Protein AF-0000000081782201 (afdb_homodimer)

Secondary structure (DSSP, 8-state):
---GGGSHHHHHHHHHHHHHHHHHHTS---S--SEEEEEEETT--HHHHHHHHHHHHHHTTS-STT---GGGGSSEEEEEE---SSBSS--HHHHHHHHHHS----TT-BSB-TTSPTT-GGGTTT-B---HHHHHHHTT-EEEEEEEEETTSHHHHTTT--BS-TT-SS--TT-SSPPHHHHHHH-SS--SEEEEE-GGGTSBTT-EETTEE--BSS---HHHHHHHHHHTTS-EEEE-SHHHHHT--TTT-SEEEEE-SSSSPPPGGG--TTPPPHHHHHHHHHHHHTGGG--EEEEEEETHHHHHHHTT-HHHHHHHHHHHHHHHHHHHHHS-TTTEEEEEE-S-EE-EEEBS-PBTT--TTSEE----S-EESS---EESEEEEEETHHHHHHHHHHHHSS---GGGS-TTSTTPPPPEEEEEES--EE---EEEEEESTTGGGS-SEEETTHHHHHHHHHHT-GGGSTT--/--GGGGSHHHHHHHHHHHHHHHHHHTS---S--SEEEEEEETT--HHHHHHHHHHHHHHTTS-STT---GGGGSSEEEEEE---SSBSS--HHHHHHHHHHS----TT-BSB-TTSPTT-GGGTTT-B---HHHHHHHTT-EEEEEEEEETTSHHHHTTT--BS-TT-SS--TT-SSPPHHHHHHH-SS--SEEEEE-GGGTSBTT-EETTEE--BSS---HHHHHHHHHHTTS-EEEE-SHHHHHT--TTT-SEEEEE-SSSSPPPGGG--TTPPPHHHHHHHHHHHHTGGG--EEEEEEETHHHHHHHTT-HHHHHHHHHHHHHHHHHHHHHS-TTTEEEEEE-S-EE-EEEBS-PBTT--TTSEE----S-EESS---EESEEEEEETHHHHHHHHHHHHSS---GGGS-TTSTT----EEEEEES--EE---EEEEEESTTGGGS-SEEETTHHHHHHHHHHT-GGGSTT--

Solvent-accessible surface area (backbone atoms only — not comparable to full-atom values): 45075 Å² total; per-residue (Å²): 140,76,66,62,68,22,39,50,65,47,38,43,52,54,33,50,52,51,48,54,49,36,61,57,55,65,62,74,44,73,46,61,15,51,26,41,38,39,37,34,37,28,38,40,16,57,42,48,52,47,51,28,23,23,44,54,23,38,77,71,74,42,54,9,81,86,43,75,46,79,62,50,68,23,66,17,22,21,34,27,44,35,51,23,72,52,18,46,17,38,43,56,18,8,28,20,13,7,42,32,40,21,26,50,8,34,61,36,21,19,14,38,32,34,75,41,41,76,74,32,55,88,40,42,74,94,32,68,52,66,16,54,52,51,39,39,39,76,66,69,28,36,31,35,39,35,35,32,28,26,55,44,36,39,56,59,26,14,47,75,27,64,37,35,38,49,83,26,25,46,49,45,90,85,50,90,49,71,19,35,38,55,35,62,58,67,40,88,68,82,63,31,32,41,37,23,10,24,47,16,38,34,22,14,53,85,43,71,56,98,91,39,52,19,64,14,85,81,68,50,49,46,59,61,51,35,50,56,57,37,50,73,73,39,46,53,45,81,39,52,37,32,68,53,62,75,63,52,56,50,90,70,45,60,30,37,45,33,37,45,25,59,42,50,44,76,56,69,89,69,63,58,86,54,48,64,51,62,28,57,50,44,50,51,47,52,52,43,39,40,48,96,72,43,37,27,42,36,42,36,32,32,39,50,22,31,58,23,50,24,55,25,15,60,51,42,18,36,50,33,45,50,41,41,48,46,23,52,52,46,49,58,71,77,50,50,59,73,35,29,22,39,37,40,32,33,56,32,15,43,35,57,34,42,46,39,68,31,45,47,45,52,59,64,53,31,63,33,75,74,81,57,96,48,47,55,83,81,76,63,49,45,48,25,43,37,32,50,42,5,46,17,10,50,52,29,53,50,25,33,74,74,69,71,38,66,66,57,51,88,80,50,69,52,67,41,64,78,33,60,33,49,18,54,37,37,21,47,56,21,47,36,9,45,31,56,18,53,34,26,18,34,27,12,41,20,77,60,42,36,18,60,35,59,36,22,36,53,27,52,53,52,31,48,26,44,38,29,65,94,27,40,90,68,50,120,129,78,72,58,60,26,39,51,65,48,39,41,51,54,33,51,52,52,49,54,50,36,60,58,55,64,63,74,46,75,45,61,16,52,26,40,37,39,37,33,36,28,39,42,16,55,42,46,52,46,51,29,23,24,43,55,22,39,77,71,76,43,54,8,82,86,43,74,48,80,63,48,69,24,67,16,21,22,34,27,44,34,52,21,73,52,18,45,19,39,44,56,16,7,28,20,13,7,40,32,40,22,28,50,9,32,60,37,21,19,14,39,30,33,76,42,40,77,74,32,56,88,41,42,73,94,32,66,50,64,15,52,51,51,38,38,41,74,66,69,27,36,30,35,37,37,36,31,29,27,56,43,34,40,56,58,24,12,46,75,29,65,39,34,37,50,83,26,24,47,48,45,92,85,51,88,49,71,19,36,37,54,36,62,57,69,39,87,68,82,64,32,33,41,38,23,10,24,48,16,39,32,23,15,52,85,43,73,58,97,90,39,51,20,65,16,85,81,67,50,50,45,60,61,51,35,50,57,57,38,51,74,74,39,47,51,46,80,38,54,39,34,68,53,59,74,62,52,57,52,88,70,45,60,30,38,44,32,37,46,26,57,43,50,45,75,58,70,88,70,64,60,85,54,48,66,51,63,29,57,49,43,48,51,48,52,51,44,39,41,47,98,73,42,38,26,41,38,42,36,33,31,38,52,21,31,56,23,49,24,57,24,15,58,50,42,18,37,50,32,47,50,40,40,48,47,23,51,51,46,49,57,72,76,50,52,59,74,35,28,22,40,37,41,30,34,56,31,14,41,34,57,32,40,46,38,68,33,43,47,46,51,58,64,52,30,62,33,76,73,80,58,96,48,46,55,81,80,75,63,47,44,50,24,45,37,33,50,40,4,46,17,9,49,52,29,52,50,26,33,74,76,68,73,38,67,67,58,51,88,81,50,68,53,70,40,65,78,33,60,31,50,18,55,38,38,21,44,56,22,47,37,10,46,30,55,18,51,33,27,20,34,28,12,41,21,76,62,43,36,18,60,36,59,35,21,34,54,28,52,54,51,31,48,25,46,36,28,64,94,27,41,89,69,52,122

Sequence (952 aa):
MSLATDYPEHWRRQAYESLHKALDDAKQNKKIAHNVIMFLGDGMSISTVVSTRILKGQNAGNPGEETVLSYEAFPHIGLSKTYNTDHQVPDSAGTATAYLTGVKTKKGVIGLDGRALYRNCDTAAGREVSSILKVAKEAGMAVGFVTTTRITHASPAGLYAHVPYRHWEHDTDGTSCDDIAKQFVRSEMDIDVALGGGWREFRPTSYIEGGSSGKREDSLDLIQEWEARYKSKGNAKYITKLDELQNLDVQGTDYVLGLFNADHIDYEADNVAGQPTVAEMTEQAIRLLSRGGRRYFLFVEGGRIDHAHHVNVAHLALTESLGMEKAVEKSLELTKGTDTLTVVTSDHSHTLTITGYPVRGNPILGYNQQKSDIIFSDGLPYTTLNYGIGPGGFEVQKSFKENSHRPDPSKTDTQAPHYMQSALIAAVPGAHAGDDVAIFAHGPMSHLFHSVHEQNYIMHAMQYAACIGDFAPNCHMSLATDYPEHWRRQAYESLHKALDDAKQNKKIAHNVIMFLGDGMSISTVVSTRILKGQNAGNPGEETVLSYEAFPHIGLSKTYNTDHQVPDSAGTATAYLTGVKTKKGVIGLDGRALYRNCDTAAGREVSSILKVAKEAGMAVGFVTTTRITHASPAGLYAHVPYRHWEHDTDGTSCDDIAKQFVRSEMDIDVALGGGWREFRPTSYIEGGSSGKREDSLDLIQEWEARYKSKGNAKYITKLDELQNLDVQGTDYVLGLFNADHIDYEADNVAGQPTVAEMTEQAIRLLSRGGRRYFLFVEGGRIDHAHHVNVAHLALTESLGMEKAVEKSLELTKGTDTLTVVTSDHSHTLTITGYPVRGNPILGYNQQKSDIIFSDGLPYTTLNYGIGPGGFEVQKSFKENSHRPDPSKTDTQAPHYMQSALIAAVPGAHAGDDVAIFAHGPMSHLFHSVHEQNYIMHAMQYAACIGDFAPNCH

Structure (mmCIF, N/CA/C/O backbone):
data_AF-0000000081782201-model_v1
#
loop_
_entity.id
_entity.type
_entity.pdbx_description
1 polymer 'Alkaline phosphatase'
#
loop_
_atom_site.group_PDB
_atom_site.id
_atom_site.type_symbol
_atom_site.label_atom_id
_atom_site.label_alt_id
_atom_site.label_comp_id
_atom_site.label_asym_id
_atom_site.label_entity_id
_atom_site.label_seq_id
_atom_site.pdbx_PDB_ins_code
_atom_site.Cartn_x
_atom_site.Cartn_y
_atom_site.Cartn_z
_atom_site.occupancy
_atom_site.B_iso_or_equiv
_atom_site.auth_seq_id
_atom_site.auth_comp_id
_atom_site.auth_asym_id
_atom_site.auth_atom_id
_atom_site.pdbx_PDB_model_num
ATOM 1 N N . MET A 1 1 ? -5.172 22.578 -23.188 1 29.39 1 MET A N 1
ATOM 2 C CA . MET A 1 1 ? -5.996 21.391 -22.938 1 29.39 1 MET A CA 1
ATOM 3 C C . MET A 1 1 ? -6.406 21.312 -21.469 1 29.39 1 MET A C 1
ATOM 5 O O . MET A 1 1 ? -5.602 20.953 -20.609 1 29.39 1 MET A O 1
ATOM 9 N N . SER A 1 2 ? -6.859 22.125 -20.891 1 41.97 2 SER A N 1
ATOM 10 C CA . SER A 1 2 ? -7.238 22.719 -19.609 1 41.97 2 SER A CA 1
ATOM 11 C C . SER A 1 2 ? -7.633 21.641 -18.609 1 41.97 2 SER A C 1
ATOM 13 O O . SER A 1 2 ? -7.203 21.672 -17.453 1 41.97 2 SER A O 1
ATOM 15 N N . LEU A 1 3 ? -9.148 20.984 -18.891 1 66.12 3 LEU A N 1
ATOM 16 C CA . LEU A 1 3 ? -10.453 21.641 -18.891 1 66.12 3 LEU A CA 1
ATOM 17 C C . LEU A 1 3 ? -11.328 21.094 -17.766 1 66.12 3 LEU A C 1
ATOM 19 O O . LEU A 1 3 ? -11.898 21.859 -16.984 1 66.12 3 LEU A O 1
ATOM 23 N N . ALA A 1 4 ? -11.805 20.031 -17.844 1 81.62 4 ALA A N 1
ATOM 24 C CA . ALA A 1 4 ? -12.867 19.578 -16.953 1 81.62 4 ALA A CA 1
ATOM 25 C C . ALA A 1 4 ? -12.344 19.391 -15.531 1 81.62 4 ALA A C 1
ATOM 27 O O . ALA A 1 4 ? -13.039 19.719 -14.562 1 81.62 4 ALA A O 1
ATOM 28 N N . THR A 1 5 ? -11.039 19.141 -15.375 1 92.38 5 THR A N 1
ATOM 29 C CA . THR A 1 5 ? -10.477 18.812 -14.07 1 92.38 5 THR A CA 1
ATOM 30 C C . THR A 1 5 ? -10.109 20.078 -13.305 1 92.38 5 THR A C 1
ATOM 32 O O . THR A 1 5 ? -9.797 20.016 -12.109 1 92.38 5 THR A O 1
ATOM 35 N N . ASP A 1 6 ? -10.219 21.203 -13.953 1 94.44 6 ASP A N 1
ATOM 36 C CA . ASP A 1 6 ? -9.938 22.469 -13.266 1 94.44 6 ASP A CA 1
ATOM 37 C C . ASP A 1 6 ? -11.172 22.969 -12.523 1 94.44 6 ASP A C 1
ATOM 39 O O . ASP A 1 6 ? -11.062 23.828 -11.648 1 94.44 6 ASP A O 1
ATOM 43 N N . TYR A 1 7 ? -12.352 22.484 -12.945 1 95.69 7 TYR A N 1
ATOM 44 C CA . TYR A 1 7 ? -13.609 22.953 -12.367 1 95.69 7 TYR A CA 1
ATOM 45 C C . TYR A 1 7 ? -14.031 22.078 -11.195 1 95.69 7 TYR A C 1
ATOM 47 O O . TYR A 1 7 ? -13.969 20.859 -11.273 1 95.69 7 TYR A O 1
ATOM 55 N N . PRO A 1 8 ? -14.461 22.719 -10.148 1 97.12 8 PRO A N 1
ATOM 56 C CA . PRO A 1 8 ? -14.852 21.953 -8.969 1 97.12 8 PRO A CA 1
ATOM 57 C C . PRO A 1 8 ? -16.031 21.031 -9.227 1 97.12 8 PRO A C 1
ATOM 59 O O . PRO A 1 8 ? -16.156 19.984 -8.594 1 97.12 8 PRO A O 1
ATOM 62 N N . GLU A 1 9 ? -16.938 21.375 -10.219 1 96.69 9 GLU A N 1
ATOM 63 C CA . GLU A 1 9 ? -18.109 20.578 -10.539 1 96.69 9 GLU A CA 1
ATOM 64 C C . GLU A 1 9 ? -17.719 19.172 -11 1 96.69 9 GLU A C 1
ATOM 66 O O . GLU A 1 9 ? -18.422 18.203 -10.742 1 96.69 9 GLU A O 1
ATOM 71 N N . HIS A 1 10 ? -16.641 19.109 -11.719 1 97 10 HIS A N 1
ATOM 72 C CA . HIS A 1 10 ? -16.141 17.797 -12.164 1 97 10 HIS A CA 1
ATOM 73 C C . HIS A 1 10 ? -15.875 16.891 -10.969 1 97 10 HIS A C 1
ATOM 75 O O . HIS A 1 10 ? -16.328 15.742 -10.953 1 97 10 HIS A O 1
ATOM 81 N N . TRP A 1 11 ? -15.141 17.312 -10.039 1 97.62 11 TRP A N 1
ATOM 82 C CA . TRP A 1 11 ? -14.727 16.516 -8.898 1 97.62 11 TRP A CA 1
ATOM 83 C C . TRP A 1 11 ? -15.906 16.219 -7.97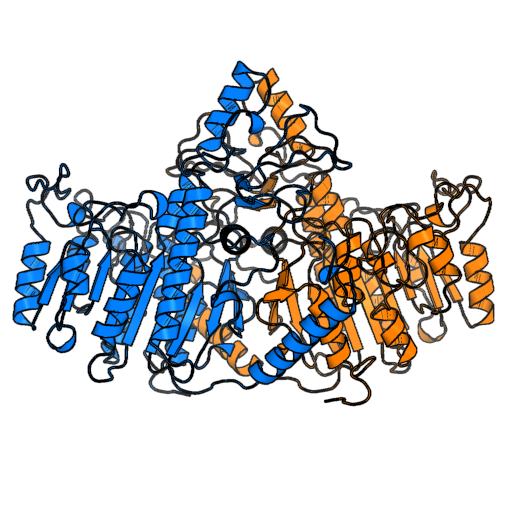7 1 97.62 11 TRP A C 1
ATOM 85 O O . TRP A 1 11 ? -15.992 15.133 -7.398 1 97.62 11 TRP A O 1
ATOM 95 N N . ARG A 1 12 ? -16.812 17.188 -7.812 1 96.81 12 ARG A N 1
ATOM 96 C CA . ARG A 1 12 ? -18.016 16.953 -7.023 1 96.81 12 ARG A CA 1
ATOM 97 C C . ARG A 1 12 ? -18.875 15.859 -7.645 1 96.81 12 ARG A C 1
ATOM 99 O O . ARG A 1 12 ? -19.359 14.969 -6.945 1 96.81 12 ARG A O 1
ATOM 106 N N . ARG A 1 13 ? -19.078 16.016 -8.953 1 97.19 13 ARG A N 1
ATOM 107 C CA . ARG A 1 13 ? -19.859 14.992 -9.648 1 97.19 13 ARG A CA 1
ATOM 108 C C . ARG A 1 13 ? -19.219 13.617 -9.516 1 97.19 13 ARG A C 1
ATOM 110 O O . ARG A 1 13 ? -19.891 12.633 -9.234 1 97.19 13 ARG A O 1
ATOM 117 N N . GLN A 1 14 ? -17.922 13.586 -9.758 1 96.88 14 GLN A N 1
ATOM 118 C CA . GLN A 1 14 ? -17.172 12.344 -9.633 1 96.88 14 GLN A CA 1
ATOM 119 C C . GLN A 1 14 ? -17.328 11.75 -8.234 1 96.88 14 GLN A C 1
ATOM 121 O O . GLN A 1 14 ? -17.531 10.547 -8.086 1 96.88 14 GLN A O 1
ATOM 126 N N . ALA A 1 15 ? -17.203 12.516 -7.184 1 97.44 15 ALA A N 1
ATOM 127 C CA . ALA A 1 15 ? -17.312 12.055 -5.805 1 97.44 15 ALA A CA 1
ATOM 128 C C . ALA A 1 15 ? -18.734 11.57 -5.504 1 97.44 15 ALA A C 1
ATOM 130 O O . ALA A 1 15 ? -18.922 10.586 -4.789 1 97.44 15 ALA A O 1
ATOM 131 N N . TYR A 1 16 ? -19.75 12.289 -6.012 1 96.69 16 TYR A N 1
ATOM 132 C CA . TYR A 1 16 ? -21.141 11.906 -5.793 1 96.69 16 TYR A CA 1
ATOM 133 C C . TYR A 1 16 ? -21.453 10.57 -6.453 1 96.69 16 TYR A C 1
ATOM 135 O O . TYR A 1 16 ? -22.141 9.727 -5.879 1 96.69 16 TYR A O 1
ATOM 143 N N . GLU A 1 17 ? -20.922 10.406 -7.637 1 97.25 17 GLU A N 1
ATOM 144 C CA . GLU A 1 17 ? -21.078 9.117 -8.305 1 97.25 17 GLU A CA 1
ATOM 145 C C . GLU A 1 17 ? -20.438 7.996 -7.496 1 97.25 17 GLU A C 1
ATOM 147 O O . GLU A 1 17 ? -21.016 6.922 -7.348 1 97.25 17 GLU A O 1
ATOM 152 N N . SER A 1 18 ? -19.25 8.234 -7 1 97 18 SER A N 1
ATOM 153 C CA . SER A 1 18 ? -18.547 7.258 -6.176 1 97 18 SER A CA 1
ATOM 154 C C . SER A 1 18 ? -19.312 6.957 -4.895 1 97 18 SER A C 1
ATOM 156 O O . SER A 1 18 ? -19.359 5.812 -4.441 1 97 18 SER A O 1
ATOM 158 N N . LEU A 1 19 ? -19.859 7.988 -4.297 1 97.19 19 LEU A N 1
ATOM 159 C CA . LEU A 1 19 ? -20.641 7.82 -3.072 1 97.19 19 LEU A CA 1
ATOM 160 C C . LEU A 1 19 ? -21.891 6.984 -3.334 1 97.19 19 LEU A C 1
ATOM 162 O O . LEU A 1 19 ? -22.234 6.109 -2.535 1 97.19 19 LEU A O 1
ATOM 166 N N . HIS A 1 20 ? -22.594 7.266 -4.43 1 96 20 HIS A N 1
ATOM 167 C CA . HIS A 1 20 ? -23.766 6.48 -4.785 1 96 20 HIS A CA 1
ATOM 168 C C . HIS A 1 20 ? -23.406 5.012 -4.988 1 96 20 HIS A C 1
ATOM 170 O O . HIS A 1 20 ? -24.156 4.125 -4.562 1 96 20 HIS A O 1
ATOM 176 N N . LYS A 1 21 ? -22.312 4.824 -5.66 1 96 21 LYS A N 1
ATOM 177 C CA . LYS A 1 21 ? -21.844 3.453 -5.836 1 96 21 LYS A CA 1
ATOM 178 C C . LYS A 1 21 ? -21.562 2.795 -4.488 1 96 21 LYS A C 1
ATOM 180 O O . LYS A 1 21 ? -21.891 1.623 -4.281 1 96 21 LYS A O 1
ATOM 185 N N . ALA A 1 22 ? -20.906 3.496 -3.615 1 95.81 22 ALA A N 1
ATOM 186 C CA . ALA A 1 22 ? -20.594 2.979 -2.285 1 95.81 22 ALA A CA 1
ATOM 187 C C . ALA A 1 22 ? -21.859 2.604 -1.533 1 95.81 22 ALA A C 1
ATOM 189 O O . ALA A 1 22 ? -21.906 1.601 -0.817 1 95.81 22 ALA A O 1
ATOM 190 N N . LEU A 1 23 ? -22.906 3.418 -1.623 1 95.06 23 LEU A N 1
ATOM 191 C CA . LEU A 1 23 ? -24.188 3.139 -0.979 1 95.06 23 LEU A CA 1
ATOM 192 C C . LEU A 1 23 ? -24.812 1.869 -1.546 1 95.06 23 LEU A C 1
ATOM 194 O O . LEU A 1 23 ? -25.375 1.067 -0.802 1 95.06 23 LEU A O 1
ATOM 198 N N . ASP A 1 24 ? -24.641 1.675 -2.783 1 93.06 24 ASP A N 1
ATOM 199 C CA . ASP A 1 24 ? -25.141 0.455 -3.414 1 93.06 24 ASP A CA 1
ATOM 200 C C . ASP A 1 24 ? -24.328 -0.761 -2.967 1 93.06 24 ASP A C 1
ATOM 202 O O . ASP A 1 24 ? -24.891 -1.828 -2.713 1 93.06 24 ASP A O 1
ATOM 206 N N . ASP A 1 25 ? -23.047 -0.597 -2.898 1 90.81 25 ASP A N 1
ATOM 207 C CA . ASP A 1 25 ? -22.141 -1.675 -2.52 1 90.81 25 ASP A CA 1
ATOM 208 C C . ASP A 1 25 ? -22.344 -2.084 -1.063 1 90.81 25 ASP A C 1
ATOM 210 O O . ASP A 1 25 ? -21.906 -3.158 -0.646 1 90.81 25 ASP A O 1
ATOM 214 N N . ALA A 1 26 ? -23 -1.239 -0.315 1 89.5 26 ALA A N 1
ATOM 215 C CA . ALA A 1 26 ? -23.25 -1.526 1.093 1 89.5 26 ALA A CA 1
ATOM 216 C C . ALA A 1 26 ? -24.234 -2.689 1.241 1 89.5 26 ALA A C 1
ATOM 218 O O . ALA A 1 26 ? -24.312 -3.311 2.303 1 89.5 26 ALA A O 1
ATOM 219 N N . LYS A 1 27 ? -24.938 -2.975 0.137 1 91 27 LYS A N 1
ATOM 220 C CA . LYS A 1 27 ? -25.766 -4.18 0.114 1 91 27 LYS A CA 1
ATOM 221 C C . LYS A 1 27 ? -24.906 -5.43 -0.054 1 91 27 LYS A C 1
ATOM 223 O O . LYS A 1 27 ? -24.406 -5.703 -1.148 1 91 27 LYS A O 1
ATOM 228 N N . GLN A 1 28 ? -24.688 -6.188 0.966 1 93.56 28 GLN A N 1
ATOM 229 C CA . GLN A 1 28 ? -23.766 -7.316 1.015 1 93.56 28 GLN A CA 1
ATOM 230 C C . GLN A 1 28 ? -24.359 -8.539 0.318 1 93.56 28 GLN A C 1
ATOM 232 O O . GLN A 1 28 ? -25.562 -8.812 0.439 1 93.56 28 GLN A O 1
ATOM 237 N N . ASN A 1 29 ? -23.609 -9.195 -0.517 1 96.44 29 ASN A N 1
ATOM 238 C CA . ASN A 1 29 ? -23.953 -10.492 -1.082 1 96.44 29 ASN A CA 1
ATOM 239 C C . ASN A 1 29 ? -23.609 -11.633 -0.12 1 96.44 29 ASN A C 1
ATOM 241 O O . ASN A 1 29 ? -22.453 -12.039 -0.017 1 96.44 29 ASN A O 1
ATOM 245 N N . LYS A 1 30 ? -24.625 -12.195 0.506 1 95.56 30 LYS A N 1
ATOM 246 C CA . LYS A 1 30 ? -24.406 -13.195 1.55 1 95.56 30 LYS A CA 1
ATOM 247 C C . LYS A 1 30 ? -24.672 -14.602 1.029 1 95.56 30 LYS A C 1
ATOM 249 O O . LYS A 1 30 ? -24.828 -15.539 1.814 1 95.56 30 LYS A O 1
ATOM 254 N N . LYS A 1 31 ? -24.75 -14.742 -0.289 1 97.06 31 LYS A N 1
ATOM 255 C CA . LYS A 1 31 ? -24.938 -16.062 -0.891 1 97.06 31 LYS A CA 1
ATOM 256 C C . LYS A 1 31 ? -23.688 -16.922 -0.767 1 97.06 31 LYS A C 1
ATOM 258 O O . LYS A 1 31 ? -22.609 -16.406 -0.412 1 97.06 31 LYS A O 1
ATOM 263 N N . ILE A 1 32 ? -23.891 -18.234 -0.984 1 97.5 32 ILE A N 1
ATOM 264 C CA . ILE A 1 32 ? -22.75 -19.156 -1.052 1 97.5 32 ILE A CA 1
ATOM 265 C C . ILE A 1 32 ? -22.016 -18.953 -2.367 1 97.5 32 ILE A C 1
ATOM 267 O O . ILE A 1 32 ? -22.625 -18.859 -3.43 1 97.5 32 ILE A O 1
ATOM 271 N N . ALA A 1 33 ? -20.703 -18.859 -2.283 1 98.44 33 ALA A N 1
ATOM 272 C CA . ALA A 1 33 ? -19.891 -18.797 -3.5 1 98.44 33 ALA A CA 1
ATOM 273 C C . ALA A 1 33 ? -19.891 -20.141 -4.215 1 98.44 33 ALA A C 1
ATOM 275 O O . ALA A 1 33 ? -19.219 -21.078 -3.787 1 98.44 33 ALA A O 1
ATOM 276 N N . HIS A 1 34 ? -20.625 -20.172 -5.297 1 98.12 34 HIS A N 1
ATOM 277 C CA . HIS A 1 34 ? -20.641 -21.375 -6.121 1 98.12 34 HIS A CA 1
ATOM 278 C C . HIS A 1 34 ? -19.266 -21.625 -6.754 1 98.12 34 HIS A C 1
ATOM 280 O O . HIS A 1 34 ? -18.828 -22.766 -6.844 1 98.12 34 HIS A O 1
ATOM 286 N N . ASN A 1 35 ? -18.641 -20.625 -7.25 1 98.81 35 ASN A N 1
ATOM 287 C CA . ASN A 1 35 ? -17.281 -20.656 -7.777 1 98.81 35 ASN A CA 1
ATOM 288 C C . ASN A 1 35 ? -16.375 -19.703 -7.008 1 98.81 35 ASN A C 1
ATOM 290 O O . ASN A 1 35 ? -16.828 -18.672 -6.496 1 98.81 35 ASN A O 1
ATOM 294 N N . VAL A 1 36 ? -15.141 -20.031 -6.887 1 98.94 36 VAL A N 1
ATOM 295 C CA . VAL A 1 36 ? -14.117 -19.172 -6.309 1 98.94 36 VAL A CA 1
ATOM 296 C C . VAL A 1 36 ? -12.93 -19.062 -7.262 1 98.94 36 VAL A C 1
ATOM 298 O O . VAL A 1 36 ? -12.367 -20.078 -7.684 1 98.94 36 VAL A O 1
ATOM 301 N N . ILE A 1 37 ? -12.594 -17.875 -7.66 1 98.94 37 ILE A N 1
ATOM 302 C CA . ILE A 1 37 ? -11.406 -17.625 -8.461 1 98.94 37 ILE A CA 1
ATOM 303 C C . ILE A 1 37 ? -10.469 -16.688 -7.707 1 98.94 37 ILE A C 1
ATOM 305 O O . ILE A 1 37 ? -10.859 -15.586 -7.305 1 98.94 37 ILE A O 1
ATOM 309 N N . MET A 1 38 ? -9.273 -17.109 -7.488 1 98.94 38 MET A N 1
ATOM 310 C CA . MET A 1 38 ? -8.234 -16.297 -6.852 1 98.94 38 MET A CA 1
ATOM 311 C C . MET A 1 38 ? -7.152 -15.914 -7.855 1 98.94 38 MET A C 1
ATOM 313 O O . MET A 1 38 ? -6.523 -16.797 -8.453 1 98.94 38 MET A O 1
ATOM 317 N N . PHE A 1 39 ? -7.008 -14.641 -8.039 1 98.94 39 PHE A N 1
ATOM 318 C CA . PHE A 1 39 ? -5.934 -14.094 -8.859 1 98.94 39 PHE A CA 1
ATOM 319 C C . PHE A 1 39 ? -4.762 -13.648 -7.996 1 98.94 39 PHE A C 1
ATOM 321 O O . PHE A 1 39 ? -4.953 -12.93 -7.012 1 98.94 39 PHE A O 1
ATOM 328 N N . LEU A 1 40 ? -3.572 -14.055 -8.352 1 98.94 40 LEU A N 1
ATOM 329 C CA . LEU A 1 40 ? -2.344 -13.68 -7.66 1 98.94 40 LEU A CA 1
ATOM 330 C C . LEU A 1 40 ? -1.386 -12.961 -8.602 1 98.94 40 LEU A C 1
ATOM 332 O O . LEU A 1 40 ? -0.745 -13.594 -9.445 1 98.94 40 LEU A O 1
ATOM 336 N N . GLY A 1 41 ? -1.358 -11.578 -8.484 1 98.88 41 GLY A N 1
ATOM 337 C CA . GLY A 1 41 ? -0.233 -10.883 -9.086 1 98.88 41 GLY A CA 1
ATOM 338 C C . GLY A 1 41 ? 1.039 -10.984 -8.266 1 98.88 41 GLY A C 1
ATOM 339 O O . GLY A 1 41 ? 1.245 -10.203 -7.332 1 98.88 41 GLY A O 1
ATOM 340 N N . ASP A 1 42 ? 1.885 -11.969 -8.641 1 98.75 42 ASP A N 1
ATOM 341 C CA . ASP A 1 42 ? 3.088 -12.219 -7.848 1 98.75 42 ASP A CA 1
ATOM 342 C C . ASP A 1 42 ? 3.979 -10.984 -7.793 1 98.75 42 ASP A C 1
ATOM 344 O O . ASP A 1 42 ? 4.41 -10.477 -8.828 1 98.75 42 ASP A O 1
ATOM 348 N N . GLY A 1 43 ? 4.266 -10.508 -6.559 1 98.56 43 GLY A N 1
ATOM 349 C CA . GLY A 1 43 ? 5.109 -9.336 -6.379 1 98.56 43 GLY A CA 1
ATOM 350 C C . GLY A 1 43 ? 4.414 -8.039 -6.734 1 98.56 43 GLY A C 1
ATOM 351 O O . GLY A 1 43 ? 5.07 -7.016 -6.965 1 98.56 43 GLY A O 1
ATOM 352 N N . MET A 1 44 ? 3.113 -8 -6.832 1 98.56 44 MET A N 1
ATOM 353 C CA . MET A 1 44 ? 2.318 -6.852 -7.246 1 98.56 44 MET A CA 1
ATOM 354 C C . MET A 1 44 ? 2.078 -5.906 -6.07 1 98.56 44 MET A C 1
ATOM 356 O O . MET A 1 44 ? 0.988 -5.895 -5.496 1 98.56 44 MET A O 1
ATOM 360 N N . SER A 1 45 ? 3.057 -5.051 -5.801 1 98 45 SER A N 1
ATOM 361 C CA . SER A 1 45 ? 2.982 -4.055 -4.738 1 98 45 SER A CA 1
ATOM 362 C C . SER A 1 45 ? 1.922 -3 -5.043 1 98 45 SER A C 1
ATOM 364 O O . SER A 1 45 ? 1.461 -2.885 -6.18 1 98 45 SER A O 1
ATOM 366 N N . ILE A 1 46 ? 1.543 -2.201 -4.016 1 98.44 46 ILE A N 1
ATOM 367 C CA . ILE A 1 46 ? 0.662 -1.063 -4.258 1 98.44 46 ILE A CA 1
ATOM 368 C C . ILE A 1 46 ? 1.291 -0.134 -5.293 1 98.44 46 ILE A C 1
ATOM 370 O O . ILE A 1 46 ? 0.597 0.389 -6.168 1 98.44 46 ILE A O 1
ATOM 374 N N . SER A 1 47 ? 2.621 0.06 -5.234 1 98.38 47 SER A N 1
ATOM 375 C CA . SER A 1 47 ? 3.305 0.865 -6.242 1 98.38 47 SER A CA 1
ATOM 376 C C . SER A 1 47 ? 3.15 0.26 -7.633 1 98.38 47 SER A C 1
ATOM 378 O O . SER A 1 47 ? 3.02 0.987 -8.617 1 98.38 47 SER A O 1
ATOM 380 N N . THR A 1 48 ? 3.201 -1.111 -7.703 1 98.81 48 THR A N 1
ATOM 381 C CA . THR A 1 48 ? 3.008 -1.788 -8.977 1 98.81 48 THR A CA 1
ATOM 382 C C . THR A 1 48 ? 1.592 -1.563 -9.5 1 98.81 48 THR A C 1
ATOM 384 O O . THR A 1 48 ? 1.398 -1.283 -10.688 1 98.81 48 THR A O 1
ATOM 387 N N . VAL A 1 49 ? 0.597 -1.664 -8.617 1 98.88 49 VAL A N 1
ATOM 388 C CA . VAL A 1 49 ? -0.797 -1.457 -9 1 98.88 49 VAL A CA 1
ATOM 389 C C . VAL A 1 49 ? -0.981 -0.043 -9.547 1 98.88 49 VAL A C 1
ATOM 391 O O . VAL A 1 49 ? -1.548 0.143 -10.625 1 98.88 49 VAL A O 1
ATOM 394 N N . VAL A 1 50 ? -0.423 0.951 -8.875 1 98.81 50 VAL A N 1
ATOM 395 C CA . VAL A 1 50 ? -0.57 2.352 -9.258 1 98.81 50 VAL A CA 1
ATOM 396 C C . VAL A 1 50 ? 0.15 2.605 -10.578 1 98.81 50 VAL A C 1
ATOM 398 O O . VAL A 1 50 ? -0.404 3.232 -11.484 1 98.81 50 VAL A O 1
ATOM 401 N N . SER A 1 51 ? 1.363 2.109 -10.703 1 98.88 51 SER A N 1
ATOM 402 C CA . SER A 1 51 ? 2.119 2.293 -11.938 1 98.88 51 SER A CA 1
ATOM 403 C C . SER A 1 51 ? 1.424 1.62 -13.117 1 98.88 51 SER A C 1
ATOM 405 O O . SER A 1 51 ? 1.452 2.135 -14.234 1 98.88 51 SER A O 1
ATOM 407 N N . THR A 1 52 ? 0.813 0.47 -12.828 1 98.94 52 THR A N 1
ATOM 408 C CA . THR A 1 52 ? 0.129 -0.285 -13.875 1 98.94 52 THR A CA 1
ATOM 409 C C . THR A 1 52 ? -1.093 0.477 -14.375 1 98.94 52 THR A C 1
ATOM 411 O O . THR A 1 52 ? -1.318 0.567 -15.586 1 98.94 52 THR A O 1
ATOM 414 N N . ARG A 1 53 ? -1.927 1.04 -13.469 1 98.81 53 ARG A N 1
ATOM 415 C CA . ARG A 1 53 ? -3.098 1.773 -13.938 1 98.81 53 ARG A CA 1
ATOM 416 C C . ARG A 1 53 ? -2.688 3.006 -14.742 1 98.81 53 ARG A C 1
ATOM 418 O O . ARG A 1 53 ? -3.365 3.387 -15.695 1 98.81 53 ARG A O 1
ATOM 425 N N . ILE A 1 54 ? -1.587 3.682 -14.289 1 98.81 54 ILE A N 1
ATOM 426 C CA . ILE A 1 54 ? -1.104 4.848 -15.023 1 98.81 54 ILE A CA 1
ATOM 427 C C . ILE A 1 54 ? -0.671 4.434 -16.422 1 98.81 54 ILE A C 1
ATOM 429 O O . ILE A 1 54 ? -1.037 5.082 -17.406 1 98.81 54 ILE A O 1
ATOM 433 N N . LEU A 1 55 ? 0.092 3.342 -16.5 1 98.88 55 LEU A N 1
ATOM 434 C CA . LEU A 1 55 ? 0.51 2.85 -17.812 1 98.88 55 LEU A CA 1
ATOM 435 C C . LEU A 1 55 ? -0.7 2.535 -18.688 1 98.88 55 LEU A C 1
ATOM 437 O O . LEU A 1 55 ? -0.718 2.869 -19.859 1 98.88 55 LEU A O 1
ATOM 441 N N . LYS A 1 56 ? -1.692 1.854 -18.125 1 98.88 56 LYS A N 1
ATOM 442 C CA . LYS A 1 56 ? -2.914 1.536 -18.859 1 98.88 56 LYS A CA 1
ATOM 443 C C . LYS A 1 56 ? -3.531 2.791 -19.469 1 98.88 56 LYS A C 1
ATOM 445 O O . LYS A 1 56 ? -3.879 2.809 -20.656 1 98.88 56 LYS A O 1
ATOM 450 N N . GLY A 1 57 ? -3.715 3.814 -18.609 1 98.75 57 GLY A N 1
ATOM 451 C CA . GLY A 1 57 ? -4.262 5.07 -19.094 1 98.75 57 GLY A CA 1
ATOM 452 C C . GLY A 1 57 ? -3.408 5.719 -20.172 1 98.75 57 GLY A C 1
ATOM 453 O O . GLY A 1 57 ? -3.932 6.227 -21.172 1 98.75 57 GLY A O 1
ATOM 454 N N . GLN A 1 58 ? -2.135 5.711 -20.016 1 98.62 58 GLN A N 1
ATOM 455 C CA . GLN A 1 58 ? -1.215 6.316 -20.969 1 98.62 58 GLN A CA 1
ATOM 456 C C . GLN A 1 58 ? -1.234 5.574 -22.312 1 98.62 58 GLN A C 1
ATOM 458 O O . GLN A 1 58 ? -1.184 6.195 -23.375 1 98.62 58 GLN A O 1
ATOM 463 N N . ASN A 1 59 ? -1.271 4.215 -22.234 1 98.44 59 ASN A N 1
ATOM 464 C CA . ASN A 1 59 ? -1.406 3.416 -23.438 1 98.44 59 ASN A CA 1
ATOM 465 C C . ASN A 1 59 ? -2.67 3.783 -24.219 1 98.44 59 ASN A C 1
ATOM 467 O O . ASN A 1 59 ? -2.73 3.6 -25.438 1 98.44 59 ASN A O 1
ATOM 471 N N . ALA A 1 60 ? -3.66 4.309 -23.578 1 98.25 60 ALA A N 1
ATOM 472 C CA . ALA A 1 60 ? -4.926 4.68 -24.203 1 98.25 60 ALA A CA 1
ATOM 473 C C . ALA A 1 60 ? -4.93 6.152 -24.594 1 98.25 60 ALA A C 1
ATOM 475 O O . ALA A 1 60 ? -5.957 6.691 -25.016 1 98.25 60 ALA A O 1
ATOM 476 N N . GLY A 1 61 ? -3.854 6.855 -24.391 1 97.69 61 GLY A N 1
ATOM 477 C CA . GLY A 1 61 ? -3.721 8.227 -24.844 1 97.69 61 GLY A CA 1
ATOM 478 C C . GLY A 1 61 ? -4.133 9.242 -23.797 1 97.69 61 GLY A C 1
ATOM 479 O O . GLY A 1 61 ? -4.32 10.422 -24.094 1 97.69 61 GLY A O 1
ATOM 480 N N . ASN A 1 62 ? -4.301 8.805 -22.547 1 97.5 62 ASN A N 1
ATOM 481 C CA . ASN A 1 62 ? -4.668 9.672 -21.438 1 97.5 62 ASN A CA 1
ATOM 482 C C . ASN A 1 62 ? -3.473 9.961 -20.531 1 97.5 62 ASN A C 1
ATOM 484 O O . ASN A 1 62 ? -2.42 9.336 -20.672 1 97.5 62 ASN A O 1
ATOM 488 N N . PRO A 1 63 ? -3.537 10.938 -19.578 1 96.5 63 PRO A N 1
ATOM 489 C CA . PRO A 1 63 ? -2.459 11.164 -18.625 1 96.5 63 PRO A CA 1
ATOM 490 C C . PRO A 1 63 ? -2.139 9.914 -17.797 1 96.5 63 PRO A C 1
ATOM 492 O O . PRO A 1 63 ? -0.973 9.664 -17.484 1 96.5 63 PRO A O 1
ATOM 495 N N . GLY A 1 64 ? -3.207 9.125 -17.359 1 98.19 64 GLY A N 1
ATOM 496 C CA . GLY A 1 64 ? -2.996 7.816 -16.766 1 98.19 64 GLY A CA 1
ATOM 497 C C . GLY A 1 64 ? -3.385 7.762 -15.297 1 98.19 64 GLY A C 1
ATOM 498 O O . GLY A 1 64 ? -3.951 6.77 -14.836 1 98.19 64 GLY A O 1
ATOM 499 N N . GLU A 1 65 ? -3.176 8.805 -14.5 1 97.75 65 GLU A N 1
ATOM 500 C CA . GLU A 1 65 ? -3.365 8.789 -13.055 1 97.75 65 GLU A CA 1
ATOM 501 C C . GLU A 1 65 ? -4.824 8.523 -12.688 1 97.75 65 GLU A C 1
ATOM 503 O O . GLU A 1 65 ? -5.109 7.906 -11.664 1 97.75 65 GLU A O 1
ATOM 508 N N . GLU A 1 66 ? -5.793 8.891 -13.531 1 96.94 66 GLU A N 1
ATOM 509 C CA . GLU A 1 66 ? -7.227 8.789 -13.266 1 96.94 66 GLU A CA 1
ATOM 510 C C . GLU A 1 66 ? -7.754 7.402 -13.625 1 96.94 66 GLU A C 1
ATOM 512 O O . GLU A 1 66 ? -8.906 7.074 -13.328 1 96.94 66 GLU A O 1
ATOM 517 N N . THR A 1 67 ? -6.906 6.609 -14.25 1 98.38 67 THR A N 1
ATOM 518 C CA . THR A 1 67 ? -7.344 5.309 -14.75 1 98.38 67 THR A CA 1
ATOM 519 C C . THR A 1 67 ? -7.676 4.371 -13.594 1 98.38 67 THR A C 1
ATOM 521 O O . THR A 1 67 ? -7.18 4.555 -12.477 1 98.38 67 THR A O 1
ATOM 524 N N . VAL A 1 68 ? -8.586 3.459 -13.805 1 98.31 68 VAL A N 1
ATOM 525 C CA . VAL A 1 68 ? -9.008 2.465 -12.82 1 98.31 68 VAL A CA 1
ATOM 526 C C . VAL A 1 68 ? -8.812 1.062 -13.391 1 98.31 68 VAL A C 1
ATOM 528 O O . VAL A 1 68 ? -9.305 0.749 -14.477 1 98.31 68 VAL A O 1
ATOM 531 N N . LEU A 1 69 ? -7.996 0.223 -12.742 1 98.81 69 LEU A N 1
ATOM 532 C CA . LEU A 1 69 ? -7.934 -1.187 -13.109 1 98.81 69 LEU A CA 1
ATOM 533 C C . LEU A 1 69 ? -9.234 -1.902 -12.758 1 98.81 69 LEU A C 1
ATOM 535 O O . LEU A 1 69 ? -9.938 -1.494 -11.828 1 98.81 69 LEU A O 1
ATOM 539 N N . SER A 1 70 ? -9.531 -2.992 -13.445 1 98.62 70 SER A N 1
ATOM 540 C CA . SER A 1 70 ? -10.805 -3.693 -13.281 1 98.62 70 SER A CA 1
ATOM 541 C C . SER A 1 70 ? -11.023 -4.102 -11.828 1 98.62 70 SER A C 1
ATOM 543 O O . SER A 1 70 ? -12.117 -3.922 -11.289 1 98.62 70 SER A O 1
ATOM 545 N N . TYR A 1 71 ? -9.953 -4.574 -11.18 1 98.62 71 TYR A N 1
ATOM 546 C CA . TYR A 1 71 ? -10.125 -5.086 -9.828 1 98.62 71 TYR A CA 1
ATOM 547 C C . TYR A 1 71 ? -10.078 -3.959 -8.805 1 98.62 71 TYR A C 1
ATOM 549 O O . TYR A 1 71 ? -10.461 -4.145 -7.648 1 98.62 71 TYR A O 1
ATOM 557 N N . GLU A 1 72 ? -9.609 -2.74 -9.18 1 98.38 72 GLU A N 1
ATOM 558 C CA . GLU A 1 72 ? -9.688 -1.588 -8.289 1 98.38 72 GLU A CA 1
ATOM 559 C C . GLU A 1 72 ? -11.133 -1.141 -8.094 1 98.38 72 GLU A C 1
ATOM 561 O O . GLU A 1 72 ? -11.445 -0.416 -7.145 1 98.38 72 GLU A O 1
ATOM 566 N N . ALA A 1 73 ? -12.023 -1.562 -9 1 97.31 73 ALA A N 1
ATOM 567 C CA . ALA A 1 73 ? -13.43 -1.192 -8.93 1 97.31 73 ALA A CA 1
ATOM 568 C C . ALA A 1 73 ? -14.203 -2.152 -8.031 1 97.31 73 ALA A C 1
ATOM 570 O O . ALA A 1 73 ? -15.391 -1.941 -7.758 1 97.31 73 ALA A O 1
ATOM 571 N N . PHE A 1 74 ? -13.555 -3.254 -7.566 1 98.31 74 PHE A N 1
ATOM 572 C CA . PHE A 1 74 ? -14.227 -4.184 -6.668 1 98.31 74 PHE A CA 1
ATOM 573 C C . PHE A 1 74 ? -14.711 -3.469 -5.41 1 98.31 74 PHE A C 1
ATOM 575 O O . PHE A 1 74 ? -14.062 -2.533 -4.934 1 98.31 74 PHE A O 1
ATOM 582 N N . PRO A 1 75 ? -15.844 -3.91 -4.82 1 97.31 75 PRO A N 1
ATOM 583 C CA . PRO A 1 75 ? -16.469 -3.18 -3.719 1 97.31 75 PRO A CA 1
ATOM 584 C C . PRO A 1 75 ? -15.711 -3.33 -2.402 1 97.31 75 PRO A C 1
ATOM 586 O O . PRO A 1 75 ? -15.914 -2.543 -1.475 1 97.31 75 PRO A O 1
ATOM 589 N N . HIS A 1 76 ? -14.883 -4.363 -2.287 1 97.62 76 HIS A N 1
ATOM 590 C CA . HIS A 1 76 ? -14.242 -4.609 -1.003 1 97.62 76 HIS A CA 1
ATOM 591 C C . HIS A 1 76 ? -12.727 -4.746 -1.161 1 97.62 76 HIS A C 1
ATOM 593 O O . HIS A 1 76 ? -12.25 -5.34 -2.131 1 97.62 76 HIS A O 1
ATOM 599 N N . ILE A 1 77 ? -12.055 -4.168 -0.224 1 98.31 77 ILE A N 1
ATOM 600 C CA . ILE A 1 77 ? -10.594 -4.211 -0.211 1 98.31 77 ILE A CA 1
ATOM 601 C C . ILE A 1 77 ? -10.094 -4.473 1.209 1 98.31 77 ILE A C 1
ATOM 603 O O . ILE A 1 77 ? -10.75 -4.09 2.182 1 98.31 77 ILE A O 1
ATOM 607 N N . GLY A 1 78 ? -9.039 -5.199 1.423 1 98.38 78 GLY A N 1
ATOM 608 C CA . GLY A 1 78 ? -8.25 -5.32 2.637 1 98.38 78 GLY A CA 1
ATOM 609 C C . GLY A 1 78 ? -6.754 -5.246 2.383 1 98.38 78 GLY A C 1
ATOM 610 O O . GLY A 1 78 ? -6.32 -5.047 1.247 1 98.38 78 GLY A O 1
ATOM 611 N N . LEU A 1 79 ? -5.965 -5.273 3.42 1 98.75 79 LEU A N 1
ATOM 612 C CA . LEU A 1 79 ? -4.516 -5.398 3.344 1 98.75 79 LEU A CA 1
ATOM 613 C C . LEU A 1 79 ? -4.047 -6.695 3.996 1 98.75 79 LEU A C 1
ATOM 615 O O . LEU A 1 79 ? -4.664 -7.172 4.953 1 98.75 79 LEU A O 1
ATOM 619 N N . SER A 1 80 ? -3.006 -7.215 3.451 1 98.69 80 SER A N 1
ATOM 620 C CA . SER A 1 80 ? -2.477 -8.492 3.906 1 98.69 80 SER A CA 1
ATOM 621 C C . SER A 1 80 ? -1.046 -8.352 4.414 1 98.69 80 SER A C 1
ATOM 623 O O . SER A 1 80 ? -0.184 -7.812 3.717 1 98.69 80 SER A O 1
ATOM 625 N N . LYS A 1 81 ? -0.803 -8.844 5.668 1 98.56 81 LYS A N 1
ATOM 626 C CA . LYS A 1 81 ? 0.552 -8.969 6.199 1 98.56 81 LYS A CA 1
ATOM 627 C C . LYS A 1 81 ? 1.27 -10.172 5.598 1 98.56 81 LYS A C 1
ATOM 629 O O . LYS A 1 81 ? 0.811 -11.305 5.734 1 98.56 81 LYS A O 1
ATOM 634 N N . THR A 1 82 ? 2.451 -9.953 5.047 1 98.06 82 THR A N 1
ATOM 635 C CA . THR A 1 82 ? 2.982 -10.977 4.148 1 98.06 82 THR A CA 1
ATOM 636 C C . THR A 1 82 ? 4.141 -11.719 4.801 1 98.06 82 THR A C 1
ATOM 638 O O . THR A 1 82 ? 4.586 -12.75 4.297 1 98.06 82 THR A O 1
ATOM 641 N N . TYR A 1 83 ? 4.707 -11.336 5.992 1 97.88 83 TYR A N 1
ATOM 642 C CA . TYR A 1 83 ? 5.938 -11.875 6.566 1 97.88 83 TYR A CA 1
ATOM 643 C C . TYR A 1 83 ? 5.816 -13.375 6.801 1 97.88 83 TYR A C 1
ATOM 645 O O . TYR A 1 83 ? 4.715 -13.898 6.977 1 97.88 83 TYR A O 1
ATOM 653 N N . ASN A 1 84 ? 6.945 -14.125 6.715 1 97.38 84 ASN A N 1
ATOM 654 C CA . ASN A 1 84 ? 7.039 -15.523 7.113 1 97.38 84 ASN A CA 1
ATOM 655 C C . ASN A 1 84 ? 7.336 -15.664 8.602 1 97.38 84 ASN A C 1
ATOM 657 O O . ASN A 1 84 ? 7.715 -14.695 9.258 1 97.38 84 ASN A O 1
ATOM 661 N N . THR A 1 85 ? 7.156 -16.875 9.117 1 97.12 85 THR A N 1
ATOM 662 C CA . THR A 1 85 ? 7.352 -17.062 10.547 1 97.12 85 THR A CA 1
ATOM 663 C C . THR A 1 85 ? 8.812 -16.844 10.93 1 97.12 85 THR A C 1
ATOM 665 O O . THR A 1 85 ? 9.125 -16.609 12.094 1 97.12 85 THR A O 1
ATOM 668 N N . ASP A 1 86 ? 9.719 -16.906 9.922 1 96 86 ASP A N 1
ATOM 669 C CA . ASP A 1 86 ? 11.133 -16.75 10.242 1 96 86 ASP A CA 1
ATOM 670 C C . ASP A 1 86 ? 11.727 -15.531 9.539 1 96 86 ASP A C 1
ATOM 672 O O . ASP A 1 86 ? 12.898 -15.203 9.75 1 96 86 ASP A O 1
ATOM 676 N N . HIS A 1 87 ? 10.977 -14.883 8.672 1 96.19 87 HIS A N 1
ATOM 677 C CA . HIS A 1 87 ? 11.547 -13.75 7.949 1 96.19 87 HIS A CA 1
ATOM 678 C C . HIS A 1 87 ? 10.602 -12.555 7.977 1 96.19 87 HIS A C 1
ATOM 680 O O . HIS A 1 87 ? 9.383 -12.711 7.859 1 96.19 87 HIS A O 1
ATOM 686 N N . GLN A 1 88 ? 11.156 -11.32 8.094 1 96.75 88 GLN A N 1
ATOM 687 C CA . GLN A 1 88 ? 10.453 -10.047 8.094 1 96.75 88 GLN A CA 1
ATOM 688 C C . GLN A 1 88 ? 9.945 -9.711 6.691 1 96.75 88 GLN A C 1
ATOM 690 O O . GLN A 1 88 ? 8.836 -9.18 6.539 1 96.75 88 GLN A O 1
ATOM 695 N N . VAL A 1 89 ? 10.742 -9.945 5.676 1 96.75 89 VAL A N 1
ATOM 696 C CA . VAL A 1 89 ? 10.375 -9.891 4.266 1 96.75 89 VAL A CA 1
ATOM 697 C C . VAL A 1 89 ? 10.258 -11.305 3.705 1 96.75 89 VAL A C 1
ATOM 699 O O . VAL A 1 89 ? 11.195 -12.102 3.807 1 96.75 89 VAL A O 1
ATOM 702 N N . PRO A 1 90 ? 9.125 -11.617 3.141 1 97 90 PRO A N 1
ATOM 703 C CA . PRO A 1 90 ? 8.828 -13.016 2.822 1 97 90 PRO A CA 1
ATOM 704 C C . PRO A 1 90 ? 9.383 -13.445 1.465 1 97 90 PRO A C 1
ATOM 706 O O . PRO A 1 90 ? 9.844 -12.602 0.689 1 97 90 PRO A O 1
ATOM 709 N N . ASP A 1 91 ? 9.391 -14.766 1.257 1 96.31 91 ASP A N 1
ATOM 710 C CA . ASP A 1 91 ? 9.539 -15.297 -0.092 1 96.31 91 ASP A CA 1
ATOM 711 C C . ASP A 1 91 ? 8.227 -15.891 -0.6 1 96.31 91 ASP A C 1
ATOM 713 O O . ASP A 1 91 ? 7.25 -15.969 0.144 1 96.31 91 ASP A O 1
ATOM 717 N N . SER A 1 92 ? 8.172 -16.297 -1.804 1 98.25 92 SER A N 1
ATOM 718 C CA . SER A 1 92 ? 6.934 -16.75 -2.439 1 98.25 92 SER A CA 1
ATOM 719 C C . SER A 1 92 ? 6.488 -18.094 -1.889 1 98.25 92 SER A C 1
ATOM 721 O O . SER A 1 92 ? 5.293 -18.391 -1.839 1 98.25 92 SER A O 1
ATOM 723 N N . ALA A 1 93 ? 7.453 -19 -1.526 1 98.44 93 ALA A N 1
ATOM 724 C CA . ALA A 1 93 ? 7.094 -20.328 -1.049 1 98.44 93 ALA A CA 1
ATOM 725 C C . ALA A 1 93 ? 6.324 -20.25 0.267 1 98.44 93 ALA A C 1
ATOM 727 O O . ALA A 1 93 ? 5.227 -20.797 0.385 1 98.44 93 ALA A O 1
ATOM 728 N N . GLY A 1 94 ? 6.922 -19.547 1.213 1 98.31 94 GLY A N 1
ATOM 729 C CA . GLY A 1 94 ? 6.246 -19.375 2.488 1 98.31 94 GLY A CA 1
ATOM 730 C C . GLY A 1 94 ? 4.902 -18.672 2.365 1 98.31 94 GLY A C 1
ATOM 731 O O . GLY A 1 94 ? 3.936 -19.062 3.021 1 98.31 94 GLY A O 1
ATOM 732 N N . THR A 1 95 ? 4.812 -17.656 1.535 1 98.75 95 THR A N 1
ATOM 733 C CA . THR A 1 95 ? 3.557 -16.938 1.369 1 98.75 95 THR A CA 1
ATOM 734 C C . THR A 1 95 ? 2.512 -17.812 0.683 1 98.75 95 THR A C 1
ATOM 736 O O . THR A 1 95 ? 1.323 -17.734 0.995 1 98.75 95 THR A O 1
ATOM 739 N N . ALA A 1 96 ? 2.936 -18.641 -0.292 1 98.94 96 ALA A N 1
ATOM 740 C CA . ALA A 1 96 ? 2.002 -19.547 -0.95 1 98.94 96 ALA A CA 1
ATOM 741 C C . ALA A 1 96 ? 1.342 -20.484 0.061 1 98.94 96 ALA A C 1
ATOM 743 O O . ALA A 1 96 ? 0.135 -20.734 -0.007 1 98.94 96 ALA A O 1
ATOM 744 N N . THR A 1 97 ? 2.139 -20.969 0.954 1 98.88 97 THR A N 1
ATOM 745 C CA . THR A 1 97 ? 1.588 -21.812 2.006 1 98.88 97 THR A CA 1
ATOM 746 C C . THR A 1 97 ? 0.579 -21.047 2.85 1 98.88 97 THR A C 1
ATOM 748 O O . THR A 1 97 ? -0.473 -21.578 3.211 1 98.88 97 THR A O 1
ATOM 751 N N . ALA A 1 98 ? 0.863 -19.797 3.107 1 98.81 98 ALA A N 1
ATOM 752 C CA . ALA A 1 98 ? -0.008 -19 3.959 1 98.81 98 ALA A CA 1
ATOM 753 C C . ALA A 1 98 ? -1.359 -18.75 3.293 1 98.81 98 ALA A C 1
ATOM 755 O O . ALA A 1 98 ? -2.4 -19.141 3.828 1 98.81 98 ALA A O 1
ATOM 756 N N . TYR A 1 99 ? -1.401 -18.203 2.084 1 98.88 99 TYR A N 1
ATOM 757 C CA . TYR A 1 99 ? -2.668 -17.766 1.507 1 98.88 99 TYR A CA 1
ATOM 758 C C . TYR A 1 99 ? -3.398 -18.922 0.854 1 98.88 99 TYR A C 1
ATOM 760 O O . TYR A 1 99 ? -4.594 -18.828 0.566 1 98.88 99 TYR A O 1
ATOM 768 N N . LEU A 1 100 ? -2.719 -20.078 0.647 1 98.88 100 LEU A N 1
ATOM 769 C CA . LEU A 1 100 ? -3.398 -21.188 -0.015 1 98.88 100 LEU A CA 1
ATOM 770 C C . LEU A 1 100 ? -3.791 -22.266 0.992 1 98.88 100 LEU A C 1
ATOM 772 O O . LEU A 1 100 ? -4.695 -23.062 0.732 1 98.88 100 LEU A O 1
ATOM 776 N N . THR A 1 101 ? -3.076 -22.422 2.15 1 98.62 101 THR A N 1
ATOM 777 C CA . THR A 1 101 ? -3.359 -23.516 3.078 1 98.62 101 THR A CA 1
ATOM 778 C C . THR A 1 101 ? -3.91 -22.969 4.395 1 98.62 101 THR A C 1
ATOM 780 O O . THR A 1 101 ? -4.402 -23.734 5.227 1 98.62 101 THR A O 1
ATOM 783 N N . GLY A 1 102 ? -3.762 -21.641 4.641 1 98.56 102 GLY A N 1
ATOM 784 C CA . GLY A 1 102 ? -4.297 -21.031 5.848 1 98.56 102 GLY A CA 1
ATOM 785 C C . GLY A 1 102 ? -3.357 -21.125 7.035 1 98.56 102 GLY A C 1
ATOM 786 O O . GLY A 1 102 ? -3.75 -20.844 8.172 1 98.56 102 GLY A O 1
ATOM 787 N N . VAL A 1 103 ? -2.086 -21.516 6.742 1 98.38 103 VAL A N 1
ATOM 788 C CA . VAL A 1 103 ? -1.069 -21.656 7.781 1 98.38 103 VAL A CA 1
ATOM 789 C C . VAL A 1 103 ? 0.214 -20.953 7.348 1 98.38 103 VAL A C 1
ATOM 791 O O . VAL A 1 103 ? 0.728 -21.188 6.254 1 98.38 103 VAL A O 1
ATOM 794 N N . LYS A 1 104 ? 0.72 -20.016 8.18 1 98.38 104 LYS A N 1
ATOM 795 C CA . LYS A 1 104 ? 2.004 -19.391 7.871 1 98.38 104 LYS A CA 1
ATOM 796 C C . LYS A 1 104 ? 3.16 -20.344 8.172 1 98.38 104 LYS A C 1
ATOM 798 O O . LYS A 1 104 ? 3.068 -21.172 9.078 1 98.38 104 LYS A O 1
ATOM 803 N N . THR A 1 105 ? 4.195 -20.219 7.465 1 98.25 105 THR A N 1
ATOM 804 C CA . THR A 1 105 ? 5.371 -21.062 7.625 1 98.25 105 THR A CA 1
ATOM 805 C C . THR A 1 105 ? 6.641 -20.297 7.246 1 98.25 105 THR A C 1
ATOM 807 O O . THR A 1 105 ? 6.656 -19.062 7.258 1 98.25 105 THR A O 1
ATOM 810 N N . LYS A 1 106 ? 7.727 -21.062 7.012 1 97.44 106 LYS A N 1
ATOM 811 C CA . LYS A 1 106 ? 9.062 -20.5 6.848 1 97.44 106 LYS A CA 1
ATOM 812 C C . LYS A 1 106 ? 9.359 -20.203 5.379 1 97.44 106 LYS A C 1
ATOM 814 O O . LYS A 1 106 ? 8.734 -20.781 4.488 1 97.44 106 LYS A O 1
ATOM 819 N N . LYS A 1 107 ? 10.312 -19.281 5.195 1 96.62 107 LYS A N 1
ATOM 820 C CA . LYS A 1 107 ? 10.859 -19.031 3.863 1 96.62 107 LYS A CA 1
ATOM 821 C C . LYS A 1 107 ? 11.367 -20.312 3.225 1 96.62 107 LYS A C 1
ATOM 823 O O . LYS A 1 107 ? 12.07 -21.094 3.869 1 96.62 107 LYS A O 1
ATOM 828 N N . GLY A 1 108 ? 10.977 -20.547 1.958 1 97.06 108 GLY A N 1
ATOM 829 C CA . GLY A 1 108 ? 11.461 -21.656 1.164 1 97.06 108 GLY A CA 1
ATOM 830 C C . GLY A 1 108 ? 10.664 -22.938 1.366 1 97.06 108 GLY A C 1
ATOM 831 O O . GLY A 1 108 ? 10.859 -23.922 0.647 1 97.06 108 GLY A O 1
ATOM 832 N N . VAL A 1 109 ? 9.727 -22.969 2.311 1 98.19 109 VAL A N 1
ATOM 833 C CA . VAL A 1 109 ? 8.961 -24.156 2.656 1 98.19 109 VAL A CA 1
ATOM 834 C C . VAL A 1 109 ? 7.582 -24.094 2.008 1 98.19 109 VAL A C 1
ATOM 836 O O . VAL A 1 109 ? 6.914 -23.062 2.057 1 98.19 109 VAL A O 1
ATOM 839 N N . ILE A 1 110 ? 7.141 -25.219 1.37 1 98.62 110 ILE A N 1
ATOM 840 C CA . ILE A 1 110 ? 5.867 -25.25 0.658 1 98.62 110 ILE A CA 1
ATOM 841 C C . ILE A 1 110 ? 4.961 -26.312 1.258 1 98.62 110 ILE A C 1
ATOM 843 O O . ILE A 1 110 ? 5.359 -27.484 1.378 1 98.62 110 ILE A O 1
ATOM 847 N N . GLY A 1 111 ? 3.762 -25.938 1.665 1 98.56 111 GLY A N 1
ATOM 848 C CA . GLY A 1 111 ? 2.721 -26.891 2.035 1 98.56 111 GLY A CA 1
ATOM 849 C C . GLY A 1 111 ? 3 -27.594 3.346 1 98.56 111 GLY A C 1
ATOM 850 O O . GLY A 1 111 ? 2.445 -28.672 3.607 1 98.56 111 GLY A O 1
ATOM 851 N N . LEU A 1 112 ? 3.943 -27.156 4.117 1 98.69 112 LEU A N 1
ATOM 852 C CA . LEU A 1 112 ? 4.277 -27.688 5.43 1 98.69 112 LEU A CA 1
ATOM 853 C C . LEU A 1 112 ? 4.164 -26.625 6.508 1 98.69 112 LEU A C 1
ATOM 855 O O . LEU A 1 112 ? 4.383 -25.438 6.234 1 98.69 112 LEU A O 1
ATOM 859 N N . ASP A 1 113 ? 3.781 -27.062 7.73 1 98 113 ASP A N 1
ATOM 860 C CA . ASP A 1 113 ? 3.688 -26.094 8.82 1 98 113 ASP A CA 1
ATOM 861 C C . ASP A 1 113 ? 5.074 -25.719 9.344 1 98 113 ASP A C 1
ATOM 863 O O . ASP A 1 113 ? 6.086 -26.203 8.828 1 98 113 ASP A O 1
ATOM 867 N N . GLY A 1 114 ? 5.145 -24.844 10.328 1 96.88 114 GLY A N 1
ATOM 868 C CA . GLY A 1 114 ? 6.367 -24.203 10.781 1 96.88 114 GLY A CA 1
ATOM 869 C C . GLY A 1 114 ? 7.316 -25.156 11.484 1 96.88 114 GLY A C 1
ATOM 870 O O . GLY A 1 114 ? 8.461 -24.797 11.773 1 96.88 114 GLY A O 1
ATOM 871 N N . ARG A 1 115 ? 6.879 -26.5 11.828 1 97.19 115 ARG A N 1
ATOM 872 C CA . ARG A 1 115 ? 7.715 -27.484 12.516 1 97.19 115 ARG A CA 1
ATOM 873 C C . ARG A 1 115 ? 8.703 -28.141 11.555 1 97.19 115 ARG A C 1
ATOM 875 O O . ARG A 1 115 ? 9.688 -28.734 11.977 1 97.19 115 ARG A O 1
ATOM 882 N N . ALA A 1 116 ? 8.445 -27.969 10.156 1 97.06 116 ALA A N 1
ATOM 883 C CA . ALA A 1 116 ? 9.375 -28.469 9.148 1 97.06 116 ALA A CA 1
ATOM 884 C C . ALA A 1 116 ? 10.641 -27.625 9.094 1 97.06 116 ALA A C 1
ATOM 886 O O . ALA A 1 116 ? 10.586 -26.406 9.188 1 97.06 116 ALA A O 1
ATOM 887 N N . LEU A 1 117 ? 11.766 -28.375 8.938 1 95.81 117 LEU A N 1
ATOM 888 C CA . LEU A 1 117 ? 13.047 -27.688 8.852 1 95.81 117 LEU A CA 1
ATOM 889 C C . LEU A 1 117 ? 13.484 -27.531 7.398 1 95.81 117 LEU A C 1
ATOM 891 O O . LEU A 1 117 ? 13.305 -28.438 6.594 1 95.81 117 LEU A O 1
ATOM 895 N N . TYR A 1 118 ? 14.023 -26.375 7.121 1 94.25 118 TYR A N 1
ATOM 896 C CA . TYR A 1 118 ? 14.477 -26.031 5.777 1 94.25 118 TYR A CA 1
ATOM 897 C C . TYR A 1 118 ? 15.43 -27.094 5.234 1 94.25 118 TYR A C 1
ATOM 899 O O . TYR A 1 118 ? 16.391 -27.469 5.906 1 94.25 118 TYR A O 1
ATOM 907 N N . ARG A 1 119 ? 15.164 -27.672 4.051 1 95.19 119 ARG A N 1
ATOM 908 C CA . ARG A 1 119 ? 15.961 -28.625 3.285 1 95.19 119 ARG A CA 1
ATOM 909 C C . ARG A 1 119 ? 16.125 -29.938 4.043 1 95.19 119 ARG A C 1
ATOM 911 O O . ARG A 1 119 ? 17.094 -30.656 3.83 1 95.19 119 ARG A O 1
ATOM 918 N N . ASN A 1 120 ? 15.18 -30.25 4.93 1 95.94 120 ASN A N 1
ATOM 919 C CA . ASN A 1 120 ? 15.242 -31.484 5.688 1 95.94 120 ASN A CA 1
ATOM 920 C C . ASN A 1 120 ? 13.992 -32.344 5.48 1 95.94 120 ASN A C 1
ATOM 922 O O . ASN A 1 120 ? 13.031 -32.219 6.246 1 95.94 120 ASN A O 1
ATOM 926 N N . CYS A 1 121 ? 14.047 -33.25 4.605 1 95 121 CYS A N 1
ATOM 927 C CA . CYS A 1 121 ? 12.922 -34.094 4.215 1 95 121 CYS A CA 1
ATOM 928 C C . CYS A 1 121 ? 12.414 -34.906 5.398 1 95 121 CYS A C 1
ATOM 930 O O . CYS A 1 121 ? 11.219 -35.188 5.492 1 95 121 CYS A O 1
ATOM 932 N N . ASP A 1 122 ? 13.273 -35.219 6.281 1 94.44 122 ASP A N 1
ATOM 933 C CA . ASP A 1 122 ? 12.914 -36.062 7.414 1 94.44 122 ASP A CA 1
ATOM 934 C C . ASP A 1 122 ? 11.922 -35.344 8.336 1 94.44 122 ASP A C 1
ATOM 936 O O . ASP A 1 122 ? 11.242 -36 9.141 1 94.44 122 ASP A O 1
ATOM 940 N N . THR A 1 123 ? 11.852 -34.094 8.148 1 95 123 THR A N 1
ATOM 941 C CA . THR A 1 123 ? 10.992 -33.312 9.039 1 95 123 THR A CA 1
ATOM 942 C C . THR A 1 123 ? 9.672 -32.969 8.352 1 95 123 THR A C 1
ATOM 944 O O . THR A 1 123 ? 8.828 -32.281 8.93 1 95 123 THR A O 1
ATOM 947 N N . ALA A 1 124 ? 9.438 -33.406 7.199 1 95.69 124 ALA A N 1
ATOM 948 C CA . ALA A 1 124 ? 8.25 -33.062 6.426 1 95.69 124 ALA A CA 1
ATOM 949 C C . ALA A 1 124 ? 7.059 -33.938 6.82 1 95.69 124 ALA A C 1
ATOM 951 O O . ALA A 1 124 ? 5.926 -33.438 6.891 1 95.69 124 ALA A O 1
ATOM 952 N N . ALA A 1 125 ? 7.309 -35.188 7.109 1 93.75 125 ALA A N 1
ATOM 953 C CA . ALA A 1 125 ? 6.238 -36.156 7.363 1 93.75 125 ALA A CA 1
ATOM 954 C C . ALA A 1 125 ? 5.395 -35.75 8.562 1 93.75 125 ALA A C 1
ATOM 956 O O . ALA A 1 125 ? 5.93 -35.406 9.617 1 93.75 125 ALA A O 1
ATOM 957 N N . GLY A 1 126 ? 4.133 -35.812 8.352 1 95.5 126 GLY A N 1
ATOM 958 C CA . GLY A 1 126 ? 3.203 -35.469 9.422 1 95.5 126 GLY A CA 1
ATOM 959 C C . GLY A 1 126 ? 2.992 -33.969 9.594 1 95.5 126 GLY A C 1
ATOM 960 O O . GLY A 1 126 ? 2.252 -33.562 10.484 1 95.5 126 GLY A O 1
ATOM 961 N N . ARG A 1 127 ? 3.596 -33.188 8.727 1 97.75 127 ARG A N 1
ATOM 962 C CA . ARG A 1 127 ? 3.504 -31.75 8.875 1 97.75 127 ARG A CA 1
ATOM 963 C C . ARG A 1 127 ? 2.861 -31.109 7.645 1 97.75 127 ARG A C 1
ATOM 965 O O . ARG A 1 127 ? 2.955 -29.891 7.445 1 97.75 127 ARG A O 1
ATOM 972 N N . GLU A 1 128 ? 2.279 -31.906 6.891 1 97.88 128 GLU A N 1
ATOM 973 C CA . GLU A 1 128 ? 1.595 -31.453 5.688 1 97.88 128 GLU A CA 1
ATOM 974 C C . GLU A 1 128 ? 0.33 -30.672 6.031 1 97.88 128 GLU A C 1
ATOM 976 O O . GLU A 1 128 ? -0.395 -31.031 6.961 1 97.88 128 GLU A O 1
ATOM 981 N N . VAL A 1 129 ? 0.11 -29.562 5.375 1 98.06 129 VAL A N 1
ATOM 982 C CA . VAL A 1 129 ? -1.114 -28.781 5.516 1 98.06 129 VAL A CA 1
ATOM 983 C C . VAL A 1 129 ? -1.885 -28.781 4.195 1 98.06 129 VAL A C 1
ATOM 985 O O . VAL A 1 129 ? -1.284 -28.766 3.119 1 98.06 129 VAL A O 1
ATOM 988 N N . SER A 1 130 ? -3.207 -28.812 4.246 1 97.06 130 SER A N 1
ATOM 989 C CA . SER A 1 130 ? -4.051 -28.984 3.066 1 97.06 130 SER A CA 1
ATOM 990 C C . SER A 1 130 ? -4.328 -27.641 2.395 1 97.06 130 SER A C 1
ATOM 992 O O . SER A 1 130 ? -4.672 -26.656 3.064 1 97.06 130 SER A O 1
ATOM 994 N N . SER A 1 131 ? -4.223 -27.594 1.104 1 98.19 131 SER A N 1
ATOM 995 C CA . SER A 1 131 ? -4.488 -26.375 0.336 1 98.19 131 SER A CA 1
ATOM 996 C C . SER A 1 131 ? -5.977 -26.219 0.041 1 98.19 131 SER A C 1
ATOM 998 O O . SER A 1 131 ? -6.742 -27.172 0.177 1 98.19 131 SER A O 1
ATOM 1000 N N . ILE A 1 132 ? -6.336 -25.062 -0.348 1 98.56 132 ILE A N 1
ATOM 1001 C CA . ILE A 1 132 ? -7.707 -24.781 -0.76 1 98.56 132 ILE A CA 1
ATOM 1002 C C . ILE A 1 132 ? -8.07 -25.641 -1.962 1 98.56 132 ILE A C 1
ATOM 1004 O O . ILE A 1 132 ? -9.227 -26.047 -2.119 1 98.56 132 ILE A O 1
ATOM 1008 N N . LEU A 1 133 ? -7.109 -25.938 -2.812 1 98.62 133 LEU A N 1
ATOM 1009 C CA . LEU A 1 133 ? -7.363 -26.797 -3.963 1 98.62 133 LEU A CA 1
ATOM 1010 C C . LEU A 1 133 ? -7.82 -28.188 -3.518 1 98.62 133 LEU A C 1
ATOM 1012 O O . LEU A 1 133 ? -8.797 -28.719 -4.051 1 98.62 133 LEU A O 1
ATOM 1016 N N . LYS A 1 134 ? -7.133 -28.734 -2.562 1 98.06 134 LYS A N 1
ATOM 1017 C CA . LYS A 1 134 ? -7.492 -30.047 -2.033 1 98.06 134 LYS A CA 1
ATOM 1018 C C . LYS A 1 134 ? -8.859 -30 -1.35 1 98.06 134 LYS A C 1
ATOM 1020 O O . LYS A 1 134 ? -9.695 -30.875 -1.578 1 98.06 134 LYS A O 1
ATOM 1025 N N . VAL A 1 135 ? -9.055 -28.984 -0.546 1 98.06 135 VAL A N 1
ATOM 1026 C CA . VAL A 1 135 ? -10.312 -28.844 0.185 1 98.06 135 VAL A CA 1
ATOM 1027 C C . VAL A 1 135 ? -11.477 -28.734 -0.799 1 98.06 135 VAL A C 1
ATOM 1029 O O . VAL A 1 135 ? -12.523 -29.344 -0.605 1 98.06 135 VAL A O 1
ATOM 1032 N N . ALA A 1 136 ? -11.289 -27.969 -1.845 1 98.62 136 ALA A N 1
ATOM 1033 C CA . ALA A 1 136 ? -12.32 -27.797 -2.865 1 98.62 136 ALA A CA 1
ATOM 1034 C C . ALA A 1 136 ? -12.602 -29.109 -3.59 1 98.62 136 ALA A C 1
ATOM 1036 O O . ALA A 1 136 ? -13.766 -29.469 -3.811 1 98.62 136 ALA A O 1
ATOM 1037 N N . LYS A 1 137 ? -11.555 -29.812 -3.936 1 98.19 137 LYS A N 1
ATOM 1038 C CA . LYS A 1 137 ? -11.727 -31.094 -4.613 1 98.19 137 LYS A CA 1
ATOM 1039 C C . LYS A 1 137 ? -12.492 -32.094 -3.74 1 98.19 137 LYS A C 1
ATOM 1041 O O . LYS A 1 137 ? -13.375 -32.781 -4.227 1 98.19 137 LYS A O 1
ATOM 1046 N N . GLU A 1 138 ? -12.164 -32.125 -2.49 1 97.38 138 GLU A N 1
ATOM 1047 C CA . GLU A 1 138 ? -12.828 -33.031 -1.543 1 97.38 138 GLU A CA 1
ATOM 1048 C C . GLU A 1 138 ? -14.305 -32.656 -1.381 1 97.38 138 GLU A C 1
ATOM 1050 O O . GLU A 1 138 ? -15.125 -33.5 -1.045 1 97.38 138 GLU A O 1
ATOM 1055 N N . ALA A 1 139 ? -14.57 -31.406 -1.653 1 97.31 139 ALA A N 1
ATOM 1056 C CA . ALA A 1 139 ? -15.953 -30.938 -1.558 1 97.31 139 ALA A CA 1
ATOM 1057 C C . ALA A 1 139 ? -16.703 -31.188 -2.861 1 97.31 139 ALA A C 1
ATOM 1059 O O . ALA A 1 139 ? -17.859 -30.781 -3.006 1 97.31 139 ALA A O 1
ATOM 1060 N N . GLY A 1 140 ? -16.047 -31.781 -3.846 1 96.94 140 GLY A N 1
ATOM 1061 C CA . GLY A 1 140 ? -16.703 -32.156 -5.086 1 96.94 140 GLY A CA 1
ATOM 1062 C C . GLY A 1 140 ? -16.594 -31.094 -6.168 1 96.94 140 GLY A C 1
ATOM 1063 O O . GLY A 1 140 ? -17.219 -31.203 -7.223 1 96.94 140 GLY A O 1
ATOM 1064 N N . MET A 1 141 ? -15.789 -30.094 -5.953 1 98.38 141 MET A N 1
ATOM 1065 C CA . MET A 1 141 ? -15.594 -29.031 -6.938 1 98.38 141 MET A CA 1
ATOM 1066 C C . MET A 1 141 ? -14.578 -29.453 -7.996 1 98.38 141 MET A C 1
ATOM 1068 O O . MET A 1 141 ? -13.688 -30.25 -7.723 1 98.38 141 MET A O 1
ATOM 1072 N N . ALA A 1 142 ? -14.789 -28.953 -9.234 1 98.62 142 ALA A N 1
ATOM 1073 C CA . ALA A 1 142 ? -13.672 -28.984 -10.18 1 98.62 142 ALA A CA 1
ATOM 1074 C C . ALA A 1 142 ? -12.562 -28.016 -9.75 1 98.62 142 ALA A C 1
ATOM 1076 O O . ALA A 1 142 ? -12.836 -27 -9.117 1 98.62 142 ALA A O 1
ATOM 1077 N N . VAL A 1 143 ? -11.352 -28.406 -10.008 1 98.81 143 VAL A N 1
ATOM 1078 C CA . VAL A 1 143 ? -10.258 -27.562 -9.523 1 98.81 143 VAL A CA 1
ATOM 1079 C C . VAL A 1 143 ? -9.203 -27.406 -10.617 1 98.81 143 VAL A C 1
ATOM 1081 O O . VAL A 1 143 ? -8.984 -28.312 -11.414 1 98.81 143 VAL A O 1
ATOM 1084 N N . GLY A 1 144 ? -8.57 -26.234 -10.68 1 98.81 144 GLY A N 1
ATOM 1085 C CA . GLY A 1 144 ? -7.504 -25.984 -11.641 1 98.81 144 GLY A CA 1
ATOM 1086 C C . GLY A 1 144 ? -6.672 -24.766 -11.289 1 98.81 144 GLY A C 1
ATOM 1087 O O . GLY A 1 144 ? -6.973 -24.047 -10.328 1 98.81 144 GLY A O 1
ATOM 1088 N N . PHE A 1 145 ? -5.57 -24.594 -12 1 98.88 145 PHE A N 1
ATOM 1089 C CA . PHE A 1 145 ? -4.762 -23.391 -11.836 1 98.88 145 PHE A CA 1
ATOM 1090 C C . PHE A 1 145 ? -4.059 -23.031 -13.133 1 98.88 145 PHE A C 1
ATOM 1092 O O . PHE A 1 145 ? -3.854 -23.891 -14 1 98.88 145 PHE A O 1
ATOM 1099 N N . VAL A 1 146 ? -3.865 -21.781 -13.258 1 98.94 146 VAL A N 1
ATOM 1100 C CA . VAL A 1 146 ? -3.164 -21.125 -14.367 1 98.94 146 VAL A CA 1
ATOM 1101 C C . VAL A 1 146 ? -1.981 -20.328 -13.828 1 98.94 146 VAL A C 1
ATOM 1103 O O . VAL A 1 146 ? -2.09 -19.656 -12.789 1 98.94 146 VAL A O 1
ATOM 1106 N N . THR A 1 147 ? -0.803 -20.453 -14.438 1 98.88 147 THR A N 1
ATOM 1107 C CA . THR A 1 147 ? 0.329 -19.609 -14.062 1 98.88 147 THR A CA 1
ATOM 1108 C C . THR A 1 147 ? 1.162 -19.234 -15.289 1 98.88 147 THR A C 1
ATOM 1110 O O . THR A 1 147 ? 1.104 -19.922 -16.312 1 98.88 147 THR A O 1
ATOM 1113 N N . THR A 1 148 ? 1.877 -18.141 -15.195 1 98.75 148 THR A N 1
ATOM 1114 C CA . THR A 1 148 ? 2.836 -17.797 -16.25 1 98.75 148 THR A CA 1
ATOM 1115 C C . THR A 1 148 ? 4.23 -18.312 -15.883 1 98.75 148 THR A C 1
ATOM 1117 O O . THR A 1 148 ? 5.188 -18.094 -16.625 1 98.75 148 THR A O 1
ATOM 1120 N N . THR A 1 149 ? 4.395 -18.969 -14.773 1 98.81 149 THR A N 1
ATOM 1121 C CA . THR A 1 149 ? 5.652 -19.594 -14.375 1 98.81 149 THR A CA 1
ATOM 1122 C C . THR A 1 149 ? 5.629 -21.094 -14.672 1 98.81 149 THR A C 1
ATOM 1124 O O . THR A 1 149 ? 4.707 -21.578 -15.328 1 98.81 149 THR A O 1
ATOM 1127 N N . ARG A 1 150 ? 6.73 -21.781 -14.289 1 98.88 150 ARG A N 1
ATOM 1128 C CA . ARG A 1 150 ? 6.645 -23.234 -14.211 1 98.88 150 ARG A CA 1
ATOM 1129 C C . ARG A 1 150 ? 5.551 -23.672 -13.234 1 98.88 150 ARG A C 1
ATOM 1131 O O . ARG A 1 150 ? 5.391 -23.078 -12.172 1 98.88 150 ARG A O 1
ATOM 1138 N N . ILE A 1 151 ? 4.824 -24.719 -13.586 1 98.88 151 ILE A N 1
ATOM 1139 C CA . ILE A 1 151 ? 3.748 -25.141 -12.703 1 98.88 151 ILE A CA 1
ATOM 1140 C C . ILE A 1 151 ? 4.336 -25.734 -11.422 1 98.88 151 ILE A C 1
ATOM 1142 O O . ILE A 1 151 ? 3.617 -25.969 -10.445 1 98.88 151 ILE A O 1
ATOM 1146 N N . THR A 1 152 ? 5.711 -25.922 -11.406 1 98.88 152 THR A N 1
ATOM 1147 C CA . THR A 1 152 ? 6.402 -26.469 -10.234 1 98.88 152 THR A CA 1
ATOM 1148 C C . THR A 1 152 ? 7.016 -25.344 -9.406 1 98.88 152 THR A C 1
ATOM 1150 O O . THR A 1 152 ? 7.645 -25.594 -8.375 1 98.88 152 THR A O 1
ATOM 1153 N N . HIS A 1 153 ? 6.852 -24.062 -9.828 1 98.81 153 HIS A N 1
ATOM 1154 C CA . HIS A 1 153 ? 7.383 -22.922 -9.102 1 98.81 153 HIS A CA 1
ATOM 1155 C C . HIS A 1 153 ? 6.629 -22.703 -7.793 1 98.81 153 HIS A C 1
ATOM 1157 O O . HIS A 1 153 ? 5.645 -23.406 -7.516 1 98.81 153 HIS A O 1
ATOM 1163 N N . ALA A 1 154 ? 7.055 -21.781 -6.996 1 98.56 154 ALA A N 1
ATOM 1164 C CA . ALA A 1 154 ? 6.684 -21.672 -5.586 1 98.56 154 ALA A CA 1
ATOM 1165 C C . ALA A 1 154 ? 5.176 -21.516 -5.43 1 98.56 154 ALA A C 1
ATOM 1167 O O . ALA A 1 154 ? 4.527 -22.297 -4.734 1 98.56 154 ALA A O 1
ATOM 1168 N N . SER A 1 155 ? 4.547 -20.516 -6.125 1 98.81 155 SER A N 1
ATOM 1169 C CA . SER A 1 155 ? 3.145 -20.188 -5.902 1 98.81 155 SER A CA 1
ATOM 1170 C C . SER A 1 155 ? 2.229 -21.328 -6.355 1 98.81 155 SER A C 1
ATOM 1172 O O . SER A 1 155 ? 1.406 -21.812 -5.578 1 98.81 155 SER A O 1
ATOM 1174 N N . PRO A 1 156 ? 2.369 -21.828 -7.586 1 98.75 156 PRO A N 1
ATOM 1175 C CA . PRO A 1 156 ? 1.49 -22.938 -7.957 1 98.75 156 PRO A CA 1
ATOM 1176 C C . PRO A 1 156 ? 1.771 -24.203 -7.148 1 98.75 156 PRO A C 1
ATOM 1178 O O . PRO A 1 156 ? 0.849 -24.984 -6.859 1 98.75 156 PRO A O 1
ATOM 1181 N N . ALA A 1 157 ? 3.018 -24.453 -6.766 1 98.81 157 ALA A N 1
ATOM 1182 C CA . ALA A 1 157 ? 3.352 -25.641 -5.984 1 98.81 157 ALA A CA 1
ATOM 1183 C C . ALA A 1 157 ? 2.611 -25.641 -4.648 1 98.81 157 ALA A C 1
ATOM 1185 O O . ALA A 1 157 ? 2.301 -26.703 -4.105 1 98.81 157 ALA A O 1
ATOM 1186 N N . GLY A 1 158 ? 2.33 -24.438 -4.148 1 98.69 158 GLY A N 1
ATOM 1187 C CA . GLY A 1 158 ? 1.608 -24.328 -2.893 1 98.69 158 GLY A CA 1
ATOM 1188 C C . GLY A 1 158 ? 0.229 -24.953 -2.939 1 98.69 158 GLY A C 1
ATOM 1189 O O . GLY A 1 158 ? -0.384 -25.203 -1.898 1 98.69 158 GLY A O 1
ATOM 1190 N N . LEU A 1 159 ? -0.253 -25.266 -4.094 1 98.69 159 LEU A N 1
ATOM 1191 C CA . LEU A 1 159 ? -1.59 -25.828 -4.285 1 98.69 159 LEU A CA 1
ATOM 1192 C C . LEU A 1 159 ? -1.592 -27.328 -4.055 1 98.69 159 LEU A C 1
ATOM 1194 O O . LEU A 1 159 ? -2.635 -27.922 -3.76 1 98.69 159 LEU A O 1
ATOM 1198 N N . TYR A 1 160 ? -0.381 -28.047 -4.223 1 98.38 160 TYR A N 1
ATOM 1199 C CA . TYR A 1 160 ? -0.476 -29.5 -4.25 1 98.38 160 TYR A CA 1
ATOM 1200 C C . TYR A 1 160 ? 0.749 -30.141 -3.607 1 98.38 160 TYR A C 1
ATOM 1202 O O . TYR A 1 160 ? 0.739 -31.328 -3.285 1 98.38 160 TYR A O 1
ATOM 1210 N N . ALA A 1 161 ? 1.797 -29.375 -3.418 1 98.38 161 ALA A N 1
ATOM 1211 C CA . ALA A 1 161 ? 3.059 -30 -3.029 1 98.38 161 ALA A CA 1
ATOM 1212 C C . ALA A 1 161 ? 3.352 -29.781 -1.55 1 98.38 161 ALA A C 1
ATOM 1214 O O . ALA A 1 161 ? 2.805 -28.859 -0.938 1 98.38 161 ALA A O 1
ATOM 1215 N N . HIS A 1 162 ? 4.129 -30.641 -0.968 1 98.12 162 HIS A N 1
ATOM 1216 C CA . HIS A 1 162 ? 4.668 -30.578 0.386 1 98.12 162 HIS A CA 1
ATOM 1217 C C . HIS A 1 162 ? 6.172 -30.828 0.392 1 98.12 162 HIS A C 1
ATOM 1219 O O . HIS A 1 162 ? 6.617 -31.984 0.361 1 98.12 162 HIS A O 1
ATOM 1225 N N . VAL A 1 163 ? 6.941 -29.766 0.457 1 98.12 163 VAL A N 1
ATOM 1226 C CA . VAL A 1 163 ? 8.391 -29.906 0.397 1 98.12 163 VAL A CA 1
ATOM 1227 C C . VAL A 1 163 ? 9.055 -28.875 1.298 1 98.12 163 VAL A C 1
ATOM 1229 O O . VAL A 1 163 ? 8.586 -27.734 1.387 1 98.12 163 VAL A O 1
ATOM 1232 N N . PRO A 1 164 ? 10.156 -29.188 1.999 1 97.62 164 PRO A N 1
ATOM 1233 C CA . PRO A 1 164 ? 10.844 -28.219 2.861 1 97.62 164 PRO A CA 1
ATOM 1234 C C . PRO A 1 164 ? 11.797 -27.312 2.09 1 97.62 164 PRO A C 1
ATOM 1236 O O . PRO A 1 164 ? 12.508 -26.5 2.689 1 97.62 164 PRO A O 1
ATOM 1239 N N . TYR A 1 165 ? 11.797 -27.516 0.746 1 97.62 165 TYR A N 1
ATOM 1240 C CA . TYR A 1 165 ? 12.68 -26.688 -0.077 1 97.62 165 TYR A CA 1
ATOM 1241 C C . TYR A 1 165 ? 12.07 -26.453 -1.454 1 97.62 165 TYR A C 1
ATOM 1243 O O . TYR A 1 165 ? 11.969 -27.375 -2.266 1 97.62 165 TYR A O 1
ATOM 1251 N N . ARG A 1 166 ? 11.836 -25.203 -1.767 1 97.56 166 ARG A N 1
ATOM 1252 C CA . ARG A 1 166 ? 11.047 -24.844 -2.939 1 97.56 166 ARG A CA 1
ATOM 1253 C C . ARG A 1 166 ? 11.789 -25.188 -4.227 1 97.56 166 ARG A C 1
ATOM 1255 O O . ARG A 1 166 ? 11.172 -25.328 -5.285 1 97.56 166 ARG A O 1
ATOM 1262 N N . HIS A 1 167 ? 13.109 -25.344 -4.223 1 96.94 167 HIS A N 1
ATOM 1263 C CA . HIS A 1 167 ? 13.867 -25.531 -5.453 1 96.94 167 HIS A CA 1
ATOM 1264 C C . HIS A 1 167 ? 13.961 -27.016 -5.828 1 96.94 167 HIS A C 1
ATOM 1266 O O . HIS A 1 167 ? 14.555 -27.359 -6.848 1 96.94 167 HIS A O 1
ATOM 1272 N N . TRP A 1 168 ? 13.336 -27.859 -5 1 97.81 168 TRP A N 1
ATOM 1273 C CA . TRP A 1 168 ? 13.227 -29.266 -5.367 1 97.81 168 TRP A CA 1
ATOM 1274 C C . TRP A 1 168 ? 12.078 -29.469 -6.355 1 97.81 168 TRP A C 1
ATOM 1276 O O . TRP A 1 168 ? 11.156 -30.25 -6.09 1 97.81 168 TRP A O 1
ATOM 1286 N N . GLU A 1 169 ? 12.203 -28.891 -7.535 1 98.38 169 GLU A N 1
ATOM 1287 C CA . GLU A 1 169 ? 11.172 -28.938 -8.57 1 98.38 169 GLU A CA 1
ATOM 1288 C C . GLU A 1 169 ? 11.242 -30.25 -9.352 1 98.38 169 GLU A C 1
ATOM 1290 O O . GLU A 1 169 ? 10.219 -30.734 -9.844 1 98.38 169 GLU A O 1
ATOM 1295 N N . HIS A 1 170 ? 12.469 -30.953 -9.578 1 97.12 170 HIS A N 1
ATOM 1296 C CA . HIS A 1 170 ? 12.625 -32.156 -10.367 1 97.12 170 HIS A CA 1
ATOM 1297 C C . HIS A 1 170 ? 13.547 -33.156 -9.672 1 97.12 170 HIS A C 1
ATOM 1299 O O . HIS A 1 170 ? 13.594 -34.344 -10.039 1 97.12 170 HIS A O 1
ATOM 1305 N N . ASP A 1 171 ? 14.266 -32.875 -8.789 1 92.75 171 ASP A N 1
ATOM 1306 C CA . ASP A 1 171 ? 15.18 -33.688 -7.98 1 92.75 171 ASP A CA 1
ATOM 1307 C C . ASP A 1 171 ? 15.312 -33.125 -6.566 1 92.75 171 ASP A C 1
ATOM 1309 O O . ASP A 1 171 ? 14.977 -31.953 -6.324 1 92.75 171 ASP A O 1
ATOM 1313 N N . THR A 1 172 ? 15.734 -34 -5.66 1 93.75 172 THR A N 1
ATOM 1314 C CA . THR A 1 172 ? 15.758 -33.594 -4.258 1 93.75 172 THR A CA 1
ATOM 1315 C C . THR A 1 172 ? 17.156 -33.812 -3.666 1 93.75 172 THR A C 1
ATOM 1317 O O . THR A 1 172 ? 17.281 -34.188 -2.496 1 93.75 172 THR A O 1
ATOM 1320 N N . ASP A 1 173 ? 18.156 -33.656 -4.469 1 89.38 173 ASP A N 1
ATOM 1321 C CA . ASP A 1 173 ? 19.547 -33.75 -4.027 1 89.38 173 ASP A CA 1
ATOM 1322 C C . ASP A 1 173 ? 19.812 -35.062 -3.312 1 89.38 173 ASP A C 1
ATOM 1324 O O . ASP A 1 173 ? 20.469 -35.094 -2.271 1 89.38 173 ASP A O 1
ATOM 1328 N N . GLY A 1 174 ? 19.125 -36.125 -3.668 1 88.19 174 GLY A N 1
ATOM 1329 C CA . GLY A 1 174 ? 19.359 -37.469 -3.121 1 88.19 174 GLY A CA 1
ATOM 1330 C C . GLY A 1 174 ? 18.594 -37.719 -1.842 1 88.19 174 GLY A C 1
ATOM 1331 O O . GLY A 1 174 ? 18.781 -38.75 -1.204 1 88.19 174 GLY A O 1
ATOM 1332 N N . THR A 1 175 ? 17.734 -36.781 -1.474 1 90.62 175 THR A N 1
ATOM 1333 C CA . THR A 1 175 ? 16.938 -36.969 -0.268 1 90.62 175 THR A CA 1
ATOM 1334 C C . THR A 1 175 ? 15.734 -37.844 -0.565 1 90.62 175 THR A C 1
ATOM 1336 O O . THR A 1 175 ? 15.492 -38.219 -1.719 1 90.62 175 THR A O 1
ATOM 1339 N N . SER A 1 176 ? 14.977 -38.25 0.475 1 87.69 176 SER A N 1
ATOM 1340 C CA . SER A 1 176 ? 13.906 -39.219 0.355 1 87.69 176 SER A CA 1
ATOM 1341 C C . SER A 1 176 ? 12.602 -38.562 -0.071 1 87.69 176 SER A C 1
ATOM 1343 O O . SER A 1 176 ? 11.656 -39.25 -0.479 1 87.69 176 SER A O 1
ATOM 1345 N N . CYS A 1 177 ? 12.5 -37.281 -0.06 1 91.88 177 CYS A N 1
ATOM 1346 C CA . CYS A 1 177 ? 11.273 -36.594 -0.442 1 91.88 177 CYS A CA 1
ATOM 1347 C C . CYS A 1 177 ? 11.039 -36.688 -1.945 1 91.88 177 CYS A C 1
ATOM 1349 O O . CYS A 1 177 ? 11.992 -36.719 -2.727 1 91.88 177 CYS A O 1
ATOM 1351 N N . ASP A 1 178 ? 9.766 -36.844 -2.314 1 95.5 178 ASP A N 1
ATOM 1352 C CA . ASP A 1 178 ? 9.445 -36.656 -3.727 1 95.5 178 ASP A CA 1
ATOM 1353 C C . ASP A 1 178 ? 9.562 -35.188 -4.121 1 95.5 178 ASP A C 1
ATOM 1355 O O . ASP A 1 178 ? 9.18 -34.281 -3.355 1 95.5 178 ASP A O 1
ATOM 1359 N N . ASP A 1 179 ? 10.156 -34.938 -5.316 1 97.88 179 ASP A N 1
ATOM 1360 C CA . ASP A 1 179 ? 10.203 -33.562 -5.828 1 97.88 179 ASP A CA 1
ATOM 1361 C C . ASP A 1 179 ? 8.82 -33.094 -6.238 1 97.88 179 ASP A C 1
ATOM 1363 O O . ASP A 1 179 ? 7.875 -33.875 -6.312 1 97.88 179 ASP A O 1
ATOM 1367 N N . ILE A 1 180 ? 8.688 -31.828 -6.504 1 98.69 180 ILE A N 1
ATOM 1368 C CA . ILE A 1 180 ? 7.41 -31.156 -6.73 1 98.69 180 ILE A CA 1
ATOM 1369 C C . ILE A 1 180 ? 6.754 -31.719 -7.992 1 98.69 180 ILE A C 1
ATOM 1371 O O . ILE A 1 180 ? 5.543 -31.953 -8.016 1 98.69 180 ILE A O 1
ATOM 1375 N N . ALA A 1 181 ? 7.52 -31.953 -9.07 1 98.81 181 ALA A N 1
ATOM 1376 C CA . ALA A 1 181 ? 6.961 -32.5 -10.305 1 98.81 181 ALA A CA 1
ATOM 1377 C C . ALA A 1 181 ? 6.379 -33.906 -10.07 1 98.81 181 ALA A C 1
ATOM 1379 O O . ALA A 1 181 ? 5.285 -34.219 -10.555 1 98.81 181 ALA A O 1
ATOM 1380 N N . LYS A 1 182 ? 7.086 -34.75 -9.344 1 98.12 182 LYS A N 1
ATOM 1381 C CA . LYS A 1 182 ? 6.586 -36.062 -9.008 1 98.12 182 LYS A CA 1
ATOM 1382 C C . LYS A 1 182 ? 5.293 -35.969 -8.203 1 98.12 182 LYS A C 1
ATOM 1384 O O . LYS A 1 182 ? 4.352 -36.75 -8.445 1 98.12 182 LYS A O 1
ATOM 1389 N N . GLN A 1 183 ? 5.324 -35.094 -7.273 1 98 183 GLN A N 1
ATOM 1390 C CA . GLN A 1 183 ? 4.133 -34.938 -6.449 1 98 183 GLN A CA 1
ATOM 1391 C C . GLN A 1 183 ? 2.934 -34.5 -7.289 1 98 183 GLN A C 1
ATOM 1393 O O . GLN A 1 183 ? 1.808 -34.938 -7.051 1 98 183 GLN A O 1
ATOM 1398 N N . PHE A 1 184 ? 3.133 -33.688 -8.242 1 98.44 184 PHE A N 1
ATOM 1399 C CA . PHE A 1 184 ? 2.055 -33.25 -9.125 1 98.44 184 PHE A CA 1
ATOM 1400 C C . PHE A 1 184 ? 1.43 -34.438 -9.844 1 98.44 184 PHE A C 1
ATOM 1402 O O . PHE A 1 184 ? 0.206 -34.594 -9.867 1 98.44 184 PHE A O 1
ATOM 1409 N N . VAL A 1 185 ? 2.266 -35.219 -10.367 1 98.12 185 VAL A N 1
ATOM 1410 C CA . VAL A 1 185 ? 1.816 -36.312 -11.227 1 98.12 185 VAL A CA 1
ATOM 1411 C C . VAL A 1 185 ? 1.237 -37.438 -10.375 1 98.12 185 VAL A C 1
ATOM 1413 O O . VAL A 1 185 ? 0.236 -38.062 -10.75 1 98.12 185 VAL A O 1
ATOM 1416 N N . ARG A 1 186 ? 1.795 -37.656 -9.242 1 96.06 186 ARG A N 1
ATOM 1417 C CA . ARG A 1 186 ? 1.469 -38.844 -8.469 1 96.06 186 ARG A CA 1
ATOM 1418 C C . ARG A 1 186 ? 0.529 -38.531 -7.316 1 96.06 186 ARG A C 1
ATOM 1420 O O . ARG A 1 186 ? 0.2 -39.406 -6.512 1 96.06 186 ARG A O 1
ATOM 1427 N N . SER A 1 187 ? 0.192 -37.25 -7.297 1 91.75 187 SER A N 1
ATOM 1428 C CA . SER A 1 187 ? -0.729 -36.844 -6.246 1 91.75 187 SER A CA 1
ATOM 1429 C C . SER A 1 187 ? -2.037 -37.625 -6.312 1 91.75 187 SER A C 1
ATOM 1431 O O . SER A 1 187 ? -2.504 -37.969 -7.398 1 91.75 187 SER A O 1
ATOM 1433 N N . GLU A 1 188 ? -2.641 -37.844 -5.137 1 86.69 188 GLU A N 1
ATOM 1434 C CA . GLU A 1 188 ? -3.963 -38.438 -5.086 1 86.69 188 GLU A CA 1
ATOM 1435 C C . GLU A 1 188 ? -5.047 -37.469 -5.504 1 86.69 188 GLU A C 1
ATOM 1437 O O . GLU A 1 188 ? -6.156 -37.844 -5.863 1 86.69 188 GLU A O 1
ATOM 1442 N N . MET A 1 189 ? -4.723 -36.25 -5.391 1 91.81 189 MET A N 1
ATOM 1443 C CA . MET A 1 189 ? -5.656 -35.188 -5.816 1 91.81 189 MET A CA 1
ATOM 1444 C C . MET A 1 189 ? -5.566 -34.969 -7.324 1 91.81 189 MET A C 1
ATOM 1446 O O . MET A 1 189 ? -4.539 -34.531 -7.828 1 91.81 189 MET A O 1
ATOM 1450 N N . ASP A 1 190 ? -6.68 -35.375 -7.996 1 94.44 190 ASP A N 1
ATOM 1451 C CA . ASP A 1 190 ? -6.707 -35.125 -9.43 1 94.44 190 ASP A CA 1
ATOM 1452 C C . ASP A 1 190 ? -6.988 -33.656 -9.734 1 94.44 190 ASP A C 1
ATOM 1454 O O . ASP A 1 190 ? -8.039 -33.125 -9.359 1 94.44 190 ASP A O 1
ATOM 1458 N N . ILE A 1 191 ? -6.098 -33 -10.359 1 98 191 ILE A N 1
ATOM 1459 C CA . ILE A 1 191 ? -6.285 -31.625 -10.812 1 98 191 ILE A CA 1
ATOM 1460 C C . ILE A 1 191 ? -6.867 -31.609 -12.219 1 98 191 ILE A C 1
ATOM 1462 O O . ILE A 1 191 ? -6.293 -32.219 -13.141 1 98 191 ILE A O 1
ATOM 1466 N N . ASP A 1 192 ? -8.008 -30.969 -12.414 1 98.38 192 ASP A N 1
ATOM 1467 C CA . ASP A 1 192 ? -8.719 -31.016 -13.68 1 98.38 192 ASP A CA 1
ATOM 1468 C C . ASP A 1 192 ? -7.973 -30.234 -14.758 1 98.38 192 ASP A C 1
ATOM 1470 O O . ASP A 1 192 ? -7.871 -30.688 -15.906 1 98.38 192 ASP A O 1
ATOM 1474 N N . VAL A 1 193 ? -7.52 -29.078 -14.383 1 98.81 193 VAL A N 1
ATOM 1475 C CA . VAL A 1 193 ? -6.84 -28.219 -15.344 1 98.81 193 VAL A CA 1
ATOM 1476 C C . VAL A 1 193 ? -5.586 -27.625 -14.711 1 98.81 193 VAL A C 1
ATOM 1478 O O . VAL A 1 193 ? -5.652 -27.016 -13.641 1 98.81 193 VAL A O 1
ATOM 1481 N N . ALA A 1 194 ? -4.441 -27.797 -15.289 1 98.88 194 ALA A N 1
ATOM 1482 C CA . ALA A 1 194 ? -3.184 -27.141 -14.922 1 98.88 194 ALA A CA 1
ATOM 1483 C C . ALA A 1 194 ? -2.486 -26.562 -16.156 1 98.88 194 ALA A C 1
ATOM 1485 O O . ALA A 1 194 ? -2.125 -27.297 -17.078 1 98.88 194 ALA A O 1
ATOM 1486 N N . LEU A 1 195 ? -2.367 -25.281 -16.203 1 98.94 195 LEU A N 1
ATOM 1487 C CA . LEU A 1 195 ? -1.777 -24.594 -17.359 1 98.94 195 LEU A CA 1
ATOM 1488 C C . LEU A 1 195 ? -0.62 -23.703 -16.938 1 98.94 195 LEU A C 1
ATOM 1490 O O . LEU A 1 195 ? -0.739 -22.953 -15.969 1 98.94 195 LEU A O 1
ATOM 1494 N N . GLY A 1 196 ? 0.535 -23.734 -17.562 1 98.75 196 GLY A N 1
ATOM 1495 C CA . GLY A 1 196 ? 1.713 -22.922 -17.297 1 98.75 196 GLY A CA 1
ATOM 1496 C C . GLY A 1 196 ? 2.918 -23.344 -18.125 1 98.75 196 GLY A C 1
ATOM 1497 O O . GLY A 1 196 ? 2.789 -23.656 -19.312 1 98.75 196 GLY A O 1
ATOM 1498 N N . GLY A 1 197 ? 4.094 -23.141 -17.578 1 98.69 197 GLY A N 1
ATOM 1499 C CA . GLY A 1 197 ? 5.332 -23.609 -18.172 1 98.69 197 GLY A CA 1
ATOM 1500 C C . GLY A 1 197 ? 6.02 -24.688 -17.359 1 98.69 197 GLY A C 1
ATOM 1501 O O . GLY A 1 197 ? 5.418 -25.25 -16.438 1 98.69 197 GLY A O 1
ATOM 1502 N N . GLY A 1 198 ? 7.23 -25.109 -17.828 1 98.69 198 GLY A N 1
ATOM 1503 C CA . GLY A 1 198 ? 8.125 -25.859 -16.969 1 98.69 198 GLY A CA 1
ATOM 1504 C C . GLY A 1 198 ? 8.211 -27.328 -17.328 1 98.69 198 GLY A C 1
ATOM 1505 O O . GLY A 1 198 ? 8.453 -28.172 -16.453 1 98.69 198 GLY A O 1
ATOM 1506 N N . TRP A 1 199 ? 7.957 -27.719 -18.641 1 98.62 199 TRP A N 1
ATOM 1507 C CA . TRP A 1 199 ? 7.996 -29.141 -19 1 98.62 199 TRP A CA 1
ATOM 1508 C C . TRP A 1 199 ? 9.367 -29.734 -18.703 1 98.62 199 TRP A C 1
ATOM 1510 O O . TRP A 1 199 ? 9.5 -30.938 -18.516 1 98.62 199 TRP A O 1
ATOM 1520 N N . ARG A 1 200 ? 10.445 -28.859 -18.578 1 98.69 200 ARG A N 1
ATOM 1521 C CA . ARG A 1 200 ? 11.805 -29.328 -18.344 1 98.69 200 ARG A CA 1
ATOM 1522 C C . ARG A 1 200 ? 11.906 -30.031 -16.984 1 98.69 200 ARG A C 1
ATOM 1524 O O . ARG A 1 200 ? 12.773 -30.891 -16.797 1 98.69 200 ARG A O 1
ATOM 1531 N N . GLU A 1 201 ? 11.062 -29.641 -16.062 1 98.75 201 GLU A N 1
ATOM 1532 C CA . GLU A 1 201 ? 11.086 -30.25 -14.727 1 98.75 201 GLU A CA 1
ATOM 1533 C C . GLU A 1 201 ? 10.508 -31.656 -14.75 1 98.75 201 GLU A C 1
ATOM 1535 O O . GLU A 1 201 ? 10.672 -32.438 -13.797 1 98.75 201 GLU A O 1
ATOM 1540 N N . PHE A 1 202 ? 9.828 -32.062 -15.789 1 98.81 202 PHE A N 1
ATOM 1541 C CA . PHE A 1 202 ? 9.086 -33.312 -15.891 1 98.81 202 PHE A CA 1
ATOM 1542 C C . PHE A 1 202 ? 9.805 -34.312 -16.797 1 98.81 202 PHE A C 1
ATOM 1544 O O . PHE A 1 202 ? 9.461 -35.5 -16.828 1 98.81 202 PHE A O 1
ATOM 1551 N N . ARG A 1 203 ? 10.781 -33.906 -17.531 1 98.62 203 ARG A N 1
ATOM 1552 C CA . ARG A 1 203 ? 11.438 -34.719 -18.547 1 98.62 203 ARG A CA 1
ATOM 1553 C C . ARG A 1 203 ? 12.891 -35 -18.172 1 98.62 203 ARG A C 1
ATOM 1555 O O . ARG A 1 203 ? 13.531 -34.156 -17.516 1 98.62 203 ARG A O 1
ATOM 1562 N N . PRO A 1 204 ? 13.414 -36.156 -18.609 1 98 204 PRO A N 1
ATOM 1563 C CA . PRO A 1 204 ? 14.812 -36.469 -18.328 1 98 204 PRO A CA 1
ATOM 1564 C C . PRO A 1 204 ? 15.781 -35.594 -19.141 1 98 204 PRO A C 1
ATOM 1566 O O . PRO A 1 204 ? 15.406 -35.031 -20.172 1 98 204 PRO A O 1
ATOM 1569 N N . THR A 1 205 ? 16.984 -35.5 -18.688 1 97.69 205 THR A N 1
ATOM 1570 C CA . THR A 1 205 ? 18.016 -34.688 -19.312 1 97.69 205 THR A CA 1
ATOM 1571 C C . THR A 1 205 ? 18.266 -35.125 -20.75 1 97.69 205 THR A C 1
ATOM 1573 O O . THR A 1 205 ? 18.734 -34.344 -21.578 1 97.69 205 THR A O 1
ATOM 1576 N N . SER A 1 206 ? 17.859 -36.375 -21.094 1 97.31 206 SER A N 1
ATOM 1577 C CA . SER A 1 206 ? 18.062 -36.906 -22.438 1 97.31 206 SER A CA 1
ATOM 1578 C C . SER A 1 206 ? 17 -36.375 -23.406 1 97.31 206 SER A C 1
ATOM 1580 O O . SER A 1 206 ? 17.172 -36.469 -24.625 1 97.31 206 SER A O 1
ATOM 1582 N N . TYR A 1 207 ? 15.914 -35.906 -22.844 1 97.31 207 TYR A N 1
ATOM 1583 C CA . TYR A 1 207 ? 14.875 -35.344 -23.703 1 97.31 207 TYR A CA 1
ATOM 1584 C C . TYR A 1 207 ? 15.234 -33.938 -24.141 1 97.31 207 TYR A C 1
ATOM 1586 O O . TYR A 1 207 ? 15.523 -33.062 -23.328 1 97.31 207 TYR A O 1
ATOM 1594 N N . ILE A 1 208 ? 15.227 -33.625 -25.484 1 97.06 208 ILE A N 1
ATOM 1595 C CA . ILE A 1 208 ? 15.547 -32.312 -26.047 1 97.06 208 ILE A CA 1
ATOM 1596 C C . ILE A 1 208 ? 14.398 -31.844 -26.953 1 97.06 208 ILE A C 1
ATOM 1598 O O . ILE A 1 208 ? 13.938 -32.594 -27.812 1 97.06 208 ILE A O 1
ATOM 1602 N N . GLU A 1 209 ? 13.977 -30.734 -26.719 1 94.25 209 GLU A N 1
ATOM 1603 C CA . GLU A 1 209 ? 12.945 -30.109 -27.531 1 94.25 209 GLU A CA 1
ATOM 1604 C C . GLU A 1 209 ? 13.172 -28.609 -27.641 1 94.25 209 GLU A C 1
ATOM 1606 O O . GLU A 1 209 ? 13.336 -27.922 -26.625 1 94.25 209 GLU A O 1
ATOM 1611 N N . GLY A 1 210 ? 13.086 -28.016 -28.891 1 91.31 210 GLY A N 1
ATOM 1612 C CA . GLY A 1 210 ? 13.219 -26.578 -29.109 1 91.31 210 GLY A CA 1
ATOM 1613 C C . GLY A 1 210 ? 14.492 -26 -28.516 1 91.31 210 GLY A C 1
ATOM 1614 O O . GLY A 1 210 ? 14.484 -24.906 -27.969 1 91.31 210 GLY A O 1
ATOM 1615 N N . GLY A 1 211 ? 15.5 -26.734 -28.438 1 93.81 211 GLY A N 1
ATOM 1616 C CA . GLY A 1 211 ? 16.781 -26.25 -27.953 1 93.81 211 GLY A CA 1
ATOM 1617 C C . GLY A 1 211 ? 16.922 -26.359 -26.438 1 93.81 211 GLY A C 1
ATOM 1618 O O . GLY A 1 211 ? 17.953 -25.953 -25.875 1 93.81 211 GLY A O 1
ATOM 1619 N N . SER A 1 212 ? 15.938 -26.844 -25.766 1 97.12 212 SER A N 1
ATOM 1620 C CA . SER A 1 212 ? 15.984 -27.047 -24.312 1 97.12 212 SER A CA 1
ATOM 1621 C C . SER A 1 212 ? 15.977 -28.531 -23.953 1 97.12 212 SER A C 1
ATOM 1623 O O . SER A 1 212 ? 15.445 -29.344 -24.719 1 97.12 212 SER A O 1
ATOM 1625 N N . SER A 1 213 ? 16.562 -28.797 -22.859 1 97.94 213 SER A N 1
ATOM 1626 C CA . SER A 1 213 ? 16.594 -30.172 -22.359 1 97.94 213 SER A CA 1
ATOM 1627 C C . SER A 1 213 ? 15.781 -30.312 -21.078 1 97.94 213 SER A C 1
ATOM 1629 O O . SER A 1 213 ? 15.539 -29.328 -20.375 1 97.94 213 SER A O 1
ATOM 1631 N N . GLY A 1 214 ? 15.32 -31.547 -20.875 1 98.25 214 GLY A N 1
ATOM 1632 C CA . GLY A 1 214 ? 14.797 -31.844 -19.547 1 98.25 214 GLY A CA 1
ATOM 1633 C C . GLY A 1 214 ? 15.836 -31.688 -18.453 1 98.25 214 GLY A C 1
ATOM 1634 O O . GLY A 1 214 ? 17.031 -31.578 -18.734 1 98.25 214 GLY A O 1
ATOM 1635 N N . LYS A 1 215 ? 15.328 -31.688 -17.188 1 98 215 LYS A N 1
ATOM 1636 C CA . LYS A 1 215 ? 16.25 -31.422 -16.094 1 98 215 LYS A CA 1
ATOM 1637 C C . LYS A 1 215 ? 16.328 -32.594 -15.141 1 98 215 LYS A C 1
ATOM 1639 O O . LYS A 1 215 ? 17.203 -32.688 -14.281 1 98 215 LYS A O 1
ATOM 1644 N N . ARG A 1 216 ? 15.469 -33.562 -15.359 1 97.38 216 ARG A N 1
ATOM 1645 C CA . ARG A 1 216 ? 15.445 -34.656 -14.414 1 97.38 216 ARG A CA 1
ATOM 1646 C C . ARG A 1 216 ? 16.625 -35.594 -14.633 1 97.38 216 ARG A C 1
ATOM 1648 O O . ARG A 1 216 ? 16.906 -36 -15.766 1 97.38 216 ARG A O 1
ATOM 1655 N N . GLU A 1 217 ? 17.25 -36.062 -13.539 1 95.75 217 GLU A N 1
ATOM 1656 C CA . GLU A 1 217 ? 18.422 -36.906 -13.609 1 95.75 217 GLU A CA 1
ATOM 1657 C C . GLU A 1 217 ? 18.031 -38.375 -13.391 1 95.75 217 GLU A C 1
ATOM 1659 O O . GLU A 1 217 ? 18.859 -39.281 -13.578 1 95.75 217 GLU A O 1
ATOM 1664 N N . ASP A 1 218 ? 16.828 -38.688 -13.031 1 95.44 218 ASP A N 1
ATOM 1665 C CA . ASP A 1 218 ? 16.438 -40.062 -12.68 1 95.44 218 ASP A CA 1
ATOM 1666 C C . ASP A 1 218 ? 15.867 -40.781 -13.891 1 95.44 218 ASP A C 1
ATOM 1668 O O . ASP A 1 218 ? 15.266 -41.875 -13.75 1 95.44 218 ASP A O 1
ATOM 1672 N N . SER A 1 219 ? 15.867 -40.25 -15.008 1 95.19 219 SER A N 1
ATOM 1673 C CA . SER A 1 219 ? 15.523 -40.844 -16.312 1 95.19 219 SER A CA 1
ATOM 1674 C C . SER A 1 219 ? 14.016 -41 -16.453 1 95.19 219 SER A C 1
ATOM 1676 O O . SER A 1 219 ? 13.539 -41.562 -17.438 1 95.19 219 SER A O 1
ATOM 1678 N N . LEU A 1 220 ? 13.203 -40.469 -15.5 1 96.81 220 LEU A N 1
ATOM 1679 C CA . LEU A 1 220 ? 11.75 -40.562 -15.578 1 96.81 220 LEU A CA 1
ATOM 1680 C C . LEU A 1 220 ? 11.188 -39.562 -16.562 1 96.81 220 LEU A C 1
ATOM 1682 O O . LEU A 1 220 ? 11.719 -38.469 -16.703 1 96.81 220 LEU A O 1
ATOM 1686 N N . ASP A 1 221 ? 10.172 -39.969 -17.25 1 98.25 221 ASP A N 1
ATOM 1687 C CA . ASP A 1 221 ? 9.312 -39.062 -18.031 1 98.25 221 ASP A CA 1
ATOM 1688 C C . ASP A 1 221 ? 7.945 -38.906 -17.375 1 98.25 221 ASP A C 1
ATOM 1690 O O . ASP A 1 221 ? 7.027 -39.688 -17.656 1 98.25 221 ASP A O 1
ATOM 1694 N N . LEU A 1 222 ? 7.828 -37.844 -16.641 1 98.62 222 LEU A N 1
ATOM 1695 C CA . LEU A 1 222 ? 6.641 -37.656 -15.812 1 98.62 222 LEU A CA 1
ATOM 1696 C C . LEU A 1 222 ? 5.457 -37.219 -16.656 1 98.62 222 LEU A C 1
ATOM 1698 O O . LEU A 1 222 ? 4.301 -37.344 -16.25 1 98.62 222 LEU A O 1
ATOM 1702 N N . ILE A 1 223 ? 5.695 -36.656 -17.875 1 98.44 223 ILE A N 1
ATOM 1703 C CA . ILE A 1 223 ? 4.594 -36.312 -18.766 1 98.44 223 ILE A CA 1
ATOM 1704 C C . ILE A 1 223 ? 3.922 -37.594 -19.266 1 98.44 223 ILE A C 1
ATOM 1706 O O . ILE A 1 223 ? 2.693 -37.688 -19.281 1 98.44 223 ILE A O 1
ATOM 1710 N N . GLN A 1 224 ? 4.715 -38.5 -19.656 1 97.69 224 GLN A N 1
ATOM 1711 C CA . GLN A 1 224 ? 4.18 -39.812 -20.078 1 97.69 224 GLN A CA 1
ATOM 1712 C C . GLN A 1 224 ? 3.426 -40.5 -18.953 1 97.69 224 GLN A C 1
ATOM 1714 O O . GLN A 1 224 ? 2.379 -41.094 -19.172 1 97.69 224 GLN A O 1
ATOM 1719 N N . GLU A 1 225 ? 4.031 -40.406 -17.781 1 98.06 225 GLU A N 1
ATOM 1720 C CA . GLU A 1 225 ? 3.365 -40.969 -16.625 1 98.06 225 GLU A CA 1
ATOM 1721 C C . GLU A 1 225 ? 2.016 -40.312 -16.375 1 98.06 225 GLU A C 1
ATOM 1723 O O . GLU A 1 225 ? 1.03 -41 -16.062 1 98.06 225 GLU A O 1
ATOM 1728 N N . TRP A 1 226 ? 1.936 -39 -16.453 1 98.31 226 TRP A N 1
ATOM 1729 C CA . TRP A 1 226 ? 0.692 -38.281 -16.25 1 98.31 226 TRP A CA 1
ATOM 1730 C C . TRP A 1 226 ? -0.361 -38.719 -17.266 1 98.31 226 TRP A C 1
ATOM 1732 O O . TRP A 1 226 ? -1.511 -38.969 -16.906 1 98.31 226 TRP A O 1
ATOM 1742 N N . GLU A 1 227 ? 0.068 -38.781 -18.547 1 97.62 227 GLU A N 1
ATOM 1743 C CA . GLU A 1 227 ? -0.859 -39.156 -19.594 1 97.62 227 GLU A CA 1
ATOM 1744 C C . GLU A 1 227 ? -1.432 -40.562 -19.344 1 97.62 227 GLU A C 1
ATOM 1746 O O . GLU A 1 227 ? -2.639 -40.781 -19.469 1 97.62 227 GLU A O 1
ATOM 1751 N N . ALA A 1 228 ? -0.607 -41.438 -19 1 97.06 228 ALA A N 1
ATOM 1752 C CA . ALA A 1 228 ? -1.048 -42.812 -18.734 1 97.06 228 ALA A CA 1
ATOM 1753 C C . ALA A 1 228 ? -2.037 -42.844 -17.578 1 97.06 228 ALA A C 1
ATOM 1755 O O . ALA A 1 228 ? -3.062 -43.531 -17.656 1 97.06 228 ALA A O 1
ATOM 1756 N N . ARG A 1 229 ? -1.691 -42.188 -16.578 1 96.5 229 ARG A N 1
ATOM 1757 C CA . ARG A 1 229 ? -2.52 -42.188 -15.383 1 96.5 229 ARG A CA 1
ATOM 1758 C C . ARG A 1 229 ? -3.885 -41.562 -15.656 1 96.5 229 ARG A C 1
ATOM 1760 O O . ARG A 1 229 ? -4.914 -42.125 -15.266 1 96.5 229 ARG A O 1
ATOM 1767 N N . TYR A 1 230 ? -3.93 -40.469 -16.328 1 96.12 230 TYR A N 1
ATOM 1768 C CA . TYR A 1 230 ? -5.164 -39.719 -16.484 1 96.12 230 TYR A CA 1
ATOM 1769 C C . TYR A 1 230 ? -6 -40.25 -17.641 1 96.12 230 TYR A C 1
ATOM 1771 O O . TYR A 1 230 ? -7.219 -40.094 -17.672 1 96.12 230 TYR A O 1
ATOM 1779 N N . LYS A 1 231 ? -5.336 -40.906 -18.578 1 93.12 231 LYS A N 1
ATOM 1780 C CA . LYS A 1 231 ? -6.09 -41.594 -19.625 1 93.12 231 LYS A CA 1
ATOM 1781 C C . LYS A 1 231 ? -6.953 -42.719 -19.047 1 93.12 231 LYS A C 1
ATOM 1783 O O . LYS A 1 231 ? -8.016 -43.031 -19.578 1 93.12 231 LYS A O 1
ATOM 1788 N N . SER A 1 232 ? -6.5 -43.219 -18.016 1 93.06 232 SER A N 1
ATOM 1789 C CA . SER A 1 232 ? -7.258 -44.281 -17.344 1 93.06 232 SER A CA 1
ATOM 1790 C C . SER A 1 232 ? -8.445 -43.719 -16.578 1 93.06 232 SER A C 1
ATOM 1792 O O . SER A 1 232 ? -9.391 -44.438 -16.25 1 93.06 232 SER A O 1
ATOM 1794 N N . LYS A 1 233 ? -8.406 -42.5 -16.328 1 93.94 233 LYS A N 1
ATOM 1795 C CA . LYS A 1 233 ? -9.438 -41.875 -15.508 1 93.94 233 LYS A CA 1
ATOM 1796 C C . LYS A 1 233 ? -10.477 -41.156 -16.375 1 93.94 233 LYS A C 1
ATOM 1798 O O . LYS A 1 233 ? -11.609 -40.969 -15.945 1 93.94 233 LYS A O 1
ATOM 1803 N N . GLY A 1 234 ? -10.094 -40.688 -17.5 1 95.19 234 GLY A N 1
ATOM 1804 C CA . GLY A 1 234 ? -10.961 -39.969 -18.422 1 95.19 234 GLY A CA 1
ATOM 1805 C C . GLY A 1 234 ? -10.227 -39.438 -19.625 1 95.19 234 GLY A C 1
ATOM 1806 O O . GLY A 1 234 ? -9.078 -39.812 -19.891 1 95.19 234 GLY A O 1
ATOM 1807 N N . ASN A 1 235 ? -10.945 -38.594 -20.359 1 97.19 235 ASN A N 1
ATOM 1808 C CA . ASN A 1 235 ? -10.32 -37.938 -21.516 1 97.19 235 ASN A CA 1
ATOM 1809 C C . ASN A 1 235 ? -9.328 -36.875 -21.078 1 97.19 235 ASN A C 1
ATOM 1811 O O . ASN A 1 235 ? -9.719 -35.75 -20.781 1 97.19 235 ASN A O 1
ATOM 1815 N N . ALA A 1 236 ? -8.078 -37.219 -21.141 1 97.81 236 ALA A N 1
ATOM 1816 C CA . ALA A 1 236 ? -6.992 -36.344 -20.703 1 97.81 236 ALA A CA 1
ATOM 1817 C C . ALA A 1 236 ? -6.188 -35.844 -21.906 1 97.81 236 ALA A C 1
ATOM 1819 O O . ALA A 1 236 ? -5.934 -36.594 -22.844 1 97.81 236 ALA A O 1
ATOM 1820 N N . LYS A 1 237 ? -5.852 -34.562 -21.875 1 98 237 LYS A N 1
ATOM 1821 C CA . LYS A 1 237 ? -5.07 -33.969 -22.953 1 98 237 LYS A CA 1
ATOM 1822 C C . LYS A 1 237 ? -3.83 -33.281 -22.406 1 98 237 LYS A C 1
ATOM 1824 O O . LYS A 1 237 ? -3.92 -32.469 -21.469 1 98 237 LYS A O 1
ATOM 1829 N N . TYR A 1 238 ? -2.672 -33.594 -22.922 1 98.25 238 TYR A N 1
ATOM 1830 C CA . TYR A 1 238 ? -1.453 -32.812 -22.75 1 98.25 238 TYR A CA 1
ATOM 1831 C C . TYR A 1 238 ? -1.229 -31.891 -23.938 1 98.25 238 TYR A C 1
ATOM 1833 O O . TYR A 1 238 ? -1.189 -32.344 -25.078 1 98.25 238 TYR A O 1
ATOM 1841 N N . ILE A 1 239 ? -1.151 -30.578 -23.703 1 98.44 239 ILE A N 1
ATOM 1842 C CA . ILE A 1 239 ? -1.021 -29.609 -24.797 1 98.44 239 ILE A CA 1
ATOM 1843 C C . ILE A 1 239 ? 0.201 -28.734 -24.562 1 98.44 239 ILE A C 1
ATOM 1845 O O . ILE A 1 239 ? 0.62 -28.531 -23.422 1 98.44 239 ILE A O 1
ATOM 1849 N N . THR A 1 240 ? 0.788 -28.156 -25.672 1 97.75 240 THR A N 1
ATOM 1850 C CA . THR A 1 240 ? 2.057 -27.438 -25.562 1 97.75 240 THR A CA 1
ATOM 1851 C C . THR A 1 240 ? 2.018 -26.141 -26.344 1 97.75 240 THR A C 1
ATOM 1853 O O . THR A 1 240 ? 2.986 -25.375 -26.344 1 97.75 240 THR A O 1
ATOM 1856 N N . LYS A 1 241 ? 0.869 -25.859 -27.031 1 97.38 241 LYS A N 1
ATOM 1857 C CA . LYS A 1 241 ? 0.787 -24.672 -27.875 1 97.38 241 LYS A CA 1
ATOM 1858 C C . LYS A 1 241 ? -0.57 -23.984 -27.734 1 97.38 241 LYS A C 1
ATOM 1860 O O . LYS A 1 241 ? -1.563 -24.625 -27.391 1 97.38 241 LYS A O 1
ATOM 1865 N N . LEU A 1 242 ? -0.539 -22.656 -28.047 1 97.44 242 LEU A N 1
ATOM 1866 C CA . LEU A 1 242 ? -1.742 -21.844 -27.969 1 97.44 242 LEU A CA 1
ATOM 1867 C C . LEU A 1 242 ? -2.846 -22.422 -28.859 1 97.44 242 LEU A C 1
ATOM 1869 O O . LEU A 1 242 ? -4.016 -22.438 -28.453 1 97.44 242 LEU A O 1
ATOM 1873 N N . ASP A 1 243 ? -2.529 -22.859 -30.031 1 97.62 243 ASP A N 1
ATOM 1874 C CA . ASP A 1 243 ? -3.531 -23.375 -30.953 1 97.62 243 ASP A CA 1
ATOM 1875 C C . ASP A 1 243 ? -4.227 -24.609 -30.375 1 97.62 243 ASP A C 1
ATOM 1877 O O . ASP A 1 243 ? -5.43 -24.797 -30.562 1 97.62 243 ASP A O 1
ATOM 1881 N N . GLU A 1 244 ? -3.463 -25.484 -29.75 1 98.25 244 GLU A N 1
ATOM 1882 C CA . GLU A 1 244 ? -4.047 -26.641 -29.094 1 98.25 244 GLU A CA 1
ATOM 1883 C C . GLU A 1 244 ? -5 -26.234 -27.969 1 98.25 244 GLU A C 1
ATOM 1885 O O . GLU A 1 244 ? -6.066 -26.812 -27.797 1 98.25 244 GLU A O 1
ATOM 1890 N N . LEU A 1 245 ? -4.598 -25.25 -27.203 1 98.25 245 LEU A N 1
ATOM 1891 C CA . LEU A 1 245 ? -5.441 -24.734 -26.125 1 98.25 245 LEU A CA 1
ATOM 1892 C C . LEU A 1 245 ? -6.758 -24.203 -26.688 1 98.25 245 LEU A C 1
ATOM 1894 O O . LEU A 1 245 ? -7.828 -24.484 -26.141 1 98.25 245 LEU A O 1
ATOM 1898 N N . GLN A 1 246 ? -6.684 -23.438 -27.734 1 96.94 246 GLN A N 1
ATOM 1899 C CA . GLN A 1 246 ? -7.848 -22.781 -28.328 1 96.94 246 GLN A CA 1
ATOM 1900 C C . GLN A 1 246 ? -8.789 -23.797 -28.969 1 96.94 246 GLN A C 1
ATOM 1902 O O . GLN A 1 246 ? -10 -23.562 -29.031 1 96.94 246 GLN A O 1
ATOM 1907 N N . ASN A 1 247 ? -8.25 -24.922 -29.344 1 97.19 247 ASN A N 1
ATOM 1908 C CA . ASN A 1 247 ? -9.047 -25.906 -30.094 1 97.19 247 ASN A CA 1
ATOM 1909 C C . ASN A 1 247 ? -9.461 -27.078 -29.203 1 97.19 247 ASN A C 1
ATOM 1911 O O . ASN A 1 247 ? -9.961 -28.078 -29.703 1 97.19 247 ASN A O 1
ATOM 1915 N N . LEU A 1 248 ? -9.219 -26.969 -27.953 1 96.62 248 LEU A N 1
ATOM 1916 C CA . LEU A 1 248 ? -9.633 -28.031 -27.031 1 96.62 248 LEU A CA 1
ATOM 1917 C C . LEU A 1 248 ? -11.141 -28.266 -27.125 1 96.62 248 LEU A C 1
ATOM 1919 O O . LEU A 1 248 ? -11.914 -27.312 -27.219 1 96.62 248 LEU A O 1
ATOM 1923 N N . ASP A 1 249 ? -11.531 -29.531 -27.156 1 96.88 249 ASP A N 1
ATOM 1924 C CA . ASP A 1 249 ? -12.938 -29.891 -26.984 1 96.88 249 ASP A CA 1
ATOM 1925 C C . ASP A 1 249 ? -13.367 -29.719 -25.516 1 96.88 249 ASP A C 1
ATOM 1927 O O . ASP A 1 249 ? -13.305 -30.672 -24.734 1 96.88 249 ASP A O 1
ATOM 1931 N N . VAL A 1 250 ? -13.883 -28.625 -25.141 1 95.56 250 VAL A N 1
ATOM 1932 C CA . VAL A 1 250 ? -14.172 -28.234 -23.766 1 95.56 250 VAL A CA 1
ATOM 1933 C C . VAL A 1 250 ? -15.172 -29.219 -23.156 1 95.56 250 VAL A C 1
ATOM 1935 O O . VAL A 1 250 ? -15.031 -29.609 -21.984 1 95.56 250 VAL A O 1
ATOM 1938 N N . GLN A 1 251 ? -16.109 -29.641 -23.906 1 95.25 251 GLN A N 1
ATOM 1939 C CA . GLN A 1 251 ? -17.172 -30.5 -23.375 1 95.25 251 GLN A CA 1
ATOM 1940 C C . GLN A 1 251 ? -16.672 -31.938 -23.219 1 95.25 251 GLN A C 1
ATOM 1942 O O . GLN A 1 251 ? -17.141 -32.688 -22.344 1 95.25 251 GLN A O 1
ATOM 1947 N N . GLY A 1 252 ? -15.734 -32.312 -24 1 95.5 252 GLY A N 1
ATOM 1948 C CA . GLY A 1 252 ? -15.32 -33.688 -24.031 1 95.5 252 GLY A CA 1
ATOM 1949 C C . GLY A 1 252 ? -14.008 -33.938 -23.312 1 95.5 252 GLY A C 1
ATOM 1950 O O . GLY A 1 252 ? -13.555 -35.094 -23.203 1 95.5 252 GLY A O 1
ATOM 1951 N N . THR A 1 253 ? -13.438 -32.938 -22.766 1 97.06 253 THR A N 1
ATOM 1952 C CA . THR A 1 253 ? -12.141 -33.062 -22.125 1 97.06 253 THR A CA 1
ATOM 1953 C C . THR A 1 253 ? -12.281 -33.031 -20.609 1 97.06 253 THR A C 1
ATOM 1955 O O . THR A 1 253 ? -12.836 -32.062 -20.062 1 97.06 253 THR A O 1
ATOM 1958 N N . ASP A 1 254 ? -11.766 -34.062 -19.891 1 96.81 254 ASP A N 1
ATOM 1959 C CA . ASP A 1 254 ? -11.914 -34.156 -18.438 1 96.81 254 ASP A CA 1
ATOM 1960 C C . ASP A 1 254 ? -10.719 -33.531 -17.719 1 96.81 254 ASP A C 1
ATOM 1962 O O . ASP A 1 254 ? -10.875 -32.875 -16.688 1 96.81 254 ASP A O 1
ATOM 1966 N N . TYR A 1 255 ? -9.516 -33.812 -18.219 1 97.94 255 TYR A N 1
ATOM 1967 C CA . TYR A 1 255 ? -8.273 -33.375 -17.609 1 97.94 255 TYR A CA 1
ATOM 1968 C C . TYR A 1 255 ? -7.352 -32.719 -18.641 1 97.94 255 TYR A C 1
ATOM 1970 O O . TYR A 1 255 ? -7.234 -33.219 -19.766 1 97.94 255 TYR A O 1
ATOM 1978 N N . VAL A 1 256 ? -6.758 -31.578 -18.297 1 98.69 256 VAL A N 1
ATOM 1979 C CA . VAL A 1 256 ? -5.828 -30.922 -19.203 1 98.69 256 VAL A CA 1
ATOM 1980 C C . VAL A 1 256 ? -4.555 -30.531 -18.453 1 98.69 256 VAL A C 1
ATOM 1982 O O . VAL A 1 256 ? -4.613 -29.938 -17.375 1 98.69 256 VAL A O 1
ATOM 1985 N N . LEU A 1 257 ? -3.422 -30.938 -18.938 1 98.75 257 LEU A N 1
ATOM 1986 C CA . LEU A 1 257 ? -2.107 -30.438 -18.562 1 98.75 257 LEU A CA 1
ATOM 1987 C C . LEU A 1 257 ? -1.479 -29.656 -19.719 1 98.75 257 LEU A C 1
ATOM 1989 O O . LEU A 1 257 ? -1.185 -30.219 -20.766 1 98.75 257 LEU A O 1
ATOM 1993 N N . GLY A 1 258 ? -1.373 -28.359 -19.562 1 98.81 258 GLY A N 1
ATOM 1994 C CA . GLY A 1 258 ? -0.722 -27.516 -20.562 1 98.81 258 GLY A CA 1
ATOM 1995 C C . GLY A 1 258 ? 0.615 -26.969 -20.109 1 98.81 258 GLY A C 1
ATOM 1996 O O . GLY A 1 258 ? 0.677 -26.188 -19.156 1 98.81 258 GLY A O 1
ATOM 1997 N N . LEU A 1 259 ? 1.726 -27.375 -20.703 1 98.75 259 LEU A N 1
ATOM 1998 C CA . LEU A 1 259 ? 3.062 -26.844 -20.484 1 98.75 259 LEU A CA 1
ATOM 1999 C C . LEU A 1 259 ? 3.615 -26.203 -21.75 1 98.75 259 LEU A C 1
ATOM 2001 O O . LEU A 1 259 ? 4.09 -26.906 -22.641 1 98.75 259 LEU A O 1
ATOM 2005 N N . PHE A 1 260 ? 3.723 -24.891 -21.781 1 98.31 260 PHE A N 1
ATOM 2006 C CA . PHE A 1 260 ? 3.844 -24.172 -23.031 1 98.31 260 PHE A CA 1
ATOM 2007 C C . PHE A 1 260 ? 5.266 -23.656 -23.234 1 98.31 260 PHE A C 1
ATOM 2009 O O . PHE A 1 260 ? 5.535 -22.891 -24.172 1 98.31 260 PHE A O 1
ATOM 2016 N N . ASN A 1 261 ? 6.164 -23.953 -22.344 1 98 261 ASN A N 1
ATOM 2017 C CA . ASN A 1 261 ? 7.586 -23.609 -22.391 1 98 261 ASN A CA 1
ATOM 2018 C C . ASN A 1 261 ? 8.422 -24.562 -21.531 1 98 261 ASN A C 1
ATOM 2020 O O . ASN A 1 261 ? 7.895 -25.219 -20.625 1 98 261 ASN A O 1
ATOM 2024 N N . ALA A 1 262 ? 9.727 -24.719 -21.938 1 98.06 262 ALA A N 1
ATOM 2025 C CA . ALA A 1 262 ? 10.617 -25.531 -21.109 1 98.06 262 ALA A CA 1
ATOM 2026 C C . ALA A 1 262 ? 10.734 -24.938 -19.703 1 98.06 262 ALA A C 1
ATOM 2028 O O . ALA A 1 262 ? 10.883 -25.672 -18.734 1 98.06 262 ALA A O 1
ATOM 2029 N N . ASP A 1 263 ? 10.742 -23.641 -19.672 1 98.25 263 ASP A N 1
ATOM 2030 C CA . ASP A 1 263 ? 10.836 -22.891 -18.422 1 98.25 263 ASP A CA 1
ATOM 2031 C C . ASP A 1 263 ? 9.578 -22.062 -18.188 1 98.25 263 ASP A C 1
ATOM 2033 O O . ASP A 1 263 ? 8.461 -22.547 -18.375 1 98.25 263 ASP A O 1
ATOM 2037 N N . HIS A 1 264 ? 9.719 -20.922 -17.656 1 98.5 264 HIS A N 1
ATOM 2038 C CA . HIS A 1 264 ? 8.57 -20.031 -17.516 1 98.5 264 HIS A CA 1
ATOM 2039 C C . HIS A 1 264 ? 8.047 -19.578 -18.875 1 98.5 264 HIS A C 1
ATOM 2041 O O . HIS A 1 264 ? 8.781 -19.594 -19.859 1 98.5 264 HIS A O 1
ATOM 2047 N N . ILE A 1 265 ? 6.754 -19.266 -18.922 1 98.19 265 ILE A N 1
ATOM 2048 C CA . ILE A 1 265 ? 6.215 -18.625 -20.109 1 98.19 265 ILE A CA 1
ATOM 2049 C C . ILE A 1 265 ? 6.934 -17.312 -20.359 1 98.19 265 ILE A C 1
ATOM 2051 O O . ILE A 1 265 ? 7.234 -16.562 -19.422 1 98.19 265 ILE A O 1
ATOM 2055 N N . ASP A 1 266 ? 7.215 -17.016 -21.641 1 98.06 266 ASP A N 1
ATOM 2056 C CA . ASP A 1 266 ? 7.949 -15.789 -21.969 1 98.06 266 ASP A CA 1
ATOM 2057 C C . ASP A 1 266 ? 7.133 -14.547 -21.625 1 98.06 266 ASP A C 1
ATOM 2059 O O . ASP A 1 266 ? 5.906 -14.609 -21.516 1 98.06 266 ASP A O 1
ATOM 2063 N N . TYR A 1 267 ? 7.852 -13.414 -21.375 1 98.19 267 TYR A N 1
ATOM 2064 C CA . TYR A 1 267 ? 7.184 -12.164 -21.047 1 98.19 267 TYR A CA 1
ATOM 2065 C C . TYR A 1 267 ? 6.215 -11.758 -22.156 1 98.19 267 TYR A C 1
ATOM 2067 O O . TYR A 1 267 ? 6.512 -11.93 -23.328 1 98.19 267 TYR A O 1
ATOM 2075 N N . GLU A 1 268 ? 5.129 -11.18 -21.75 1 95.62 268 GLU A N 1
ATOM 2076 C CA . GLU A 1 268 ? 4.137 -10.703 -22.719 1 95.62 268 GLU A CA 1
ATOM 2077 C C . GLU A 1 268 ? 4.754 -9.711 -23.703 1 95.62 268 GLU A C 1
ATOM 2079 O O . GLU A 1 268 ? 4.406 -9.703 -24.875 1 95.62 268 GLU A O 1
ATOM 2084 N N . ALA A 1 269 ? 5.645 -8.859 -23.234 1 94.75 269 ALA A N 1
ATOM 2085 C CA . ALA A 1 269 ? 6.277 -7.832 -24.062 1 94.75 269 ALA A CA 1
ATOM 2086 C C . ALA A 1 269 ? 7.145 -8.461 -25.156 1 94.75 269 ALA A C 1
ATOM 2088 O O . ALA A 1 269 ? 7.402 -7.84 -26.188 1 94.75 269 ALA A O 1
ATOM 2089 N N . ASP A 1 270 ? 7.629 -9.672 -24.953 1 93.19 270 ASP A N 1
ATOM 2090 C CA . ASP A 1 270 ? 8.5 -10.344 -25.906 1 93.19 270 ASP A CA 1
ATOM 2091 C C . ASP A 1 270 ? 7.676 -11.055 -26.984 1 93.19 270 ASP A C 1
ATOM 2093 O O . ASP A 1 270 ? 8.188 -11.344 -28.078 1 93.19 270 ASP A O 1
ATOM 2097 N N . ASN A 1 271 ? 6.406 -11.273 -26.875 1 80.44 271 ASN A N 1
ATOM 2098 C CA . ASN A 1 271 ? 5.434 -11.781 -27.844 1 80.44 271 ASN A CA 1
ATOM 2099 C C . ASN A 1 271 ? 5.941 -13.031 -28.547 1 80.44 271 ASN A C 1
ATOM 2101 O O . ASN A 1 271 ? 5.973 -13.086 -29.781 1 80.44 271 ASN A O 1
ATOM 2105 N N . VAL A 1 272 ? 6.184 -14.039 -27.766 1 84.31 272 VAL A N 1
ATOM 2106 C CA . VAL A 1 272 ? 6.699 -15.258 -28.391 1 84.31 272 VAL A CA 1
ATOM 2107 C C . VAL A 1 272 ? 5.551 -16.062 -29 1 84.31 272 VAL A C 1
ATOM 2109 O O . VAL A 1 272 ? 4.57 -16.359 -28.312 1 84.31 272 VAL A O 1
ATOM 2112 N N . ALA A 1 273 ? 5.715 -16.438 -30.234 1 87.38 273 ALA A N 1
ATOM 2113 C CA . ALA A 1 273 ? 4.672 -17.125 -30.969 1 87.38 273 ALA A CA 1
ATOM 2114 C C . ALA A 1 273 ? 4.379 -18.5 -30.359 1 87.38 273 ALA A C 1
ATOM 2116 O O . ALA A 1 273 ? 5.297 -19.219 -29.969 1 87.38 273 ALA A O 1
ATOM 2117 N N . GLY A 1 274 ? 3.061 -18.781 -30.25 1 93.19 274 GLY A N 1
ATOM 2118 C CA . GLY A 1 274 ? 2.633 -20.094 -29.828 1 93.19 274 GLY A CA 1
ATOM 2119 C C . GLY A 1 274 ? 2.4 -20.203 -28.328 1 93.19 274 GLY A C 1
ATOM 2120 O O . GLY A 1 274 ? 1.788 -21.156 -27.859 1 93.19 274 GLY A O 1
ATOM 2121 N N . GLN A 1 275 ? 2.834 -19.281 -27.578 1 97.12 275 GLN A N 1
ATOM 2122 C CA . GLN A 1 275 ? 2.594 -19.297 -26.141 1 97.12 275 GLN A CA 1
ATOM 2123 C C . GLN A 1 275 ? 1.33 -18.516 -25.781 1 97.12 275 GLN A C 1
ATOM 2125 O O . GLN A 1 275 ? 1.082 -17.453 -26.328 1 97.12 275 GLN A O 1
ATOM 2130 N N . PRO A 1 276 ? 0.504 -19.062 -24.984 1 98.06 276 PRO A N 1
ATOM 2131 C CA . PRO A 1 276 ? -0.709 -18.344 -24.594 1 98.06 276 PRO A CA 1
ATOM 2132 C C . PRO A 1 276 ? -0.438 -17.266 -23.547 1 98.06 276 PRO A C 1
ATOM 2134 O O . PRO A 1 276 ? 0.52 -17.375 -22.781 1 98.06 276 PRO A O 1
ATOM 2137 N N . THR A 1 277 ? -1.253 -16.188 -23.547 1 97.75 277 THR A N 1
ATOM 2138 C CA . THR A 1 277 ? -1.27 -15.203 -22.469 1 97.75 277 THR A CA 1
ATOM 2139 C C . THR A 1 277 ? -1.992 -15.75 -21.234 1 97.75 277 THR A C 1
ATOM 2141 O O . THR A 1 277 ? -2.689 -16.766 -21.328 1 97.75 277 THR A O 1
ATOM 2144 N N . VAL A 1 278 ? -1.748 -15.133 -20.125 1 98.56 278 VAL A N 1
ATOM 2145 C CA . VAL A 1 278 ? -2.443 -15.531 -18.906 1 98.56 278 VAL A CA 1
ATOM 2146 C C . VAL A 1 278 ? -3.951 -15.391 -19.094 1 98.56 278 VAL A C 1
ATOM 2148 O O . VAL A 1 278 ? -4.73 -16.188 -18.594 1 98.56 278 VAL A O 1
ATOM 2151 N N . ALA A 1 279 ? -4.441 -14.383 -19.859 1 98.56 279 ALA A N 1
ATOM 2152 C CA . ALA A 1 279 ? -5.859 -14.172 -20.141 1 98.56 279 ALA A CA 1
ATOM 2153 C C . ALA A 1 279 ? -6.438 -15.328 -20.953 1 98.56 279 ALA A C 1
ATOM 2155 O O . ALA A 1 279 ? -7.527 -15.828 -20.656 1 98.56 279 ALA A O 1
ATOM 2156 N N . GLU A 1 280 ? -5.699 -15.766 -21.969 1 98.31 280 GLU A N 1
ATOM 2157 C CA . GLU A 1 280 ? -6.148 -16.875 -22.797 1 98.31 280 GLU A CA 1
ATOM 2158 C C . GLU A 1 280 ? -6.227 -18.172 -22 1 98.31 280 GLU A C 1
ATOM 2160 O O . GLU A 1 280 ? -7.18 -18.938 -22.141 1 98.31 280 GLU A O 1
ATOM 2165 N N . MET A 1 281 ? -5.242 -18.422 -21.188 1 98.81 281 MET A N 1
ATOM 2166 C CA . MET A 1 281 ? -5.262 -19.609 -20.344 1 98.81 281 MET A CA 1
ATOM 2167 C C . MET A 1 281 ? -6.422 -19.547 -19.344 1 98.81 281 MET A C 1
ATOM 2169 O O . MET A 1 281 ? -7.105 -20.547 -19.125 1 98.81 281 MET A O 1
ATOM 2173 N N . THR A 1 282 ? -6.645 -18.359 -18.75 1 98.88 282 THR A N 1
ATOM 2174 C CA . THR A 1 282 ? -7.723 -18.172 -17.797 1 98.88 282 THR A CA 1
ATOM 2175 C C . THR A 1 282 ? -9.078 -18.453 -18.438 1 98.88 282 THR A C 1
ATOM 2177 O O . THR A 1 282 ? -9.914 -19.141 -17.859 1 98.88 282 THR A O 1
ATOM 2180 N N . GLU A 1 283 ? -9.266 -17.922 -19.609 1 98.69 283 GLU A N 1
ATOM 2181 C CA . GLU A 1 283 ? -10.523 -18.125 -20.328 1 98.69 283 GLU A CA 1
ATOM 2182 C C . GLU A 1 283 ? -10.812 -19.609 -20.531 1 98.69 283 GLU A C 1
ATOM 2184 O O . GLU A 1 283 ? -11.906 -20.078 -20.219 1 98.69 283 GLU A O 1
ATOM 2189 N N . GLN A 1 284 ? -9.859 -20.344 -21.047 1 98.62 284 GLN A N 1
ATOM 2190 C CA . GLN A 1 284 ? -10.07 -21.766 -21.344 1 98.62 284 GLN A CA 1
ATOM 2191 C C . GLN A 1 284 ? -10.234 -22.578 -20.062 1 98.62 284 GLN A C 1
ATOM 2193 O O . GLN A 1 284 ? -10.992 -23.547 -20.031 1 98.62 284 GLN A O 1
ATOM 2198 N N . ALA A 1 285 ? -9.453 -22.203 -19.016 1 98.88 285 ALA A N 1
ATOM 2199 C CA . ALA A 1 285 ? -9.586 -22.891 -17.734 1 98.88 285 ALA A CA 1
ATOM 2200 C C . ALA A 1 285 ? -11 -22.75 -17.188 1 98.88 285 ALA A C 1
ATOM 2202 O O . ALA A 1 285 ? -11.586 -23.734 -16.719 1 98.88 285 ALA A O 1
ATOM 2203 N N . ILE A 1 286 ? -11.539 -21.516 -17.203 1 98.81 286 ILE A N 1
ATOM 2204 C CA . ILE A 1 286 ? -12.891 -21.281 -16.688 1 98.81 286 ILE A CA 1
ATOM 2205 C C . ILE A 1 286 ? -13.898 -22.094 -17.5 1 98.81 286 ILE A C 1
ATOM 2207 O O . ILE A 1 286 ? -14.789 -22.719 -16.938 1 98.81 286 ILE A O 1
ATOM 2211 N N . ARG A 1 287 ? -13.734 -22.172 -18.828 1 98.38 287 ARG A N 1
ATOM 2212 C CA . ARG A 1 287 ? -14.648 -22.938 -19.688 1 98.38 287 ARG A CA 1
ATOM 2213 C C . ARG A 1 287 ? -14.594 -24.422 -19.359 1 98.38 287 ARG A C 1
ATOM 2215 O O . ARG A 1 287 ? -15.633 -25.094 -19.281 1 98.38 287 ARG A O 1
ATOM 2222 N N . LEU A 1 288 ? -13.453 -24.938 -19.172 1 98.31 288 LEU A N 1
ATOM 2223 C CA . LEU A 1 288 ? -13.266 -26.359 -18.859 1 98.31 288 LEU A CA 1
ATOM 2224 C C . LEU A 1 288 ? -13.836 -26.703 -17.5 1 98.31 288 LEU A C 1
ATOM 2226 O O . LEU A 1 288 ? -14.508 -27.719 -17.328 1 98.31 288 LEU A O 1
ATOM 2230 N N . LEU A 1 289 ? -13.586 -25.828 -16.5 1 98.62 289 LEU A N 1
ATOM 2231 C CA . LEU A 1 289 ? -13.953 -26.125 -15.125 1 98.62 289 LEU A CA 1
ATOM 2232 C C . LEU A 1 289 ? -15.453 -25.938 -14.906 1 98.62 289 LEU A C 1
ATOM 2234 O O . LEU A 1 289 ? -16.047 -26.578 -14.039 1 98.62 289 LEU A O 1
ATOM 2238 N N . SER A 1 290 ? -16.062 -25.047 -15.656 1 97.62 290 SER A N 1
ATOM 2239 C CA . SER A 1 290 ? -17.469 -24.719 -15.438 1 97.62 290 SER A CA 1
ATOM 2240 C C . SER A 1 290 ? -18.391 -25.609 -16.25 1 97.62 290 SER A C 1
ATOM 2242 O O . SER A 1 290 ? -19.609 -25.438 -16.234 1 97.62 290 SER A O 1
ATOM 2244 N N . ARG A 1 291 ? -17.859 -26.531 -17 1 95.38 291 ARG A N 1
ATOM 2245 C CA . ARG A 1 291 ? -18.672 -27.375 -17.875 1 95.38 291 ARG A CA 1
ATOM 2246 C C . ARG A 1 291 ? -19.734 -28.125 -17.062 1 95.38 291 ARG A C 1
ATOM 2248 O O . ARG A 1 291 ? -19.469 -28.578 -15.953 1 95.38 291 ARG A O 1
ATOM 2255 N N . GLY A 1 292 ? -20.922 -28.219 -17.594 1 93.44 292 GLY A N 1
ATOM 2256 C CA . GLY A 1 292 ? -22.031 -28.938 -16.969 1 93.44 292 GLY A CA 1
ATOM 2257 C C . GLY A 1 292 ? -22.578 -28.219 -15.75 1 93.44 292 GLY A C 1
ATOM 2258 O O . GLY A 1 292 ? -23.359 -28.797 -14.992 1 93.44 292 GLY A O 1
ATOM 2259 N N . GLY A 1 293 ? -22.078 -26.984 -15.445 1 93.62 293 GLY A N 1
ATOM 2260 C CA . GLY A 1 293 ? -22.562 -26.234 -14.305 1 93.62 293 GLY A CA 1
ATOM 2261 C C . GLY A 1 293 ? -21.875 -26.594 -13.008 1 93.62 293 GLY A C 1
ATOM 2262 O O . GLY A 1 293 ? -22.375 -26.281 -11.922 1 93.62 293 GLY A O 1
ATOM 2263 N N . ARG A 1 294 ? -20.75 -27.203 -13.078 1 95.31 294 ARG A N 1
ATOM 2264 C CA . ARG A 1 294 ? -19.969 -27.609 -11.906 1 95.31 294 ARG A CA 1
ATOM 2265 C C . ARG A 1 294 ? -19.484 -26.406 -11.117 1 95.31 294 ARG A C 1
ATOM 2267 O O . ARG A 1 294 ? -19.109 -25.391 -11.703 1 95.31 294 ARG A O 1
ATOM 2274 N N . ARG A 1 295 ? -19.484 -26.609 -9.82 1 97.81 295 ARG A N 1
ATOM 2275 C CA . ARG A 1 295 ? -18.75 -25.688 -8.961 1 97.81 295 ARG A CA 1
ATOM 2276 C C . ARG A 1 295 ? -17.25 -25.859 -9.133 1 97.81 295 ARG A C 1
ATOM 2278 O O . ARG A 1 295 ? -16.766 -26.953 -9.383 1 97.81 295 ARG A O 1
ATOM 2285 N N . TYR A 1 296 ? -16.547 -24.703 -9.031 1 98.81 296 TYR A N 1
ATOM 2286 C CA . TYR A 1 296 ? -15.117 -24.906 -9.234 1 98.81 296 TYR A CA 1
ATOM 2287 C C . TYR A 1 296 ? -14.312 -23.891 -8.438 1 98.81 296 TYR A C 1
ATOM 2289 O O . TYR A 1 296 ? -14.844 -22.844 -8.023 1 98.81 296 TYR A O 1
ATOM 2297 N N . PHE A 1 297 ? -13.078 -24.234 -8.141 1 98.88 297 PHE A N 1
ATOM 2298 C CA . PHE A 1 297 ? -12.023 -23.359 -7.652 1 98.88 297 PHE A CA 1
ATOM 2299 C C . PHE A 1 297 ? -10.93 -23.203 -8.695 1 98.88 297 PHE A C 1
ATOM 2301 O O . PHE A 1 297 ? -10.438 -24.188 -9.25 1 98.88 297 PHE A O 1
ATOM 2308 N N . LEU A 1 298 ? -10.531 -21.938 -9 1 98.94 298 LEU A N 1
ATOM 2309 C CA . LEU A 1 298 ? -9.477 -21.641 -9.953 1 98.94 298 LEU A CA 1
ATOM 2310 C C . LEU A 1 298 ? -8.469 -20.656 -9.367 1 98.94 298 LEU A C 1
ATOM 2312 O O . LEU A 1 298 ? -8.852 -19.609 -8.852 1 98.94 298 LEU A O 1
ATOM 2316 N N . PHE A 1 299 ? -7.227 -21.078 -9.32 1 98.94 299 PHE A N 1
ATOM 2317 C CA . PHE A 1 299 ? -6.121 -20.203 -8.977 1 98.94 299 PHE A CA 1
ATOM 2318 C C . PHE A 1 299 ? -5.43 -19.688 -10.234 1 98.94 299 PHE A C 1
ATOM 2320 O O . PHE A 1 299 ? -5.051 -20.469 -11.109 1 98.94 299 PHE A O 1
ATOM 2327 N N . VAL A 1 300 ? -5.277 -18.359 -10.414 1 99 300 VAL A N 1
ATOM 2328 C CA . VAL A 1 300 ? -4.625 -17.75 -11.57 1 99 300 VAL A CA 1
ATOM 2329 C C . VAL A 1 300 ? -3.461 -16.875 -11.102 1 99 300 VAL A C 1
ATOM 2331 O O . VAL A 1 300 ? -3.652 -15.938 -10.32 1 99 300 VAL A O 1
ATOM 2334 N N . GLU A 1 301 ? -2.248 -17.141 -11.633 1 98.94 301 GLU A N 1
ATOM 2335 C CA . GLU A 1 301 ? -1.065 -16.406 -11.219 1 98.94 301 GLU A CA 1
ATOM 2336 C C . GLU A 1 301 ? -0.425 -15.68 -12.398 1 98.94 301 GLU A C 1
ATOM 2338 O O . GLU A 1 301 ? -0.109 -16.297 -13.422 1 98.94 301 GLU A O 1
ATOM 2343 N N . GLY A 1 302 ? -0.328 -14.336 -12.258 1 98.81 302 GLY A N 1
ATOM 2344 C CA . GLY A 1 302 ? 0.666 -13.609 -13.031 1 98.81 302 GLY A CA 1
ATOM 2345 C C . GLY A 1 302 ? 2.041 -13.609 -12.391 1 98.81 302 GLY A C 1
ATOM 2346 O O . GLY A 1 302 ? 2.422 -12.648 -11.719 1 98.81 302 GLY A O 1
ATOM 2347 N N . GLY A 1 303 ? 2.764 -14.656 -12.609 1 98.75 303 GLY A N 1
ATOM 2348 C CA . GLY A 1 303 ? 3.994 -14.883 -11.867 1 98.75 303 GLY A CA 1
ATOM 2349 C C . GLY A 1 303 ? 5.18 -14.125 -12.422 1 98.75 303 GLY A C 1
ATOM 2350 O O . GLY A 1 303 ? 6.145 -13.852 -11.703 1 98.75 303 GLY A O 1
ATOM 2351 N N . ARG A 1 304 ? 5.168 -13.742 -13.688 1 98.75 304 ARG A N 1
ATOM 2352 C CA . ARG A 1 304 ? 6.309 -13.102 -14.32 1 98.75 304 ARG A CA 1
ATOM 2353 C C . ARG A 1 304 ? 6.434 -11.648 -13.883 1 98.75 304 ARG A C 1
ATOM 2355 O O . ARG A 1 304 ? 7.465 -11.008 -14.109 1 98.75 304 ARG A O 1
ATOM 2362 N N . ILE A 1 305 ? 5.395 -11.078 -13.219 1 98.88 305 ILE A N 1
ATOM 2363 C CA . ILE A 1 305 ? 5.492 -9.75 -12.625 1 98.88 305 ILE A CA 1
ATOM 2364 C C . ILE A 1 305 ? 6.668 -9.703 -11.648 1 98.88 305 ILE A C 1
ATOM 2366 O O . ILE A 1 305 ? 7.527 -8.828 -11.75 1 98.88 305 ILE A O 1
ATOM 2370 N N . ASP A 1 306 ? 6.703 -10.695 -10.82 1 98.75 306 ASP A N 1
ATOM 2371 C CA . ASP A 1 306 ? 7.746 -10.828 -9.812 1 98.75 306 ASP A CA 1
ATOM 2372 C C . ASP A 1 306 ? 9.125 -10.938 -10.453 1 98.75 306 ASP A C 1
ATOM 2374 O O . ASP A 1 306 ? 10.07 -10.266 -10.031 1 98.75 306 ASP A O 1
ATOM 2378 N N . HIS A 1 307 ? 9.234 -11.812 -11.469 1 98.75 307 HIS A N 1
ATOM 2379 C CA . HIS A 1 307 ? 10.516 -12.047 -12.125 1 98.75 307 HIS A CA 1
ATOM 2380 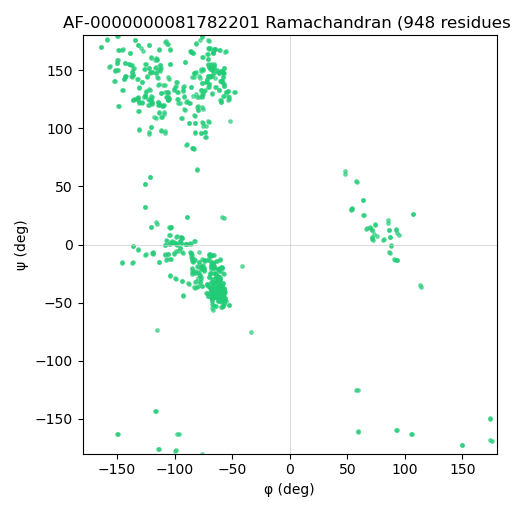C C . HIS A 1 307 ? 11.039 -10.766 -12.773 1 98.75 307 HIS A C 1
ATOM 2382 O O . HIS A 1 307 ? 12.25 -10.5 -12.734 1 98.75 307 HIS A O 1
ATOM 2388 N N . ALA A 1 308 ? 10.148 -10.039 -13.367 1 98.88 308 ALA A N 1
ATOM 2389 C CA . ALA A 1 308 ? 10.531 -8.758 -13.953 1 98.88 308 ALA A CA 1
ATOM 2390 C C . ALA A 1 308 ? 11.047 -7.801 -12.883 1 98.88 308 ALA A C 1
ATOM 2392 O O . ALA A 1 308 ? 12.031 -7.09 -13.102 1 98.88 308 ALA A O 1
ATOM 2393 N N . HIS A 1 309 ? 10.375 -7.727 -11.727 1 98.81 309 HIS A N 1
ATOM 2394 C CA . HIS A 1 309 ? 10.844 -6.883 -10.633 1 98.81 309 HIS A CA 1
ATOM 2395 C C . HIS A 1 309 ? 12.203 -7.34 -10.117 1 98.81 309 HIS A C 1
ATOM 2397 O O . HIS A 1 309 ? 13.047 -6.516 -9.766 1 98.81 309 HIS A O 1
ATOM 2403 N N . HIS A 1 310 ? 12.484 -8.641 -10.094 1 98.12 310 HIS A N 1
ATOM 2404 C CA . HIS A 1 310 ? 13.766 -9.172 -9.641 1 98.12 310 HIS A CA 1
ATOM 2405 C C . HIS A 1 310 ? 14.906 -8.695 -10.523 1 98.12 310 HIS A C 1
ATOM 2407 O O . HIS A 1 310 ? 16.047 -8.562 -10.062 1 98.12 310 HIS A O 1
ATOM 2413 N N . VAL A 1 311 ? 14.664 -8.477 -11.789 1 98.38 311 VAL A N 1
ATOM 2414 C CA . VAL A 1 311 ? 15.734 -8.055 -12.688 1 98.38 311 VAL A CA 1
ATOM 2415 C C . VAL A 1 311 ? 15.672 -6.543 -12.883 1 98.38 311 VAL A C 1
ATOM 2417 O O . VAL A 1 311 ? 16.375 -5.992 -13.727 1 98.38 311 VAL A O 1
ATOM 2420 N N . ASN A 1 312 ? 14.789 -5.801 -12.141 1 98.62 312 ASN A N 1
ATOM 2421 C CA . ASN A 1 312 ? 14.648 -4.348 -12.109 1 98.62 312 ASN A CA 1
ATOM 2422 C C . ASN A 1 312 ? 14.203 -3.807 -13.469 1 98.62 312 ASN A C 1
ATOM 2424 O O . ASN A 1 312 ? 14.719 -2.781 -13.93 1 98.62 312 ASN A O 1
ATOM 2428 N N . VAL A 1 313 ? 13.328 -4.508 -14.156 1 98.81 313 VAL A N 1
ATOM 2429 C CA . VAL A 1 313 ? 12.781 -4.031 -15.422 1 98.81 313 VAL A CA 1
ATOM 2430 C C . VAL A 1 313 ? 11.297 -3.713 -15.258 1 98.81 313 VAL A C 1
ATOM 2432 O O . VAL A 1 313 ? 10.445 -4.582 -15.438 1 98.81 313 VAL A O 1
ATOM 2435 N N . ALA A 1 314 ? 11.008 -2.443 -15.055 1 98.81 314 ALA A N 1
ATOM 2436 C CA . ALA A 1 314 ? 9.664 -1.984 -14.727 1 98.81 314 ALA A CA 1
ATOM 2437 C C . ALA A 1 314 ? 8.719 -2.174 -15.914 1 98.81 314 ALA A C 1
ATOM 2439 O O . ALA A 1 314 ? 7.551 -2.521 -15.734 1 98.81 314 ALA A O 1
ATOM 2440 N N . HIS A 1 315 ? 9.203 -1.953 -17.141 1 98.81 315 HIS A N 1
ATOM 2441 C CA . HIS A 1 315 ? 8.359 -2.117 -18.328 1 98.81 315 HIS A CA 1
ATOM 2442 C C . HIS A 1 315 ? 7.789 -3.529 -18.406 1 98.81 315 HIS A C 1
ATOM 2444 O O . HIS A 1 315 ? 6.594 -3.703 -18.656 1 98.81 315 HIS A O 1
ATOM 2450 N N . LEU A 1 316 ? 8.625 -4.531 -18.219 1 98.81 316 LEU A N 1
ATOM 2451 C CA . LEU A 1 316 ? 8.172 -5.914 -18.219 1 98.81 316 LEU A CA 1
ATOM 2452 C C . LEU A 1 316 ? 7.168 -6.16 -17.094 1 98.81 316 LEU A C 1
ATOM 2454 O O . LEU A 1 316 ? 6.121 -6.773 -17.312 1 98.81 316 LEU A O 1
ATOM 2458 N N . ALA A 1 317 ? 7.484 -5.684 -15.906 1 98.94 317 ALA A N 1
ATOM 2459 C CA . ALA A 1 317 ? 6.637 -5.918 -14.742 1 98.94 317 ALA A CA 1
ATOM 2460 C C . ALA A 1 317 ? 5.242 -5.332 -14.953 1 98.94 317 ALA A C 1
ATOM 2462 O O . ALA A 1 317 ? 4.234 -5.992 -14.68 1 98.94 317 ALA A O 1
ATOM 2463 N N . LEU A 1 318 ? 5.188 -4.098 -15.438 1 98.94 318 LEU A N 1
ATOM 2464 C CA . LEU A 1 318 ? 3.908 -3.422 -15.602 1 98.94 318 LEU A CA 1
ATOM 2465 C C . LEU A 1 318 ? 3.121 -4.031 -16.766 1 98.94 318 LEU A C 1
ATOM 2467 O O . LEU A 1 318 ? 1.895 -4.133 -16.703 1 98.94 318 LEU A O 1
ATOM 2471 N N . THR A 1 319 ? 3.797 -4.453 -17.797 1 98.75 319 THR A N 1
ATOM 2472 C CA . THR A 1 319 ? 3.129 -5.113 -18.906 1 98.75 319 THR A CA 1
ATOM 2473 C C . THR A 1 319 ? 2.537 -6.449 -18.469 1 98.75 319 THR A C 1
ATOM 2475 O O . THR A 1 319 ? 1.413 -6.793 -18.844 1 98.75 319 THR A O 1
ATOM 2478 N N . GLU A 1 320 ? 3.303 -7.215 -17.719 1 98.81 320 GLU A N 1
ATOM 2479 C CA . GLU A 1 320 ? 2.783 -8.461 -17.156 1 98.81 320 GLU A CA 1
ATOM 2480 C C . GLU A 1 320 ? 1.568 -8.203 -16.266 1 98.81 320 GLU A C 1
ATOM 2482 O O . GLU A 1 320 ? 0.622 -8.992 -16.266 1 98.81 320 GLU A O 1
ATOM 2487 N N . SER A 1 321 ? 1.617 -7.105 -15.516 1 98.88 321 SER A N 1
ATOM 2488 C CA . SER A 1 321 ? 0.499 -6.734 -14.648 1 98.88 321 SER A CA 1
ATOM 2489 C C . SER A 1 321 ? -0.749 -6.418 -15.469 1 98.88 321 SER A C 1
ATOM 2491 O O . SER A 1 321 ? -1.863 -6.754 -15.062 1 98.88 321 SER A O 1
ATOM 2493 N N . LEU A 1 322 ? -0.586 -5.73 -16.562 1 98.88 322 LEU A N 1
ATOM 2494 C CA . LEU A 1 322 ? -1.706 -5.477 -17.469 1 98.88 322 LEU A CA 1
ATOM 2495 C C . LEU A 1 322 ? -2.266 -6.785 -18.016 1 98.88 322 LEU A C 1
ATOM 2497 O O . LEU A 1 322 ? -3.479 -6.922 -18.188 1 98.88 322 LEU A O 1
ATOM 2501 N N . GLY A 1 323 ? -1.333 -7.734 -18.328 1 98.44 323 GLY A N 1
ATOM 2502 C CA . GLY A 1 323 ? -1.784 -9.055 -18.734 1 98.44 323 GLY A CA 1
ATOM 2503 C C . GLY A 1 323 ? -2.645 -9.734 -17.688 1 98.44 323 GLY A C 1
ATOM 2504 O O . GLY A 1 323 ? -3.684 -10.312 -18 1 98.44 323 GLY A O 1
ATOM 2505 N N . MET A 1 324 ? -2.225 -9.672 -16.453 1 98.31 324 MET A N 1
ATOM 2506 C CA . MET A 1 324 ? -2.992 -10.219 -15.336 1 98.31 324 MET A CA 1
ATOM 2507 C C . MET A 1 324 ? -4.355 -9.547 -15.227 1 98.31 324 MET A C 1
ATOM 2509 O O . MET A 1 324 ? -5.355 -10.203 -14.93 1 98.31 324 MET A O 1
ATOM 2513 N N . GLU A 1 325 ? -4.418 -8.219 -15.383 1 98.88 325 GLU A N 1
ATOM 2514 C CA . GLU A 1 325 ? -5.699 -7.52 -15.359 1 98.88 325 GLU A CA 1
ATOM 2515 C C . GLU A 1 325 ? -6.629 -8.039 -16.453 1 98.88 325 GLU A C 1
ATOM 2517 O O . GLU A 1 325 ? -7.832 -8.18 -16.234 1 98.88 325 GLU A O 1
ATOM 2522 N N . LYS A 1 326 ? -6.094 -8.266 -17.641 1 98.81 326 LYS A N 1
ATOM 2523 C CA . LYS A 1 326 ? -6.902 -8.812 -18.719 1 98.81 326 LYS A CA 1
ATOM 2524 C C . LYS A 1 326 ? -7.496 -10.164 -18.344 1 98.81 326 LYS A C 1
ATOM 2526 O O . LYS A 1 326 ? -8.609 -10.492 -18.75 1 98.81 326 LYS A O 1
ATOM 2531 N N . ALA A 1 327 ? -6.715 -10.953 -17.625 1 98.88 327 ALA A N 1
ATOM 2532 C CA . ALA A 1 327 ? -7.242 -12.227 -17.141 1 98.88 327 ALA A CA 1
ATOM 2533 C C . ALA A 1 327 ? -8.414 -12 -16.188 1 98.88 327 ALA A C 1
ATOM 2535 O O . ALA A 1 327 ? -9.414 -12.727 -16.234 1 98.88 327 ALA A O 1
ATOM 2536 N N . VAL A 1 328 ? -8.32 -11.008 -15.281 1 98.94 328 VAL A N 1
ATOM 2537 C CA . VAL A 1 328 ? -9.414 -10.664 -14.375 1 98.94 328 VAL A CA 1
ATOM 2538 C C . VAL A 1 328 ? -10.633 -10.242 -15.18 1 98.94 328 VAL A C 1
ATOM 2540 O O . VAL A 1 328 ? -11.75 -10.688 -14.906 1 98.94 328 VAL A O 1
ATOM 2543 N N . GLU A 1 329 ? -10.391 -9.391 -16.203 1 98.81 329 GLU A N 1
ATOM 2544 C CA . GLU A 1 329 ? -11.484 -8.922 -17.047 1 98.81 329 GLU A CA 1
ATOM 2545 C C . GLU A 1 329 ? -12.18 -10.094 -17.734 1 98.81 329 GLU A C 1
ATOM 2547 O O . GLU A 1 329 ? -13.414 -10.141 -17.797 1 98.81 329 GLU A O 1
ATOM 2552 N N . LYS A 1 330 ? -11.383 -11.016 -18.234 1 98.62 330 LYS A N 1
ATOM 2553 C CA . LYS A 1 330 ? -11.945 -12.188 -18.906 1 98.62 330 LYS A CA 1
ATOM 2554 C C . LYS A 1 330 ? -12.781 -13.016 -17.938 1 98.62 330 LYS A C 1
ATOM 2556 O O . LYS A 1 330 ? -13.852 -13.516 -18.312 1 98.62 330 LYS A O 1
ATOM 2561 N N . SER A 1 331 ? -12.297 -13.195 -16.766 1 98.81 331 SER A N 1
ATOM 2562 C CA . SER A 1 331 ? -13.039 -13.938 -15.758 1 98.81 331 SER A CA 1
ATOM 2563 C C . SER A 1 331 ? -14.375 -13.266 -15.445 1 98.81 331 SER A C 1
ATOM 2565 O O . SER A 1 331 ? -15.391 -13.945 -15.289 1 98.81 331 SER A O 1
ATOM 2567 N N . LEU A 1 332 ? -14.359 -11.945 -15.305 1 98.56 332 LEU A N 1
ATOM 2568 C CA . LEU A 1 332 ? -15.586 -11.203 -15 1 98.56 332 LEU A CA 1
ATOM 2569 C C . LEU A 1 332 ? -16.594 -11.336 -16.141 1 98.56 332 LEU A C 1
ATOM 2571 O O . LEU A 1 332 ? -17.797 -11.359 -15.906 1 98.56 332 LEU A O 1
ATOM 2575 N N . GLU A 1 333 ? -16.078 -11.453 -17.375 1 98.44 333 GLU A N 1
ATOM 2576 C CA . GLU A 1 333 ? -16.938 -11.648 -18.531 1 98.44 333 GLU A CA 1
ATOM 2577 C C . GLU A 1 333 ? -17.609 -13.016 -18.5 1 98.44 333 GLU A C 1
ATOM 2579 O O . GLU A 1 333 ? -18.734 -13.172 -18.969 1 98.44 333 GLU A O 1
ATOM 2584 N N . LEU A 1 334 ? -16.953 -13.977 -17.984 1 98.44 334 LEU A N 1
ATOM 2585 C CA . LEU A 1 334 ? -17.375 -15.359 -18.109 1 98.44 334 LEU A CA 1
ATOM 2586 C C . LEU A 1 334 ? -18.141 -15.82 -16.875 1 98.44 334 LEU A C 1
ATOM 2588 O O . LEU A 1 334 ? -18.672 -16.938 -16.844 1 98.44 334 LEU A O 1
ATOM 2592 N N . THR A 1 335 ? -18.219 -14.953 -15.828 1 98.31 335 THR A N 1
ATOM 2593 C CA . THR A 1 335 ? -18.844 -15.359 -14.57 1 98.31 335 THR A CA 1
ATOM 2594 C C . THR A 1 335 ? -19.891 -14.336 -14.133 1 98.31 335 THR A C 1
ATOM 2596 O O . THR A 1 335 ? -20 -13.258 -14.719 1 98.31 335 THR A O 1
ATOM 2599 N N . LYS A 1 336 ? -20.688 -14.703 -13.133 1 97.31 336 LYS A N 1
ATOM 2600 C CA . LYS A 1 336 ? -21.656 -13.797 -12.516 1 97.31 336 LYS A CA 1
ATOM 2601 C C . LYS A 1 336 ? -21.203 -13.383 -11.117 1 97.31 336 LYS A C 1
ATOM 2603 O O . LYS A 1 336 ? -20.844 -14.234 -10.305 1 97.31 336 LYS A O 1
ATOM 2608 N N . GLY A 1 337 ? -21.25 -12.141 -10.898 1 96.06 337 GLY A N 1
ATOM 2609 C CA . GLY A 1 337 ? -20.875 -11.625 -9.594 1 96.06 337 GLY A CA 1
ATOM 2610 C C . GLY A 1 337 ? -21.781 -12.094 -8.477 1 96.06 337 GLY A C 1
ATOM 2611 O O . GLY A 1 337 ? -21.422 -12.023 -7.297 1 96.06 337 GLY A O 1
ATOM 2612 N N . THR A 1 338 ? -22.922 -12.648 -8.789 1 97.25 338 THR A N 1
ATOM 2613 C CA . THR A 1 338 ? -23.891 -13.086 -7.801 1 97.25 338 THR A CA 1
ATOM 2614 C C . THR A 1 338 ? -23.5 -14.43 -7.203 1 97.25 338 THR A C 1
ATOM 2616 O O . THR A 1 338 ? -23.891 -14.758 -6.078 1 97.25 338 THR A O 1
ATOM 2619 N N . ASP A 1 339 ? -22.688 -15.211 -7.965 1 98.19 339 ASP A N 1
ATOM 2620 C CA . ASP A 1 339 ? -22.453 -16.562 -7.453 1 98.19 339 ASP A CA 1
ATOM 2621 C C . ASP A 1 339 ? -20.969 -16.906 -7.477 1 98.19 339 ASP A C 1
ATOM 2623 O O . ASP A 1 339 ? -20.578 -18 -7.066 1 98.19 339 ASP A O 1
ATOM 2627 N N . THR A 1 340 ? -20.094 -15.992 -8.031 1 98.88 340 THR A N 1
ATOM 2628 C CA . THR A 1 340 ? -18.672 -16.25 -8.102 1 98.88 340 THR A CA 1
ATOM 2629 C C . THR A 1 340 ? -17.906 -15.258 -7.223 1 98.88 340 THR A C 1
ATOM 2631 O O . THR A 1 340 ? -18.016 -14.047 -7.395 1 98.88 340 THR A O 1
ATOM 2634 N N . LEU A 1 341 ? -17.141 -15.734 -6.215 1 98.88 341 LEU A N 1
ATOM 2635 C CA . LEU A 1 341 ? -16.188 -14.914 -5.465 1 98.88 341 LEU A CA 1
ATOM 2636 C C . LEU A 1 341 ? -14.891 -14.742 -6.234 1 98.88 341 LEU A C 1
ATOM 2638 O O . LEU A 1 341 ? -14.258 -15.727 -6.625 1 98.88 341 LEU A O 1
ATOM 2642 N N . THR A 1 342 ? -14.539 -13.531 -6.559 1 98.94 342 THR A N 1
ATOM 2643 C CA . THR A 1 342 ? -13.258 -13.203 -7.176 1 98.94 342 THR A CA 1
ATOM 2644 C C . THR A 1 342 ? -12.367 -12.445 -6.195 1 98.94 342 THR A C 1
ATOM 2646 O O . THR A 1 342 ? -12.766 -11.414 -5.648 1 98.94 342 THR A O 1
ATOM 2649 N N . VAL A 1 343 ? -11.219 -12.984 -5.887 1 98.94 343 VAL A N 1
ATOM 2650 C CA . VAL A 1 343 ? -10.211 -12.367 -5.031 1 98.94 343 VAL A CA 1
ATOM 2651 C C . VAL A 1 343 ? -8.953 -12.062 -5.84 1 98.94 343 VAL A C 1
ATOM 2653 O O . VAL A 1 343 ? -8.438 -12.93 -6.543 1 98.94 343 VAL A O 1
ATOM 2656 N N . VAL A 1 344 ? -8.508 -10.828 -5.887 1 98.94 344 VAL A N 1
ATOM 2657 C CA . VAL A 1 344 ? -7.262 -10.406 -6.52 1 98.94 344 VAL A CA 1
ATOM 2658 C C . VAL A 1 344 ? -6.289 -9.906 -5.457 1 98.94 344 VAL A C 1
ATOM 2660 O O . VAL A 1 344 ? -6.605 -8.977 -4.707 1 98.94 344 VAL A O 1
ATOM 2663 N N . THR A 1 345 ? -5.121 -10.516 -5.336 1 98.88 345 THR A N 1
ATOM 2664 C CA . THR A 1 345 ? -4.16 -10.094 -4.324 1 98.88 345 THR A CA 1
ATOM 2665 C C . THR A 1 345 ? -2.73 -10.344 -4.801 1 98.88 345 THR A C 1
ATOM 2667 O O . THR A 1 345 ? -2.506 -10.617 -5.98 1 98.88 345 THR A O 1
ATOM 2670 N N . SER A 1 346 ? -1.747 -10.008 -3.998 1 98.88 346 SER A N 1
ATOM 2671 C CA . SER A 1 346 ? -0.325 -10.281 -4.176 1 98.88 346 SER A CA 1
ATOM 2672 C C . SER A 1 346 ? 0.228 -11.102 -3.014 1 98.88 346 SER A C 1
ATOM 2674 O O . SER A 1 346 ? -0.414 -11.219 -1.968 1 98.88 346 SER A O 1
ATOM 2676 N N . ASP A 1 347 ? 1.329 -11.719 -3.23 1 98.69 347 ASP A N 1
ATOM 2677 C CA . ASP A 1 347 ? 1.904 -12.531 -2.162 1 98.69 347 ASP A CA 1
ATOM 2678 C C . ASP A 1 347 ? 2.906 -11.727 -1.338 1 98.69 347 ASP A C 1
ATOM 2680 O O . ASP A 1 347 ? 3.135 -12.031 -0.164 1 98.69 347 ASP A O 1
ATOM 2684 N N . HIS A 1 348 ? 3.568 -10.82 -1.909 1 98.44 348 HIS A N 1
ATOM 2685 C CA . HIS A 1 348 ? 4.5 -9.875 -1.302 1 98.44 348 HIS A CA 1
ATOM 2686 C C . HIS A 1 348 ? 4.695 -8.648 -2.184 1 98.44 348 HIS A C 1
ATOM 2688 O O . HIS A 1 348 ? 4.078 -8.531 -3.246 1 98.44 348 HIS A O 1
ATOM 2694 N N . SER A 1 349 ? 5.477 -7.707 -1.642 1 98.25 349 SER A N 1
ATOM 2695 C CA . SER A 1 349 ? 5.793 -6.504 -2.404 1 98.25 349 SER A CA 1
ATOM 2696 C C . SER A 1 349 ? 7.23 -6.531 -2.914 1 98.25 349 SER A C 1
ATOM 2698 O O . SER A 1 349 ? 7.953 -7.504 -2.688 1 98.25 349 SER A O 1
ATOM 2700 N N . HIS A 1 350 ? 7.594 -5.562 -3.754 1 98.12 350 HIS A N 1
ATOM 2701 C CA . HIS A 1 350 ? 8.953 -5.262 -4.191 1 98.12 350 HIS A CA 1
ATOM 2702 C C . HIS A 1 350 ? 9.336 -3.822 -3.854 1 98.12 350 HIS A C 1
ATOM 2704 O O . HIS A 1 350 ? 8.484 -3.037 -3.422 1 98.12 350 HIS A O 1
ATOM 2710 N N . THR A 1 351 ? 10.594 -3.451 -4.043 1 97.56 351 THR A N 1
ATOM 2711 C CA . THR A 1 351 ? 11.125 -2.168 -3.598 1 97.56 351 THR A CA 1
ATOM 2712 C C . THR A 1 351 ? 10.945 -1.104 -4.676 1 97.56 351 THR A C 1
ATOM 2714 O O . THR A 1 351 ? 11.703 -0.132 -4.73 1 97.56 351 THR A O 1
ATOM 2717 N N . LEU A 1 352 ? 9.977 -1.285 -5.586 1 98.25 352 LEU A N 1
ATOM 2718 C CA . LEU A 1 352 ? 9.648 -0.309 -6.617 1 98.25 352 LEU A CA 1
ATOM 2719 C C . LEU A 1 352 ? 9.047 0.952 -6.008 1 98.25 352 LEU A C 1
ATOM 2721 O O . LEU A 1 352 ? 8.148 0.872 -5.172 1 98.25 352 LEU A O 1
ATOM 2725 N N . THR A 1 353 ? 9.547 2.123 -6.363 1 97.19 353 THR A N 1
ATOM 2726 C CA . THR A 1 353 ? 9.016 3.393 -5.879 1 97.19 353 THR A CA 1
ATOM 2727 C C . THR A 1 353 ? 8.633 4.297 -7.047 1 97.19 353 THR A C 1
ATOM 2729 O O . THR A 1 353 ? 9.219 4.211 -8.125 1 97.19 353 THR A O 1
ATOM 2732 N N . ILE A 1 354 ? 7.574 5.082 -6.922 1 97.44 354 ILE A N 1
ATOM 2733 C CA . ILE A 1 354 ? 7.211 6.188 -7.801 1 97.44 354 ILE A CA 1
ATOM 2734 C C . ILE A 1 354 ? 7.766 7.496 -7.242 1 97.44 354 ILE A C 1
ATOM 2736 O O . ILE A 1 354 ? 7.234 8.039 -6.27 1 97.44 354 ILE A O 1
ATOM 2740 N N . THR A 1 355 ? 8.742 8.031 -7.879 1 93.12 355 THR A N 1
ATOM 2741 C CA . THR A 1 355 ? 9.625 8.984 -7.219 1 93.12 355 THR A CA 1
ATOM 2742 C C . THR A 1 355 ? 9.477 10.375 -7.84 1 93.12 355 THR A C 1
ATOM 2744 O O . THR A 1 355 ? 9.414 10.508 -9.062 1 93.12 355 THR A O 1
ATOM 2747 N N . GLY A 1 356 ? 9.445 11.375 -6.934 1 88.88 356 GLY A N 1
ATOM 2748 C CA . GLY A 1 356 ? 9.617 12.75 -7.375 1 88.88 356 GLY A CA 1
ATOM 2749 C C . GLY A 1 356 ? 8.305 13.453 -7.656 1 88.88 356 GLY A C 1
ATOM 2750 O O . GLY A 1 356 ? 7.273 13.109 -7.074 1 88.88 356 GLY A O 1
ATOM 2751 N N . TYR A 1 357 ? 8.438 14.57 -8.477 1 91.31 357 TYR A N 1
ATOM 2752 C CA . TYR A 1 357 ? 7.27 15.383 -8.781 1 91.31 357 TYR A CA 1
ATOM 2753 C C . TYR A 1 357 ? 7.078 15.531 -10.289 1 91.31 357 TYR A C 1
ATOM 2755 O O . TYR A 1 357 ? 6.949 16.641 -10.797 1 91.31 357 TYR A O 1
ATOM 2763 N N . PRO A 1 358 ? 7.07 14.328 -10.93 1 93.88 358 PRO A N 1
ATOM 2764 C CA . PRO A 1 358 ? 6.738 14.461 -12.352 1 93.88 358 PRO A CA 1
ATOM 2765 C C . PRO A 1 358 ? 5.387 15.133 -12.578 1 93.88 358 PRO A C 1
ATOM 2767 O O . PRO A 1 358 ? 4.477 14.992 -11.758 1 93.88 358 PRO A O 1
ATOM 2770 N N . VAL A 1 359 ? 5.273 15.789 -13.719 1 94.5 359 VAL A N 1
ATOM 2771 C CA . VAL A 1 359 ? 4.008 16.422 -14.07 1 94.5 359 VAL A CA 1
ATOM 2772 C C . VAL A 1 359 ? 2.971 15.352 -14.406 1 94.5 359 VAL A C 1
ATOM 2774 O O . VAL A 1 359 ? 3.322 14.242 -14.805 1 94.5 359 VAL A O 1
ATOM 2777 N N . ARG A 1 360 ? 1.72 15.719 -14.227 1 95.19 360 ARG A N 1
ATOM 2778 C CA . ARG A 1 360 ? 0.647 14.812 -14.617 1 95.19 360 ARG A CA 1
ATOM 2779 C C . ARG A 1 360 ? 0.782 14.398 -16.078 1 95.19 360 ARG A C 1
ATOM 2781 O O . ARG A 1 360 ? 1.045 15.234 -16.938 1 95.19 360 ARG A O 1
ATOM 2788 N N . GLY A 1 361 ? 0.693 13.094 -16.328 1 95.75 361 GLY A N 1
ATOM 2789 C CA . GLY A 1 361 ? 0.811 12.594 -17.688 1 95.75 361 GLY A CA 1
ATOM 2790 C C . GLY A 1 361 ? 2.232 12.227 -18.078 1 95.75 361 GLY A C 1
ATOM 2791 O O . GLY A 1 361 ? 2.463 11.617 -19.125 1 95.75 361 GLY A O 1
ATOM 2792 N N . ASN A 1 362 ? 3.223 12.672 -17.219 1 96.44 362 ASN A N 1
ATOM 2793 C CA . ASN A 1 362 ? 4.57 12.18 -17.469 1 96.44 362 ASN A CA 1
ATOM 2794 C C . ASN A 1 362 ? 4.586 10.672 -17.672 1 96.44 362 ASN A C 1
ATOM 2796 O O . ASN A 1 362 ? 3.977 9.93 -16.906 1 96.44 362 ASN A O 1
ATOM 2800 N N . PRO A 1 363 ? 5.27 10.242 -18.75 1 97.62 363 PRO A N 1
ATOM 2801 C CA . PRO A 1 363 ? 5.305 8.789 -18.906 1 97.62 363 PRO A CA 1
ATOM 2802 C C . PRO A 1 363 ? 5.801 8.062 -17.656 1 97.62 363 PRO A C 1
ATOM 2804 O O . PRO A 1 363 ? 6.879 8.367 -17.156 1 97.62 363 PRO A O 1
ATOM 2807 N N . ILE A 1 364 ? 5.047 7.082 -17.172 1 98.56 364 ILE A N 1
ATOM 2808 C CA . ILE A 1 364 ? 5.363 6.383 -15.922 1 98.56 364 ILE A CA 1
ATOM 2809 C C . ILE A 1 364 ? 6.688 5.637 -16.078 1 98.56 364 ILE A C 1
ATOM 2811 O O . ILE A 1 364 ? 7.414 5.441 -15.102 1 98.56 364 ILE A O 1
ATOM 2815 N N . LEU A 1 365 ? 7.07 5.219 -17.312 1 98.56 365 LEU A N 1
ATOM 2816 C CA . LEU A 1 365 ? 8.32 4.523 -17.625 1 98.56 365 LEU A CA 1
ATOM 2817 C C . LEU A 1 365 ? 9.391 5.508 -18.078 1 98.56 365 LEU A C 1
ATOM 2819 O O . LEU A 1 365 ? 10.461 5.102 -18.531 1 98.56 365 LEU A O 1
ATOM 2823 N N . GLY A 1 366 ? 9.078 6.766 -17.984 1 97.69 366 GLY A N 1
ATOM 2824 C CA . GLY A 1 366 ? 10.008 7.797 -18.406 1 97.69 366 GLY A CA 1
ATOM 2825 C C . GLY A 1 366 ? 10.805 8.391 -17.25 1 97.69 366 GLY A C 1
ATOM 2826 O O . GLY A 1 366 ? 11.031 7.723 -16.234 1 97.69 366 GLY A O 1
ATOM 2827 N N . TYR A 1 367 ? 11.414 9.562 -17.469 1 94.94 367 TYR A N 1
ATOM 2828 C CA . TYR A 1 367 ? 12.18 10.273 -16.453 1 94.94 367 TYR A CA 1
ATOM 2829 C C . TYR A 1 367 ? 11.625 11.672 -16.234 1 94.94 367 TYR A C 1
ATOM 2831 O O . TYR A 1 367 ? 10.891 12.195 -17.078 1 94.94 367 TYR A O 1
ATOM 2839 N N . ASN A 1 368 ? 11.805 12.164 -15.055 1 88.62 368 ASN A N 1
ATOM 2840 C CA . ASN A 1 368 ? 11.406 13.516 -14.672 1 88.62 368 ASN A CA 1
ATOM 2841 C C . ASN A 1 368 ? 12.539 14.516 -14.883 1 88.62 368 ASN A C 1
ATOM 2843 O O . ASN A 1 368 ? 13.68 14.273 -14.484 1 88.62 368 ASN A O 1
ATOM 2847 N N . GLN A 1 369 ? 12.18 15.602 -15.625 1 75.5 369 GLN A N 1
ATOM 2848 C CA . GLN A 1 369 ? 13.188 16.609 -15.906 1 75.5 369 GLN A CA 1
ATOM 2849 C C . GLN A 1 369 ? 12.984 17.844 -15.031 1 75.5 369 GLN A C 1
ATOM 2851 O O . GLN A 1 369 ? 13.836 18.734 -15 1 75.5 369 GLN A O 1
ATOM 2856 N N . GLN A 1 370 ? 11.883 17.781 -14.484 1 64.5 370 GLN A N 1
ATOM 2857 C CA . GLN A 1 370 ? 11.453 19.047 -13.922 1 64.5 370 GLN A CA 1
ATOM 2858 C C . GLN A 1 370 ? 12.203 19.359 -12.625 1 64.5 370 GLN A C 1
ATOM 2860 O O . GLN A 1 370 ? 12.492 18.453 -11.836 1 64.5 370 GLN A O 1
ATOM 2865 N N . LYS A 1 371 ? 12.648 20.609 -12.789 1 61 371 LYS A N 1
ATOM 2866 C CA . LYS A 1 371 ? 13.305 21.172 -11.617 1 61 371 LYS A CA 1
ATOM 2867 C C . LYS A 1 371 ? 12.273 21.719 -10.625 1 61 371 LYS A C 1
ATOM 2869 O O . LYS A 1 371 ? 11.344 22.438 -11.008 1 61 371 LYS A O 1
ATOM 2874 N N . SER A 1 372 ? 11.883 21 -9.625 1 64.56 372 SER A N 1
ATOM 2875 C CA . SER A 1 372 ? 11.117 21.438 -8.469 1 64.56 372 SER A CA 1
ATOM 2876 C C . SER A 1 372 ? 12 22.172 -7.473 1 64.56 372 SER A C 1
ATOM 2878 O O . SER A 1 372 ? 13.141 22.531 -7.785 1 64.56 372 SER A O 1
ATOM 2880 N N . ASP A 1 373 ? 11.398 22.672 -6.441 1 67.38 373 ASP A N 1
ATOM 2881 C CA . ASP A 1 373 ? 12.102 23.281 -5.324 1 67.38 373 ASP A CA 1
ATOM 2882 C C . ASP A 1 373 ? 13.094 22.312 -4.688 1 67.38 373 ASP A C 1
ATOM 2884 O O . ASP A 1 373 ? 13.5 22.5 -3.541 1 67.38 373 ASP A O 1
ATOM 2888 N N . ILE A 1 374 ? 13.492 21.344 -5.492 1 79 374 ILE A N 1
ATOM 2889 C CA . ILE A 1 374 ? 14.414 20.312 -5.023 1 79 374 ILE A CA 1
ATOM 2890 C C . ILE A 1 374 ? 15.805 20.562 -5.594 1 79 374 ILE A C 1
ATOM 2892 O O . ILE A 1 374 ? 15.953 20.875 -6.781 1 79 374 ILE A O 1
ATOM 2896 N N . ILE A 1 375 ? 16.781 20.625 -4.703 1 78.31 375 ILE A N 1
ATOM 2897 C CA . ILE A 1 375 ? 18.172 20.781 -5.098 1 78.31 375 ILE A CA 1
ATOM 2898 C C . ILE A 1 375 ? 18.797 19.422 -5.359 1 78.31 375 ILE A C 1
ATOM 2900 O O . ILE A 1 375 ? 18.75 18.531 -4.5 1 78.31 375 ILE A O 1
ATOM 2904 N N . PHE A 1 376 ? 19.266 19.328 -6.578 1 80.38 376 PHE A N 1
ATOM 2905 C CA . PHE A 1 376 ? 19.984 18.109 -6.969 1 80.38 376 PHE A CA 1
ATOM 2906 C C . PHE A 1 376 ? 21.484 18.359 -7.043 1 80.38 376 PHE A C 1
ATOM 2908 O O . PHE A 1 376 ? 21.922 19.453 -7.41 1 80.38 376 PHE A O 1
ATOM 2915 N N . SER A 1 377 ? 22.266 17.438 -6.66 1 76.25 377 SER A N 1
ATOM 2916 C CA . SER A 1 377 ? 23.703 17.625 -6.629 1 76.25 377 SER A CA 1
ATOM 2917 C C . SER A 1 377 ? 24.312 17.469 -8.016 1 76.25 377 SER A C 1
ATOM 2919 O O . SER A 1 377 ? 25.312 18.094 -8.336 1 76.25 377 SER A O 1
ATOM 2921 N N . ASP A 1 378 ? 23.781 16.578 -8.797 1 83 378 ASP A N 1
ATOM 2922 C CA . ASP A 1 378 ? 24.438 16.234 -10.055 1 83 378 ASP A CA 1
ATOM 2923 C C . ASP A 1 378 ? 23.688 16.828 -11.242 1 83 378 ASP A C 1
ATOM 2925 O O . ASP A 1 378 ? 24.172 16.766 -12.375 1 83 378 ASP A O 1
ATOM 2929 N N . GLY A 1 379 ? 22.5 17.406 -11.031 1 84.75 379 GLY A N 1
ATOM 2930 C CA . GLY A 1 379 ? 21.734 18.062 -12.078 1 84.75 379 GLY A CA 1
ATOM 2931 C C . GLY A 1 379 ? 21.141 17.094 -13.078 1 84.75 379 GLY A C 1
ATOM 2932 O O . GLY A 1 379 ? 20.641 17.516 -14.125 1 84.75 379 GLY A O 1
ATOM 2933 N N . LEU A 1 380 ? 21.25 15.836 -12.859 1 90.56 380 LEU A N 1
ATOM 2934 C CA . LEU A 1 380 ? 20.75 14.82 -13.781 1 90.56 380 LEU A CA 1
ATOM 2935 C C . LEU A 1 380 ? 19.266 14.547 -13.539 1 90.56 380 LEU A C 1
ATOM 2937 O O . LEU A 1 380 ? 18.812 14.562 -12.398 1 90.56 380 LEU A O 1
ATOM 2941 N N . PRO A 1 381 ? 18.531 14.281 -14.625 1 92 381 PRO A N 1
ATOM 2942 C CA . PRO A 1 381 ? 17.172 13.766 -14.406 1 92 381 PRO A CA 1
ATOM 2943 C C . PRO A 1 381 ? 17.172 12.383 -13.75 1 92 381 PRO A C 1
ATOM 2945 O O . PRO A 1 381 ? 18.234 11.797 -13.539 1 92 381 PRO A O 1
ATOM 2948 N N . TYR A 1 382 ? 16.078 11.969 -13.328 1 91.75 382 TYR A N 1
ATOM 2949 C CA . TYR A 1 382 ? 15.914 10.633 -12.758 1 91.75 382 TYR A CA 1
ATOM 2950 C C . TYR A 1 382 ? 14.633 9.977 -13.266 1 91.75 382 TYR A C 1
ATOM 2952 O O . TYR A 1 382 ? 13.664 10.672 -13.594 1 91.75 382 TYR A O 1
ATOM 2960 N N . THR A 1 383 ? 14.672 8.648 -13.375 1 96.06 383 THR A N 1
ATOM 2961 C CA . THR A 1 383 ? 13.477 7.93 -13.789 1 96.06 383 THR A CA 1
ATOM 2962 C C . THR A 1 383 ? 12.383 8.047 -12.727 1 96.06 383 THR A C 1
ATOM 2964 O O . THR A 1 383 ? 12.672 8.117 -11.539 1 96.06 383 THR A O 1
ATOM 2967 N N . THR A 1 384 ? 11.102 8.062 -13.156 1 97.06 384 THR A N 1
ATOM 2968 C CA . THR A 1 384 ? 9.953 8.094 -12.266 1 97.06 384 THR A CA 1
ATOM 2969 C C . THR A 1 384 ? 9.914 6.84 -11.391 1 97.06 384 THR A C 1
ATOM 2971 O O . THR A 1 384 ? 9.562 6.914 -10.211 1 97.06 384 THR A O 1
ATOM 2974 N N . LEU A 1 385 ? 10.297 5.727 -12 1 98.38 385 LEU A N 1
ATOM 2975 C CA . LEU A 1 385 ? 10.32 4.465 -11.273 1 98.38 385 LEU A CA 1
ATOM 2976 C C . LEU A 1 385 ? 11.758 4.047 -10.961 1 98.38 385 LEU A C 1
ATOM 2978 O O . LEU A 1 385 ? 12.633 4.113 -11.828 1 98.38 385 LEU A O 1
ATOM 2982 N N . ASN A 1 386 ? 12.031 3.695 -9.758 1 97.69 386 ASN A N 1
ATOM 2983 C CA . ASN A 1 386 ? 13.32 3.186 -9.305 1 97.69 386 ASN A CA 1
ATOM 2984 C C . ASN A 1 386 ? 13.156 2.025 -8.328 1 97.69 386 ASN A C 1
ATOM 2986 O O . ASN A 1 386 ? 12.047 1.765 -7.852 1 97.69 386 ASN A O 1
ATOM 2990 N N . TYR A 1 387 ? 14.242 1.29 -8.102 1 98.19 387 TYR A N 1
ATOM 2991 C CA . TYR A 1 387 ? 14.234 0.176 -7.164 1 98.19 387 TYR A CA 1
ATOM 2992 C C . TYR A 1 387 ? 15.172 0.441 -5.996 1 98.19 387 TYR A C 1
ATOM 2994 O O . TYR A 1 387 ? 16.141 1.192 -6.129 1 98.19 387 TYR A O 1
ATOM 3002 N N . GLY A 1 388 ? 14.875 -0.167 -4.82 1 96.94 388 GLY A N 1
ATOM 3003 C CA . GLY A 1 388 ? 15.781 -0.117 -3.684 1 96.94 388 GLY A CA 1
ATOM 3004 C C . GLY A 1 388 ? 16.953 -1.08 -3.805 1 96.94 388 GLY A C 1
ATOM 3005 O O . GLY A 1 388 ? 18.047 -0.802 -3.312 1 96.94 388 GLY A O 1
ATOM 3006 N N . ILE A 1 389 ? 16.75 -2.201 -4.438 1 96 389 ILE A N 1
ATOM 3007 C CA . ILE A 1 389 ? 17.766 -3.248 -4.504 1 96 389 ILE A CA 1
ATOM 3008 C C . ILE A 1 389 ? 17.578 -4.062 -5.781 1 96 389 ILE A C 1
ATOM 3010 O O . ILE A 1 389 ? 16.453 -4.332 -6.199 1 96 389 ILE A O 1
ATOM 3014 N N . GLY A 1 390 ? 18.625 -4.449 -6.445 1 96.69 390 GLY A N 1
ATOM 3015 C CA . GLY A 1 390 ? 18.594 -5.305 -7.621 1 96.69 390 GLY A CA 1
ATOM 3016 C C . GLY A 1 390 ? 19.719 -5.027 -8.594 1 96.69 390 GLY A C 1
ATOM 3017 O O . GLY A 1 390 ? 20.625 -4.246 -8.289 1 96.69 390 GLY A O 1
ATOM 3018 N N . PRO A 1 391 ? 19.734 -5.629 -9.781 1 97.31 391 PRO A N 1
ATOM 3019 C CA . PRO A 1 391 ? 20.828 -5.527 -10.734 1 97.31 391 PRO A CA 1
ATOM 3020 C C . PRO A 1 391 ? 21.062 -4.102 -11.234 1 97.31 391 PRO A C 1
ATOM 3022 O O . PRO A 1 391 ? 22.156 -3.762 -11.672 1 97.31 391 PRO A O 1
ATOM 3025 N N . GLY A 1 392 ? 20.031 -3.27 -11.109 1 97.62 392 GLY A N 1
ATOM 3026 C CA . GLY A 1 392 ? 20.219 -1.873 -11.477 1 97.62 392 GLY A CA 1
ATOM 3027 C C . GLY A 1 392 ? 21.281 -1.181 -10.641 1 97.62 392 GLY A C 1
ATOM 3028 O O . GLY A 1 392 ? 21.812 -0.142 -11.039 1 97.62 392 GLY A O 1
ATOM 3029 N N . GLY A 1 393 ? 21.547 -1.695 -9.461 1 96.5 393 GLY A N 1
ATOM 3030 C CA . GLY A 1 393 ? 22.578 -1.141 -8.602 1 96.5 393 GLY A CA 1
ATOM 3031 C C . GLY A 1 393 ? 23.969 -1.303 -9.156 1 96.5 393 GLY A C 1
ATOM 3032 O O . GLY A 1 393 ? 24.859 -0.502 -8.867 1 96.5 393 GLY A O 1
ATOM 3033 N N . PHE A 1 394 ? 24.188 -2.375 -9.945 1 95.5 394 PHE A N 1
ATOM 3034 C CA . PHE A 1 394 ? 25.5 -2.58 -10.555 1 95.5 394 PHE A CA 1
ATOM 3035 C C . PHE A 1 394 ? 25.797 -1.491 -11.578 1 95.5 394 PHE A C 1
ATOM 3037 O O . PHE A 1 394 ? 26.938 -1.043 -11.703 1 95.5 394 PHE A O 1
ATOM 3044 N N . GLU A 1 395 ? 24.75 -1.09 -12.25 1 94.38 395 GLU A N 1
ATOM 3045 C CA . GLU A 1 395 ? 24.906 -0.005 -13.211 1 94.38 395 GLU A CA 1
ATOM 3046 C C . GLU A 1 395 ? 25.203 1.316 -12.508 1 94.38 395 GLU A C 1
ATOM 3048 O O . GLU A 1 395 ? 25.969 2.145 -13.016 1 94.38 395 GLU A O 1
ATOM 3053 N N . VAL A 1 396 ? 24.578 1.518 -11.398 1 95.31 396 VAL A N 1
ATOM 3054 C CA . VAL A 1 396 ? 24.812 2.721 -10.609 1 95.31 396 VAL A CA 1
ATOM 3055 C C . VAL A 1 396 ? 26.25 2.744 -10.102 1 95.31 396 VAL A C 1
ATOM 3057 O O . VAL A 1 396 ? 26.938 3.76 -10.219 1 95.31 396 VAL A O 1
ATOM 3060 N N . GLN A 1 397 ? 26.734 1.626 -9.594 1 93.69 397 GLN A N 1
ATOM 3061 C CA . GLN A 1 397 ? 28.109 1.522 -9.117 1 93.69 397 GLN A CA 1
ATOM 3062 C C . GLN A 1 397 ? 29.094 1.807 -10.242 1 93.69 397 GLN A C 1
ATOM 3064 O O . GLN A 1 397 ? 30.062 2.553 -10.047 1 93.69 397 GLN A O 1
ATOM 3069 N N . LYS A 1 398 ? 28.859 1.152 -11.344 1 94.5 398 LYS A N 1
ATOM 3070 C CA . LYS A 1 398 ? 29.734 1.343 -12.5 1 94.5 398 LYS A CA 1
ATOM 3071 C C . LYS A 1 398 ? 29.766 2.809 -12.93 1 94.5 398 LYS A C 1
ATOM 3073 O O . LYS A 1 398 ? 30.828 3.35 -13.211 1 94.5 398 LYS A O 1
ATOM 3078 N N . SER A 1 399 ? 28.625 3.412 -12.969 1 95.06 399 SER A N 1
ATOM 3079 C CA . SER A 1 399 ? 28.547 4.805 -13.398 1 95.06 399 SER A CA 1
ATOM 3080 C C . SER A 1 399 ? 29.281 5.723 -12.43 1 95.06 399 SER A C 1
ATOM 3082 O O . SER A 1 399 ? 29.953 6.668 -12.852 1 95.06 399 SER A O 1
ATOM 3084 N N . PHE A 1 400 ? 29.125 5.496 -11.133 1 93 400 PHE A N 1
ATOM 3085 C CA . PHE A 1 400 ? 29.844 6.312 -10.164 1 93 400 PHE A CA 1
ATOM 3086 C C . PHE A 1 400 ? 31.344 6.176 -10.352 1 93 400 PHE A C 1
ATOM 3088 O O . PHE A 1 400 ? 32.094 7.16 -10.266 1 93 400 PHE A O 1
ATOM 3095 N N . LYS A 1 401 ? 31.766 5 -10.586 1 90.25 401 LYS A N 1
ATOM 3096 C CA . LYS A 1 401 ? 33.188 4.746 -10.789 1 90.25 401 LYS A CA 1
ATOM 3097 C C . LYS A 1 401 ? 33.688 5.457 -12.039 1 90.25 401 LYS A C 1
ATOM 3099 O O . LYS A 1 401 ? 34.781 6.035 -12.031 1 90.25 401 LYS A O 1
ATOM 3104 N N . GLU A 1 402 ? 32.906 5.367 -13.023 1 93 402 GLU A N 1
ATOM 3105 C CA . GLU A 1 402 ? 33.344 5.844 -14.328 1 93 402 GLU A CA 1
ATOM 3106 C C . GLU A 1 402 ? 33.031 7.328 -14.508 1 93 402 GLU A C 1
ATOM 3108 O O . GLU A 1 402 ? 33.812 8.047 -15.156 1 93 402 GLU A O 1
ATOM 3113 N N . ASN A 1 403 ? 31.922 7.812 -13.922 1 91.38 403 ASN A N 1
ATOM 3114 C CA . ASN A 1 403 ? 31.438 9.141 -14.266 1 91.38 403 ASN A CA 1
ATOM 3115 C C . ASN A 1 403 ? 31.266 10.016 -13.023 1 91.38 403 ASN A C 1
ATOM 3117 O O . ASN A 1 403 ? 30.922 11.195 -13.133 1 91.38 403 ASN A O 1
ATOM 3121 N N . SER A 1 404 ? 31.391 9.445 -11.82 1 89.12 404 SER A N 1
ATOM 3122 C CA . SER A 1 404 ? 31.297 10.125 -10.531 1 89.12 404 SER A CA 1
ATOM 3123 C C . SER A 1 404 ? 29.875 10.578 -10.25 1 89.12 404 SER A C 1
ATOM 3125 O O . SER A 1 404 ? 29.656 11.492 -9.453 1 89.12 404 SER A O 1
ATOM 3127 N N . HIS A 1 405 ? 28.938 10.023 -11.023 1 90.38 405 HIS A N 1
ATOM 3128 C CA . HIS A 1 405 ? 27.516 10.242 -10.773 1 90.38 405 HIS A CA 1
ATOM 3129 C C . HIS A 1 405 ? 26.688 9.039 -11.203 1 90.38 405 HIS A C 1
ATOM 3131 O O . HIS A 1 405 ? 27.219 8.117 -11.836 1 90.38 405 HIS A O 1
ATOM 3137 N N . ARG A 1 406 ? 25.422 9.008 -10.789 1 92.44 406 ARG A N 1
ATOM 3138 C CA . ARG A 1 406 ? 24.531 7.934 -11.195 1 92.44 406 ARG A CA 1
ATOM 3139 C C . ARG A 1 406 ? 24.281 7.969 -12.703 1 92.44 406 ARG A C 1
ATOM 3141 O O . ARG A 1 406 ? 24.594 8.961 -13.367 1 92.44 406 ARG A O 1
ATOM 3148 N N . PRO A 1 407 ? 23.672 6.879 -13.266 1 94.88 407 PRO A N 1
ATOM 3149 C CA . PRO A 1 407 ? 23.375 6.891 -14.695 1 94.88 407 PRO A CA 1
ATOM 3150 C C . PRO A 1 407 ? 22.422 8.023 -15.094 1 94.88 407 PRO A C 1
ATOM 3152 O O . PRO A 1 407 ? 21.5 8.352 -14.352 1 94.88 407 PRO A O 1
ATOM 3155 N N . ASP A 1 408 ? 22.703 8.641 -16.281 1 94.94 408 ASP A N 1
ATOM 3156 C CA . ASP A 1 408 ? 21.859 9.68 -16.859 1 94.94 408 ASP A CA 1
ATOM 3157 C C . ASP A 1 408 ? 20.75 9.062 -17.719 1 94.94 408 ASP A C 1
ATOM 3159 O O . ASP A 1 408 ? 21.016 8.641 -18.844 1 94.94 408 ASP A O 1
ATOM 3163 N N . PRO A 1 409 ? 19.562 9.039 -17.219 1 95.38 409 PRO A N 1
ATOM 3164 C CA . PRO A 1 409 ? 18.5 8.375 -17.969 1 95.38 409 PRO A CA 1
ATOM 3165 C C . PRO A 1 409 ? 18.172 9.086 -19.281 1 95.38 409 PRO A C 1
ATOM 3167 O O . PRO A 1 409 ? 17.516 8.516 -20.156 1 95.38 409 PRO A O 1
ATOM 3170 N N . SER A 1 410 ? 18.531 10.352 -19.406 1 94.44 410 SER A N 1
ATOM 3171 C CA . SER A 1 410 ? 18.219 11.102 -20.625 1 94.44 410 SER A CA 1
ATOM 3172 C C . SER A 1 410 ? 19.016 10.602 -21.812 1 94.44 410 SER A C 1
ATOM 3174 O O . SER A 1 410 ? 18.719 10.938 -22.953 1 94.44 410 SER A O 1
ATOM 3176 N N . LYS A 1 411 ? 19.984 9.734 -21.609 1 95.25 411 LYS A N 1
ATOM 3177 C CA . LYS A 1 411 ? 20.859 9.25 -22.672 1 95.25 411 LYS A CA 1
ATOM 3178 C C . LYS A 1 411 ? 20.406 7.895 -23.188 1 95.25 411 LYS A C 1
ATOM 3180 O O . LYS A 1 411 ? 21.047 7.297 -24.047 1 95.25 411 LYS A O 1
ATOM 3185 N N . THR A 1 412 ? 19.344 7.387 -22.656 1 95.62 412 THR A N 1
ATOM 3186 C CA . THR A 1 412 ? 18.828 6.09 -23.062 1 95.62 412 THR A CA 1
ATOM 3187 C C . THR A 1 412 ? 17.312 6.137 -23.188 1 95.62 412 THR A C 1
ATOM 3189 O O . THR A 1 412 ? 16.656 7.012 -22.609 1 95.62 412 THR A O 1
ATOM 3192 N N . ASP A 1 413 ? 16.75 5.273 -24 1 97.88 413 ASP A N 1
ATOM 3193 C CA . ASP A 1 413 ? 15.297 5.125 -24.062 1 97.88 413 ASP A CA 1
ATOM 3194 C C . ASP A 1 413 ? 14.766 4.402 -22.828 1 97.88 413 ASP A C 1
ATOM 3196 O O . ASP A 1 413 ? 14.656 3.176 -22.812 1 97.88 413 ASP A O 1
ATOM 3200 N N . THR A 1 414 ? 14.328 5.164 -21.891 1 98 414 THR A N 1
ATOM 3201 C CA . THR A 1 414 ? 13.898 4.605 -20.609 1 98 414 THR A CA 1
ATOM 3202 C C . THR A 1 414 ? 12.586 3.844 -20.766 1 98 414 THR A C 1
ATOM 3204 O O . THR A 1 414 ? 12.172 3.121 -19.859 1 98 414 THR A O 1
ATOM 3207 N N . GLN A 1 415 ? 11.883 3.967 -21.875 1 97.94 415 GLN A N 1
ATOM 3208 C CA . GLN A 1 415 ? 10.594 3.312 -22.078 1 97.94 415 GLN A CA 1
ATOM 3209 C C . GLN A 1 415 ? 10.766 1.992 -22.828 1 97.94 415 GLN A C 1
ATOM 3211 O O . GLN A 1 415 ? 9.789 1.267 -23.047 1 97.94 415 GLN A O 1
ATOM 3216 N N . ALA A 1 416 ? 12.023 1.69 -23.219 1 97.94 416 ALA A N 1
ATOM 3217 C CA . ALA A 1 416 ? 12.289 0.426 -23.906 1 97.94 416 ALA A CA 1
ATOM 3218 C C . ALA A 1 416 ? 11.883 -0.761 -23.031 1 97.94 416 ALA A C 1
ATOM 3220 O O . ALA A 1 416 ? 12.008 -0.709 -21.812 1 97.94 416 ALA A O 1
ATOM 3221 N N . PRO A 1 417 ? 11.469 -1.848 -23.625 1 97.31 417 PRO A N 1
ATOM 3222 C CA . PRO A 1 417 ? 10.891 -2.979 -22.891 1 97.31 417 PRO A CA 1
ATOM 3223 C C . PRO A 1 417 ? 11.875 -3.594 -21.891 1 97.31 417 PRO A C 1
ATOM 3225 O O . PRO A 1 417 ? 11.453 -4.18 -20.891 1 97.31 417 PRO A O 1
ATOM 3228 N N . HIS A 1 418 ? 13.188 -3.48 -22.188 1 97.94 418 HIS A N 1
ATOM 3229 C CA . HIS A 1 418 ? 14.156 -4.141 -21.312 1 97.94 418 HIS A CA 1
ATOM 3230 C C . HIS A 1 418 ? 15.055 -3.125 -20.625 1 97.94 418 HIS A C 1
ATOM 3232 O O . HIS A 1 418 ? 16.188 -3.447 -20.25 1 97.94 418 HIS A O 1
ATOM 3238 N N . TYR A 1 419 ? 14.609 -1.887 -20.594 1 98.19 419 TYR A N 1
ATOM 3239 C CA . TYR A 1 419 ? 15.344 -0.897 -19.812 1 98.19 419 TYR A CA 1
ATOM 3240 C C . TYR A 1 419 ? 15.398 -1.295 -18.344 1 98.19 419 TYR A C 1
ATOM 3242 O O . TYR A 1 419 ? 14.367 -1.57 -17.734 1 98.19 419 TYR A O 1
ATOM 3250 N N . MET A 1 420 ? 16.609 -1.374 -17.812 1 98.31 420 MET A N 1
ATOM 3251 C CA . MET A 1 420 ? 16.797 -1.726 -16.422 1 98.31 420 MET A CA 1
ATOM 3252 C C . MET A 1 420 ? 16.844 -0.476 -15.539 1 98.31 420 MET A C 1
ATOM 3254 O O . MET A 1 420 ? 17.75 0.356 -15.688 1 98.31 420 MET A O 1
ATOM 3258 N N . GLN A 1 421 ? 15.93 -0.281 -14.641 1 98.31 421 GLN A N 1
ATOM 3259 C CA . GLN A 1 421 ? 15.898 0.853 -13.719 1 98.31 421 GLN A CA 1
ATOM 3260 C C . GLN A 1 421 ? 17.047 0.784 -12.719 1 98.31 421 GLN A C 1
ATOM 3262 O O . GLN A 1 421 ? 17.469 -0.305 -12.32 1 98.31 421 GLN A O 1
ATOM 3267 N N . SER A 1 422 ? 17.484 1.962 -12.273 1 97.44 422 SER A N 1
ATOM 3268 C CA . SER A 1 422 ? 18.531 2.055 -11.25 1 97.44 422 SER A CA 1
ATOM 3269 C C . SER A 1 422 ? 18.016 1.563 -9.898 1 97.44 422 SER A C 1
ATOM 3271 O O . SER A 1 422 ? 16.812 1.616 -9.625 1 97.44 422 SER A O 1
ATOM 3273 N N . ALA A 1 423 ? 18.953 1.053 -9.102 1 97.25 423 ALA A N 1
ATOM 3274 C CA . ALA A 1 423 ? 18.688 0.636 -7.73 1 97.25 423 ALA A CA 1
ATOM 3275 C C . ALA A 1 423 ? 19.797 1.105 -6.789 1 97.25 423 ALA A C 1
ATOM 3277 O O . ALA A 1 423 ? 20.922 1.324 -7.215 1 97.25 423 ALA A O 1
ATOM 3278 N N . LEU A 1 424 ? 19.406 1.326 -5.52 1 96 424 LEU A N 1
ATOM 3279 C CA . LEU A 1 424 ? 20.359 1.792 -4.508 1 96 424 LEU A CA 1
ATOM 3280 C C . LEU A 1 424 ? 21.391 0.718 -4.199 1 96 424 LEU A C 1
ATOM 3282 O O . LEU A 1 424 ? 22.594 1.009 -4.121 1 96 424 LEU A O 1
ATOM 3286 N N . ILE A 1 425 ? 20.953 -0.51 -3.969 1 95.06 425 ILE A N 1
ATOM 3287 C CA . ILE A 1 425 ? 21.812 -1.619 -3.562 1 95.06 425 ILE A CA 1
ATOM 3288 C C . ILE A 1 425 ? 21.984 -2.584 -4.73 1 95.06 425 ILE A C 1
ATOM 3290 O O . ILE A 1 425 ? 21.016 -3.066 -5.305 1 95.06 425 ILE A O 1
ATOM 3294 N N . ALA A 1 426 ? 23.234 -2.904 -5.082 1 95.12 426 ALA A N 1
ATOM 3295 C CA . ALA A 1 426 ? 23.547 -3.832 -6.168 1 95.12 426 ALA A CA 1
ATOM 3296 C C . ALA A 1 426 ? 23.406 -5.281 -5.707 1 95.12 426 ALA A C 1
ATOM 3298 O O . ALA A 1 426 ? 24.094 -5.719 -4.785 1 95.12 426 ALA A O 1
ATOM 3299 N N . ALA A 1 427 ? 22.469 -5.926 -6.324 1 93.44 427 ALA A N 1
ATOM 3300 C CA . ALA A 1 427 ? 22.219 -7.324 -5.977 1 93.44 427 ALA A CA 1
ATOM 3301 C C . ALA A 1 427 ? 21.641 -8.094 -7.16 1 93.44 427 ALA A C 1
ATOM 3303 O O . ALA A 1 427 ? 20.969 -7.512 -8.016 1 93.44 427 ALA A O 1
ATOM 3304 N N . VAL A 1 428 ? 21.938 -9.359 -7.234 1 93.56 428 VAL A N 1
ATOM 3305 C CA . VAL A 1 428 ? 21.312 -10.25 -8.211 1 93.56 428 VAL A CA 1
ATOM 3306 C C . VAL A 1 428 ? 20.875 -11.539 -7.531 1 93.56 428 VAL A C 1
ATOM 3308 O O . VAL A 1 428 ? 21.688 -12.25 -6.934 1 93.56 428 VAL A O 1
ATOM 3311 N N . PRO A 1 429 ? 19.641 -11.938 -7.629 1 94 429 PRO A N 1
ATOM 3312 C CA . PRO A 1 429 ? 18.516 -11.141 -8.148 1 94 429 PRO A CA 1
ATOM 3313 C C . PRO A 1 429 ? 18.125 -10.008 -7.203 1 94 429 PRO A C 1
ATOM 3315 O O . PRO A 1 429 ? 18.656 -9.898 -6.098 1 94 429 PRO A O 1
ATOM 3318 N N . GLY A 1 430 ? 17.266 -9.07 -7.691 1 94.38 430 GLY A N 1
ATOM 3319 C CA . GLY A 1 430 ? 16.609 -8.148 -6.77 1 94.38 430 GLY A CA 1
ATOM 3320 C C . GLY A 1 430 ? 15.844 -8.852 -5.668 1 94.38 430 GLY A C 1
ATOM 3321 O O . GLY A 1 430 ? 15.594 -10.055 -5.75 1 94.38 430 GLY A O 1
ATOM 3322 N N . ALA A 1 431 ? 15.453 -8.086 -4.625 1 94 431 ALA A N 1
ATOM 3323 C CA . ALA A 1 431 ? 14.812 -8.703 -3.471 1 94 431 ALA A CA 1
ATOM 3324 C C . ALA A 1 431 ? 13.391 -8.188 -3.293 1 94 431 ALA A C 1
ATOM 3326 O O . ALA A 1 431 ? 13.039 -7.125 -3.818 1 94 431 ALA A O 1
ATOM 3327 N N . HIS A 1 432 ? 12.594 -9.008 -2.562 1 96.94 432 HIS A N 1
ATOM 3328 C CA . HIS A 1 432 ? 11.242 -8.617 -2.17 1 96.94 432 HIS A CA 1
ATOM 3329 C C . HIS A 1 432 ? 11.273 -7.461 -1.18 1 96.94 432 HIS A C 1
ATOM 3331 O O . HIS A 1 432 ? 12.336 -7.09 -0.68 1 96.94 432 HIS A O 1
ATOM 3337 N N . ALA A 1 433 ? 10.148 -6.844 -1.018 1 97.56 433 ALA A N 1
ATOM 3338 C CA . ALA A 1 433 ? 9.938 -5.859 0.039 1 97.56 433 ALA A CA 1
ATOM 3339 C C . ALA A 1 433 ? 8.914 -6.355 1.059 1 97.56 433 ALA A C 1
ATOM 3341 O O . ALA A 1 433 ? 8.266 -7.379 0.845 1 97.56 433 ALA A O 1
ATOM 3342 N N . GLY A 1 434 ? 8.859 -5.605 2.205 1 97.5 434 GLY A N 1
ATOM 3343 C CA . GLY A 1 434 ? 8.086 -6.102 3.332 1 97.5 434 GLY A CA 1
ATOM 3344 C C . GLY A 1 434 ? 6.766 -5.379 3.508 1 97.5 434 GLY A C 1
ATOM 3345 O O . GLY A 1 434 ? 6.102 -5.531 4.535 1 97.5 434 GLY A O 1
ATOM 3346 N N . ASP A 1 435 ? 6.27 -4.613 2.535 1 97.69 435 ASP A N 1
ATOM 3347 C CA . ASP A 1 435 ? 5.02 -3.869 2.656 1 97.69 435 ASP A CA 1
ATOM 3348 C C . ASP A 1 435 ? 3.816 -4.809 2.664 1 97.69 435 ASP A C 1
ATOM 3350 O O . ASP A 1 435 ? 3.863 -5.891 2.072 1 97.69 435 ASP A O 1
ATOM 3354 N N . ASP A 1 436 ? 2.719 -4.344 3.326 1 98.62 436 ASP A N 1
ATOM 3355 C CA . ASP A 1 436 ? 1.442 -5.02 3.115 1 98.62 436 ASP A CA 1
ATOM 3356 C C . ASP A 1 436 ? 0.992 -4.898 1.66 1 98.62 436 ASP A C 1
ATOM 3358 O O . ASP A 1 436 ? 1.357 -3.945 0.969 1 98.62 436 ASP A O 1
ATOM 3362 N N . VAL A 1 437 ? 0.275 -5.902 1.218 1 98.81 437 VAL A N 1
ATOM 3363 C CA . VAL A 1 437 ? 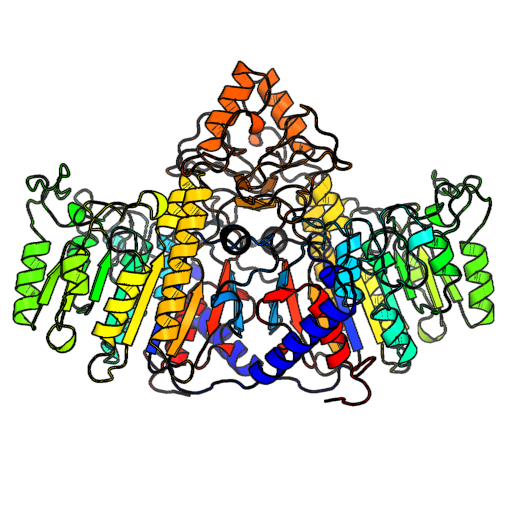-0.265 -5.887 -0.137 1 98.81 437 VAL A CA 1
ATOM 3364 C C . VAL A 1 437 ? -1.791 -5.867 -0.085 1 98.81 437 VAL A C 1
ATOM 3366 O O . VAL A 1 437 ? -2.389 -6.184 0.947 1 98.81 437 VAL A O 1
ATOM 3369 N N . ALA A 1 438 ? -2.424 -5.457 -1.152 1 98.81 438 ALA A N 1
ATOM 3370 C CA . ALA A 1 438 ? -3.875 -5.301 -1.182 1 98.81 438 ALA A CA 1
ATOM 3371 C C . ALA A 1 438 ? -4.566 -6.629 -1.473 1 98.81 438 ALA A C 1
ATOM 3373 O O . ALA A 1 438 ? -3.996 -7.496 -2.141 1 98.81 438 ALA A O 1
ATOM 3374 N N . ILE A 1 439 ? -5.738 -6.82 -0.929 1 98.88 439 ILE A N 1
ATOM 3375 C CA . ILE A 1 439 ? -6.719 -7.828 -1.314 1 98.88 439 ILE A CA 1
ATOM 3376 C C . ILE A 1 439 ? -7.957 -7.145 -1.894 1 98.88 439 ILE A C 1
ATOM 3378 O O . ILE A 1 439 ? -8.633 -6.379 -1.203 1 98.88 439 ILE A O 1
ATOM 3382 N N . PHE A 1 440 ? -8.219 -7.336 -3.158 1 98.88 440 PHE A N 1
ATOM 3383 C CA . PHE A 1 440 ? -9.453 -6.879 -3.789 1 98.88 440 PHE A CA 1
ATOM 3384 C C . PHE A 1 440 ? -10.445 -8.023 -3.92 1 98.88 440 PHE A C 1
ATOM 3386 O O . PHE A 1 440 ? -10.078 -9.141 -4.301 1 98.88 440 PHE A O 1
ATOM 3393 N N . ALA A 1 441 ? -11.703 -7.766 -3.594 1 98.81 441 ALA A N 1
ATOM 3394 C CA . ALA A 1 441 ? -12.656 -8.875 -3.635 1 98.81 441 ALA A CA 1
ATOM 3395 C C . ALA A 1 441 ? -14.016 -8.422 -4.152 1 98.81 441 ALA A C 1
ATOM 3397 O O . ALA A 1 441 ? -14.438 -7.289 -3.896 1 98.81 441 ALA A O 1
ATOM 3398 N N . HIS A 1 442 ? -14.633 -9.289 -4.867 1 98.06 442 HIS A N 1
ATOM 3399 C CA . HIS A 1 442 ? -15.953 -9.109 -5.465 1 98.06 442 HIS A CA 1
ATOM 3400 C C . HIS A 1 442 ? -16.75 -10.406 -5.445 1 98.06 442 HIS A C 1
ATOM 3402 O O . HIS A 1 442 ? -16.188 -11.492 -5.621 1 98.06 442 HIS A O 1
ATOM 3408 N N . GLY A 1 443 ? -18.094 -10.336 -5.242 1 98.5 443 GLY A N 1
ATOM 3409 C CA . GLY A 1 443 ? -18.953 -11.516 -5.266 1 98.5 443 GLY A CA 1
ATOM 3410 C C . GLY A 1 443 ? -19.422 -11.93 -3.885 1 98.5 443 GLY A C 1
ATOM 3411 O O . GLY A 1 443 ? -19.422 -11.125 -2.951 1 98.5 443 GLY A O 1
ATOM 3412 N N . PRO A 1 444 ? -19.922 -13.195 -3.711 1 98.31 444 PRO A N 1
ATOM 3413 C CA . PRO A 1 444 ? -20.469 -13.664 -2.432 1 98.31 444 PRO A CA 1
ATOM 3414 C C . PRO A 1 444 ? -19.453 -13.562 -1.295 1 98.31 444 PRO A C 1
ATOM 3416 O O . PRO A 1 444 ? -18.312 -14.016 -1.436 1 98.31 444 PRO A O 1
ATOM 3419 N N . MET A 1 445 ? -19.922 -12.914 -0.215 1 97.56 445 MET A N 1
ATOM 3420 C CA . MET A 1 445 ? -19.172 -12.828 1.041 1 97.56 445 MET A CA 1
ATOM 3421 C C . MET A 1 445 ? -17.906 -12 0.871 1 97.56 445 MET A C 1
ATOM 3423 O O . MET A 1 445 ? -17.031 -12.016 1.735 1 97.56 445 MET A O 1
ATOM 3427 N N . SER A 1 446 ? -17.797 -11.266 -0.237 1 98.25 446 SER A N 1
ATOM 3428 C CA . SER A 1 446 ? -16.594 -10.492 -0.498 1 98.25 446 SER A CA 1
ATOM 3429 C C . SER A 1 446 ? -16.359 -9.438 0.582 1 98.25 446 SER A C 1
ATOM 3431 O O . SER A 1 446 ? -15.242 -8.969 0.774 1 98.25 446 SER A O 1
ATOM 3433 N N . HIS A 1 447 ? -17.406 -9.023 1.37 1 97.31 447 HIS A N 1
ATOM 3434 C CA . HIS A 1 447 ? -17.297 -8.047 2.443 1 97.31 447 HIS A CA 1
ATOM 3435 C C . HIS A 1 447 ? -16.438 -8.578 3.588 1 97.31 447 HIS A C 1
ATOM 3437 O O . HIS A 1 447 ? -16.031 -7.82 4.473 1 97.31 447 HIS A O 1
ATOM 3443 N N . LEU A 1 448 ? -16.078 -9.898 3.533 1 97.56 448 LEU A N 1
ATOM 3444 C CA . LEU A 1 448 ? -15.203 -10.469 4.555 1 97.56 448 LEU A CA 1
ATOM 3445 C C . LEU A 1 448 ? -13.75 -10.07 4.316 1 97.56 448 LEU A C 1
ATOM 3447 O O . LEU A 1 448 ? -12.906 -10.227 5.203 1 97.56 448 LEU A O 1
ATOM 3451 N N . PHE A 1 449 ? -13.422 -9.641 3.115 1 98 449 PHE A N 1
ATOM 3452 C CA . PHE A 1 449 ? -12.094 -9.133 2.797 1 98 449 PHE A CA 1
ATOM 3453 C C . PHE A 1 449 ? -12.016 -7.629 3.035 1 98 449 PHE A C 1
ATOM 3455 O O . PHE A 1 449 ? -12.258 -6.836 2.121 1 98 449 PHE A O 1
ATOM 3462 N N . HIS A 1 450 ? -11.734 -7.293 4.223 1 95.44 450 HIS A N 1
ATOM 3463 C CA . HIS A 1 450 ? -11.688 -5.926 4.734 1 95.44 450 HIS A CA 1
ATOM 3464 C C . HIS A 1 450 ? -10.594 -5.762 5.777 1 95.44 450 HIS A C 1
ATOM 3466 O O . HIS A 1 450 ? -9.953 -6.738 6.168 1 95.44 450 HIS A O 1
ATOM 3472 N N . SER A 1 451 ? -10.25 -4.535 6.168 1 96.44 451 SER A N 1
ATOM 3473 C CA . SER A 1 451 ? -9.289 -4.254 7.23 1 96.44 451 SER A CA 1
ATOM 3474 C C . SER A 1 451 ? -7.922 -4.852 6.914 1 96.44 451 SER A C 1
ATOM 3476 O O . SER A 1 451 ? -7.547 -4.977 5.746 1 96.44 451 SER A O 1
ATOM 3478 N N . VAL A 1 452 ? -7.07 -5.031 7.949 1 98.38 452 VAL A N 1
ATOM 3479 C CA . VAL A 1 452 ? -5.738 -5.609 7.824 1 98.38 452 VAL A CA 1
ATOM 3480 C C . VAL A 1 452 ? -5.73 -7.027 8.398 1 98.38 452 VAL A C 1
ATOM 3482 O O . VAL A 1 452 ? -6.164 -7.246 9.531 1 98.38 452 VAL A O 1
ATOM 3485 N N . HIS A 1 453 ? -5.262 -7.98 7.578 1 98.56 453 HIS A N 1
ATOM 3486 C CA . HIS A 1 453 ? -5.277 -9.383 7.988 1 98.56 453 HIS A CA 1
ATOM 3487 C C . HIS A 1 453 ? -3.893 -10.008 7.855 1 98.56 453 HIS A C 1
ATOM 3489 O O . HIS A 1 453 ? -3.09 -9.578 7.02 1 98.56 453 HIS A O 1
ATOM 3495 N N . GLU A 1 454 ? -3.701 -11.023 8.773 1 98.62 454 GLU A N 1
ATOM 3496 C CA . GLU A 1 454 ? -2.631 -11.961 8.438 1 98.62 454 GLU A CA 1
ATOM 3497 C C . GLU A 1 454 ? -2.92 -12.68 7.117 1 98.62 454 GLU A C 1
ATOM 3499 O O . GLU A 1 454 ? -4.074 -12.977 6.809 1 98.62 454 GLU A O 1
ATOM 3504 N N . GLN A 1 455 ? -1.89 -12.984 6.414 1 98.75 455 GLN A N 1
ATOM 3505 C CA . GLN A 1 455 ? -2.016 -13.477 5.047 1 98.75 455 GLN A CA 1
ATOM 3506 C C . GLN A 1 455 ? -2.773 -14.797 5.004 1 98.75 455 GLN A C 1
ATOM 3508 O O . GLN A 1 455 ? -3.508 -15.07 4.051 1 98.75 455 GLN A O 1
ATOM 3513 N N . ASN A 1 456 ? -2.637 -15.617 6.055 1 98.69 456 ASN A N 1
ATOM 3514 C CA . ASN A 1 456 ? -3.301 -16.922 6.098 1 98.69 456 ASN A CA 1
ATOM 3515 C C . ASN A 1 456 ? -4.82 -16.766 6.145 1 98.69 456 ASN A C 1
ATOM 3517 O O . ASN A 1 456 ? -5.547 -17.719 5.832 1 98.69 456 ASN A O 1
ATOM 3521 N N . TYR A 1 457 ? -5.285 -15.625 6.512 1 98.75 457 TYR A N 1
ATOM 3522 C CA . TYR A 1 457 ? -6.711 -15.336 6.613 1 98.75 457 TYR A CA 1
ATOM 3523 C C . TYR A 1 457 ? -7.41 -15.57 5.277 1 98.75 457 TYR A C 1
ATOM 3525 O O . TYR A 1 457 ? -8.562 -16.016 5.242 1 98.75 457 TYR A O 1
ATOM 3533 N N . ILE A 1 458 ? -6.758 -15.336 4.211 1 98.88 458 ILE A N 1
ATOM 3534 C CA . ILE A 1 458 ? -7.324 -15.344 2.867 1 98.88 458 ILE A CA 1
ATOM 3535 C C . ILE A 1 458 ? -7.945 -16.703 2.578 1 98.88 458 ILE A C 1
ATOM 3537 O O . ILE A 1 458 ? -9.086 -16.797 2.115 1 98.88 458 ILE A O 1
ATOM 3541 N N . MET A 1 459 ? -7.234 -17.75 2.941 1 98.62 459 MET A N 1
ATOM 3542 C CA . MET A 1 459 ? -7.711 -19.109 2.701 1 98.62 459 MET A CA 1
ATOM 3543 C C . MET A 1 459 ? -9 -19.391 3.475 1 98.62 459 MET A C 1
ATOM 3545 O O . MET A 1 459 ? -9.953 -19.938 2.924 1 98.62 459 MET A O 1
ATOM 3549 N N . HIS A 1 460 ? -9.039 -18.984 4.699 1 98.25 460 HIS A N 1
ATOM 3550 C CA . HIS A 1 460 ? -10.18 -19.266 5.562 1 98.25 460 HIS A CA 1
ATOM 3551 C C . HIS A 1 460 ? -11.414 -18.5 5.113 1 98.25 460 HIS A C 1
ATOM 3553 O O . HIS A 1 460 ? -12.531 -19.016 5.164 1 98.25 460 HIS A O 1
ATOM 3559 N N . ALA A 1 461 ? -11.227 -17.281 4.699 1 98.38 461 ALA A N 1
ATOM 3560 C CA . ALA A 1 461 ? -12.344 -16.484 4.191 1 98.38 461 ALA A CA 1
ATOM 3561 C C . ALA A 1 461 ? -12.922 -17.094 2.92 1 98.38 461 ALA A C 1
ATOM 3563 O O . ALA A 1 461 ? -14.141 -17.125 2.74 1 98.38 461 ALA A O 1
ATOM 3564 N N . MET A 1 462 ? -12.055 -17.594 2.008 1 98.75 462 MET A N 1
ATOM 3565 C CA . MET A 1 462 ? -12.531 -18.25 0.793 1 98.75 462 MET A CA 1
ATOM 3566 C C . MET A 1 462 ? -13.297 -19.516 1.125 1 98.75 462 MET A C 1
ATOM 3568 O O . MET A 1 462 ? -14.352 -19.781 0.54 1 98.75 462 MET A O 1
ATOM 3572 N N . GLN A 1 463 ? -12.781 -20.312 2.082 1 98.19 463 GLN A N 1
ATOM 3573 C CA . GLN A 1 463 ? -13.469 -21.531 2.51 1 98.19 463 GLN A CA 1
ATOM 3574 C C . GLN A 1 463 ? -14.859 -21.219 3.059 1 98.19 463 GLN A C 1
ATOM 3576 O O . GLN A 1 463 ? -15.828 -21.906 2.736 1 98.19 463 GLN A O 1
ATOM 3581 N N . TYR A 1 464 ? -14.852 -20.219 3.898 1 98.25 464 TYR A N 1
ATOM 3582 C CA . TYR A 1 464 ? -16.125 -19.812 4.492 1 98.25 464 TYR A CA 1
ATOM 3583 C C . TYR A 1 464 ? -17.125 -19.391 3.414 1 98.25 464 TYR A C 1
ATOM 3585 O O . TYR A 1 464 ? -18.281 -19.812 3.434 1 98.25 464 TYR A O 1
ATOM 3593 N N . ALA A 1 465 ? -16.641 -18.594 2.498 1 98.31 465 ALA A N 1
ATOM 3594 C CA . ALA A 1 465 ? -17.516 -18.062 1.442 1 98.31 465 ALA A CA 1
ATOM 3595 C C . ALA A 1 465 ? -18.094 -19.203 0.609 1 98.31 465 ALA A C 1
ATOM 3597 O O . ALA A 1 465 ? -19.25 -19.141 0.182 1 98.31 465 ALA A O 1
ATOM 3598 N N . ALA A 1 466 ? -17.344 -20.281 0.381 1 98.38 466 ALA A N 1
ATOM 3599 C CA . ALA A 1 466 ? -17.75 -21.375 -0.494 1 98.38 466 ALA A CA 1
ATOM 3600 C C . ALA A 1 466 ? -18.438 -22.484 0.295 1 98.38 466 ALA A C 1
ATOM 3602 O O . ALA A 1 466 ? -18.953 -23.438 -0.287 1 98.38 466 ALA A O 1
ATOM 3603 N N . CYS A 1 467 ? -18.469 -22.406 1.601 1 97.62 467 CYS A N 1
ATOM 3604 C CA . CYS A 1 467 ? -19.062 -23.422 2.473 1 97.62 467 CYS A CA 1
ATOM 3605 C C . CYS A 1 467 ? -18.406 -24.781 2.248 1 97.62 467 CYS A C 1
ATOM 3607 O O . CYS A 1 467 ? -19.094 -25.781 2.012 1 97.62 467 CYS A O 1
ATOM 3609 N N . ILE A 1 468 ? -17.078 -24.766 2.373 1 97.94 468 ILE A N 1
ATOM 3610 C CA . ILE A 1 468 ? -16.328 -26.016 2.205 1 97.94 468 ILE A CA 1
ATOM 3611 C C . ILE A 1 468 ? -15.344 -26.188 3.354 1 97.94 468 ILE A C 1
ATOM 3613 O O . ILE A 1 468 ? -15.148 -25.281 4.156 1 97.94 468 ILE A O 1
ATOM 3617 N N . GLY A 1 469 ? -14.695 -27.391 3.434 1 96 469 GLY A N 1
ATOM 3618 C CA . GLY A 1 469 ? -13.727 -27.672 4.48 1 96 469 GLY A CA 1
ATOM 3619 C C . GLY A 1 469 ? -14.297 -27.531 5.879 1 96 469 GLY A C 1
ATOM 3620 O O . GLY A 1 469 ? -15.359 -28.078 6.176 1 96 469 GLY A O 1
ATOM 3621 N N . ASP A 1 470 ? -13.664 -26.719 6.715 1 92 470 ASP A N 1
ATOM 3622 C CA . ASP A 1 470 ? -14.023 -26.562 8.125 1 92 470 ASP A CA 1
ATOM 3623 C C . ASP A 1 470 ? -15.383 -25.891 8.281 1 92 470 ASP A C 1
ATOM 3625 O O . ASP A 1 470 ? -16 -25.969 9.336 1 92 470 ASP A O 1
ATOM 3629 N N . PHE A 1 471 ? -15.836 -25.297 7.199 1 93.56 471 PHE A N 1
ATOM 3630 C CA . PHE A 1 471 ? -17.031 -24.484 7.316 1 93.56 471 PHE A CA 1
ATOM 3631 C C . PHE A 1 471 ? -18.219 -25.156 6.648 1 93.56 471 PHE A C 1
ATOM 3633 O O . PHE A 1 471 ? -19.344 -24.641 6.68 1 93.56 471 PHE A O 1
ATOM 3640 N N . ALA A 1 472 ? -18.078 -26.312 6.07 1 89.56 472 ALA A N 1
ATOM 3641 C CA . ALA A 1 472 ? -19.156 -27.047 5.406 1 89.56 472 ALA A CA 1
ATOM 3642 C C . ALA A 1 472 ? -20.281 -27.391 6.387 1 89.56 472 ALA A C 1
ATOM 3644 O O . ALA A 1 472 ? -21.453 -27.172 6.09 1 89.56 472 ALA A O 1
ATOM 3645 N N . PRO A 1 473 ? -20.016 -27.812 7.617 1 86.5 473 PRO A N 1
ATOM 3646 C CA . PRO A 1 473 ? -21.094 -28.188 8.539 1 86.5 473 PRO A CA 1
ATOM 3647 C C . PRO A 1 473 ? -21.906 -26.969 9.016 1 86.5 473 PRO A C 1
ATOM 3649 O O . PRO A 1 473 ? -23.078 -27.109 9.375 1 86.5 473 PRO A O 1
ATOM 3652 N N . ASN A 1 474 ? -21.312 -25.75 9.078 1 81 474 ASN A N 1
ATOM 3653 C CA . ASN A 1 474 ? -21.953 -24.531 9.539 1 81 474 ASN A CA 1
ATOM 3654 C C . ASN A 1 474 ? -21.938 -23.453 8.461 1 81 474 ASN A C 1
ATOM 3656 O O . ASN A 1 474 ? -21.484 -22.328 8.703 1 81 474 ASN A O 1
ATOM 3660 N N . CYS A 1 475 ? -22.547 -23.922 7.406 1 84.38 475 CYS A N 1
ATOM 3661 C CA . CYS A 1 475 ? -22.594 -23.031 6.25 1 84.38 475 CYS A CA 1
ATOM 3662 C C . CYS A 1 475 ? -23.516 -21.844 6.512 1 84.38 475 CYS A C 1
ATOM 3664 O O . CYS A 1 475 ? -24.484 -21.969 7.262 1 84.38 475 CYS A O 1
ATOM 3666 N N . HIS A 1 476 ? -23.203 -20.703 6.016 1 84.56 476 HIS A N 1
ATOM 3667 C CA . HIS A 1 476 ? -23.969 -19.469 6.211 1 84.56 476 HIS A CA 1
ATOM 3668 C C . HIS A 1 476 ? -25.188 -19.438 5.305 1 84.56 476 HIS A C 1
ATOM 3670 O O . HIS A 1 476 ? -25.234 -20.109 4.277 1 84.56 476 HIS A O 1
ATOM 3676 N N . MET B 1 1 ? 12.469 -17.891 20.109 1 37.59 1 MET B N 1
ATOM 3677 C CA . MET B 1 1 ? 11.414 -17.422 19.219 1 37.59 1 MET B CA 1
ATOM 3678 C C . MET B 1 1 ? 10.133 -18.234 19.406 1 37.59 1 MET B C 1
ATOM 3680 O O . MET B 1 1 ? 10.18 -19.453 19.547 1 37.59 1 MET B O 1
ATOM 3684 N N . SER B 1 2 ? 9.148 -17.828 19.75 1 48.69 2 SER B N 1
ATOM 3685 C CA . SER B 1 2 ? 7.906 -18.375 20.281 1 48.69 2 SER B CA 1
ATOM 3686 C C . SER B 1 2 ? 7.363 -19.484 19.391 1 48.69 2 SER B C 1
ATOM 3688 O O . SER B 1 2 ? 7.121 -19.266 18.203 1 48.69 2 SER B O 1
ATOM 3690 N N . LEU B 1 3 ? 7.441 -20.797 19.766 1 69.31 3 LEU B N 1
ATOM 3691 C CA . LEU B 1 3 ? 7.094 -22.188 19.5 1 69.31 3 LEU B CA 1
ATOM 3692 C C . LEU B 1 3 ? 5.652 -22.297 19.031 1 69.31 3 LEU B C 1
ATOM 3694 O O . LEU B 1 3 ? 5.34 -23.156 18.188 1 69.31 3 LEU B O 1
ATOM 3698 N N . ALA B 1 4 ? 4.859 -21.234 19.297 1 82.5 4 ALA B N 1
ATOM 3699 C CA . ALA B 1 4 ? 3.449 -21.391 18.953 1 82.5 4 ALA B CA 1
ATOM 3700 C C . ALA B 1 4 ? 3.215 -21.172 17.469 1 82.5 4 ALA B C 1
ATOM 3702 O O . ALA B 1 4 ? 2.396 -21.844 16.844 1 82.5 4 ALA B O 1
ATOM 3703 N N . THR B 1 5 ? 4.09 -20.328 16.828 1 92 5 THR B N 1
ATOM 3704 C CA . THR B 1 5 ? 3.893 -19.938 15.438 1 92 5 THR B CA 1
ATOM 3705 C C . THR B 1 5 ? 4.34 -21.047 14.492 1 92 5 THR B C 1
ATOM 3707 O O . THR B 1 5 ? 4.098 -20.969 13.289 1 92 5 THR B O 1
ATOM 3710 N N . ASP B 1 6 ? 4.918 -22.047 15.055 1 94.19 6 ASP B N 1
ATOM 3711 C CA . ASP B 1 6 ? 5.324 -23.172 14.219 1 94.19 6 ASP B CA 1
ATOM 3712 C C . ASP B 1 6 ? 4.172 -24.156 14.016 1 94.19 6 ASP B C 1
ATOM 3714 O O . ASP B 1 6 ? 4.211 -25 13.109 1 94.19 6 ASP B O 1
ATOM 3718 N N . TYR B 1 7 ? 3.174 -24.094 14.922 1 95.62 7 TYR B N 1
ATOM 3719 C CA . TYR B 1 7 ? 2.062 -25.047 14.883 1 95.62 7 TYR B CA 1
ATOM 3720 C C . TYR B 1 7 ? 0.905 -24.484 14.062 1 95.62 7 TYR B C 1
ATOM 3722 O O . TYR B 1 7 ? 0.537 -23.312 14.203 1 95.62 7 TYR B O 1
ATOM 3730 N N . PRO B 1 8 ? 0.348 -25.312 13.219 1 97 8 PRO B N 1
ATOM 3731 C CA . PRO B 1 8 ? -0.751 -24.844 12.375 1 97 8 PRO B CA 1
ATOM 3732 C C . PRO B 1 8 ? -1.972 -24.406 13.18 1 97 8 PRO B C 1
ATOM 3734 O O . PRO B 1 8 ? -2.725 -23.531 12.734 1 97 8 PRO B O 1
ATOM 3737 N N . GLU B 1 9 ? -2.178 -24.969 14.406 1 96.62 9 GLU B N 1
ATOM 3738 C CA . GLU B 1 9 ? -3.32 -24.625 15.25 1 96.62 9 GLU B CA 1
ATOM 3739 C C . GLU B 1 9 ? -3.311 -23.156 15.625 1 96.62 9 GLU B C 1
ATOM 3741 O O . GLU B 1 9 ? -4.367 -22.531 15.766 1 96.62 9 GLU B O 1
ATOM 3746 N N . HIS B 1 10 ? -2.148 -22.625 15.844 1 96.94 10 HIS B N 1
ATOM 3747 C CA . HIS B 1 10 ? -2.033 -21.203 16.141 1 96.94 10 HIS B CA 1
ATOM 3748 C C . HIS B 1 10 ? -2.629 -20.359 15.031 1 96.94 10 HIS B C 1
ATOM 3750 O O . HIS B 1 10 ? -3.436 -19.469 15.289 1 96.94 10 HIS B O 1
ATOM 3756 N N . TRP B 1 11 ? -2.242 -20.562 13.852 1 97.62 11 TRP B N 1
ATOM 3757 C CA . TRP B 1 11 ? -2.654 -19.766 12.703 1 97.62 11 TRP B CA 1
ATOM 3758 C C . TRP B 1 11 ? -4.129 -19.984 12.383 1 97.62 11 TRP B C 1
ATOM 3760 O O . TRP B 1 11 ? -4.832 -19.062 11.977 1 97.62 11 TRP B O 1
ATOM 3770 N N . ARG B 1 12 ? -4.594 -21.219 12.523 1 96.81 12 ARG B N 1
ATOM 3771 C CA . ARG B 1 12 ? -6.012 -21.5 12.328 1 96.81 12 ARG B CA 1
ATOM 3772 C C . ARG B 1 12 ? -6.867 -20.75 13.336 1 96.81 12 ARG B C 1
ATOM 3774 O O . ARG B 1 12 ? -7.883 -20.156 12.977 1 96.81 12 ARG B O 1
ATOM 3781 N N . ARG B 1 13 ? -6.449 -20.875 14.602 1 97.19 13 ARG B N 1
ATOM 3782 C CA . ARG B 1 13 ? -7.18 -20.156 15.641 1 97.19 13 ARG B CA 1
ATOM 3783 C C . ARG B 1 13 ? -7.199 -18.656 15.359 1 97.19 13 ARG B C 1
ATOM 3785 O O . ARG B 1 13 ? -8.242 -18.016 15.469 1 97.19 13 ARG B O 1
ATOM 3792 N N . GLN B 1 14 ? -6.027 -18.141 15.055 1 97 14 GLN B N 1
ATOM 3793 C CA . GLN B 1 14 ? -5.902 -16.719 14.734 1 97 14 GLN B CA 1
ATOM 3794 C C . GLN B 1 14 ? -6.824 -16.328 13.578 1 97 14 GLN B C 1
ATOM 3796 O O . GLN B 1 14 ? -7.5 -15.305 13.641 1 97 14 GLN B O 1
ATOM 3801 N N . ALA B 1 15 ? -6.871 -17.078 12.516 1 97.5 15 ALA B N 1
ATOM 3802 C CA . ALA B 1 15 ? -7.703 -16.797 11.344 1 97.5 15 ALA B CA 1
ATOM 3803 C C . ALA B 1 15 ? -9.188 -16.891 11.695 1 97.5 15 ALA B C 1
ATOM 3805 O O . ALA B 1 15 ? -10 -16.109 11.203 1 97.5 15 ALA B O 1
ATOM 3806 N N . TYR B 1 16 ? -9.57 -17.891 12.508 1 96.81 16 TYR B N 1
ATOM 3807 C CA . TYR B 1 16 ? -10.961 -18.062 12.914 1 96.81 16 TYR B CA 1
ATOM 3808 C C . TYR B 1 16 ? -11.438 -16.875 13.75 1 96.81 16 TYR B C 1
ATOM 3810 O O . TYR B 1 16 ? -12.562 -16.406 13.586 1 96.81 16 TYR B O 1
ATOM 3818 N N . GLU B 1 17 ? -10.57 -16.438 14.625 1 97.31 17 GLU B N 1
ATOM 3819 C CA . GLU B 1 17 ? -10.898 -15.25 15.398 1 97.31 17 GLU B CA 1
ATOM 3820 C C . GLU B 1 17 ? -11.094 -14.039 14.492 1 97.31 17 GLU B C 1
ATOM 3822 O O . GLU B 1 17 ? -12.039 -13.266 14.688 1 97.31 17 GLU B O 1
ATOM 3827 N N . SER B 1 18 ? -10.227 -13.867 13.531 1 97.12 18 SER B N 1
ATOM 3828 C CA . SER B 1 18 ? -10.336 -12.773 12.57 1 97.12 18 SER B CA 1
ATOM 3829 C C . SER B 1 18 ? -11.617 -12.883 11.75 1 97.12 18 SER B C 1
ATOM 3831 O O . SER B 1 18 ? -12.258 -11.867 11.453 1 97.12 18 SER B O 1
ATOM 3833 N N . LEU B 1 19 ? -11.938 -14.078 11.344 1 97.25 19 LEU B N 1
ATOM 3834 C CA . LEU B 1 19 ? -13.156 -14.312 10.57 1 97.25 19 LEU B CA 1
ATOM 3835 C C . LEU B 1 19 ? -14.398 -13.969 11.391 1 97.25 19 LEU B C 1
ATOM 3837 O O . LEU B 1 19 ? -15.336 -13.352 10.883 1 97.25 19 LEU B O 1
ATOM 3841 N N . HIS B 1 20 ? -14.43 -14.398 12.648 1 96.12 20 HIS B N 1
ATOM 3842 C CA . HIS B 1 20 ? -15.555 -14.078 13.523 1 96.12 20 HIS B CA 1
ATOM 3843 C C . HIS B 1 20 ? -15.711 -12.562 13.68 1 96.12 20 HIS B C 1
ATOM 3845 O O . HIS B 1 20 ? -16.828 -12.047 13.672 1 96.12 20 HIS B O 1
ATOM 3851 N N . LYS B 1 21 ? -14.586 -11.93 13.859 1 96.06 21 LYS B N 1
ATOM 3852 C CA . LYS B 1 21 ? -14.625 -10.469 13.938 1 96.06 21 LYS B CA 1
ATOM 3853 C C . LYS B 1 21 ? -15.18 -9.867 12.648 1 96.06 21 LYS B C 1
ATOM 3855 O O . LYS B 1 21 ? -15.969 -8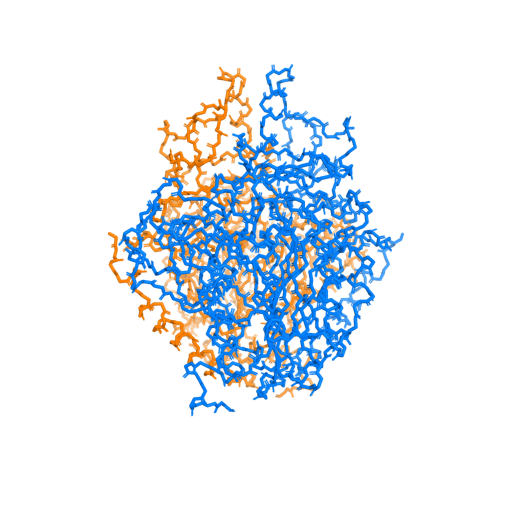.914 12.695 1 96.06 21 LYS B O 1
ATOM 3860 N N . ALA B 1 22 ? -14.734 -10.352 11.531 1 95.88 22 ALA B N 1
ATOM 3861 C CA . ALA B 1 22 ? -15.211 -9.867 10.242 1 95.88 22 ALA B CA 1
ATOM 3862 C C . ALA B 1 22 ? -16.719 -10.055 10.109 1 95.88 22 ALA B C 1
ATOM 3864 O O . ALA B 1 22 ? -17.406 -9.195 9.555 1 95.88 22 ALA B O 1
ATOM 3865 N N . LEU B 1 23 ? -17.25 -11.18 10.547 1 95.06 23 LEU B N 1
ATOM 3866 C CA . LEU B 1 23 ? -18.688 -11.438 10.516 1 95.06 23 LEU B CA 1
ATOM 3867 C C . LEU B 1 23 ? -19.438 -10.438 11.391 1 95.06 23 LEU B C 1
ATOM 3869 O O . LEU B 1 23 ? -20.516 -9.969 11.016 1 95.06 23 LEU B O 1
ATOM 3873 N N . ASP B 1 24 ? -18.875 -10.109 12.461 1 93.12 24 ASP B N 1
ATOM 3874 C CA . ASP B 1 24 ? -19.469 -9.102 13.344 1 93.12 24 ASP B CA 1
ATOM 3875 C C . ASP B 1 24 ? -19.422 -7.719 12.703 1 93.12 24 ASP B C 1
ATOM 3877 O O . ASP B 1 24 ? -20.391 -6.957 12.797 1 93.12 24 ASP B O 1
ATOM 3881 N N . ASP B 1 25 ? -18.312 -7.41 12.094 1 90.81 25 ASP B N 1
ATOM 3882 C CA . ASP B 1 25 ? -18.094 -6.109 11.461 1 90.81 25 ASP B CA 1
ATOM 3883 C C . ASP B 1 25 ? -19.031 -5.926 10.258 1 90.81 25 ASP B C 1
ATOM 3885 O O . ASP B 1 25 ? -19.219 -4.805 9.789 1 90.81 25 ASP B O 1
ATOM 3889 N N . ALA B 1 26 ? -19.562 -7.008 9.789 1 89.44 26 ALA B N 1
ATOM 3890 C CA . ALA B 1 26 ? -20.469 -6.957 8.648 1 89.44 26 ALA B CA 1
ATOM 3891 C C . ALA B 1 26 ? -21.766 -6.238 9.008 1 89.44 26 ALA B C 1
ATOM 3893 O O . ALA B 1 26 ? -22.5 -5.781 8.125 1 89.44 26 ALA B O 1
ATOM 3894 N N . LYS B 1 27 ? -22 -6.137 10.312 1 91 27 LYS B N 1
ATOM 3895 C CA . LYS B 1 27 ? -23.125 -5.32 10.766 1 91 27 LYS B CA 1
ATOM 3896 C C . LYS B 1 27 ? -22.797 -3.834 10.672 1 91 27 LYS B C 1
ATOM 3898 O O . LYS B 1 27 ? -22.047 -3.305 11.492 1 91 27 LYS B O 1
ATOM 3903 N N . GLN B 1 28 ? -23.328 -3.127 9.719 1 93.62 28 GLN B N 1
ATOM 3904 C CA . GLN B 1 28 ? -23 -1.747 9.391 1 93.62 28 GLN B CA 1
ATOM 3905 C C . GLN B 1 28 ? -23.641 -0.771 10.367 1 93.62 28 GLN B C 1
ATOM 3907 O O . GLN B 1 28 ? -24.797 -0.962 10.766 1 93.62 28 G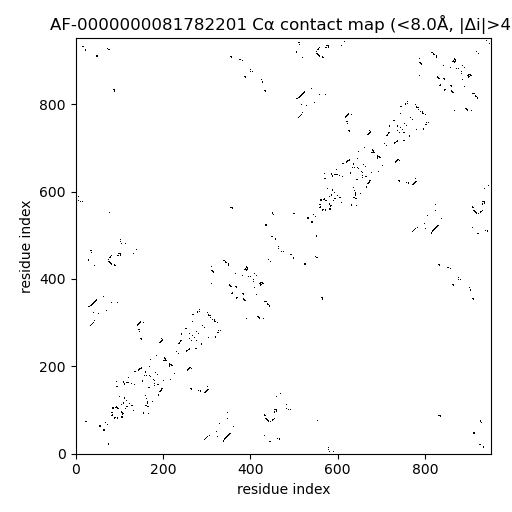LN B O 1
ATOM 3912 N N . ASN B 1 29 ? -22.906 0.178 10.867 1 96.5 29 ASN B N 1
ATOM 3913 C CA . ASN B 1 29 ? -23.438 1.306 11.633 1 96.5 29 ASN B CA 1
ATOM 3914 C C . ASN B 1 29 ? -23.969 2.4 10.711 1 96.5 29 ASN B C 1
ATOM 3916 O O . ASN B 1 29 ? -23.203 3.197 10.172 1 96.5 29 ASN B O 1
ATOM 3920 N N . LYS B 1 30 ? -25.266 2.5 10.594 1 95.62 30 LYS B N 1
ATOM 3921 C CA . LYS B 1 30 ? -25.875 3.418 9.633 1 95.62 30 LYS B CA 1
ATOM 3922 C C . LYS B 1 30 ? -26.406 4.672 10.336 1 95.62 30 LYS B C 1
ATOM 3924 O O . LYS B 1 30 ? -27.203 5.418 9.758 1 95.62 30 LYS B O 1
ATOM 3929 N N . LYS B 1 31 ? -25.984 4.895 11.562 1 97.12 31 LYS B N 1
ATOM 3930 C CA . LYS B 1 31 ? -26.375 6.09 12.305 1 97.12 31 LYS B CA 1
ATOM 3931 C C . LYS B 1 31 ? -25.688 7.332 11.742 1 97.12 31 LYS B C 1
ATOM 3933 O O . LYS B 1 31 ? -24.766 7.23 10.938 1 97.12 31 LYS B O 1
ATOM 3938 N N . ILE B 1 32 ? -26.25 8.5 12.141 1 97.56 32 ILE B N 1
ATOM 3939 C CA . ILE B 1 32 ? -25.625 9.773 11.812 1 97.56 32 ILE B CA 1
ATOM 3940 C C . ILE B 1 32 ? -24.391 9.977 12.688 1 97.56 32 ILE B C 1
ATOM 3942 O O . ILE B 1 32 ? -24.438 9.742 13.898 1 97.56 32 ILE B O 1
ATOM 3946 N N . ALA B 1 33 ? -23.297 10.359 12.062 1 98.5 33 ALA B N 1
ATOM 3947 C CA . ALA B 1 33 ? -22.109 10.695 12.836 1 98.5 33 ALA B CA 1
ATOM 3948 C C . ALA B 1 33 ? -22.297 12.008 13.594 1 98.5 33 ALA B C 1
ATOM 3950 O O . ALA B 1 33 ? -22.25 13.086 13.008 1 98.5 33 ALA B O 1
ATOM 3951 N N . HIS B 1 34 ? -22.469 11.844 14.891 1 98.12 34 HIS B N 1
ATOM 3952 C CA . HIS B 1 34 ? -22.578 13.023 15.742 1 98.12 34 HIS B CA 1
ATOM 3953 C C . HIS B 1 34 ? -21.266 13.805 15.773 1 98.12 34 HIS B C 1
ATOM 3955 O O . HIS B 1 34 ? -21.281 15.039 15.758 1 98.12 34 HIS B O 1
ATOM 3961 N N . ASN B 1 35 ? -20.172 13.156 15.875 1 98.81 35 ASN B N 1
ATOM 3962 C CA . ASN B 1 35 ? -18.828 13.719 15.789 1 98.81 35 ASN B CA 1
ATOM 3963 C C . ASN B 1 35 ? -18.031 13.102 14.641 1 98.81 35 ASN B C 1
ATOM 3965 O O . ASN B 1 35 ? -18.25 11.945 14.273 1 98.81 35 ASN B O 1
ATOM 3969 N N . VAL B 1 36 ? -17.172 13.836 14.055 1 98.94 36 VAL B N 1
ATOM 3970 C CA . VAL B 1 36 ? -16.234 13.367 13.031 1 98.94 36 VAL B CA 1
ATOM 3971 C C . VAL B 1 36 ? -14.82 13.773 13.406 1 98.94 36 VAL B C 1
ATOM 3973 O O . VAL B 1 36 ? -14.547 14.953 13.641 1 98.94 36 VAL B O 1
ATOM 3976 N N . ILE B 1 37 ? -13.945 12.844 13.523 1 98.94 37 ILE B N 1
ATOM 3977 C CA . ILE B 1 37 ? -12.531 13.094 13.75 1 98.94 37 ILE B CA 1
ATOM 3978 C C . ILE B 1 37 ? -11.711 12.516 12.594 1 98.94 37 ILE B C 1
ATOM 3980 O O . ILE B 1 37 ? -11.805 11.32 12.305 1 98.94 37 ILE B O 1
ATOM 3984 N N . MET B 1 38 ? -10.961 13.312 11.938 1 98.94 38 MET B N 1
ATOM 3985 C CA . MET B 1 38 ? -10.062 12.883 10.867 1 98.94 38 MET B CA 1
ATOM 3986 C C . MET B 1 38 ? -8.602 13.016 11.297 1 98.94 38 MET B C 1
ATOM 3988 O O . MET B 1 38 ? -8.148 14.102 11.648 1 98.94 38 MET B O 1
ATOM 3992 N N . PHE B 1 39 ? -7.941 11.898 11.305 1 98.94 39 PHE B N 1
ATOM 3993 C CA . PHE B 1 39 ? -6.508 11.859 11.562 1 98.94 39 PHE B CA 1
ATOM 3994 C C . PHE B 1 39 ? -5.723 11.797 10.258 1 98.94 39 PHE B C 1
ATOM 3996 O O . PHE B 1 39 ? -6.027 10.984 9.383 1 98.94 39 PHE B O 1
ATOM 4003 N N . LEU B 1 40 ? -4.734 12.641 10.117 1 98.94 40 LEU B N 1
ATOM 4004 C CA . LEU B 1 40 ? -3.857 12.68 8.953 1 98.94 40 LEU B CA 1
ATOM 4005 C C . LEU B 1 40 ? -2.406 12.438 9.352 1 98.94 40 LEU B C 1
ATOM 4007 O O . LEU B 1 40 ? -1.753 13.328 9.898 1 98.94 40 LEU B O 1
ATOM 4011 N N . GLY B 1 41 ? -1.933 11.172 9.125 1 98.88 41 GLY B N 1
ATOM 4012 C CA . GLY B 1 41 ? -0.492 10.977 9.148 1 98.88 41 GLY B CA 1
ATOM 4013 C C . GLY B 1 41 ? 0.193 11.469 7.883 1 98.88 41 GLY B C 1
ATOM 4014 O O . GLY B 1 41 ? 0.26 10.75 6.887 1 98.88 41 GLY B O 1
ATOM 4015 N N . ASP B 1 42 ? 0.699 12.711 7.949 1 98.75 42 ASP B N 1
ATOM 4016 C CA . ASP B 1 42 ? 1.282 13.32 6.762 1 98.75 42 ASP B CA 1
ATOM 4017 C C . ASP B 1 42 ? 2.455 12.492 6.238 1 98.75 42 ASP B C 1
ATOM 4019 O O . ASP B 1 42 ? 3.432 12.273 6.957 1 98.75 42 ASP B O 1
ATOM 4023 N N . GLY B 1 43 ? 2.355 12.062 4.961 1 98.56 43 GLY B N 1
ATOM 4024 C CA . GLY B 1 43 ? 3.412 11.273 4.352 1 98.56 43 GLY B CA 1
ATOM 4025 C C . GLY B 1 43 ? 3.455 9.844 4.859 1 98.56 43 GLY B C 1
ATOM 4026 O O . GLY B 1 43 ? 4.473 9.156 4.719 1 98.56 43 GLY B O 1
ATOM 4027 N N . MET B 1 44 ? 2.422 9.336 5.477 1 98.56 44 MET B N 1
ATOM 4028 C CA . MET B 1 44 ? 2.352 8.016 6.086 1 98.56 44 MET B CA 1
ATOM 4029 C C . MET B 1 44 ? 2.004 6.953 5.043 1 98.56 44 MET B C 1
ATOM 4031 O O . MET B 1 44 ? 0.86 6.5 4.973 1 98.56 44 MET B O 1
ATOM 4035 N N . SER B 1 45 ? 3.027 6.496 4.324 1 98 45 SER B N 1
ATOM 4036 C CA . SER B 1 45 ? 2.887 5.457 3.309 1 98 45 SER B CA 1
ATOM 4037 C C . SER B 1 45 ? 2.518 4.117 3.938 1 98 45 SER B C 1
ATOM 4039 O O . SER B 1 45 ? 2.648 3.938 5.148 1 98 45 SER B O 1
ATOM 4041 N N . ILE B 1 46 ? 2.066 3.156 3.1 1 98.44 46 ILE B N 1
ATOM 4042 C CA . ILE B 1 46 ? 1.849 1.799 3.586 1 98.44 46 ILE B CA 1
ATOM 4043 C C . ILE B 1 46 ? 3.141 1.252 4.188 1 98.44 46 ILE B C 1
ATOM 4045 O O . ILE B 1 46 ? 3.117 0.584 5.227 1 98.44 46 ILE B O 1
ATOM 4049 N N . SER B 1 47 ? 4.301 1.559 3.576 1 98.38 47 SER B N 1
ATOM 4050 C CA . SER B 1 47 ? 5.582 1.145 4.141 1 98.38 47 SER B CA 1
ATOM 4051 C C . SER B 1 47 ? 5.809 1.764 5.516 1 98.38 47 SER B C 1
ATOM 4053 O O . SER B 1 47 ? 6.371 1.123 6.406 1 98.38 47 SER B O 1
ATOM 4055 N N . THR B 1 48 ? 5.379 3.055 5.668 1 98.81 48 THR B N 1
ATOM 4056 C CA . THR B 1 48 ? 5.496 3.719 6.961 1 98.81 48 THR B CA 1
ATOM 4057 C C . THR B 1 48 ? 4.613 3.039 8 1 98.81 48 THR B C 1
ATOM 4059 O O . THR B 1 48 ? 5.043 2.807 9.133 1 98.81 48 THR B O 1
ATOM 4062 N N . VAL B 1 49 ? 3.385 2.697 7.617 1 98.88 49 VAL B N 1
ATOM 4063 C CA . VAL B 1 49 ? 2.453 2.025 8.516 1 98.88 49 VAL B CA 1
ATOM 4064 C C . VAL B 1 49 ? 3.043 0.692 8.977 1 98.88 49 VAL B C 1
ATOM 4066 O O . VAL B 1 49 ? 3.084 0.401 10.172 1 98.88 49 VAL B O 1
ATOM 4069 N N . VAL B 1 50 ? 3.592 -0.083 8.055 1 98.81 50 VAL B N 1
ATOM 4070 C CA . VAL B 1 50 ? 4.137 -1.404 8.344 1 98.81 50 VAL B CA 1
ATOM 4071 C C . VAL B 1 50 ? 5.379 -1.268 9.227 1 98.81 50 VAL B C 1
ATOM 4073 O O . VAL B 1 50 ? 5.52 -1.978 10.227 1 98.81 50 VAL B O 1
ATOM 4076 N N . SER B 1 51 ? 6.266 -0.355 8.875 1 98.88 51 SER B N 1
ATOM 4077 C CA . SER B 1 51 ? 7.473 -0.148 9.664 1 98.88 51 SER B CA 1
ATOM 4078 C C . SER B 1 51 ? 7.137 0.317 11.078 1 98.88 51 SER B C 1
ATOM 4080 O O . SER B 1 51 ? 7.809 -0.06 12.039 1 98.88 51 SER B O 1
ATOM 4082 N N . THR B 1 52 ? 6.086 1.134 11.172 1 98.94 52 THR B N 1
ATOM 4083 C CA . THR B 1 52 ? 5.672 1.669 12.461 1 98.94 52 THR B CA 1
ATOM 4084 C C . THR B 1 52 ? 5.141 0.557 13.359 1 98.94 52 THR B C 1
ATOM 4086 O O . THR B 1 52 ? 5.484 0.49 14.547 1 98.94 52 THR B O 1
ATOM 4089 N N . ARG B 1 53 ? 4.27 -0.342 12.836 1 98.81 53 ARG B N 1
ATOM 4090 C CA . ARG B 1 53 ? 3.754 -1.411 13.68 1 98.81 53 ARG B CA 1
ATOM 4091 C C . ARG B 1 53 ? 4.875 -2.34 14.133 1 98.81 53 ARG B C 1
ATOM 4093 O O . ARG B 1 53 ? 4.844 -2.861 15.25 1 98.81 53 ARG B O 1
ATOM 4100 N N . ILE B 1 54 ? 5.855 -2.598 13.227 1 98.81 54 ILE B N 1
ATOM 4101 C CA . ILE B 1 54 ? 6.988 -3.441 13.594 1 98.81 54 ILE B CA 1
ATOM 4102 C C . ILE B 1 54 ? 7.777 -2.785 14.727 1 98.81 54 ILE B C 1
ATOM 4104 O O . ILE B 1 54 ? 8.109 -3.438 15.719 1 98.81 54 ILE B O 1
ATOM 4108 N N . LEU B 1 55 ? 8.047 -1.493 14.562 1 98.88 55 LEU B N 1
ATOM 4109 C CA . LEU B 1 55 ? 8.75 -0.777 15.617 1 98.88 55 LEU B CA 1
ATOM 4110 C C . LEU B 1 55 ? 7.988 -0.854 16.938 1 98.88 55 LEU B C 1
ATOM 4112 O O . LEU B 1 55 ? 8.586 -1.073 17.984 1 98.88 55 LEU B O 1
ATOM 4116 N N . LYS B 1 56 ? 6.688 -0.63 16.906 1 98.88 56 LYS B N 1
ATOM 4117 C CA . LYS B 1 56 ? 5.855 -0.719 18.094 1 98.88 56 LYS B CA 1
ATOM 4118 C C . LYS B 1 56 ? 6.051 -2.059 18.797 1 98.88 56 LYS B C 1
ATOM 4120 O O . LYS B 1 56 ? 6.254 -2.104 20.016 1 98.88 56 LYS B O 1
ATOM 4125 N N . GLY B 1 57 ? 5.91 -3.141 18.016 1 98.75 57 GLY B N 1
ATOM 4126 C CA . GLY B 1 57 ? 6.113 -4.465 18.578 1 98.75 57 GLY B CA 1
ATOM 4127 C C . GLY B 1 57 ? 7.504 -4.668 19.156 1 98.75 57 GLY B C 1
ATOM 4128 O O . GLY B 1 57 ? 7.664 -5.25 20.234 1 98.75 57 GLY B O 1
ATOM 4129 N N . GLN B 1 58 ? 8.5 -4.207 18.484 1 98.62 58 GLN B N 1
ATOM 4130 C CA . GLN B 1 58 ? 9.883 -4.359 18.922 1 98.62 58 GLN B CA 1
ATOM 4131 C C . GLN B 1 58 ? 10.148 -3.564 20.203 1 98.62 58 GLN B C 1
ATOM 4133 O O . GLN B 1 58 ? 10.852 -4.031 21.094 1 98.62 58 GLN B O 1
ATOM 4138 N N . ASN B 1 59 ? 9.586 -2.32 20.25 1 98.44 59 ASN B N 1
ATOM 4139 C CA . ASN B 1 59 ? 9.688 -1.528 21.484 1 98.44 59 ASN B CA 1
ATOM 4140 C C . ASN B 1 59 ? 9.086 -2.266 22.672 1 98.44 59 ASN B C 1
ATOM 4142 O O . ASN B 1 59 ? 9.469 -2.016 23.812 1 98.44 59 ASN B O 1
ATOM 4146 N N . ALA B 1 60 ? 8.188 -3.174 22.453 1 98.25 60 ALA B N 1
ATOM 4147 C CA . ALA B 1 60 ? 7.527 -3.934 23.516 1 98.25 60 ALA B CA 1
ATOM 4148 C C . ALA B 1 60 ? 8.234 -5.266 23.75 1 98.25 60 ALA B C 1
ATOM 4150 O O . ALA B 1 60 ? 7.742 -6.105 24.516 1 98.25 60 ALA B O 1
ATOM 4151 N N . GLY B 1 61 ? 9.297 -5.535 23.078 1 97.69 61 GLY B N 1
ATOM 4152 C CA . GLY B 1 61 ? 10.102 -6.723 23.312 1 97.69 61 GLY B CA 1
ATOM 4153 C C . GLY B 1 61 ? 9.695 -7.898 22.438 1 97.69 61 GLY B C 1
ATOM 4154 O O . GLY B 1 61 ? 10.094 -9.039 22.703 1 97.69 61 GLY B O 1
ATOM 4155 N N . ASN B 1 62 ? 8.883 -7.66 21.422 1 97.44 62 ASN B N 1
ATOM 4156 C CA . ASN B 1 62 ? 8.43 -8.688 20.484 1 97.44 62 ASN B CA 1
ATOM 4157 C C . ASN B 1 62 ? 9.156 -8.594 19.141 1 97.44 62 ASN B C 1
ATOM 4159 O O . ASN B 1 62 ? 9.859 -7.621 18.891 1 97.44 62 ASN B O 1
ATOM 4163 N N . PRO B 1 63 ? 9.07 -9.602 18.234 1 96.44 63 PRO B N 1
ATOM 4164 C CA . PRO B 1 63 ? 9.648 -9.492 16.891 1 96.44 63 PRO B CA 1
ATOM 4165 C C . PRO B 1 63 ? 9.117 -8.289 16.109 1 96.44 63 PRO B C 1
ATOM 4167 O O . PRO B 1 63 ? 9.867 -7.645 15.375 1 96.44 63 PRO B O 1
ATOM 4170 N N . GLY B 1 64 ? 7.762 -7.988 16.219 1 98.19 64 GLY B N 1
ATOM 4171 C CA . GLY B 1 64 ? 7.207 -6.746 15.711 1 98.19 64 GLY B CA 1
ATOM 4172 C C . GLY B 1 64 ? 6.262 -6.949 14.547 1 98.19 64 GLY B C 1
ATOM 4173 O O . GLY B 1 64 ? 5.242 -6.266 14.438 1 98.19 64 GLY B O 1
ATOM 4174 N N . GLU B 1 65 ? 6.484 -7.91 13.656 1 97.81 65 GLU B N 1
ATOM 4175 C CA . GLU B 1 65 ? 5.727 -8.086 12.422 1 97.81 65 GLU B CA 1
ATOM 4176 C C . GLU B 1 65 ? 4.262 -8.398 12.719 1 97.81 65 GLU B C 1
ATOM 4178 O O . GLU B 1 65 ? 3.375 -8.016 11.953 1 97.81 65 GLU B O 1
ATOM 4183 N N . GLU B 1 66 ? 3.932 -9.023 13.844 1 96.94 66 GLU B N 1
ATOM 4184 C CA . GLU B 1 66 ? 2.586 -9.469 14.203 1 96.94 66 GLU B CA 1
ATOM 4185 C C . GLU B 1 66 ? 1.786 -8.344 14.852 1 96.94 66 GLU B C 1
ATOM 4187 O O . GLU B 1 66 ? 0.583 -8.484 15.078 1 96.94 66 GLU B O 1
ATOM 4192 N N . THR B 1 67 ? 2.465 -7.254 15.141 1 98.38 67 THR B N 1
ATOM 4193 C CA . THR B 1 67 ? 1.827 -6.168 15.883 1 98.38 67 THR B CA 1
ATOM 4194 C C . THR B 1 67 ? 0.731 -5.516 15.047 1 98.38 67 THR B C 1
ATOM 4196 O O . THR B 1 67 ? 0.758 -5.586 13.812 1 98.38 67 THR B O 1
ATOM 4199 N N . VAL B 1 68 ? -0.28 -4.988 15.688 1 98.38 68 VAL B N 1
ATOM 4200 C CA . VAL B 1 68 ? -1.403 -4.305 15.055 1 98.38 68 VAL B CA 1
ATOM 4201 C C . VAL B 1 68 ? -1.518 -2.883 15.602 1 98.38 68 VAL B C 1
ATOM 4203 O O . VAL B 1 68 ? -1.603 -2.686 16.812 1 98.38 68 VAL B O 1
ATOM 4206 N N . LEU B 1 69 ? -1.411 -1.865 14.75 1 98.81 69 LEU B N 1
ATOM 4207 C CA . LEU B 1 69 ? -1.718 -0.503 15.172 1 98.81 69 LEU B CA 1
ATOM 4208 C C . LEU B 1 69 ? -3.209 -0.341 15.445 1 98.81 69 LEU B C 1
ATOM 4210 O O . LEU B 1 69 ? -4.031 -1.047 14.859 1 98.81 69 LEU B O 1
ATOM 4214 N N . SER B 1 70 ? -3.57 0.618 16.297 1 98.62 70 SER B N 1
ATOM 4215 C CA . SER B 1 70 ? -4.953 0.792 16.719 1 98.62 70 SER B CA 1
ATOM 4216 C C . SER B 1 70 ? -5.887 0.977 15.531 1 98.62 70 SER B C 1
ATOM 4218 O O . SER B 1 70 ? -6.953 0.365 15.469 1 98.62 70 SER B O 1
ATOM 4220 N N . TYR B 1 71 ? -5.434 1.746 14.539 1 98.62 71 TYR B N 1
ATOM 4221 C CA . TYR B 1 71 ? -6.316 2.053 13.422 1 98.62 71 TYR B CA 1
ATOM 4222 C C . TYR B 1 71 ? -6.285 0.94 12.383 1 98.62 71 TYR B C 1
ATOM 4224 O O . TYR B 1 71 ? -7.152 0.875 11.508 1 98.62 71 TYR B O 1
ATOM 4232 N N . GLU B 1 72 ? -5.289 0.02 12.422 1 98.38 72 GLU B N 1
ATOM 4233 C CA . GLU B 1 72 ? -5.305 -1.15 11.555 1 98.38 72 GLU B CA 1
ATOM 4234 C C . GLU B 1 72 ? -6.43 -2.109 11.938 1 98.38 72 GLU B C 1
ATOM 4236 O O . GLU B 1 72 ? -6.816 -2.971 11.141 1 98.38 72 GLU B O 1
ATOM 4241 N N . ALA B 1 73 ? -6.945 -1.97 13.164 1 97.38 73 ALA B N 1
ATOM 4242 C CA . ALA B 1 73 ? -8.016 -2.834 13.648 1 97.38 73 ALA B CA 1
ATOM 4243 C C . ALA B 1 73 ? -9.383 -2.303 13.234 1 97.38 73 ALA B C 1
ATOM 4245 O O . ALA B 1 73 ? -10.406 -2.949 13.469 1 97.38 73 ALA B O 1
ATOM 4246 N N . PHE B 1 74 ? -9.438 -1.082 12.633 1 98.31 74 PHE B N 1
ATOM 4247 C CA . PHE B 1 74 ? -10.711 -0.541 12.172 1 98.31 74 PHE B CA 1
ATOM 4248 C C . PHE B 1 74 ? -11.375 -1.484 11.18 1 98.31 74 PHE B C 1
ATOM 4250 O O . PHE B 1 74 ? -10.688 -2.156 10.398 1 98.31 74 PHE B O 1
ATOM 4257 N N . PRO B 1 75 ? -12.719 -1.533 11.156 1 97.31 75 PRO B N 1
ATOM 4258 C CA . PRO B 1 75 ? -13.438 -2.531 10.359 1 97.31 75 PRO B CA 1
ATOM 4259 C C . PRO B 1 75 ? -13.406 -2.225 8.859 1 97.31 75 PRO B C 1
ATOM 4261 O O . PRO B 1 75 ? -13.68 -3.105 8.039 1 97.31 75 PRO B O 1
ATOM 4264 N N . HIS B 1 76 ? -13.141 -0.98 8.492 1 97.69 76 HIS B N 1
ATOM 4265 C CA . HIS B 1 76 ? -13.227 -0.622 7.082 1 97.69 76 HIS B CA 1
ATOM 4266 C C . HIS B 1 76 ? -11.945 0.068 6.613 1 97.69 76 HIS B C 1
ATOM 4268 O O . HIS B 1 76 ? -11.359 0.864 7.352 1 97.69 76 HIS B O 1
ATOM 4274 N N . ILE B 1 77 ? -11.555 -0.297 5.438 1 98.31 77 ILE B N 1
ATOM 4275 C CA . ILE B 1 77 ? -10.359 0.276 4.828 1 98.31 77 ILE B CA 1
ATOM 4276 C C . ILE B 1 77 ? -10.633 0.578 3.354 1 98.31 77 ILE B C 1
ATOM 4278 O O . ILE B 1 77 ? -11.43 -0.103 2.709 1 98.31 77 ILE B O 1
ATOM 4282 N N . GLY B 1 78 ? -10.102 1.62 2.781 1 98.38 78 GLY B N 1
ATOM 4283 C CA . GLY B 1 78 ? -9.984 1.921 1.363 1 98.38 78 GLY B CA 1
ATOM 4284 C C . GLY B 1 78 ? -8.609 2.42 0.972 1 98.38 78 GLY B C 1
ATOM 4285 O O . GLY B 1 78 ? -7.707 2.494 1.81 1 98.38 78 GLY B O 1
ATOM 4286 N N . LEU B 1 79 ? -8.375 2.648 -0.296 1 98.75 79 LEU B N 1
ATOM 4287 C CA . LEU B 1 79 ? -7.184 3.303 -0.813 1 98.75 79 LEU B CA 1
ATOM 4288 C C . LEU B 1 79 ? -7.535 4.621 -1.494 1 98.75 79 LEU B C 1
ATOM 4290 O O . LEU B 1 79 ? -8.625 4.762 -2.059 1 98.75 79 LEU B O 1
ATOM 4294 N N . SER B 1 80 ? -6.629 5.531 -1.392 1 98.69 80 SER B N 1
ATOM 4295 C CA . SER B 1 80 ? -6.848 6.871 -1.923 1 98.69 80 SER B CA 1
ATOM 4296 C C . SER B 1 80 ? -5.809 7.223 -2.982 1 98.69 80 SER B C 1
ATOM 4298 O O . SER B 1 80 ? -4.605 7.098 -2.744 1 98.69 80 SER B O 1
ATOM 4300 N N . LYS B 1 81 ? -6.297 7.66 -4.172 1 98.56 81 LYS B N 1
ATOM 4301 C CA . LYS B 1 81 ? -5.426 8.227 -5.199 1 98.56 81 LYS B CA 1
ATOM 4302 C C . LYS B 1 81 ? -5.02 9.656 -4.848 1 98.56 81 LYS B C 1
ATOM 4304 O O . LYS B 1 81 ? -5.871 10.531 -4.68 1 98.56 81 LYS B O 1
ATOM 4309 N N . THR B 1 82 ? -3.725 9.938 -4.863 1 98.12 82 THR B N 1
ATOM 4310 C CA . THR B 1 82 ? -3.279 11.148 -4.184 1 98.12 82 THR B CA 1
ATOM 4311 C C . THR B 1 82 ? -2.863 12.211 -5.195 1 98.12 82 THR B C 1
ATOM 4313 O O . THR B 1 82 ? -2.668 13.375 -4.836 1 98.12 82 THR B O 1
ATOM 4316 N N . TYR B 1 83 ? -2.744 11.961 -6.543 1 97.94 83 TYR B N 1
ATOM 4317 C CA . TYR B 1 83 ? -2.15 12.859 -7.527 1 97.94 83 TYR B CA 1
ATOM 4318 C C . TYR B 1 83 ? -2.895 14.195 -7.57 1 97.94 83 TYR B C 1
ATOM 4320 O O . TYR B 1 83 ? -4.078 14.258 -7.23 1 97.94 83 TYR B O 1
ATOM 4328 N N . ASN B 1 84 ? -2.188 15.305 -7.895 1 97.44 84 ASN B N 1
ATOM 4329 C CA . ASN B 1 84 ? -2.779 16.609 -8.18 1 97.44 84 ASN B CA 1
ATOM 4330 C C . ASN B 1 84 ? -3.197 16.719 -9.641 1 97.44 84 ASN B C 1
ATOM 4332 O O . ASN B 1 84 ? -2.787 15.914 -10.477 1 97.44 84 ASN B O 1
ATOM 4336 N N . THR B 1 85 ? -4.004 17.734 -9.938 1 97.25 85 THR B N 1
ATOM 4337 C CA . THR B 1 85 ? -4.504 17.859 -11.297 1 97.25 85 THR B CA 1
ATOM 4338 C C . THR B 1 85 ? -3.361 18.172 -12.266 1 97.25 85 THR B C 1
ATOM 4340 O O . THR B 1 85 ? -3.492 17.969 -13.477 1 97.25 85 THR B O 1
ATOM 4343 N N . ASP B 1 86 ? -2.217 18.625 -11.719 1 96.12 86 ASP B N 1
ATOM 4344 C CA . ASP B 1 86 ? -1.11 18.984 -12.602 1 96.12 86 ASP B CA 1
ATOM 4345 C C . ASP B 1 86 ? 0.118 18.109 -12.32 1 96.12 86 ASP B C 1
ATOM 4347 O O . ASP B 1 86 ? 1.128 18.219 -13.023 1 96.12 86 ASP B O 1
ATOM 4351 N N . HIS B 1 87 ? 0.092 17.312 -11.273 1 96.25 87 HIS B N 1
ATOM 4352 C CA . HIS B 1 87 ? 1.275 16.516 -10.953 1 96.25 87 HIS B CA 1
ATOM 4353 C C . HIS B 1 87 ? 0.912 15.062 -10.688 1 96.25 87 HIS B C 1
ATOM 4355 O O . HIS B 1 87 ? -0.114 14.781 -10.062 1 96.25 87 HIS B O 1
ATOM 4361 N N . GLN B 1 88 ? 1.774 14.125 -11.125 1 96.81 88 GLN B N 1
ATOM 4362 C CA . GLN B 1 88 ? 1.652 12.688 -10.93 1 96.81 88 GLN B CA 1
ATOM 4363 C C . GLN B 1 88 ? 1.929 12.297 -9.484 1 96.81 88 GLN B C 1
ATOM 4365 O O . GLN B 1 88 ? 1.259 11.422 -8.93 1 96.81 88 GLN B O 1
ATOM 4370 N N . VAL B 1 89 ? 2.926 12.891 -8.867 1 96.75 89 VAL B N 1
ATOM 4371 C CA . VAL B 1 89 ? 3.221 12.82 -7.441 1 96.75 89 VAL B CA 1
ATOM 4372 C C . VAL B 1 89 ? 2.838 14.141 -6.773 1 96.75 89 VAL B C 1
ATOM 4374 O O . VAL B 1 89 ? 3.293 15.211 -7.184 1 96.75 89 VAL B O 1
ATOM 4377 N N . PRO B 1 90 ? 2.012 14.07 -5.762 1 97.06 90 PRO B N 1
ATOM 4378 C CA . PRO B 1 90 ? 1.393 15.289 -5.242 1 97.06 90 PRO B CA 1
ATOM 4379 C C . PRO B 1 90 ? 2.262 15.992 -4.199 1 97.06 90 PRO B C 1
ATOM 4381 O O . PRO B 1 90 ? 3.266 15.438 -3.75 1 97.06 90 PRO B O 1
ATOM 4384 N N . ASP B 1 91 ? 1.881 17.234 -3.904 1 96.38 91 ASP B N 1
ATOM 4385 C CA . ASP B 1 91 ? 2.365 17.891 -2.693 1 96.38 91 ASP B CA 1
ATOM 4386 C C . ASP B 1 91 ? 1.259 18 -1.646 1 96.38 91 ASP B C 1
ATOM 4388 O O . ASP B 1 91 ? 0.107 17.656 -1.916 1 96.38 91 ASP B O 1
ATOM 4392 N N . SER B 1 92 ? 1.55 18.469 -0.488 1 98.25 92 SER B N 1
ATOM 4393 C CA . SER B 1 92 ? 0.615 18.484 0.632 1 98.25 92 SER B CA 1
ATOM 4394 C C . SER B 1 92 ? -0.48 19.516 0.424 1 98.25 92 SER B C 1
ATOM 4396 O O . SER B 1 92 ? -1.606 19.344 0.895 1 98.25 92 SER B O 1
ATOM 4398 N N . ALA B 1 93 ? -0.153 20.672 -0.232 1 98.44 93 ALA B N 1
ATOM 4399 C CA . ALA B 1 93 ? -1.139 21.734 -0.408 1 98.44 93 ALA B CA 1
ATOM 4400 C C . ALA B 1 93 ? -2.295 21.281 -1.289 1 98.44 93 ALA B C 1
ATOM 4402 O O . ALA B 1 93 ? -3.459 21.375 -0.898 1 98.44 93 ALA B O 1
ATOM 4403 N N . GLY B 1 94 ? -1.926 20.766 -2.453 1 98.31 94 GLY B N 1
ATOM 4404 C CA . GLY B 1 94 ? -2.953 20.25 -3.346 1 98.31 94 GLY B CA 1
ATOM 4405 C C . GLY B 1 94 ? -3.766 19.125 -2.736 1 98.31 94 GLY B C 1
ATOM 4406 O O . GLY B 1 94 ? -4.988 19.078 -2.902 1 98.31 94 GLY B O 1
ATOM 4407 N N . THR B 1 95 ? -3.129 18.219 -2.025 1 98.75 95 THR B N 1
ATOM 4408 C CA . THR B 1 95 ? -3.842 17.109 -1.412 1 98.75 95 THR B CA 1
ATOM 4409 C C . THR B 1 95 ? -4.75 17.594 -0.289 1 98.75 95 THR B C 1
ATOM 4411 O O . THR B 1 95 ? -5.84 17.062 -0.087 1 98.75 95 THR B O 1
ATOM 4414 N N . ALA B 1 96 ? -4.301 18.609 0.494 1 98.94 96 ALA B N 1
ATOM 4415 C CA . ALA B 1 96 ? -5.141 19.156 1.549 1 98.94 96 ALA B CA 1
ATOM 4416 C C . ALA B 1 96 ? -6.453 19.703 0.98 1 98.94 96 ALA B C 1
ATOM 4418 O O . ALA B 1 96 ? -7.52 19.5 1.562 1 98.94 96 ALA B O 1
ATOM 4419 N N . THR B 1 97 ? -6.332 20.359 -0.124 1 98.88 97 THR B N 1
ATOM 4420 C CA . THR B 1 97 ? -7.535 20.859 -0.781 1 98.88 97 THR B CA 1
ATOM 4421 C C . THR B 1 97 ? -8.445 19.703 -1.19 1 98.88 97 THR B C 1
ATOM 4423 O O . THR B 1 97 ? -9.664 19.781 -1.042 1 98.88 97 THR B O 1
ATOM 4426 N N . ALA B 1 98 ? -7.863 18.641 -1.637 1 98.81 98 ALA B N 1
ATOM 4427 C CA . ALA B 1 98 ? -8.648 17.5 -2.113 1 98.81 98 ALA B CA 1
ATOM 4428 C C . ALA B 1 98 ? -9.414 16.844 -0.967 1 98.81 98 ALA B C 1
ATOM 4430 O O . ALA B 1 98 ? -10.648 16.781 -0.988 1 98.81 98 ALA B O 1
ATOM 4431 N N . TYR B 1 99 ? -8.742 16.406 0.097 1 98.88 99 TYR B N 1
ATOM 4432 C CA . TYR B 1 99 ? -9.398 15.586 1.11 1 98.88 99 TYR B CA 1
ATOM 4433 C C . TYR B 1 99 ? -10.172 16.453 2.096 1 98.88 99 TYR B C 1
ATOM 4435 O O . TYR B 1 99 ? -11.016 15.961 2.844 1 98.88 99 TYR B O 1
ATOM 4443 N N . LEU B 1 100 ? -9.938 17.797 2.102 1 98.88 100 LEU B N 1
ATOM 4444 C CA . LEU B 1 100 ? -10.641 18.641 3.072 1 98.88 100 LEU B CA 1
ATOM 4445 C C . LEU B 1 100 ? -11.773 19.406 2.406 1 98.88 100 LEU B C 1
ATOM 4447 O O . LEU B 1 100 ? -12.719 19.844 3.078 1 98.88 100 LEU B O 1
ATOM 4451 N N . THR B 1 101 ? -11.711 19.703 1.069 1 98.56 101 THR B N 1
ATOM 4452 C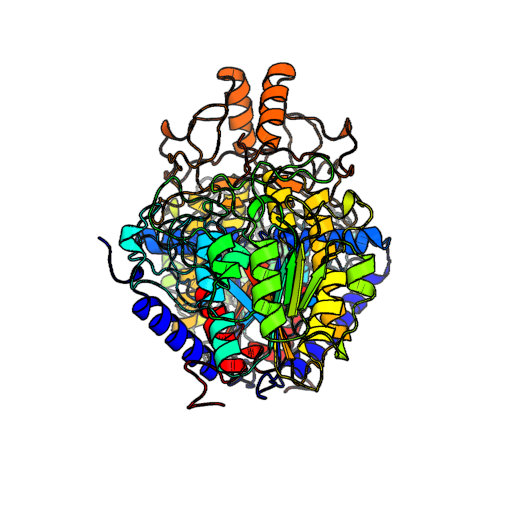 CA . THR B 1 101 ? -12.727 20.531 0.435 1 98.56 101 THR B CA 1
ATOM 4453 C C . THR B 1 101 ? -13.539 19.719 -0.577 1 98.56 101 THR B C 1
ATOM 4455 O O . THR B 1 101 ? -14.57 20.188 -1.068 1 98.56 101 THR B O 1
ATOM 4458 N N . GLY B 1 102 ? -13.031 18.516 -0.975 1 98.56 102 GLY B N 1
ATOM 4459 C CA . GLY B 1 102 ? -13.758 17.656 -1.896 1 98.56 102 GLY B CA 1
ATOM 4460 C C . GLY B 1 102 ? -13.492 18 -3.354 1 98.56 102 GLY B C 1
ATOM 4461 O O . GLY B 1 102 ? -14.188 17.5 -4.242 1 98.56 102 GLY B O 1
ATOM 4462 N N . VAL B 1 103 ? -12.438 18.844 -3.574 1 98.38 103 VAL B N 1
ATOM 4463 C CA . VAL B 1 103 ? -12.07 19.266 -4.922 1 98.38 103 VAL B CA 1
ATOM 4464 C C . VAL B 1 103 ? -10.562 19.109 -5.117 1 98.38 103 VAL B C 1
ATOM 4466 O O . VAL B 1 103 ? -9.773 19.609 -4.312 1 98.38 103 VAL B O 1
ATOM 4469 N N . LYS B 1 104 ? -10.141 18.375 -6.176 1 98.38 104 LYS B N 1
ATOM 4470 C CA . LYS B 1 104 ? -8.719 18.281 -6.469 1 98.38 104 LYS B CA 1
ATOM 4471 C C . LYS B 1 104 ? -8.219 19.562 -7.145 1 98.38 104 LYS B C 1
ATOM 4473 O O . LYS B 1 104 ? -8.977 20.219 -7.859 1 98.38 104 LYS B O 1
ATOM 4478 N N . THR B 1 105 ? -7.016 19.891 -6.93 1 98.31 105 THR B N 1
ATOM 4479 C CA . THR B 1 105 ? -6.406 21.078 -7.492 1 98.31 105 THR B CA 1
ATOM 4480 C C . THR B 1 105 ? -4.914 20.875 -7.734 1 98.31 105 THR B C 1
ATOM 4482 O O . THR B 1 105 ? -4.453 19.734 -7.844 1 98.31 105 THR B O 1
ATOM 4485 N N . LYS B 1 106 ? -4.195 22 -7.914 1 97.56 106 LYS B N 1
ATOM 4486 C CA . LYS B 1 106 ? -2.809 21.984 -8.359 1 97.56 106 LYS B CA 1
ATOM 4487 C C . LYS B 1 106 ? -1.849 21.938 -7.176 1 97.56 106 LYS B C 1
ATOM 4489 O O . LYS B 1 106 ? -2.213 22.312 -6.059 1 97.56 106 LYS B O 1
ATOM 4494 N N . LYS B 1 107 ? -0.633 21.438 -7.48 1 96.69 107 LYS B N 1
ATOM 4495 C CA . LYS B 1 107 ? 0.463 21.516 -6.516 1 96.69 107 LYS B CA 1
ATOM 4496 C C . LYS B 1 107 ? 0.677 22.953 -6.039 1 96.69 107 LYS B C 1
ATOM 4498 O O . LYS B 1 107 ? 0.702 23.875 -6.844 1 96.69 107 LYS B O 1
ATOM 4503 N N . GLY B 1 108 ? 0.784 23.125 -4.703 1 97.12 108 GLY B N 1
ATOM 4504 C CA . GLY B 1 108 ? 1.112 24.391 -4.094 1 97.12 108 GLY B CA 1
ATOM 4505 C C . GLY B 1 108 ? -0.104 25.266 -3.842 1 97.12 108 GLY B C 1
ATOM 4506 O O . GLY B 1 108 ? -0.006 26.312 -3.184 1 97.12 108 GLY B O 1
ATOM 4507 N N . VAL B 1 109 ? -1.295 24.875 -4.316 1 98.25 109 VAL B N 1
ATOM 4508 C CA . VAL B 1 109 ? -2.51 25.672 -4.215 1 98.25 109 VAL B CA 1
ATOM 4509 C C . VAL B 1 109 ? -3.371 25.172 -3.062 1 98.25 109 VAL B C 1
ATOM 4511 O O . VAL B 1 109 ? -3.574 23.953 -2.92 1 98.25 109 VAL B O 1
ATOM 4514 N N . ILE B 1 110 ? -3.879 26.094 -2.209 1 98.62 110 ILE B N 1
ATOM 4515 C CA . ILE B 1 110 ? -4.656 25.719 -1.034 1 98.62 110 ILE B CA 1
ATOM 4516 C C . ILE B 1 110 ? -6.051 26.328 -1.114 1 98.62 110 ILE B C 1
ATOM 4518 O O . ILE B 1 110 ? -6.191 27.547 -1.291 1 98.62 110 ILE B O 1
ATOM 4522 N N . GLY B 1 111 ? -7.082 25.5 -1.021 1 98.56 111 GLY B N 1
ATOM 4523 C CA . GLY B 1 111 ? -8.445 25.969 -0.849 1 98.56 111 GLY B CA 1
ATOM 4524 C C . GLY B 1 111 ? -9.016 26.625 -2.094 1 98.56 111 GLY B C 1
ATOM 4525 O O . GLY B 1 111 ? -9.977 27.406 -2.014 1 98.56 111 GLY B O 1
ATOM 4526 N N . LEU B 1 112 ? -8.383 26.5 -3.223 1 98.69 112 LEU B N 1
ATOM 4527 C CA . LEU B 1 112 ? -8.852 27.016 -4.508 1 98.69 112 LEU B CA 1
ATOM 4528 C C . LEU B 1 112 ? -8.992 25.891 -5.527 1 98.69 112 LEU B C 1
ATOM 4530 O O . LEU B 1 112 ? -8.266 24.891 -5.465 1 98.69 112 LEU B O 1
ATOM 4534 N N . ASP B 1 113 ? -9.977 26.062 -6.438 1 98.12 113 ASP B N 1
ATOM 4535 C CA . ASP B 1 113 ? -10.141 25.031 -7.465 1 98.12 113 ASP B CA 1
ATOM 4536 C C . ASP B 1 113 ? -9.062 25.156 -8.539 1 98.12 113 ASP B C 1
ATOM 4538 O O . ASP B 1 113 ? -8.18 26.016 -8.453 1 98.12 113 ASP B O 1
ATOM 4542 N N . GLY B 1 114 ? -9.094 24.281 -9.539 1 97.06 114 GLY B N 1
ATOM 4543 C CA . GLY B 1 114 ? -8.023 24.094 -10.508 1 97.06 114 GLY B CA 1
ATOM 4544 C C . GLY B 1 114 ? -7.875 25.266 -11.461 1 97.06 114 GLY B C 1
ATOM 4545 O O . GLY B 1 114 ? -6.906 25.344 -12.219 1 97.06 114 GLY B O 1
ATOM 4546 N N . ARG B 1 115 ? -8.875 26.328 -11.477 1 97.19 115 ARG B N 1
ATOM 4547 C CA . ARG B 1 115 ? -8.82 27.484 -12.367 1 97.19 115 ARG B CA 1
ATOM 4548 C C . ARG B 1 115 ? -7.84 28.516 -11.844 1 97.19 115 ARG B C 1
ATOM 4550 O O . ARG B 1 115 ? -7.414 29.406 -12.594 1 97.19 115 ARG B O 1
ATOM 4557 N N . ALA B 1 116 ? -7.41 28.391 -10.484 1 97.25 116 ALA B N 1
ATOM 4558 C CA . ALA B 1 116 ? -6.41 29.297 -9.914 1 97.25 116 ALA B CA 1
ATOM 4559 C C . ALA B 1 116 ? -5.02 28.984 -10.461 1 97.25 116 ALA B C 1
ATOM 4561 O O . ALA B 1 116 ? -4.652 27.812 -10.625 1 97.25 116 ALA B O 1
ATOM 4562 N N . LEU B 1 117 ? -4.301 30.094 -10.727 1 95.75 117 LEU B N 1
ATOM 4563 C CA . LEU B 1 117 ? -2.945 29.938 -11.234 1 95.75 117 LEU B CA 1
ATOM 4564 C C . LEU B 1 117 ? -1.922 30.078 -10.117 1 95.75 117 LEU B C 1
ATOM 4566 O O . LEU B 1 117 ? -2.076 30.922 -9.227 1 95.75 117 LEU B O 1
ATOM 4570 N N . TYR B 1 118 ? -0.936 29.234 -10.188 1 94.25 118 TYR B N 1
ATOM 4571 C CA . TYR B 1 118 ? 0.124 29.188 -9.188 1 94.25 118 TYR B CA 1
ATOM 4572 C C . TYR B 1 118 ? 0.759 30.547 -8.992 1 94.25 118 TYR B C 1
ATOM 4574 O O . TYR B 1 118 ? 1.142 31.203 -9.961 1 94.25 118 TYR B O 1
ATOM 4582 N N . ARG B 1 119 ? 0.809 31.094 -7.758 1 95.19 119 ARG B N 1
ATOM 4583 C CA . ARG B 1 119 ? 1.446 32.344 -7.309 1 95.19 119 ARG B CA 1
ATOM 4584 C C . ARG B 1 119 ? 0.793 33.562 -7.953 1 95.19 119 ARG B C 1
ATOM 4586 O O . ARG B 1 119 ? 1.425 34.594 -8.086 1 95.19 119 ARG B O 1
ATOM 4593 N N . ASN B 1 120 ? -0.479 33.406 -8.352 1 96 120 ASN B N 1
ATOM 4594 C CA . ASN B 1 120 ? -1.196 34.531 -8.953 1 96 120 ASN B CA 1
ATOM 4595 C C . ASN B 1 120 ? -2.465 34.875 -8.18 1 96 120 ASN B C 1
ATOM 4597 O O . ASN B 1 120 ? -3.543 34.375 -8.484 1 96 120 ASN B O 1
ATOM 4601 N N . CYS B 1 121 ? -2.389 35.812 -7.328 1 94.94 121 CYS B N 1
ATOM 4602 C CA . CYS B 1 121 ? -3.473 36.219 -6.438 1 94.94 121 CYS B CA 1
ATOM 4603 C C . CYS B 1 121 ? -4.684 36.688 -7.23 1 94.94 121 CYS B C 1
ATOM 4605 O O . CYS B 1 121 ? -5.824 36.5 -6.793 1 94.94 121 CYS B O 1
ATOM 4607 N N . ASP B 1 122 ? -4.449 37.219 -8.359 1 94.44 122 ASP B N 1
ATOM 4608 C CA . ASP B 1 122 ? -5.527 37.781 -9.164 1 94.44 122 ASP B CA 1
ATOM 4609 C C . ASP B 1 122 ? -6.477 36.688 -9.656 1 94.44 122 ASP B C 1
ATOM 4611 O O . ASP B 1 122 ? -7.605 36.969 -10.055 1 94.44 122 ASP B O 1
ATOM 4615 N N . THR B 1 123 ? -5.984 35.5 -9.562 1 95.12 123 THR B N 1
ATOM 4616 C CA . THR B 1 123 ? -6.785 34.375 -10.078 1 95.12 123 THR B CA 1
ATOM 4617 C C . THR B 1 123 ? -7.484 33.656 -8.938 1 95.12 123 THR B C 1
ATOM 4619 O O . THR B 1 123 ? -8.172 32.656 -9.172 1 95.12 123 THR B O 1
ATOM 4622 N N . ALA B 1 124 ? -7.371 34.062 -7.758 1 95.75 124 ALA B N 1
ATOM 4623 C CA . ALA B 1 124 ? -7.914 33.375 -6.594 1 95.75 124 ALA B CA 1
ATOM 4624 C C . ALA B 1 124 ? -9.391 33.688 -6.391 1 95.75 124 ALA B C 1
ATOM 4626 O O . ALA B 1 124 ? -10.188 32.844 -6.027 1 95.75 124 ALA B O 1
ATOM 4627 N N . ALA B 1 125 ? -9.758 34.938 -6.656 1 93.81 125 ALA B N 1
ATOM 4628 C CA . ALA B 1 125 ? -11.109 35.406 -6.367 1 93.81 125 ALA B CA 1
ATOM 4629 C C . ALA B 1 125 ? -12.148 34.625 -7.145 1 93.81 125 ALA B C 1
ATOM 4631 O O . ALA B 1 125 ? -12.008 34.406 -8.352 1 93.81 125 ALA B O 1
ATOM 4632 N N . GLY B 1 126 ? -13.148 34.219 -6.434 1 95.5 126 GLY B N 1
ATOM 4633 C CA . GLY B 1 126 ? -14.242 33.5 -7.051 1 95.5 126 GLY B CA 1
ATOM 4634 C C . GLY B 1 126 ? -13.938 32.031 -7.242 1 95.5 126 GLY B C 1
ATOM 4635 O O . GLY B 1 126 ? -14.758 31.281 -7.781 1 95.5 126 GLY B O 1
ATOM 4636 N N . ARG B 1 127 ? -12.789 31.578 -6.758 1 97.81 127 ARG B N 1
ATOM 4637 C CA . ARG B 1 127 ? -12.391 30.188 -6.973 1 97.81 127 ARG B CA 1
ATOM 4638 C C . ARG B 1 127 ? -12.188 29.469 -5.641 1 97.81 127 ARG B C 1
ATOM 4640 O O . ARG B 1 127 ? -11.586 28.391 -5.598 1 97.81 127 ARG B O 1
ATOM 4647 N N . GLU B 1 128 ? -12.656 30.047 -4.656 1 97.88 128 GLU B N 1
ATOM 4648 C CA . GLU B 1 128 ? -12.562 29.484 -3.316 1 97.88 128 GLU B CA 1
ATOM 4649 C C . GLU B 1 128 ? -13.477 28.266 -3.172 1 97.88 128 GLU B C 1
ATOM 4651 O O . GLU B 1 128 ? -14.594 28.25 -3.688 1 97.88 128 GLU B O 1
ATOM 4656 N N . VAL B 1 129 ? -12.977 27.219 -2.582 1 98.06 129 VAL B N 1
ATOM 4657 C CA . VAL B 1 129 ? -13.773 26.031 -2.27 1 98.06 129 VAL B CA 1
ATOM 4658 C C . VAL B 1 129 ? -13.875 25.875 -0.754 1 98.06 129 VAL B C 1
ATOM 4660 O O . VAL B 1 129 ? -12.922 26.156 -0.026 1 98.06 129 VAL B O 1
ATOM 4663 N N . SER B 1 130 ? -15.008 25.422 -0.253 1 97.06 130 SER B N 1
ATOM 4664 C CA . SER B 1 130 ? -15.289 25.359 1.178 1 97.06 130 SER B CA 1
ATOM 4665 C C . SER B 1 130 ? -14.758 24.078 1.795 1 97.06 130 SER B C 1
ATOM 4667 O O . SER B 1 130 ? -14.961 22.984 1.25 1 97.06 130 SER B O 1
ATOM 4669 N N . SER B 1 131 ? -14.125 24.172 2.92 1 98.19 131 SER B N 1
ATOM 4670 C CA . SER B 1 131 ? -13.586 23.016 3.625 1 98.19 131 SER B CA 1
ATOM 4671 C C . SER B 1 131 ? -14.648 22.344 4.496 1 98.19 131 SER B C 1
ATOM 4673 O O . SER B 1 131 ? -15.695 22.938 4.766 1 98.19 131 SER B O 1
ATOM 4675 N N . ILE B 1 132 ? -14.359 21.172 4.898 1 98.56 132 ILE B N 1
ATOM 4676 C CA . ILE B 1 132 ? -15.227 20.438 5.816 1 98.56 132 ILE B CA 1
ATOM 4677 C C . ILE B 1 132 ? -15.359 21.203 7.129 1 98.56 132 ILE B C 1
ATOM 4679 O O . ILE B 1 132 ? -16.406 21.172 7.781 1 98.56 132 ILE B O 1
ATOM 4683 N N . LEU B 1 133 ? -14.312 21.906 7.527 1 98.56 133 LEU B N 1
ATOM 4684 C CA . LEU B 1 133 ? -14.367 22.703 8.75 1 98.56 133 LEU B CA 1
ATOM 4685 C C . LEU B 1 133 ? -15.438 23.781 8.641 1 98.56 133 LEU B C 1
ATOM 4687 O O . LEU B 1 133 ? -16.219 23.969 9.57 1 98.56 133 LEU B O 1
ATOM 4691 N N . LYS B 1 134 ? -15.453 24.469 7.539 1 98.06 134 LYS B N 1
ATOM 4692 C CA . LYS B 1 134 ? -16.453 25.5 7.316 1 98.06 134 LYS B CA 1
ATOM 4693 C C . LYS B 1 134 ? -17.859 24.922 7.254 1 98.06 134 LYS B C 1
ATOM 4695 O O . LYS B 1 134 ? -18.781 25.438 7.879 1 98.06 134 LYS B O 1
ATOM 4700 N N . VAL B 1 135 ? -17.984 23.844 6.527 1 98.06 135 VAL B N 1
ATOM 4701 C CA . VAL B 1 135 ? -19.281 23.188 6.367 1 98.06 135 VAL B CA 1
ATOM 4702 C C . VAL B 1 135 ? -19.797 22.734 7.73 1 98.06 135 VAL B C 1
ATOM 4704 O O . VAL B 1 135 ? -20.984 22.906 8.039 1 98.06 135 VAL B O 1
ATOM 4707 N N . ALA B 1 136 ? -18.938 22.188 8.539 1 98.62 136 ALA B N 1
ATOM 4708 C CA . ALA B 1 136 ? -19.312 21.734 9.875 1 98.62 136 ALA B CA 1
ATOM 4709 C C . ALA B 1 136 ? -19.734 22.906 10.758 1 98.62 136 ALA B C 1
ATOM 4711 O O . ALA B 1 136 ? -20.734 22.828 11.469 1 98.62 136 ALA B O 1
ATOM 4712 N N . LYS B 1 137 ? -18.969 23.969 10.703 1 98.12 137 LYS B N 1
ATOM 4713 C CA . LYS B 1 137 ? -19.297 25.141 11.492 1 98.12 137 LYS B CA 1
ATOM 4714 C C . LYS B 1 137 ? -20.656 25.719 11.102 1 98.12 137 LYS B C 1
ATOM 4716 O O . LYS B 1 137 ? -21.453 26.094 11.961 1 98.12 137 LYS B O 1
ATOM 4721 N N . GLU B 1 138 ? -20.922 25.781 9.836 1 97.38 138 GLU B N 1
ATOM 4722 C CA . GLU B 1 138 ? -22.188 26.281 9.328 1 97.38 138 GLU B CA 1
ATOM 4723 C C . GLU B 1 138 ? -23.344 25.391 9.75 1 97.38 138 GLU B C 1
ATOM 4725 O O . GLU B 1 138 ? -24.484 25.859 9.852 1 97.38 138 GLU B O 1
ATOM 4730 N N . ALA B 1 139 ? -23.016 24.156 10 1 97.31 139 ALA B N 1
ATOM 4731 C CA . ALA B 1 139 ? -24.031 23.219 10.445 1 97.31 139 ALA B CA 1
ATOM 4732 C C . ALA B 1 139 ? -24.219 23.281 11.961 1 97.31 139 ALA B C 1
ATOM 4734 O O . ALA B 1 139 ? -24.969 22.484 12.531 1 97.31 139 ALA B O 1
ATOM 4735 N N . GLY B 1 140 ? -23.469 24.156 12.633 1 96.94 140 GLY B N 1
ATOM 4736 C CA . GLY B 1 140 ? -23.656 24.359 14.062 1 96.94 140 GLY B CA 1
ATOM 4737 C C . GLY B 1 140 ? -22.719 23.516 14.906 1 96.94 140 GLY B C 1
ATOM 4738 O O . GLY B 1 140 ? -22.859 23.484 16.141 1 96.94 140 GLY B O 1
ATOM 4739 N N . MET B 1 141 ? -21.766 22.844 14.297 1 98.38 141 MET B N 1
ATOM 4740 C CA . MET B 1 141 ? -20.812 22.016 15.023 1 98.38 141 MET B CA 1
ATOM 4741 C C . MET B 1 141 ? -19.688 22.875 15.609 1 98.38 141 MET B C 1
ATOM 4743 O O . MET B 1 141 ? -19.359 23.922 15.055 1 98.38 141 MET B O 1
ATOM 4747 N N . ALA B 1 142 ? -19.172 22.422 16.766 1 98.62 142 ALA B N 1
ATOM 4748 C CA . ALA B 1 142 ? -17.859 22.938 17.172 1 98.62 142 ALA B CA 1
ATOM 4749 C C . ALA B 1 142 ? -16.766 22.406 16.25 1 98.62 142 ALA B C 1
ATOM 4751 O O . ALA B 1 142 ? -16.875 21.312 15.703 1 98.62 142 ALA B O 1
ATOM 4752 N N . VAL B 1 143 ? -15.789 23.234 16.016 1 98.81 143 VAL B N 1
ATOM 4753 C CA . VAL B 1 143 ? -14.773 22.812 15.062 1 98.81 143 VAL B CA 1
ATOM 4754 C C . VAL B 1 143 ? -13.383 23.141 15.602 1 98.81 143 VAL B C 1
ATOM 4756 O O . VAL B 1 143 ? -13.203 24.141 16.312 1 98.81 143 VAL B O 1
ATOM 4759 N N . GLY B 1 144 ? -12.406 22.297 15.305 1 98.81 144 GLY B N 1
ATOM 4760 C CA . GLY B 1 144 ? -11.023 22.531 15.711 1 98.81 144 GLY B CA 1
ATOM 4761 C C . GLY B 1 144 ? -10.031 21.672 14.953 1 98.81 144 GLY B C 1
ATOM 4762 O O . GLY B 1 144 ? -10.414 20.828 14.141 1 98.81 144 GLY B O 1
ATOM 4763 N N . PHE B 1 145 ? -8.75 21.984 15.117 1 98.88 145 PHE B N 1
ATOM 4764 C CA . PHE B 1 145 ? -7.703 21.141 14.531 1 98.88 145 PHE B CA 1
ATOM 4765 C C . PHE B 1 145 ? -6.445 21.172 15.391 1 98.88 145 PHE B C 1
ATOM 4767 O O . PHE B 1 145 ? -6.23 22.125 16.156 1 98.88 145 PHE B O 1
ATOM 4774 N N . VAL B 1 146 ? -5.773 20.094 15.32 1 98.88 146 VAL B N 1
ATOM 4775 C CA . VAL B 1 146 ? -4.496 19.844 15.977 1 98.88 146 VAL B CA 1
ATOM 4776 C C . VAL B 1 146 ? -3.438 19.484 14.938 1 98.88 146 VAL B C 1
ATOM 4778 O O . VAL B 1 146 ? -3.713 18.734 14 1 98.88 146 VAL B O 1
ATOM 4781 N N . THR B 1 147 ? -2.244 20.078 15.016 1 98.88 147 THR B N 1
ATOM 4782 C CA . THR B 1 147 ? -1.148 19.672 14.141 1 98.88 147 THR B CA 1
ATOM 4783 C C . THR B 1 147 ? 0.186 19.734 14.883 1 98.88 147 THR B C 1
ATOM 4785 O O . THR B 1 147 ? 0.312 20.453 15.883 1 98.88 147 THR B O 1
ATOM 4788 N N . THR B 1 148 ? 1.144 18.969 14.406 1 98.75 148 THR B N 1
ATOM 4789 C CA . THR B 1 148 ? 2.498 19.094 14.93 1 98.75 148 THR B CA 1
ATOM 4790 C C . THR B 1 148 ? 3.324 20.047 14.07 1 98.75 148 THR B C 1
ATOM 4792 O O . THR B 1 148 ? 4.508 20.266 14.336 1 98.75 148 THR B O 1
ATOM 4795 N N . THR B 1 149 ? 2.768 20.625 13.047 1 98.81 149 THR B N 1
ATOM 4796 C CA . THR B 1 149 ? 3.422 21.641 12.219 1 98.81 149 THR B CA 1
ATOM 4797 C C . THR B 1 149 ? 2.98 23.031 12.625 1 98.81 149 THR B C 1
ATOM 4799 O O . THR B 1 149 ? 2.303 23.219 13.641 1 98.81 149 THR B O 1
ATOM 4802 N N . ARG B 1 150 ? 3.48 24.047 11.883 1 98.88 150 ARG B N 1
ATOM 4803 C CA . ARG B 1 150 ? 2.846 25.359 11.961 1 98.88 150 ARG B CA 1
ATOM 4804 C C . ARG B 1 150 ? 1.375 25.281 11.562 1 98.88 150 ARG B C 1
ATOM 4806 O O . ARG B 1 150 ? 1.02 24.578 10.617 1 98.88 150 ARG B O 1
ATOM 4813 N N . ILE B 1 151 ? 0.53 26.016 12.266 1 98.88 151 ILE B N 1
ATOM 4814 C CA . ILE B 1 151 ? -0.889 25.953 11.938 1 98.88 151 ILE B CA 1
ATOM 4815 C C . ILE B 1 151 ? -1.139 26.609 10.586 1 98.88 151 ILE B C 1
ATOM 4817 O O . ILE B 1 151 ? -2.227 26.484 10.016 1 98.88 151 ILE B O 1
ATOM 4821 N N . THR B 1 152 ? -0.061 27.281 10.016 1 98.88 152 THR B N 1
ATOM 4822 C CA . THR B 1 152 ? -0.163 27.938 8.719 1 98.88 152 THR B CA 1
ATOM 4823 C C . THR B 1 152 ? 0.419 27.062 7.621 1 98.88 152 THR B C 1
ATOM 4825 O O . THR B 1 152 ? 0.422 27.438 6.445 1 98.88 152 THR B O 1
ATOM 4828 N N . HIS B 1 153 ? 0.912 25.859 7.961 1 98.81 153 HIS B N 1
ATOM 4829 C CA . HIS B 1 153 ? 1.475 24.938 6.98 1 98.81 153 HIS B CA 1
ATOM 4830 C C . HIS B 1 153 ? 0.387 24.344 6.09 1 98.81 153 HIS B C 1
ATOM 4832 O O . HIS B 1 153 ? -0.8 24.594 6.297 1 98.81 153 HIS B O 1
ATOM 4838 N N . ALA B 1 154 ? 0.756 23.578 5.121 1 98.56 154 ALA B N 1
ATOM 4839 C CA . ALA B 1 154 ? -0.091 23.203 3.986 1 98.56 154 ALA B CA 1
ATOM 4840 C C . ALA B 1 154 ? -1.356 22.5 4.453 1 98.56 154 ALA B C 1
ATOM 4842 O O . ALA B 1 154 ? -2.471 22.938 4.152 1 98.56 154 ALA B O 1
ATOM 4843 N N . SER B 1 155 ? -1.237 21.406 5.266 1 98.81 155 SER B N 1
ATOM 4844 C CA . SER B 1 155 ? -2.379 20.578 5.613 1 98.81 155 SER B CA 1
ATOM 4845 C C . SER B 1 155 ? -3.369 21.328 6.496 1 98.81 155 SER B C 1
ATOM 4847 O O . SER B 1 155 ? -4.555 21.422 6.172 1 98.81 155 SER B O 1
ATOM 4849 N N . PRO B 1 156 ? -2.932 21.953 7.602 1 98.75 156 PRO B N 1
ATOM 4850 C CA . PRO B 1 156 ? -3.92 22.688 8.391 1 98.75 156 PRO B CA 1
ATOM 4851 C C . PRO B 1 156 ? -4.48 23.906 7.652 1 98.75 156 PRO B C 1
ATOM 4853 O O . PRO B 1 156 ? -5.648 24.25 7.832 1 98.75 156 PRO B O 1
ATOM 4856 N N . ALA B 1 157 ? -3.686 24.547 6.809 1 98.81 157 ALA B N 1
ATOM 4857 C CA . ALA B 1 157 ? -4.164 25.703 6.059 1 98.81 157 ALA B CA 1
ATOM 4858 C C . ALA B 1 157 ? -5.332 25.328 5.152 1 98.81 157 ALA B C 1
ATOM 4860 O O . ALA B 1 157 ? -6.203 26.172 4.879 1 98.81 157 ALA B O 1
ATOM 4861 N N . GLY B 1 158 ? -5.332 24.078 4.711 1 98.69 158 GLY B N 1
ATOM 4862 C CA . GLY B 1 158 ? -6.414 23.609 3.859 1 98.69 158 GLY B CA 1
ATOM 4863 C C . GLY B 1 158 ? -7.777 23.688 4.523 1 98.69 158 GLY B C 1
ATOM 4864 O O . GLY B 1 158 ? -8.805 23.609 3.854 1 98.69 158 GLY B O 1
ATOM 4865 N N . LEU B 1 159 ? -7.82 23.906 5.801 1 98.69 159 LEU B N 1
ATOM 4866 C CA . LEU B 1 159 ? -9.062 23.938 6.57 1 98.69 159 LEU B CA 1
ATOM 4867 C C . LEU B 1 159 ? -9.703 25.312 6.488 1 98.69 159 LEU B C 1
ATOM 4869 O O . LEU B 1 159 ? -10.914 25.453 6.695 1 98.69 159 LEU B O 1
ATOM 4873 N N . TYR B 1 160 ? -8.883 26.438 6.195 1 98.31 160 TYR B N 1
ATOM 4874 C CA . TYR B 1 160 ? -9.477 27.75 6.379 1 98.31 160 TYR B CA 1
ATOM 4875 C C . TYR B 1 160 ? -8.953 28.734 5.34 1 98.31 160 TYR B C 1
ATOM 4877 O O . TYR B 1 160 ? -9.531 29.812 5.148 1 98.31 160 TYR B O 1
ATOM 4885 N N . ALA B 1 161 ? -7.883 28.406 4.68 1 98.38 161 ALA B N 1
ATOM 4886 C CA . ALA B 1 161 ? -7.219 29.406 3.855 1 98.38 161 ALA B CA 1
ATOM 4887 C C . ALA B 1 161 ? -7.5 29.188 2.373 1 98.38 161 ALA B C 1
ATOM 4889 O O . ALA B 1 161 ? -7.879 28.078 1.971 1 98.38 161 ALA B O 1
ATOM 4890 N N . HIS B 1 162 ? -7.402 30.219 1.592 1 98.12 162 HIS B N 1
ATOM 4891 C CA . HIS B 1 162 ? -7.496 30.25 0.137 1 98.12 162 HIS B CA 1
ATOM 4892 C C . HIS B 1 162 ? -6.332 31.031 -0.473 1 98.12 162 HIS B C 1
ATOM 4894 O O . HIS B 1 162 ? -6.371 32.25 -0.539 1 98.12 162 HIS B O 1
ATOM 4900 N N . VAL B 1 163 ? -5.328 30.328 -0.934 1 98.12 163 VAL B N 1
ATOM 4901 C CA . VAL B 1 163 ? -4.141 30.984 -1.469 1 98.12 163 VAL B CA 1
ATOM 4902 C C . VAL B 1 163 ? -3.588 30.188 -2.645 1 98.12 163 VAL B C 1
ATOM 4904 O O . VAL B 1 163 ? -3.602 28.953 -2.625 1 98.12 163 VAL B O 1
ATOM 4907 N N . PRO B 1 164 ? -3.068 30.812 -3.705 1 97.69 164 PRO B N 1
ATOM 4908 C CA . PRO B 1 164 ? -2.498 30.109 -4.848 1 97.69 164 PRO B CA 1
ATOM 4909 C C . PRO B 1 164 ? -1.05 29.688 -4.617 1 97.69 164 PRO B C 1
ATOM 4911 O O . PRO B 1 164 ? -0.402 29.156 -5.531 1 97.69 164 PRO B O 1
ATOM 4914 N N . TYR B 1 165 ? -0.574 29.969 -3.383 1 97.62 165 TYR B N 1
ATOM 4915 C CA . TYR B 1 165 ? 0.802 29.594 -3.068 1 97.62 165 TYR B CA 1
ATOM 4916 C C . TYR B 1 165 ? 0.953 29.266 -1.59 1 97.62 165 TYR B C 1
ATOM 4918 O O . TYR B 1 165 ? 0.861 30.156 -0.735 1 97.62 165 TYR B O 1
ATOM 4926 N N . ARG B 1 166 ? 1.339 28.047 -1.312 1 97.56 166 ARG B N 1
ATOM 4927 C CA . ARG B 1 166 ? 1.301 27.516 0.047 1 97.56 166 ARG B CA 1
ATOM 4928 C C . ARG B 1 166 ? 2.324 28.203 0.937 1 97.56 166 ARG B C 1
ATOM 4930 O O . ARG B 1 166 ? 2.193 28.203 2.162 1 97.56 166 ARG B O 1
ATOM 4937 N N . HIS B 1 167 ? 3.361 28.859 0.408 1 96.94 167 HIS B N 1
ATOM 4938 C CA . HIS B 1 167 ? 4.434 29.406 1.226 1 96.94 167 HIS B CA 1
ATOM 4939 C C . HIS B 1 167 ? 4.121 30.844 1.65 1 96.94 167 HIS B C 1
ATOM 4941 O O . HIS B 1 167 ? 4.914 31.469 2.352 1 96.94 167 HIS B O 1
ATOM 4947 N N . TRP B 1 168 ? 2.949 31.328 1.227 1 97.81 168 TRP B N 1
ATOM 4948 C CA . TRP B 1 168 ? 2.49 32.625 1.725 1 97.81 168 TRP B CA 1
ATOM 4949 C C . TRP B 1 168 ? 1.866 32.469 3.109 1 97.81 168 TRP B C 1
ATOM 4951 O O . TRP B 1 168 ? 0.709 32.844 3.314 1 97.81 168 TRP B O 1
ATOM 4961 N N . GLU B 1 169 ? 2.67 32.094 4.074 1 98.38 169 GLU B N 1
ATOM 4962 C CA . GLU B 1 169 ? 2.225 31.844 5.445 1 98.38 169 GLU B CA 1
ATOM 4963 C C . GLU B 1 169 ? 2.131 33.156 6.234 1 98.38 169 GLU B C 1
ATOM 4965 O O . GLU B 1 169 ? 1.304 33.281 7.141 1 98.38 169 GLU B O 1
ATOM 4970 N N . HIS B 1 170 ? 2.996 34.281 6.008 1 97.12 170 HIS B N 1
ATOM 4971 C CA . HIS B 1 170 ? 3.002 35.531 6.75 1 97.12 170 HIS B CA 1
ATOM 4972 C C . HIS B 1 170 ? 3.117 36.719 5.809 1 97.12 170 HIS B C 1
ATOM 4974 O O . HIS B 1 170 ? 2.883 37.875 6.215 1 97.12 170 HIS B O 1
ATOM 4980 N N . ASP B 1 171 ? 3.445 36.625 4.664 1 92.69 171 ASP B N 1
ATOM 4981 C CA . ASP B 1 171 ? 3.582 37.625 3.615 1 92.69 171 ASP B CA 1
ATOM 4982 C C . ASP B 1 171 ? 3.309 37.031 2.238 1 92.69 171 ASP B C 1
ATOM 4984 O O . ASP B 1 171 ? 3.334 35.812 2.072 1 92.69 171 ASP B O 1
ATOM 4988 N N . THR B 1 172 ? 2.977 37.938 1.316 1 93.75 172 THR B N 1
ATOM 4989 C CA . THR B 1 172 ? 2.568 37.469 -0.002 1 93.75 172 THR B CA 1
ATOM 4990 C C . THR B 1 172 ? 3.41 38.125 -1.096 1 93.75 172 THR B C 1
ATOM 4992 O O . THR B 1 172 ? 2.906 38.406 -2.18 1 93.75 172 THR B O 1
ATOM 4995 N N . ASP B 1 173 ? 4.641 38.406 -0.785 1 89.38 173 ASP B N 1
ATOM 4996 C CA . ASP B 1 173 ? 5.586 38.969 -1.749 1 89.38 173 ASP B CA 1
ATOM 4997 C C . ASP B 1 173 ? 5.031 40.219 -2.396 1 89.38 173 ASP B C 1
ATOM 4999 O O . ASP B 1 173 ? 5.145 40.406 -3.609 1 89.38 173 ASP B O 1
ATOM 5003 N N . GLY B 1 174 ? 4.211 41 -1.701 1 88.06 174 GLY B N 1
ATOM 5004 C CA . GLY B 1 174 ? 3.707 42.281 -2.182 1 88.06 174 GLY B CA 1
ATOM 5005 C C . GLY B 1 174 ? 2.436 42.125 -3 1 88.06 174 GLY B C 1
ATOM 5006 O O . GLY B 1 174 ? 1.959 43.125 -3.578 1 88.06 174 GLY B O 1
ATOM 5007 N N . THR B 1 175 ? 1.909 40.906 -3.053 1 90.5 175 THR B N 1
ATOM 5008 C CA . THR B 1 175 ? 0.67 40.719 -3.799 1 90.5 175 THR B CA 1
ATOM 5009 C C . THR B 1 175 ? -0.537 41.125 -2.955 1 90.5 175 THR B C 1
ATOM 5011 O O . THR B 1 175 ? -0.393 41.469 -1.78 1 90.5 175 THR B O 1
ATOM 5014 N N . SER B 1 176 ? -1.731 41.125 -3.559 1 87.56 176 SER B N 1
ATOM 5015 C CA . SER B 1 176 ? -2.936 41.656 -2.928 1 87.56 176 SER B CA 1
ATOM 5016 C C . SER B 1 176 ? -3.613 40.594 -2.055 1 87.56 176 SER B C 1
ATOM 5018 O O . SER B 1 176 ? -4.48 40.938 -1.241 1 87.56 176 SER B O 1
ATOM 5020 N N . CYS B 1 177 ? -3.232 39.375 -2.127 1 91.81 177 CYS B N 1
ATOM 5021 C CA . CYS B 1 177 ? -3.85 38.312 -1.33 1 91.81 177 CYS B CA 1
ATOM 5022 C C . CYS B 1 177 ? -3.453 38.438 0.137 1 91.81 177 CYS B C 1
ATOM 5024 O O . CYS B 1 177 ? -2.344 38.875 0.451 1 91.81 177 CYS B O 1
ATOM 5026 N N . ASP B 1 178 ? -4.418 38.156 1.013 1 95.5 178 ASP B N 1
ATOM 5027 C CA . ASP B 1 178 ? -4.031 37.969 2.408 1 95.5 178 ASP B CA 1
ATOM 5028 C C . ASP B 1 178 ? -3.23 36.656 2.592 1 95.5 178 ASP B C 1
ATOM 5030 O O . ASP B 1 178 ? -3.541 35.656 1.974 1 95.5 178 ASP B O 1
ATOM 5034 N N . ASP B 1 179 ? -2.158 36.75 3.406 1 97.88 179 ASP B N 1
ATOM 5035 C CA . ASP B 1 179 ? -1.406 35.562 3.732 1 97.88 179 ASP B CA 1
ATOM 5036 C C . ASP B 1 179 ? -2.217 34.625 4.641 1 97.88 179 ASP B C 1
ATOM 5038 O O . ASP B 1 179 ? -3.264 35.031 5.156 1 97.88 179 ASP B O 1
ATOM 5042 N N . ILE B 1 180 ? -1.757 33.438 4.828 1 98.69 180 ILE B N 1
ATOM 5043 C CA . ILE B 1 180 ? -2.484 32.375 5.508 1 98.69 180 ILE B CA 1
ATOM 5044 C C . ILE B 1 180 ? -2.717 32.75 6.969 1 98.69 180 ILE B C 1
ATOM 5046 O O . ILE B 1 180 ? -3.803 32.531 7.508 1 98.69 180 ILE B O 1
ATOM 5050 N N . ALA B 1 181 ? -1.717 33.344 7.652 1 98.81 181 ALA B N 1
ATOM 5051 C CA . ALA B 1 181 ? -1.877 33.75 9.047 1 98.81 181 ALA B CA 1
ATOM 5052 C C . ALA B 1 181 ? -2.967 34.812 9.195 1 98.81 181 ALA B C 1
ATOM 5054 O O . ALA B 1 181 ? -3.793 34.719 10.102 1 98.81 181 ALA B O 1
ATOM 5055 N N . LYS B 1 182 ? -2.98 35.781 8.312 1 98.12 182 LYS B N 1
ATOM 5056 C CA . LYS B 1 182 ? -4.023 36.812 8.32 1 98.12 182 LYS B CA 1
ATOM 5057 C C . LYS B 1 182 ? -5.402 36.188 8.117 1 98.12 182 LYS B C 1
ATOM 5059 O O . LYS B 1 182 ? -6.363 36.562 8.789 1 98.12 182 LYS B O 1
ATOM 5064 N N . GLN B 1 183 ? -5.438 35.312 7.188 1 98 183 GLN B N 1
ATOM 5065 C CA . GLN B 1 183 ? -6.719 34.656 6.918 1 98 183 GLN B CA 1
ATOM 5066 C C . GLN B 1 183 ? -7.215 33.875 8.141 1 98 183 GLN B C 1
ATOM 5068 O O . GLN B 1 183 ? -8.414 33.875 8.422 1 98 183 GLN B O 1
ATOM 5073 N N . PHE B 1 184 ? -6.344 33.25 8.852 1 98.44 184 PHE B N 1
ATOM 5074 C CA . PHE B 1 184 ? -6.727 32.531 10.055 1 98.44 184 PHE B CA 1
ATOM 5075 C C . PHE B 1 184 ? -7.387 33.469 11.062 1 98.44 184 PHE B C 1
ATOM 5077 O O . PHE B 1 184 ? -8.453 33.156 11.594 1 98.44 184 PHE B O 1
ATOM 5084 N N . VAL B 1 185 ? -6.77 34.562 11.266 1 98.12 185 VAL B N 1
ATOM 5085 C CA . VAL B 1 185 ? -7.188 35.469 12.328 1 98.12 185 VAL B CA 1
ATOM 5086 C C . VAL B 1 185 ? -8.438 36.219 11.883 1 98.12 185 VAL B C 1
ATOM 5088 O O . VAL B 1 185 ? -9.344 36.469 12.688 1 98.12 185 VAL B O 1
ATOM 5091 N N . ARG B 1 186 ? -8.523 36.531 10.641 1 96 186 ARG B N 1
ATOM 5092 C CA . ARG B 1 186 ? -9.555 37.469 10.18 1 96 186 ARG B CA 1
ATOM 5093 C C . ARG B 1 186 ? -10.695 36.688 9.492 1 96 186 ARG B C 1
ATOM 5095 O O . ARG B 1 186 ? -11.617 37.312 8.953 1 96 186 ARG B O 1
ATOM 5102 N N . SER B 1 187 ? -10.516 35.406 9.523 1 91.5 187 SER B N 1
ATOM 5103 C CA . SER B 1 187 ? -11.555 34.562 8.922 1 91.5 187 SER B CA 1
ATOM 5104 C C . SER B 1 187 ? -12.914 34.844 9.57 1 91.5 187 SER B C 1
ATOM 5106 O O . SER B 1 187 ? -12.992 35.094 10.773 1 91.5 187 SER B O 1
ATOM 5108 N N . GLU B 1 188 ? -13.969 34.719 8.758 1 86.31 188 GLU B N 1
ATOM 5109 C CA . GLU B 1 188 ? -15.32 34.781 9.305 1 86.31 188 GLU B CA 1
ATOM 5110 C C . GLU B 1 188 ? -15.695 33.531 10.047 1 86.31 188 GLU B C 1
ATOM 5112 O O . GLU B 1 188 ? -16.625 33.531 10.867 1 86.31 188 GLU B O 1
ATOM 5117 N N . MET B 1 189 ? -15.023 32.5 9.727 1 91.75 189 MET B N 1
ATOM 5118 C CA . MET B 1 189 ? -15.25 31.234 10.414 1 91.75 189 MET B CA 1
ATOM 5119 C C . MET B 1 189 ? -14.477 31.188 11.727 1 91.75 189 MET B C 1
ATOM 5121 O O . MET B 1 189 ? -13.25 31.188 11.734 1 91.75 189 MET B O 1
ATOM 5125 N N . ASP B 1 190 ? -15.281 31.219 12.82 1 94.38 190 ASP B N 1
ATOM 5126 C CA . ASP B 1 190 ? -14.625 31.094 14.125 1 94.38 190 ASP B CA 1
ATOM 5127 C C . ASP B 1 190 ? -14.195 29.656 14.398 1 94.38 190 ASP B C 1
ATOM 5129 O O . ASP B 1 190 ? -15.039 28.766 14.484 1 94.38 190 ASP B O 1
ATOM 5133 N N . ILE B 1 191 ? -12.945 29.438 14.523 1 97.94 191 ILE B N 1
ATOM 5134 C CA . ILE B 1 191 ? -12.406 28.125 14.906 1 97.94 191 ILE B CA 1
ATOM 5135 C C . ILE B 1 191 ? -12.305 28.031 16.422 1 97.94 191 ILE B C 1
ATOM 5137 O O . ILE B 1 191 ? -11.664 28.875 17.062 1 97.94 191 ILE B O 1
ATOM 5141 N N . ASP B 1 192 ? -12.938 27.031 17.016 1 98.31 192 ASP B N 1
ATOM 5142 C CA . ASP B 1 192 ? -13.031 26.922 18.469 1 98.31 192 ASP B CA 1
ATOM 5143 C C . ASP B 1 192 ? -11.672 26.562 19.078 1 98.31 192 ASP B C 1
ATOM 5145 O O . ASP B 1 192 ? -11.281 27.109 20.109 1 98.31 192 ASP B O 1
ATOM 5149 N N . VAL B 1 193 ? -11.031 25.625 18.453 1 98.81 193 VAL B N 1
ATOM 5150 C CA . VAL B 1 193 ? -9.75 25.156 18.969 1 98.81 193 VAL B CA 1
ATOM 5151 C C . VAL B 1 193 ? -8.75 25 17.828 1 98.81 193 VAL B C 1
ATOM 5153 O O . VAL B 1 193 ? -9.023 24.328 16.828 1 98.81 193 VAL B O 1
ATOM 5156 N N . ALA B 1 194 ? -7.617 25.625 17.891 1 98.88 194 ALA B N 1
ATOM 5157 C CA . ALA B 1 194 ? -6.484 25.453 17 1 98.88 194 ALA B CA 1
ATOM 5158 C C . ALA B 1 194 ? -5.188 25.266 17.766 1 98.88 194 ALA B C 1
ATOM 5160 O O . ALA B 1 194 ? -4.773 26.156 18.516 1 98.88 194 ALA B O 1
ATOM 5161 N N . LEU B 1 195 ? -4.578 24.125 17.672 1 98.94 195 LEU B N 1
ATOM 5162 C CA . LEU B 1 195 ? -3.363 23.812 18.406 1 98.94 195 LEU B CA 1
ATOM 5163 C C . LEU B 1 195 ? -2.248 23.375 17.469 1 98.94 195 LEU B C 1
ATOM 5165 O O . LEU B 1 195 ? -2.473 22.547 16.578 1 98.94 195 LEU B O 1
ATOM 5169 N N . GLY B 1 196 ? -1.04 23.875 17.562 1 98.75 196 GLY B N 1
ATOM 5170 C CA . GLY B 1 196 ? 0.129 23.531 16.781 1 98.75 196 GLY B CA 1
ATOM 5171 C C . GLY B 1 196 ? 1.324 24.422 17.062 1 98.75 196 GLY B C 1
ATOM 5172 O O . GLY B 1 196 ? 1.594 24.75 18.219 1 98.75 196 GLY B O 1
ATOM 5173 N N . GLY B 1 197 ? 2.152 24.625 16.062 1 98.69 197 GLY B N 1
ATOM 5174 C CA . GLY B 1 197 ? 3.262 25.562 16.141 1 98.69 197 GLY B CA 1
ATOM 5175 C C . GLY B 1 197 ? 3.104 26.734 15.195 1 98.69 197 GLY B C 1
ATOM 5176 O O . GLY B 1 197 ? 2.018 26.969 14.664 1 98.69 197 GLY B O 1
ATOM 5177 N N . GLY B 1 198 ? 4.16 27.609 15.156 1 98.69 198 GLY B N 1
ATOM 5178 C CA . GLY B 1 198 ? 4.273 28.562 14.062 1 98.69 198 GLY B CA 1
ATOM 5179 C C . GLY B 1 198 ? 3.961 29.984 14.477 1 98.69 198 GLY B C 1
ATOM 5180 O O . GLY B 1 198 ? 3.496 30.781 13.656 1 98.69 198 GLY B O 1
ATOM 5181 N N . TRP B 1 199 ? 4.148 30.359 15.812 1 98.56 199 TRP B N 1
ATOM 5182 C CA . TRP B 1 199 ? 3.807 31.719 16.219 1 98.56 199 TRP B CA 1
ATOM 5183 C C . TRP B 1 199 ? 4.617 32.75 15.438 1 98.56 199 TRP B C 1
ATOM 5185 O O . TRP B 1 199 ? 4.211 33.906 15.32 1 98.56 199 TRP B O 1
ATOM 5195 N N . ARG B 1 200 ? 5.785 32.312 14.812 1 98.69 200 ARG B N 1
ATOM 5196 C CA . ARG B 1 200 ? 6.648 33.219 14.07 1 98.69 200 ARG B CA 1
ATOM 5197 C C . ARG B 1 200 ? 5.922 33.812 12.859 1 98.69 200 ARG B C 1
ATOM 5199 O O . ARG B 1 200 ? 6.246 34.906 12.391 1 98.69 200 ARG B O 1
ATOM 5206 N N . GLU B 1 201 ? 4.961 33.062 12.328 1 98.75 201 GLU B N 1
ATOM 5207 C CA . GLU B 1 201 ? 4.215 33.531 11.164 1 98.75 201 GLU B CA 1
ATOM 5208 C C . GLU B 1 201 ? 3.227 34.625 11.539 1 98.75 201 GLU B C 1
ATOM 5210 O O . GLU B 1 201 ? 2.691 35.312 10.664 1 98.75 201 GLU B O 1
ATOM 5215 N N . PHE B 1 202 ? 2.934 34.844 12.797 1 98.81 202 PHE B N 1
ATOM 5216 C CA . PHE B 1 202 ? 1.897 35.75 13.289 1 98.81 202 PHE B CA 1
ATOM 5217 C C . PHE B 1 202 ? 2.512 37 13.898 1 98.81 202 PHE B C 1
ATOM 5219 O O . PHE B 1 202 ? 1.808 37.969 14.172 1 98.81 202 PHE B O 1
ATOM 5226 N N . ARG B 1 203 ? 3.775 37.031 14.156 1 98.56 203 ARG B N 1
ATOM 5227 C CA . ARG B 1 203 ? 4.449 38.094 14.867 1 98.56 203 ARG B CA 1
ATOM 5228 C C . ARG B 1 203 ? 5.402 38.875 13.953 1 98.56 203 ARG B C 1
ATOM 5230 O O . ARG B 1 203 ? 5.969 38.281 13.023 1 98.56 203 ARG B O 1
ATOM 5237 N N . PRO B 1 204 ? 5.586 40.156 14.234 1 98 204 PRO B N 1
ATOM 5238 C CA . PRO B 1 204 ? 6.527 40.938 13.43 1 98 204 PRO B CA 1
ATOM 5239 C C . PRO B 1 204 ? 7.984 40.562 13.695 1 98 204 PRO B C 1
ATOM 5241 O O . PRO B 1 204 ? 8.297 40 14.75 1 98 204 PRO B O 1
ATOM 5244 N N . THR B 1 205 ? 8.836 40.875 12.781 1 97.69 205 THR B N 1
ATOM 5245 C CA . THR B 1 205 ? 10.258 40.562 12.859 1 97.69 205 THR B CA 1
ATOM 5246 C C . THR B 1 205 ? 10.891 41.188 14.102 1 97.69 205 THR B C 1
ATOM 5248 O O . THR B 1 205 ? 11.914 40.688 14.594 1 97.69 205 THR B O 1
ATOM 5251 N N . SER B 1 206 ? 10.242 42.188 14.664 1 97.31 206 SER B N 1
ATOM 5252 C CA . SER B 1 206 ? 10.766 42.875 15.844 1 97.31 206 SER B CA 1
ATOM 5253 C C . SER B 1 206 ? 10.469 42.094 17.109 1 97.31 206 SER B C 1
ATOM 5255 O O . SER B 1 206 ? 11.078 42.344 18.156 1 97.31 206 SER B O 1
ATOM 5257 N N . TYR B 1 207 ? 9.516 41.188 17.031 1 97.31 207 TYR B N 1
ATOM 5258 C CA . TYR B 1 207 ? 9.195 40.375 18.188 1 97.31 207 TYR B CA 1
ATOM 5259 C C . TYR B 1 207 ? 10.195 39.219 18.328 1 97.31 207 TYR B C 1
ATOM 5261 O O . TYR B 1 207 ? 10.422 38.469 17.391 1 97.31 207 TYR B O 1
ATOM 5269 N N . ILE B 1 208 ? 10.852 39.031 19.516 1 97.06 208 ILE B N 1
ATOM 5270 C CA . ILE B 1 208 ? 11.836 38 19.797 1 97.06 208 ILE B CA 1
ATOM 5271 C C . ILE B 1 208 ? 11.422 37.219 21.031 1 97.06 208 ILE B C 1
ATOM 5273 O O . ILE B 1 208 ? 11.109 37.812 22.078 1 97.06 208 ILE B O 1
ATOM 5277 N N . GLU B 1 209 ? 11.383 36 20.906 1 94.12 209 GLU B N 1
ATOM 5278 C CA . GLU B 1 209 ? 11.094 35.125 22.016 1 94.12 209 GLU B CA 1
ATOM 5279 C C . GLU B 1 209 ? 11.867 33.812 21.891 1 94.12 209 GLU B C 1
ATOM 5281 O O . GLU B 1 209 ? 11.844 33.156 20.844 1 94.12 209 GLU B O 1
ATOM 5286 N N . GLY B 1 210 ? 12.523 33.344 23 1 91.19 210 GLY B N 1
ATOM 5287 C CA . GLY B 1 210 ? 13.258 32.094 23.031 1 91.19 210 GLY B CA 1
ATOM 5288 C C . GLY B 1 210 ? 14.289 31.969 21.922 1 91.19 210 GLY B C 1
ATOM 5289 O O . GLY B 1 210 ? 14.461 30.906 21.344 1 91.19 210 GLY B O 1
ATOM 5290 N N . GLY B 1 211 ? 14.828 33.031 21.5 1 93.75 211 GLY B N 1
ATOM 5291 C CA . GLY B 1 211 ? 15.875 33 20.484 1 93.75 211 GLY B CA 1
ATOM 5292 C C . GLY B 1 211 ? 15.336 33.031 19.078 1 93.75 211 GLY B C 1
ATOM 5293 O O . GLY B 1 211 ? 16.109 32.969 18.109 1 93.75 211 GLY B O 1
ATOM 5294 N N . SER B 1 212 ? 14.047 33.062 18.906 1 97.12 212 SER B N 1
ATOM 5295 C CA . SER B 1 212 ? 13.422 33.125 17.578 1 97.12 212 SER B CA 1
ATOM 5296 C C . SER B 1 212 ? 12.719 34.469 17.391 1 97.12 212 SER B C 1
ATOM 5298 O O . SER B 1 212 ? 12.289 35.094 18.359 1 97.12 212 SER B O 1
ATOM 5300 N N . SER B 1 213 ? 12.656 34.875 16.156 1 97.94 213 SER B N 1
ATOM 5301 C CA . SER B 1 213 ? 11.969 36.094 15.82 1 97.94 213 SER B CA 1
ATOM 5302 C C . SER B 1 213 ? 10.711 35.844 15 1 97.94 213 SER B C 1
ATOM 5304 O O . SER B 1 213 ? 10.586 34.781 14.383 1 97.94 213 SER B O 1
ATOM 5306 N N . GLY B 1 214 ? 9.797 36.781 15.109 1 98.25 214 GLY B N 1
ATOM 5307 C CA . GLY B 1 214 ? 8.703 36.75 14.141 1 98.25 214 GLY B CA 1
ATOM 5308 C C . GLY B 1 214 ? 9.18 36.906 12.711 1 98.25 214 GLY B C 1
ATOM 5309 O O . GLY B 1 214 ? 10.328 37.25 12.461 1 98.25 214 GLY B O 1
ATOM 5310 N N . LYS B 1 215 ? 8.242 36.625 11.781 1 98 215 LYS B N 1
ATOM 5311 C CA . LYS B 1 215 ? 8.656 36.625 10.375 1 98 215 LYS B CA 1
ATOM 5312 C C . LYS B 1 215 ? 7.891 37.656 9.578 1 98 215 LYS B C 1
ATOM 5314 O O . LYS B 1 215 ? 8.25 37.969 8.438 1 98 215 LYS B O 1
ATOM 5319 N N . ARG B 1 216 ? 6.918 38.25 10.211 1 97.38 216 ARG B N 1
ATOM 5320 C CA . ARG B 1 216 ? 6.102 39.188 9.453 1 97.38 216 ARG B CA 1
ATOM 5321 C C . ARG B 1 216 ? 6.84 40.5 9.242 1 97.38 216 ARG B C 1
ATOM 5323 O O . ARG B 1 216 ? 7.387 41.062 10.18 1 97.38 216 ARG B O 1
ATOM 5330 N N . GLU B 1 217 ? 6.73 41.062 8.031 1 95.69 217 GLU B N 1
ATOM 5331 C CA . GLU B 1 217 ? 7.422 42.312 7.68 1 95.69 217 GLU B CA 1
ATOM 5332 C C . GLU B 1 217 ? 6.477 43.5 7.75 1 95.69 217 GLU B C 1
ATOM 5334 O O . GLU B 1 217 ? 6.914 44.656 7.656 1 95.69 217 GLU B O 1
ATOM 5339 N N . ASP B 1 218 ? 5.219 43.312 7.949 1 95.38 218 ASP B N 1
ATOM 5340 C CA . ASP B 1 218 ? 4.242 44.406 7.906 1 95.38 218 ASP B CA 1
ATOM 5341 C C . ASP B 1 218 ? 4 44.969 9.297 1 95.38 218 ASP B C 1
ATOM 5343 O O . ASP B 1 218 ? 3.057 45.75 9.508 1 95.38 218 ASP B O 1
ATOM 5347 N N . SER B 1 219 ? 4.648 44.594 10.273 1 95.19 219 SER B N 1
ATOM 5348 C CA . SER B 1 219 ? 4.691 45.094 11.641 1 95.19 219 SER B CA 1
ATOM 5349 C C . SER B 1 219 ? 3.426 44.719 12.406 1 95.19 219 SER B C 1
ATOM 5351 O O . SER B 1 219 ? 3.227 45.156 13.539 1 95.19 219 SER B O 1
ATOM 5353 N N . LEU B 1 220 ? 2.547 43.844 11.828 1 96.75 220 LEU B N 1
ATOM 5354 C CA . LEU B 1 220 ? 1.328 43.438 12.508 1 96.75 220 LEU B CA 1
ATOM 5355 C C . LEU B 1 220 ? 1.636 42.375 13.555 1 96.75 220 LEU B C 1
ATOM 5357 O O . LEU B 1 220 ? 2.535 41.531 13.367 1 96.75 220 LEU B O 1
ATOM 5361 N N . ASP B 1 221 ? 0.924 42.406 14.633 1 98.25 221 ASP B N 1
ATOM 5362 C CA . ASP B 1 221 ? 0.858 41.344 15.617 1 98.25 221 ASP B CA 1
ATOM 5363 C C . ASP B 1 221 ? -0.5 40.625 15.578 1 98.25 221 ASP B C 1
ATOM 5365 O O . ASP B 1 221 ? -1.431 41.031 16.281 1 98.25 221 ASP B O 1
ATOM 5369 N N . LEU B 1 222 ? -0.503 39.562 14.867 1 98.62 222 LEU B N 1
ATOM 5370 C CA . LEU B 1 222 ? -1.77 38.875 14.602 1 98.62 222 LEU B CA 1
ATOM 5371 C C . LEU B 1 222 ? -2.242 38.094 15.82 1 98.62 222 LEU B C 1
ATOM 5373 O O . LEU B 1 222 ? -3.426 37.781 15.938 1 98.62 222 LEU B O 1
ATOM 5377 N N . ILE B 1 223 ? -1.334 37.75 16.766 1 98.44 223 ILE B N 1
ATOM 5378 C CA . ILE B 1 223 ? -1.756 37.094 18.016 1 98.44 223 ILE B CA 1
ATOM 5379 C C . ILE B 1 223 ? -2.576 38.094 18.844 1 98.44 223 ILE B C 1
ATOM 5381 O O . ILE B 1 223 ? -3.633 37.719 19.375 1 98.44 223 ILE B O 1
ATOM 5385 N N . GLN B 1 224 ? -2.098 39.281 18.953 1 97.62 224 GLN B N 1
ATOM 5386 C CA . GLN B 1 224 ? -2.836 40.312 19.672 1 97.62 224 GLN B CA 1
ATOM 5387 C C . GLN B 1 224 ? -4.184 40.594 19 1 97.62 224 GLN B C 1
ATOM 5389 O O . GLN B 1 224 ? -5.188 40.781 19.688 1 97.62 224 GLN B O 1
ATOM 5394 N N . GLU B 1 225 ? -4.129 40.625 17.688 1 98 225 GLU B N 1
ATOM 5395 C CA . GLU B 1 225 ? -5.375 40.812 16.953 1 98 225 GLU B CA 1
ATOM 5396 C C . GLU B 1 225 ? -6.363 39.688 17.234 1 98 225 GLU B C 1
ATOM 5398 O O . GLU B 1 225 ? -7.559 39.938 17.422 1 98 225 GLU B O 1
ATOM 5403 N N . TRP B 1 226 ? -5.922 38.469 17.234 1 98.31 226 TRP B N 1
ATOM 5404 C CA . TRP B 1 226 ? -6.77 37.312 17.516 1 98.31 226 TRP B CA 1
ATOM 5405 C C . TRP B 1 226 ? -7.383 37.406 18.906 1 98.31 226 TRP B C 1
ATOM 5407 O O . TRP B 1 226 ? -8.586 37.188 19.078 1 98.31 226 TRP B O 1
ATOM 5417 N N . GLU B 1 227 ? -6.52 37.719 19.891 1 97.56 227 GLU B N 1
ATOM 5418 C CA . GLU B 1 227 ? -7 37.844 21.266 1 97.56 227 GLU B CA 1
ATOM 5419 C C . GLU B 1 227 ? -8.094 38.906 21.375 1 97.56 227 GLU B C 1
ATOM 5421 O O . GLU B 1 227 ? -9.125 38.656 22.016 1 97.56 227 GLU B O 1
ATOM 5426 N N . ALA B 1 228 ? -7.875 40 20.797 1 97 228 ALA B N 1
ATOM 5427 C CA . ALA B 1 228 ? -8.852 41.094 20.859 1 97 228 ALA B CA 1
ATOM 5428 C C . ALA B 1 228 ? -10.172 40.688 20.219 1 97 228 ALA B C 1
ATOM 5430 O O . ALA B 1 228 ? -11.242 40.938 20.766 1 97 228 ALA B O 1
ATOM 5431 N N . ARG B 1 229 ? -10.047 40.094 19.109 1 96.38 229 ARG B N 1
ATOM 5432 C CA . ARG B 1 229 ? -11.234 39.688 18.359 1 96.38 229 ARG B CA 1
ATOM 5433 C C . ARG B 1 229 ? -12.039 38.656 19.141 1 96.38 229 ARG B C 1
ATOM 5435 O O . ARG B 1 229 ? -13.258 38.75 19.25 1 96.38 229 ARG B O 1
ATOM 5442 N N . TYR B 1 230 ? -11.391 37.688 19.688 1 96 230 TYR B N 1
ATOM 5443 C CA . TYR B 1 230 ? -12.094 36.531 20.281 1 96 230 TYR B CA 1
ATOM 5444 C C . TYR B 1 230 ? -12.5 36.844 21.719 1 96 230 TYR B C 1
ATOM 5446 O O . TYR B 1 230 ? -13.43 36.219 22.25 1 96 230 TYR B O 1
ATOM 5454 N N . LYS B 1 231 ? -11.789 37.75 22.344 1 92.69 231 LYS B N 1
ATOM 5455 C CA . LYS B 1 231 ? -12.234 38.219 23.656 1 92.69 231 LYS B CA 1
ATOM 5456 C C . LYS B 1 231 ? -13.602 38.875 23.578 1 92.69 231 LYS B C 1
ATOM 5458 O O . LYS B 1 231 ? -14.383 38.812 24.547 1 92.69 231 LYS B O 1
ATOM 5463 N N . SER B 1 232 ? -13.836 39.438 22.5 1 92.69 232 SER B N 1
ATOM 5464 C CA . SER B 1 232 ? -15.133 40.062 22.297 1 92.69 232 SER B CA 1
ATOM 5465 C C . SER B 1 232 ? -16.234 39.062 22.047 1 92.69 232 SER B C 1
ATOM 5467 O O . SER B 1 232 ? -17.422 39.344 22.203 1 92.69 232 SER B O 1
ATOM 5469 N N . LYS B 1 233 ? -15.867 37.906 21.703 1 93.75 233 LYS B N 1
ATOM 5470 C CA . LYS B 1 233 ? -16.828 36.875 21.328 1 93.75 233 LYS B CA 1
ATOM 5471 C C . LYS B 1 233 ? -17.078 35.938 22.484 1 93.75 233 LYS B C 1
ATOM 5473 O O . LYS B 1 233 ? -18.125 35.281 22.562 1 93.75 233 LYS B O 1
ATOM 5478 N N . GLY B 1 234 ? -16.125 35.75 23.312 1 94.94 234 GLY B N 1
ATOM 5479 C CA . GLY B 1 234 ? -16.203 34.844 24.438 1 94.94 234 GLY B CA 1
ATOM 5480 C C . GLY B 1 234 ? -14.891 34.688 25.188 1 94.94 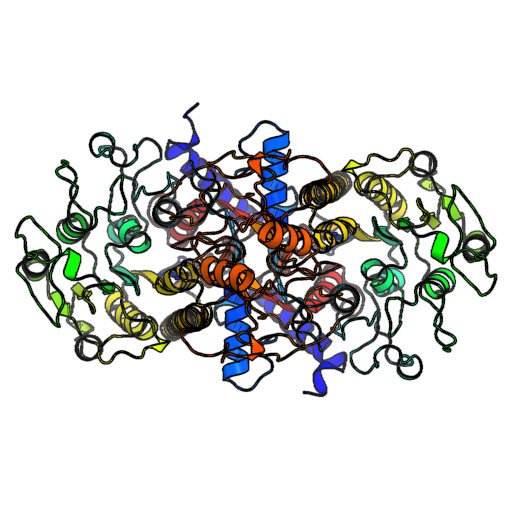234 GLY B C 1
ATOM 5481 O O . GLY B 1 234 ? -13.961 35.469 24.984 1 94.94 234 GLY B O 1
ATOM 5482 N N . ASN B 1 235 ? -14.883 33.688 26.062 1 97.06 235 ASN B N 1
ATOM 5483 C CA . ASN B 1 235 ? -13.648 33.438 26.797 1 97.06 235 ASN B CA 1
ATOM 5484 C C . ASN B 1 235 ? -12.609 32.75 25.922 1 97.06 235 ASN B C 1
ATOM 5486 O O . ASN B 1 235 ? -12.648 31.547 25.719 1 97.06 235 ASN B O 1
ATOM 5490 N N . ALA B 1 236 ? -11.672 33.531 25.469 1 97.75 236 ALA B N 1
ATOM 5491 C CA . ALA B 1 236 ? -10.625 33.094 24.578 1 97.75 236 ALA B CA 1
ATOM 5492 C C . ALA B 1 236 ? -9.273 33.031 25.281 1 97.75 236 ALA B C 1
ATOM 5494 O O . ALA B 1 236 ? -8.953 33.875 26.094 1 97.75 236 ALA B O 1
ATOM 5495 N N . LYS B 1 237 ? -8.539 31.953 25 1 97.94 237 LYS B N 1
ATOM 5496 C CA . LYS B 1 237 ? -7.227 31.781 25.609 1 97.94 237 LYS B CA 1
ATOM 5497 C C . LYS B 1 237 ? -6.16 31.531 24.547 1 97.94 237 LYS B C 1
ATOM 5499 O O . LYS B 1 237 ? -6.34 30.688 23.656 1 97.94 237 LYS B O 1
ATOM 5504 N N . TYR B 1 238 ? -5.105 32.312 24.562 1 98.19 238 TYR B N 1
ATOM 5505 C CA . TYR B 1 238 ? -3.875 32 23.844 1 98.19 238 TYR B CA 1
ATOM 5506 C C . TYR B 1 238 ? -2.857 31.312 24.734 1 98.19 238 TYR B C 1
ATOM 5508 O O . TYR B 1 238 ? -2.508 31.844 25.797 1 98.19 238 TYR B O 1
ATOM 5516 N N . ILE B 1 239 ? -2.402 30.125 24.391 1 98.44 239 ILE B N 1
ATOM 5517 C CA . ILE B 1 239 ? -1.492 29.359 25.25 1 98.44 239 ILE B CA 1
ATOM 5518 C C . ILE B 1 239 ? -0.247 28.969 24.453 1 98.44 239 ILE B C 1
ATOM 5520 O O . ILE B 1 239 ? -0.299 28.844 23.234 1 98.44 239 ILE B O 1
ATOM 5524 N N . THR B 1 240 ? 0.907 28.734 25.188 1 97.69 240 THR B N 1
ATOM 5525 C CA . THR B 1 240 ? 2.178 28.516 24.516 1 97.69 240 THR B CA 1
ATOM 5526 C C . THR B 1 240 ? 2.945 27.359 25.141 1 97.69 240 THR B C 1
ATOM 5528 O O . THR B 1 240 ? 4.031 27 24.672 1 97.69 240 THR B O 1
ATOM 5531 N N . LYS B 1 241 ? 2.367 26.75 26.203 1 97.31 241 LYS B N 1
ATOM 5532 C CA . LYS B 1 241 ? 3.078 25.688 26.906 1 97.31 241 LYS B CA 1
ATOM 5533 C C . LYS B 1 241 ? 2.137 24.547 27.281 1 97.31 241 LYS B C 1
ATOM 5535 O O . LYS B 1 241 ? 0.932 24.75 27.438 1 97.31 241 LYS B O 1
ATOM 5540 N N . LEU B 1 242 ? 2.777 23.359 27.438 1 97.38 242 LEU B N 1
ATOM 5541 C CA . LEU B 1 242 ? 2.043 22.156 27.797 1 97.38 242 LEU B CA 1
ATOM 5542 C C . LEU B 1 242 ? 1.277 22.359 29.109 1 97.38 242 LEU B C 1
ATOM 5544 O O . LEU B 1 242 ? 0.133 21.906 29.234 1 97.38 242 LEU B O 1
ATOM 5548 N N . ASP B 1 243 ? 1.866 22.969 30.094 1 97.62 243 ASP B N 1
ATOM 5549 C CA . ASP B 1 243 ? 1.222 23.172 31.375 1 97.62 243 ASP B CA 1
ATOM 5550 C C . ASP B 1 243 ? -0.046 24.016 31.25 1 97.62 243 ASP B C 1
ATOM 5552 O O . ASP B 1 243 ? -1.04 23.75 31.922 1 97.62 243 ASP B O 1
ATOM 5556 N N . GLU B 1 244 ? 0.009 25.047 30.422 1 98.25 244 GLU B N 1
ATOM 5557 C CA . GLU B 1 244 ? -1.174 25.859 30.156 1 98.25 244 GLU B CA 1
ATOM 5558 C C . GLU B 1 244 ? -2.277 25.031 29.5 1 98.25 244 GLU B C 1
ATOM 5560 O O . GLU B 1 244 ? -3.453 25.188 29.844 1 98.25 244 GLU B O 1
ATOM 5565 N N . LEU B 1 245 ? -1.9 24.219 28.562 1 98.25 245 LEU B N 1
ATOM 5566 C CA . LEU B 1 245 ? -2.857 23.344 27.891 1 98.25 245 LEU B CA 1
ATOM 5567 C C . LEU B 1 245 ? -3.533 22.406 28.891 1 98.25 245 LEU B C 1
ATOM 5569 O O . LEU B 1 245 ? -4.754 22.25 28.875 1 98.25 245 LEU B O 1
ATOM 5573 N N . GLN B 1 246 ? -2.754 21.812 29.766 1 96.94 246 GLN B N 1
ATOM 5574 C CA . GLN B 1 246 ? -3.246 20.828 30.719 1 96.94 246 GLN B CA 1
ATOM 5575 C C . GLN B 1 246 ? -4.141 21.484 31.766 1 96.94 246 GLN B C 1
ATOM 5577 O O . GLN B 1 246 ? -5.035 20.828 32.312 1 96.94 246 GLN B O 1
ATOM 5582 N N . ASN B 1 247 ? -3.945 22.75 31.984 1 97.19 247 ASN B N 1
ATOM 5583 C CA . ASN B 1 247 ? -4.652 23.422 33.062 1 97.19 247 ASN B CA 1
ATOM 5584 C C . ASN B 1 247 ? -5.789 24.297 32.531 1 97.19 247 ASN B C 1
ATOM 5586 O O . ASN B 1 247 ? -6.379 25.078 33.281 1 97.19 247 ASN B O 1
ATOM 5590 N N . LEU B 1 248 ? -6.066 24.188 31.281 1 96.62 248 LEU B N 1
ATOM 5591 C CA . LEU B 1 248 ? -7.18 24.938 30.719 1 96.62 248 LEU B CA 1
ATOM 5592 C C . LEU B 1 248 ? -8.484 24.609 31.438 1 96.62 248 LEU B C 1
ATOM 5594 O O . LEU B 1 248 ? -8.742 23.453 31.766 1 96.62 248 LEU B O 1
ATOM 5598 N N . ASP B 1 249 ? -9.266 25.641 31.734 1 96.81 249 ASP B N 1
ATOM 5599 C CA . ASP B 1 249 ? -10.641 25.453 32.188 1 96.81 249 ASP B CA 1
ATOM 5600 C C . ASP B 1 249 ? -11.539 25.016 31.031 1 96.81 249 ASP B C 1
ATOM 5602 O O . ASP B 1 249 ? -12.156 25.859 30.375 1 96.81 249 ASP B O 1
ATOM 5606 N N . VAL B 1 250 ? -11.734 23.797 30.812 1 95.56 250 VAL B N 1
ATOM 5607 C CA . VAL B 1 250 ? -12.398 23.203 29.656 1 95.56 250 VAL B CA 1
ATOM 5608 C C . VAL B 1 250 ? -13.844 23.703 29.578 1 95.56 250 VAL B C 1
ATOM 5610 O O . VAL B 1 250 ? -14.352 24.016 28.5 1 95.56 250 VAL B O 1
ATOM 5613 N N . GLN B 1 251 ? -14.477 23.812 30.688 1 95.25 251 GLN B N 1
ATOM 5614 C CA . GLN B 1 251 ? -15.891 24.172 30.703 1 95.25 251 GLN B CA 1
ATOM 5615 C C . GLN B 1 251 ? -16.062 25.672 30.484 1 95.25 251 GLN B C 1
ATOM 5617 O O . GLN B 1 251 ? -17.078 26.109 29.938 1 95.25 251 GLN B O 1
ATOM 5622 N N . GLY B 1 252 ? -15.086 26.422 30.828 1 95.44 252 GLY B N 1
ATOM 5623 C CA . GLY B 1 252 ? -15.242 27.859 30.797 1 95.44 252 GLY B CA 1
ATOM 5624 C C . GLY B 1 252 ? -14.531 28.516 29.625 1 95.44 252 GLY B C 1
ATOM 5625 O O . GLY B 1 252 ? -14.602 29.734 29.453 1 95.44 252 GLY B O 1
ATOM 5626 N N . THR B 1 253 ? -13.914 27.734 28.828 1 96.94 253 THR B N 1
ATOM 5627 C CA . THR B 1 253 ? -13.141 28.281 27.719 1 96.94 253 THR B CA 1
ATOM 5628 C C . THR B 1 253 ? -13.867 28.062 26.391 1 96.94 253 THR B C 1
ATOM 5630 O O . THR B 1 253 ? -14.203 26.922 26.047 1 96.94 253 THR B O 1
ATOM 5633 N N . ASP B 1 254 ? -14.109 29.141 25.609 1 96.75 254 ASP B N 1
ATOM 5634 C CA . ASP B 1 254 ? -14.867 29.078 24.359 1 96.75 254 ASP B CA 1
ATOM 5635 C C . ASP B 1 254 ? -13.945 28.875 23.156 1 96.75 254 ASP B C 1
ATOM 5637 O O . ASP B 1 254 ? -14.266 28.141 22.234 1 96.75 254 ASP B O 1
ATOM 5641 N N . TYR B 1 255 ? -12.844 29.625 23.141 1 97.88 255 TYR B N 1
ATOM 5642 C CA . TYR B 1 255 ? -11.906 29.609 22.031 1 97.88 255 TYR B CA 1
ATOM 5643 C C . TYR B 1 255 ? -10.477 29.438 22.531 1 97.88 255 TYR B C 1
ATOM 5645 O O . TYR B 1 255 ? -10.086 30.031 23.547 1 97.88 255 TYR B O 1
ATOM 5653 N N . VAL B 1 256 ? -9.695 28.562 21.875 1 98.62 256 VAL B N 1
ATOM 5654 C CA . VAL B 1 256 ? -8.305 28.359 22.266 1 98.62 256 VAL B CA 1
ATOM 5655 C C . VAL B 1 256 ? -7.41 28.406 21.031 1 98.62 256 VAL B C 1
ATOM 5657 O O . VAL B 1 256 ? -7.684 27.734 20.031 1 98.62 256 VAL B O 1
ATOM 5660 N N . LEU B 1 257 ? -6.406 29.219 21.047 1 98.75 257 LEU B N 1
ATOM 5661 C CA . LEU B 1 257 ? -5.277 29.203 20.125 1 98.75 257 LEU B CA 1
ATOM 5662 C C . LEU B 1 257 ? -3.992 28.797 20.844 1 98.75 257 LEU B C 1
ATOM 5664 O O . LEU B 1 257 ? -3.521 29.516 21.734 1 98.75 257 LEU B O 1
ATOM 5668 N N . GLY B 1 258 ? -3.492 27.625 20.562 1 98.81 258 GLY B N 1
ATOM 5669 C CA . GLY B 1 258 ? -2.232 27.172 21.125 1 98.81 258 GLY B CA 1
ATOM 5670 C C . GLY B 1 258 ? -1.107 27.109 20.109 1 98.81 258 GLY B C 1
ATOM 5671 O O . GLY B 1 258 ? -1.159 26.328 19.172 1 98.81 258 GLY B O 1
ATOM 5672 N N . LEU B 1 259 ? -0.077 27.938 20.234 1 98.75 259 LEU B N 1
ATOM 5673 C CA . LEU B 1 259 ? 1.141 27.906 19.422 1 98.75 259 LEU B CA 1
ATOM 5674 C C . LEU B 1 259 ? 2.359 27.625 20.297 1 98.75 259 LEU B C 1
ATOM 5676 O O . LEU B 1 259 ? 2.867 28.516 20.969 1 98.75 259 LEU B O 1
ATOM 5680 N N . PHE B 1 260 ? 2.939 26.453 20.172 1 98.31 260 PHE B N 1
ATOM 5681 C CA . PHE B 1 260 ? 3.826 25.938 21.203 1 98.31 260 PHE B CA 1
ATOM 5682 C C . PHE B 1 260 ? 5.281 25.984 20.75 1 98.31 260 PHE B C 1
ATOM 5684 O O . PHE B 1 260 ? 6.168 25.469 21.422 1 98.31 260 PHE B O 1
ATOM 5691 N N . ASN B 1 261 ? 5.547 26.516 19.594 1 97.94 261 ASN B N 1
ATOM 5692 C CA . ASN B 1 261 ? 6.875 26.719 19.031 1 97.94 261 ASN B CA 1
ATOM 5693 C C . ASN B 1 261 ? 6.871 27.844 17.984 1 97.94 261 ASN B C 1
ATOM 5695 O O . ASN B 1 261 ? 5.82 28.156 17.422 1 97.94 261 ASN B O 1
ATOM 5699 N N . ALA B 1 262 ? 8.07 28.5 17.812 1 98.06 262 ALA B N 1
ATOM 5700 C CA . ALA B 1 262 ? 8.18 29.5 16.766 1 98.06 262 ALA B CA 1
ATOM 5701 C C . ALA B 1 262 ? 7.918 28.891 15.391 1 98.06 262 ALA B C 1
ATOM 5703 O O . ALA B 1 262 ? 7.367 29.547 14.5 1 98.06 262 ALA B O 1
ATOM 5704 N N . ASP B 1 263 ? 8.375 27.688 15.25 1 98.25 263 ASP B N 1
ATOM 5705 C CA . ASP B 1 263 ? 8.211 26.922 14.023 1 98.25 263 ASP B CA 1
ATOM 5706 C C . ASP B 1 263 ? 7.367 25.672 14.266 1 98.25 263 ASP B C 1
ATOM 5708 O O . ASP B 1 263 ? 6.324 25.734 14.922 1 98.25 263 ASP B O 1
ATOM 5712 N N . HIS B 1 264 ? 7.684 24.625 13.625 1 98.5 264 HIS B N 1
ATOM 5713 C CA . HIS B 1 264 ? 6.992 23.359 13.891 1 98.5 264 HIS B CA 1
ATOM 5714 C C . HIS B 1 264 ? 7.281 22.859 15.305 1 98.5 264 HIS B C 1
ATOM 5716 O O . HIS B 1 264 ? 8.305 23.219 15.898 1 98.5 264 HIS B O 1
ATOM 5722 N N . ILE B 1 265 ? 6.336 22.109 15.867 1 98.19 265 ILE B N 1
ATOM 5723 C CA . ILE B 1 265 ? 6.613 21.422 17.125 1 98.19 265 ILE B CA 1
ATOM 5724 C C . ILE B 1 265 ? 7.805 20.469 16.938 1 98.19 265 ILE B C 1
ATOM 5726 O O . ILE B 1 265 ? 7.938 19.828 15.898 1 98.19 265 ILE B O 1
ATOM 5730 N N . ASP B 1 266 ? 8.672 20.406 17.953 1 98.06 266 ASP B N 1
ATOM 5731 C CA . ASP B 1 266 ? 9.875 19.578 17.844 1 98.06 266 ASP B CA 1
ATOM 5732 C C . ASP B 1 266 ? 9.508 18.109 17.766 1 98.06 266 ASP B C 1
ATOM 5734 O O . ASP B 1 266 ? 8.422 17.703 18.188 1 98.06 266 ASP B O 1
ATOM 5738 N N . TYR B 1 267 ? 10.422 17.297 17.156 1 98.12 267 TYR B N 1
ATOM 5739 C CA . TYR B 1 267 ? 10.188 15.859 17.031 1 98.12 267 TYR B CA 1
ATOM 5740 C C . TYR B 1 267 ? 9.992 15.219 18.406 1 98.12 267 TYR B C 1
ATOM 5742 O O . TYR B 1 267 ? 10.664 15.586 19.375 1 98.12 267 TYR B O 1
ATOM 5750 N N . GLU B 1 268 ? 9.125 14.25 18.453 1 95.56 268 GLU B N 1
ATOM 5751 C CA . GLU B 1 268 ? 8.875 13.531 19.703 1 95.56 268 GLU B CA 1
ATOM 5752 C C . GLU B 1 268 ? 10.156 12.914 20.25 1 95.56 268 GLU B C 1
ATOM 5754 O O . GLU B 1 268 ? 10.359 12.875 21.469 1 95.56 268 GLU B O 1
ATOM 5759 N N . ALA B 1 269 ? 11.023 12.422 19.391 1 94.62 269 ALA B N 1
ATOM 5760 C CA . ALA B 1 269 ? 12.266 11.766 19.797 1 94.62 269 ALA B CA 1
ATOM 5761 C C . ALA B 1 269 ? 13.211 12.758 20.469 1 94.62 269 ALA B C 1
ATOM 5763 O O . ALA B 1 269 ? 14.102 12.359 21.219 1 94.62 269 ALA B O 1
ATOM 5764 N N . ASP B 1 270 ? 13.086 14.039 20.188 1 93 270 ASP B N 1
ATOM 5765 C CA . ASP B 1 270 ? 13.977 15.062 20.75 1 93 270 ASP B CA 1
ATOM 5766 C C . ASP B 1 270 ? 13.492 15.508 22.125 1 93 270 ASP B C 1
ATOM 5768 O O . ASP B 1 270 ? 14.266 16.078 22.906 1 93 270 ASP B O 1
ATOM 5772 N N . ASN B 1 271 ? 12.352 15.227 22.609 1 79.69 271 ASN B N 1
ATOM 5773 C CA . ASN B 1 271 ? 11.781 15.43 23.938 1 79.69 271 ASN B CA 1
ATOM 5774 C C . ASN B 1 271 ? 12.016 16.844 24.438 1 79.69 271 ASN B C 1
ATOM 5776 O O . ASN B 1 271 ? 12.562 17.047 25.531 1 79.69 271 ASN B O 1
ATOM 5780 N N . VAL B 1 272 ? 11.453 17.781 23.734 1 83.94 272 VAL B N 1
ATOM 5781 C CA . VAL B 1 272 ? 11.664 19.156 24.156 1 83.94 272 VAL B CA 1
ATOM 5782 C C . VAL B 1 272 ? 10.664 19.531 25.25 1 83.94 272 VAL B C 1
ATOM 5784 O O . VAL B 1 272 ? 9.453 19.391 25.062 1 83.94 272 VAL B O 1
ATOM 5787 N N . ALA B 1 273 ? 11.164 20.031 26.328 1 87.5 273 ALA B N 1
ATOM 5788 C CA . ALA B 1 273 ? 10.344 20.359 27.5 1 87.5 273 ALA B CA 1
ATOM 5789 C C . ALA B 1 273 ? 9.352 21.469 27.172 1 87.5 273 ALA B C 1
ATOM 5791 O O . ALA B 1 273 ? 9.695 22.438 26.5 1 87.5 273 ALA B O 1
ATOM 5792 N N . GLY B 1 274 ? 8.109 21.25 27.625 1 93.06 274 GLY B N 1
ATOM 5793 C CA . GLY B 1 274 ? 7.09 22.281 27.516 1 93.06 274 GLY B CA 1
ATOM 5794 C C . GLY B 1 274 ? 6.246 22.172 26.266 1 93.06 274 GLY B C 1
ATOM 5795 O O . GLY B 1 274 ? 5.191 22.797 26.156 1 93.06 274 GLY B O 1
ATOM 5796 N N . GLN B 1 275 ? 6.633 21.422 25.344 1 97.06 275 GLN B N 1
ATOM 5797 C CA . GLN B 1 275 ? 5.832 21.219 24.141 1 97.06 275 GLN B CA 1
ATOM 5798 C C . GLN B 1 275 ? 4.918 20 24.266 1 97.06 275 GLN B C 1
ATOM 5800 O O . GLN B 1 275 ? 5.336 18.969 24.781 1 97.06 275 GLN B O 1
ATOM 5805 N N . PRO B 1 276 ? 3.695 20.141 23.938 1 98 276 PRO B N 1
ATOM 5806 C CA . PRO B 1 276 ? 2.781 19 24.016 1 98 276 PRO B CA 1
ATOM 5807 C C . PRO B 1 276 ? 2.973 18 22.875 1 98 276 PRO B C 1
ATOM 5809 O O . PRO B 1 276 ? 3.414 18.391 21.797 1 98 276 PRO B O 1
ATOM 5812 N N . THR B 1 277 ? 2.682 16.719 23.109 1 97.69 277 THR B N 1
ATOM 5813 C CA . THR B 1 277 ? 2.586 15.703 22.062 1 97.69 277 THR B CA 1
ATOM 5814 C C . THR B 1 277 ? 1.277 15.844 21.297 1 97.69 277 THR B C 1
ATOM 5816 O O . THR B 1 277 ? 0.361 16.547 21.734 1 97.69 277 THR B O 1
ATOM 5819 N N . VAL B 1 278 ? 1.252 15.273 20.141 1 98.5 278 VAL B N 1
ATOM 5820 C CA . VAL B 1 278 ? 0.023 15.289 19.344 1 98.5 278 VAL B CA 1
ATOM 5821 C C . VAL B 1 278 ? -1.103 14.617 20.141 1 98.5 278 VAL B C 1
ATOM 5823 O O . VAL B 1 278 ? -2.258 15.047 20.062 1 98.5 278 VAL B O 1
ATOM 5826 N N . ALA B 1 279 ? -0.833 13.57 20.938 1 98.56 279 ALA B N 1
ATOM 5827 C CA . ALA B 1 279 ? -1.832 12.883 21.75 1 98.56 279 ALA B CA 1
ATOM 5828 C C . ALA B 1 279 ? -2.396 13.805 22.828 1 98.56 279 ALA B C 1
ATOM 5830 O O . ALA B 1 279 ? -3.609 13.844 23.047 1 98.56 279 ALA B O 1
ATOM 5831 N N . GLU B 1 280 ? -1.528 14.562 23.484 1 98.25 280 GLU B N 1
ATOM 5832 C CA . GLU B 1 280 ? -1.962 15.5 24.516 1 98.25 280 GLU B CA 1
ATOM 5833 C C . GLU B 1 280 ? -2.828 16.609 23.938 1 98.25 280 GLU B C 1
ATOM 5835 O O . GLU B 1 280 ? -3.848 16.984 24.516 1 98.25 280 GLU B O 1
ATOM 5840 N N . MET B 1 281 ? -2.426 17.125 22.812 1 98.81 281 MET B N 1
ATOM 5841 C CA . MET B 1 281 ? -3.225 18.156 22.141 1 98.81 281 MET B CA 1
ATOM 5842 C C . MET B 1 281 ? -4.578 17.594 21.719 1 98.81 281 MET B C 1
ATOM 5844 O O . MET B 1 281 ? -5.605 18.266 21.875 1 98.81 281 MET B O 1
ATOM 5848 N N . THR B 1 282 ? -4.578 16.375 21.172 1 98.88 282 THR B N 1
ATOM 5849 C CA . THR B 1 282 ? -5.809 15.727 20.734 1 98.88 282 THR B CA 1
ATOM 5850 C C . THR B 1 282 ? -6.773 15.539 21.906 1 98.88 282 THR B C 1
ATOM 5852 O O . THR B 1 282 ? -7.965 15.836 21.781 1 98.88 282 THR B O 1
ATOM 5855 N N . GLU B 1 283 ? -6.258 15.07 23 1 98.69 283 GLU B N 1
ATOM 5856 C CA . GLU B 1 283 ? -7.086 14.859 24.172 1 98.69 283 GLU B CA 1
ATOM 5857 C C . GLU B 1 283 ? -7.781 16.141 24.609 1 98.69 283 GLU B C 1
ATOM 5859 O O . GLU B 1 283 ? -9 16.156 24.812 1 98.69 283 GLU B O 1
ATOM 5864 N N . GLN B 1 284 ? -7.039 17.219 24.75 1 98.62 284 GLN B N 1
ATOM 5865 C CA . GLN B 1 284 ? -7.609 18.484 25.234 1 98.62 284 GLN B CA 1
ATOM 5866 C C . GLN B 1 284 ? -8.57 19.062 24.203 1 98.62 284 GLN B C 1
ATOM 5868 O O . GLN B 1 284 ? -9.57 19.688 24.562 1 98.62 284 GLN B O 1
ATOM 5873 N N . ALA B 1 285 ? -8.211 18.922 22.891 1 98.88 285 ALA B N 1
ATOM 5874 C CA . ALA B 1 285 ? -9.102 19.422 21.844 1 98.88 285 ALA B CA 1
ATOM 5875 C C . ALA B 1 285 ? -10.461 18.734 21.906 1 98.88 285 ALA B C 1
ATOM 5877 O O . ALA B 1 285 ? -11.508 19.391 21.812 1 98.88 285 ALA B O 1
ATOM 5878 N N . ILE B 1 286 ? -10.461 17.391 22.047 1 98.81 286 ILE B N 1
ATOM 5879 C CA . ILE B 1 286 ? -11.703 16.625 22.125 1 98.81 286 ILE B CA 1
ATOM 5880 C C . ILE B 1 286 ? -12.508 17.078 23.344 1 98.81 286 ILE B C 1
ATOM 5882 O O . ILE B 1 286 ? -13.719 17.297 23.25 1 98.81 286 ILE B O 1
ATOM 5886 N N . ARG B 1 287 ? -11.859 17.328 24.484 1 98.38 287 ARG B N 1
ATOM 5887 C CA . ARG B 1 287 ? -12.547 17.766 25.703 1 98.38 287 ARG B CA 1
ATOM 5888 C C . ARG B 1 287 ? -13.18 19.141 25.5 1 98.38 287 ARG B C 1
ATOM 5890 O O . ARG B 1 287 ? -14.32 19.375 25.922 1 98.38 287 ARG B O 1
ATOM 5897 N N . LEU B 1 288 ? -12.492 20.016 24.906 1 98.31 288 LEU B N 1
ATOM 5898 C CA . LEU B 1 288 ? -12.977 21.375 24.672 1 98.31 288 LEU B CA 1
ATOM 5899 C C . LEU B 1 288 ? -14.148 21.375 23.688 1 98.31 288 LEU B C 1
ATOM 5901 O O . LEU B 1 288 ? -15.148 22.062 23.906 1 98.31 288 LEU B O 1
ATOM 5905 N N . LEU B 1 289 ? -14.031 20.578 22.609 1 98.62 289 LEU B N 1
ATOM 5906 C CA . LEU B 1 289 ? -15.016 20.609 21.531 1 98.62 289 LEU B CA 1
ATOM 5907 C C . LEU B 1 289 ? -16.281 19.859 21.938 1 98.62 289 LEU B C 1
ATOM 5909 O O . LEU B 1 289 ? -17.375 20.172 21.438 1 98.62 289 LEU B O 1
ATOM 5913 N N . SER B 1 290 ? -16.172 18.891 22.797 1 97.69 290 SER B N 1
ATOM 5914 C CA . SER B 1 290 ? -17.297 18.047 23.156 1 97.69 290 SER B CA 1
ATOM 5915 C C . SER B 1 290 ? -18.062 18.609 24.359 1 97.69 290 SER B C 1
ATOM 5917 O O . SER B 1 290 ? -19.016 18 24.828 1 97.69 290 SER B O 1
ATOM 5919 N N . ARG B 1 291 ? -17.656 19.719 24.891 1 95.44 291 ARG B N 1
ATOM 5920 C CA . ARG B 1 291 ? -18.266 20.281 26.078 1 95.44 291 ARG B CA 1
ATOM 5921 C C . ARG B 1 291 ? -19.766 20.516 25.859 1 95.44 291 ARG B C 1
ATOM 5923 O O . ARG B 1 291 ? -20.172 20.938 24.766 1 95.44 291 ARG B O 1
ATOM 5930 N N . GLY B 1 292 ? -20.578 20.203 26.828 1 93.44 292 GLY B N 1
ATOM 5931 C CA . GLY B 1 292 ? -22.016 20.422 26.781 1 93.44 292 GLY B CA 1
ATOM 5932 C C . GLY B 1 292 ? -22.719 19.453 25.844 1 93.44 292 GLY B C 1
ATOM 5933 O O . GLY B 1 292 ? -23.891 19.656 25.516 1 93.44 292 GLY B O 1
ATOM 5934 N N . GLY B 1 293 ? -21.984 18.484 25.25 1 93.69 293 GLY B N 1
ATOM 5935 C CA . GLY B 1 293 ? -22.578 17.5 24.359 1 93.69 293 GLY B CA 1
ATOM 5936 C C . GLY B 1 293 ? -22.688 17.984 22.922 1 93.69 293 GLY B C 1
ATOM 5937 O O . GLY B 1 293 ? -23.422 17.422 22.125 1 93.69 293 GLY B O 1
ATOM 5938 N N . ARG B 1 294 ? -21.922 18.953 22.562 1 95.31 294 ARG B N 1
ATOM 5939 C CA . ARG B 1 294 ? -21.922 19.516 21.219 1 95.31 294 ARG B CA 1
ATOM 5940 C C . ARG B 1 294 ? -21.391 18.516 20.203 1 95.31 294 ARG B C 1
ATOM 5942 O O . ARG B 1 294 ? -20.453 17.766 20.5 1 95.31 294 ARG B O 1
ATOM 5949 N N . ARG B 1 295 ? -22 18.609 19.047 1 97.81 295 ARG B N 1
ATOM 5950 C CA . ARG B 1 295 ? -21.406 17.938 17.891 1 97.81 295 ARG B CA 1
ATOM 5951 C C . ARG B 1 295 ? -20.125 18.656 17.438 1 97.81 295 ARG B C 1
ATOM 5953 O O . ARG B 1 295 ? -20.031 19.875 17.562 1 97.81 295 ARG B O 1
ATOM 5960 N N . TYR B 1 296 ? -19.188 17.844 16.969 1 98.88 296 TYR B N 1
ATOM 5961 C CA . TYR B 1 296 ? -17.969 18.562 16.578 1 98.88 296 TYR B CA 1
ATOM 5962 C C . TYR B 1 296 ? -17.266 17.844 15.438 1 98.88 296 TYR B C 1
ATOM 5964 O O . TYR B 1 296 ? -17.484 16.656 15.203 1 98.88 296 TYR B O 1
ATOM 5972 N N . PHE B 1 297 ? -16.484 18.594 14.688 1 98.88 297 PHE B N 1
ATOM 5973 C CA . PHE B 1 297 ? -15.477 18.125 13.742 1 98.88 297 PHE B CA 1
ATOM 5974 C C . PHE B 1 297 ? -14.07 18.469 14.227 1 98.88 297 PHE B C 1
ATOM 5976 O O . PHE B 1 297 ? -13.797 19.609 14.602 1 98.88 297 PHE B O 1
ATOM 5983 N N . LEU B 1 298 ? -13.156 17.453 14.227 1 98.94 298 LEU B N 1
ATOM 5984 C CA . LEU B 1 298 ? -11.773 17.656 14.633 1 98.94 298 LEU B CA 1
ATOM 5985 C C . LEU B 1 298 ? -10.82 17.062 13.602 1 98.94 298 LEU B C 1
ATOM 5987 O O . LEU B 1 298 ? -10.961 15.898 13.211 1 98.94 298 LEU B O 1
ATOM 5991 N N . PHE B 1 299 ? -9.945 17.891 13.078 1 98.94 299 PHE B N 1
ATOM 5992 C CA . PHE B 1 299 ? -8.844 17.453 12.234 1 98.94 299 PHE B CA 1
ATOM 5993 C C . PHE B 1 299 ? -7.559 17.328 13.047 1 98.94 299 PHE B C 1
ATOM 5995 O O . PHE B 1 299 ? -7.168 18.266 13.742 1 98.94 299 PHE B O 1
ATOM 6002 N N . VAL B 1 300 ? -6.875 16.172 13.039 1 99 300 VAL B N 1
ATOM 6003 C CA . VAL B 1 300 ? -5.633 15.945 13.766 1 99 300 VAL B CA 1
ATOM 6004 C C . VAL B 1 300 ? -4.535 15.516 12.797 1 99 300 VAL B C 1
ATOM 6006 O O . VAL B 1 300 ? -4.672 14.516 12.094 1 99 300 VAL B O 1
ATOM 6009 N N . GLU B 1 301 ? -3.408 16.25 12.805 1 98.94 301 GLU B N 1
ATOM 6010 C CA . GLU B 1 301 ? -2.318 15.953 11.883 1 98.94 301 GLU B CA 1
ATOM 6011 C C . GLU B 1 301 ? -1.033 15.617 12.633 1 98.94 301 GLU B C 1
ATOM 6013 O O . GLU B 1 301 ? -0.579 16.391 13.477 1 98.94 301 GLU B O 1
ATOM 6018 N N . GLY B 1 302 ? -0.516 14.406 12.344 1 98.81 302 GLY B N 1
ATOM 6019 C CA . GLY B 1 302 ? 0.898 14.156 12.578 1 98.81 302 GLY B CA 1
ATOM 6020 C C . GLY B 1 302 ? 1.779 14.609 11.43 1 98.81 302 GLY B C 1
ATOM 6021 O O . GLY B 1 302 ? 2.168 13.797 10.578 1 98.81 302 GLY B O 1
ATOM 6022 N N . GLY B 1 303 ? 2.096 15.852 11.406 1 98.75 303 GLY B N 1
ATOM 6023 C CA . GLY B 1 303 ? 2.732 16.453 10.25 1 98.75 303 GLY B CA 1
ATOM 6024 C C . GLY B 1 303 ? 4.23 16.219 10.203 1 98.75 303 GLY B C 1
ATOM 6025 O O . GLY B 1 303 ? 4.84 16.266 9.133 1 98.75 303 GLY B O 1
ATOM 6026 N N . ARG B 1 304 ? 4.879 15.977 11.32 1 98.69 304 ARG B N 1
ATOM 6027 C CA . ARG B 1 304 ? 6.332 15.852 11.383 1 98.69 304 ARG B CA 1
ATOM 6028 C C . ARG B 1 304 ? 6.785 14.508 10.805 1 98.69 304 ARG B C 1
ATOM 6030 O O . ARG B 1 304 ? 7.969 14.312 10.539 1 98.69 304 ARG B O 1
ATOM 6037 N N . ILE B 1 305 ? 5.855 13.547 10.586 1 98.88 305 ILE B N 1
ATOM 6038 C CA . ILE B 1 305 ? 6.172 12.305 9.891 1 98.88 305 ILE B CA 1
ATOM 6039 C C . ILE B 1 305 ? 6.77 12.609 8.523 1 98.88 305 ILE B C 1
ATOM 6041 O O . ILE B 1 305 ? 7.848 12.117 8.18 1 98.88 305 ILE B O 1
ATOM 6045 N N . ASP B 1 306 ? 6.086 13.477 7.836 1 98.75 306 ASP B N 1
ATOM 6046 C CA . ASP B 1 306 ? 6.492 13.891 6.5 1 98.75 306 ASP B CA 1
ATOM 6047 C C . ASP B 1 306 ? 7.871 14.555 6.523 1 98.75 306 ASP B C 1
ATOM 6049 O O . ASP B 1 306 ? 8.727 14.242 5.695 1 98.75 306 ASP B O 1
ATOM 6053 N N . HIS B 1 307 ? 8.062 15.484 7.465 1 98.69 307 HIS B N 1
ATOM 6054 C CA . HIS B 1 307 ? 9.32 16.219 7.547 1 98.69 307 HIS B CA 1
ATOM 6055 C C . HIS B 1 307 ? 10.492 15.281 7.809 1 98.69 307 HIS B C 1
ATOM 6057 O O . HIS B 1 307 ? 11.578 15.477 7.258 1 98.69 307 HIS B O 1
ATOM 6063 N N . ALA B 1 308 ? 10.258 14.328 8.664 1 98.88 308 ALA B N 1
ATOM 6064 C CA . ALA B 1 308 ? 11.289 13.328 8.938 1 98.88 308 ALA B CA 1
ATOM 6065 C C . ALA B 1 308 ? 11.625 12.539 7.672 1 98.88 308 ALA B C 1
ATOM 6067 O O . ALA B 1 308 ? 12.797 12.258 7.406 1 98.88 308 ALA B O 1
ATOM 6068 N N . HIS B 1 309 ? 10.617 12.125 6.887 1 98.81 309 HIS B N 1
ATOM 6069 C CA . HIS B 1 309 ? 10.859 11.422 5.633 1 98.81 309 HIS B CA 1
ATOM 6070 C C . HIS B 1 309 ? 11.617 12.305 4.645 1 98.81 309 HIS B C 1
ATOM 6072 O O . HIS B 1 309 ? 12.477 11.812 3.91 1 98.81 309 HIS B O 1
ATOM 6078 N N . HIS B 1 310 ? 11.359 13.609 4.617 1 98.12 310 HIS B N 1
ATOM 6079 C CA . HIS B 1 310 ? 12.039 14.531 3.715 1 98.12 310 HIS B CA 1
ATOM 6080 C C . HIS B 1 310 ? 13.539 14.578 4.004 1 98.12 310 HIS B C 1
ATOM 6082 O O . HIS B 1 310 ? 14.344 14.82 3.102 1 98.12 310 HIS B O 1
ATOM 6088 N N . VAL B 1 311 ? 13.93 14.406 5.234 1 98.38 311 VAL B N 1
ATOM 6089 C CA . VAL B 1 311 ? 15.352 14.477 5.57 1 98.38 311 VAL B CA 1
ATOM 6090 C C . VAL B 1 311 ? 15.938 13.07 5.652 1 98.38 311 VAL B C 1
ATOM 6092 O O . VAL B 1 311 ? 17.078 12.891 6.074 1 98.38 311 VAL B O 1
ATOM 6095 N N . ASN B 1 312 ? 15.164 11.984 5.277 1 98.62 312 ASN B N 1
ATOM 6096 C CA . ASN B 1 312 ? 15.562 10.586 5.195 1 98.62 312 ASN B CA 1
ATOM 6097 C C . ASN B 1 312 ? 15.953 10.031 6.562 1 98.62 312 ASN B C 1
ATOM 6099 O O . ASN B 1 312 ? 16.938 9.305 6.684 1 98.62 312 ASN B O 1
ATOM 6103 N N . VAL B 1 313 ? 15.25 10.43 7.605 1 98.81 313 VAL B N 1
ATOM 6104 C CA . VAL B 1 313 ? 15.5 9.891 8.938 1 98.81 313 VAL B CA 1
ATOM 6105 C C . VAL B 1 313 ? 14.305 9.039 9.383 1 98.81 313 VAL B C 1
ATOM 6107 O O . VAL B 1 313 ? 13.352 9.555 9.969 1 98.81 313 VAL B O 1
ATOM 6110 N N . ALA B 1 314 ? 14.445 7.742 9.219 1 98.81 314 ALA B N 1
ATOM 6111 C CA . ALA B 1 314 ? 13.359 6.797 9.445 1 98.81 314 ALA B CA 1
ATOM 6112 C C . ALA B 1 314 ? 12.992 6.73 10.922 1 98.81 314 ALA B C 1
ATOM 6114 O O . ALA B 1 314 ? 11.812 6.613 11.273 1 98.81 314 ALA B O 1
ATOM 6115 N N . HIS B 1 315 ? 13.984 6.797 11.82 1 98.81 315 HIS B N 1
ATOM 6116 C CA . HIS B 1 315 ? 13.711 6.738 13.258 1 98.81 315 HIS B CA 1
ATOM 6117 C C . HIS B 1 315 ? 12.75 7.844 13.68 1 98.81 315 HIS B C 1
ATOM 6119 O O . HIS B 1 315 ? 11.797 7.594 14.414 1 98.81 315 HIS B O 1
ATOM 6125 N N . LEU B 1 316 ? 13.008 9.07 13.242 1 98.81 316 LEU B N 1
ATOM 6126 C CA . LEU B 1 316 ? 12.125 10.188 13.547 1 98.81 316 LEU B CA 1
ATOM 6127 C C . LEU B 1 316 ? 10.734 9.961 12.961 1 98.81 316 LEU B C 1
ATOM 6129 O O . LEU B 1 316 ? 9.727 10.164 13.641 1 98.81 316 LEU B O 1
ATOM 6133 N N . ALA B 1 317 ? 10.68 9.531 11.719 1 98.94 317 ALA B N 1
ATOM 6134 C CA . ALA B 1 317 ? 9.406 9.344 11.031 1 98.94 317 ALA B CA 1
ATOM 6135 C C . ALA B 1 317 ? 8.539 8.312 11.75 1 98.94 317 ALA B C 1
ATOM 6137 O O . ALA B 1 317 ? 7.352 8.539 11.977 1 98.94 317 ALA B O 1
ATOM 6138 N N . LEU B 1 318 ? 9.148 7.184 12.102 1 98.94 318 LEU B N 1
ATOM 6139 C CA . LEU B 1 318 ? 8.391 6.105 12.727 1 98.94 318 LEU B CA 1
ATOM 6140 C C . LEU B 1 318 ? 7.992 6.477 14.148 1 98.94 318 LEU B C 1
ATOM 6142 O O . LEU B 1 318 ? 6.906 6.117 14.609 1 98.94 318 LEU B O 1
ATOM 6146 N N . THR B 1 319 ? 8.836 7.195 14.852 1 98.75 319 THR B N 1
ATOM 6147 C CA . THR B 1 319 ? 8.492 7.656 16.188 1 98.75 319 THR B CA 1
ATOM 6148 C C . THR B 1 319 ? 7.332 8.641 16.156 1 98.75 319 THR B C 1
ATOM 6150 O O . THR B 1 319 ? 6.422 8.578 16.984 1 98.75 319 THR B O 1
ATOM 6153 N N . GLU B 1 320 ? 7.379 9.578 15.211 1 98.81 320 GLU B N 1
ATOM 6154 C CA . GLU B 1 320 ? 6.262 10.492 15.023 1 98.81 320 GLU B CA 1
ATOM 6155 C C . GLU B 1 320 ? 4.973 9.742 14.695 1 98.81 320 GLU B C 1
ATOM 6157 O O . GLU B 1 320 ? 3.893 10.125 15.148 1 98.81 320 GLU B O 1
ATOM 6162 N N . SER B 1 321 ? 5.102 8.68 13.898 1 98.88 321 SER B N 1
ATOM 6163 C CA . SER B 1 321 ? 3.945 7.859 13.547 1 98.88 321 SER B CA 1
ATOM 6164 C C . SER B 1 321 ? 3.357 7.18 14.773 1 98.88 321 SER B C 1
ATOM 6166 O O . SER B 1 321 ? 2.137 7.055 14.898 1 98.88 321 SER B O 1
ATOM 6168 N N . LEU B 1 322 ? 4.199 6.688 15.648 1 98.81 322 LEU B N 1
ATOM 6169 C CA . LEU B 1 322 ? 3.729 6.121 16.906 1 98.81 322 LEU B CA 1
ATOM 6170 C C . LEU B 1 322 ? 3.01 7.172 17.75 1 98.81 322 LEU B C 1
ATOM 6172 O O . LEU B 1 322 ? 2.018 6.871 18.406 1 98.81 322 LEU B O 1
ATOM 6176 N N . GLY B 1 323 ? 3.566 8.414 17.719 1 98.44 323 GLY B N 1
ATOM 6177 C CA . GLY B 1 323 ? 2.873 9.508 18.391 1 98.44 323 GLY B CA 1
ATOM 6178 C C . GLY B 1 323 ? 1.474 9.742 17.844 1 98.44 323 GLY B C 1
ATOM 6179 O O . GLY B 1 323 ? 0.529 9.93 18.609 1 98.44 323 GLY B O 1
ATOM 6180 N N . MET B 1 324 ? 1.342 9.727 16.547 1 98.38 324 MET B N 1
ATOM 6181 C CA . MET B 1 324 ? 0.041 9.875 15.898 1 98.38 324 MET B CA 1
ATOM 6182 C C . MET B 1 324 ? -0.896 8.742 16.312 1 98.38 324 MET B C 1
ATOM 6184 O O . MET B 1 324 ? -2.092 8.961 16.5 1 98.38 324 MET B O 1
ATOM 6188 N N . GLU B 1 325 ? -0.399 7.5 16.359 1 98.88 325 GLU B N 1
ATOM 6189 C CA . GLU B 1 325 ? -1.224 6.383 16.812 1 98.88 325 GLU B CA 1
ATOM 6190 C C . GLU B 1 325 ? -1.737 6.613 18.234 1 98.88 325 GLU B C 1
ATOM 6192 O O . GLU B 1 325 ? -2.883 6.285 18.547 1 98.88 325 GLU B O 1
ATOM 6197 N N . LYS B 1 326 ? -0.891 7.105 19.109 1 98.81 326 LYS B N 1
ATOM 6198 C CA . LYS B 1 326 ? -1.316 7.406 20.469 1 98.81 326 LYS B CA 1
ATOM 6199 C C . LYS B 1 326 ? -2.467 8.406 20.469 1 98.81 326 LYS B C 1
ATOM 6201 O O . LYS B 1 326 ? -3.348 8.344 21.328 1 98.81 326 LYS B O 1
ATOM 6206 N N . ALA B 1 327 ? -2.404 9.375 19.578 1 98.88 327 ALA B N 1
ATOM 6207 C CA . ALA B 1 327 ? -3.51 10.32 19.453 1 98.88 327 ALA B CA 1
ATOM 6208 C C . ALA B 1 327 ? -4.797 9.609 19.047 1 98.88 327 ALA B C 1
ATOM 6210 O O . ALA B 1 327 ? -5.875 9.922 19.578 1 98.88 327 ALA B O 1
ATOM 6211 N N . VAL B 1 328 ? -4.723 8.648 18.109 1 98.94 328 VAL B N 1
ATOM 6212 C CA . VAL B 1 328 ? -5.883 7.863 17.719 1 98.94 328 VAL B CA 1
ATOM 6213 C C . VAL B 1 328 ? -6.418 7.082 18.906 1 98.94 328 VAL B C 1
ATOM 6215 O O . VAL B 1 328 ? -7.625 7.07 19.156 1 98.94 328 VAL B O 1
ATOM 6218 N N . GLU B 1 329 ? -5.48 6.469 19.656 1 98.81 329 GLU B N 1
ATOM 6219 C CA . GLU B 1 329 ? -5.879 5.703 20.844 1 98.81 329 GLU B CA 1
ATOM 6220 C C . GLU B 1 329 ? -6.594 6.59 21.859 1 98.81 329 GLU B C 1
ATOM 6222 O O . GLU B 1 329 ? -7.617 6.191 22.422 1 98.81 329 GLU B O 1
ATOM 6227 N N . LYS B 1 330 ? -6.066 7.766 22.062 1 98.62 330 LYS B N 1
ATOM 6228 C CA . LYS B 1 330 ? -6.68 8.711 22.984 1 98.62 330 LYS B CA 1
ATOM 6229 C C . LYS B 1 330 ? -8.086 9.094 22.531 1 98.62 330 LYS B C 1
ATOM 6231 O O . LYS B 1 330 ? -9 9.195 23.344 1 98.62 330 LYS B O 1
ATOM 6236 N N . SER B 1 331 ? -8.227 9.344 21.281 1 98.81 331 SER B N 1
ATOM 6237 C CA . SER B 1 331 ? -9.531 9.688 20.734 1 98.81 331 SER B CA 1
ATOM 6238 C C . SER B 1 331 ? -10.531 8.555 20.938 1 98.81 331 SER B C 1
ATOM 6240 O O . SER B 1 331 ? -11.695 8.797 21.281 1 98.81 331 SER B O 1
ATOM 6242 N N . LEU B 1 332 ? -10.102 7.32 20.703 1 98.56 332 LEU B N 1
ATOM 6243 C CA . LEU B 1 332 ? -10.977 6.164 20.875 1 98.56 332 LEU B CA 1
ATOM 6244 C C . LEU B 1 332 ? -11.391 6.008 22.328 1 98.56 332 LEU B C 1
ATOM 6246 O O . LEU B 1 332 ? -12.508 5.574 22.625 1 98.56 332 LEU B O 1
ATOM 6250 N N . GLU B 1 333 ? -10.492 6.41 23.25 1 98.44 333 GLU B N 1
ATOM 6251 C CA . GLU B 1 333 ? -10.805 6.367 24.672 1 98.44 333 GLU B CA 1
ATOM 6252 C C . GLU B 1 333 ? -11.875 7.391 25.031 1 98.44 333 GLU B C 1
ATOM 6254 O O . GLU B 1 333 ? -12.688 7.156 25.922 1 98.44 333 GLU B O 1
ATOM 6259 N N . LEU B 1 334 ? -11.898 8.477 24.359 1 98.44 334 LEU B N 1
ATOM 6260 C CA . LEU B 1 334 ? -12.703 9.617 24.781 1 98.44 334 LEU B CA 1
ATOM 6261 C C . LEU B 1 334 ? -14.023 9.664 24 1 98.44 334 LEU B C 1
ATOM 6263 O O . LEU B 1 334 ? -14.883 10.492 24.281 1 98.44 334 LEU B O 1
ATOM 6267 N N . THR B 1 335 ? -14.195 8.758 23 1 98.31 335 THR B N 1
ATOM 6268 C CA . THR B 1 335 ? -15.383 8.797 22.156 1 98.31 335 THR B CA 1
ATOM 6269 C C . THR B 1 335 ? -16.062 7.438 22.109 1 98.31 335 THR B C 1
ATOM 6271 O O . THR B 1 335 ? -15.516 6.441 22.578 1 98.31 335 THR B O 1
ATOM 6274 N N . LYS B 1 336 ? -17.328 7.398 21.594 1 96.94 336 LYS B N 1
ATOM 6275 C CA . LYS B 1 336 ? -18.062 6.156 21.359 1 96.94 336 LYS B CA 1
ATOM 6276 C C . LYS B 1 336 ? -18.109 5.828 19.875 1 96.94 336 LYS B C 1
ATOM 6278 O O . LYS B 1 336 ? -18.453 6.68 19.047 1 96.94 336 LYS B O 1
ATOM 6283 N N . GLY B 1 337 ? -17.766 4.625 19.547 1 96.19 337 GLY B N 1
ATOM 6284 C CA . GLY B 1 337 ? -17.797 4.184 18.172 1 96.19 337 GLY B CA 1
ATOM 6285 C C . GLY B 1 337 ? -19.188 4.188 17.562 1 96.19 337 GLY B C 1
ATOM 6286 O O . GLY B 1 337 ? -19.344 4.148 16.344 1 96.19 337 GLY B O 1
ATOM 6287 N N . THR B 1 338 ? -20.188 4.301 18.359 1 97.19 338 THR B N 1
ATOM 6288 C CA . THR B 1 338 ? -21.578 4.266 17.906 1 97.19 338 THR B CA 1
ATOM 6289 C C . THR B 1 338 ? -21.984 5.613 17.312 1 97.19 338 THR B C 1
ATOM 6291 O O . THR B 1 338 ? -22.891 5.688 16.484 1 97.19 338 THR B O 1
ATOM 6294 N N . ASP B 1 339 ? -21.281 6.707 17.734 1 98.19 339 ASP B N 1
ATOM 6295 C CA . ASP B 1 339 ? -21.781 8 17.281 1 98.19 339 ASP B CA 1
ATOM 6296 C C . ASP B 1 339 ? -20.656 8.867 16.719 1 98.19 339 ASP B C 1
ATOM 6298 O O . ASP B 1 339 ? -20.891 9.992 16.281 1 98.19 339 ASP B O 1
ATOM 6302 N N . THR B 1 340 ? -19.375 8.391 16.797 1 98.88 340 THR B N 1
ATOM 6303 C CA . THR B 1 340 ? -18.234 9.156 16.297 1 98.88 340 THR B CA 1
ATOM 6304 C C . THR B 1 340 ? -17.609 8.445 15.094 1 98.88 340 THR B C 1
ATOM 6306 O O . THR B 1 340 ? -17.188 7.293 15.203 1 98.88 340 THR B O 1
ATOM 6309 N N . LEU B 1 341 ? -17.547 9.078 13.914 1 98.88 341 LEU B N 1
ATOM 6310 C CA . LEU B 1 341 ? -16.781 8.602 12.773 1 98.88 341 LEU B CA 1
ATOM 6311 C C . LEU B 1 341 ? -15.305 8.977 12.922 1 98.88 341 LEU B C 1
ATOM 6313 O O . LEU B 1 341 ? -14.977 10.156 13.094 1 98.88 341 LEU B O 1
ATOM 6317 N N . THR B 1 342 ? -14.438 8.008 12.977 1 98.94 342 THR B N 1
ATOM 6318 C CA . THR B 1 342 ? -12.992 8.211 12.977 1 98.94 342 THR B CA 1
ATOM 6319 C C . THR B 1 342 ? -12.375 7.758 11.656 1 98.94 342 THR B C 1
ATOM 6321 O O . THR B 1 342 ? -12.562 6.613 11.242 1 98.94 342 THR B O 1
ATOM 6324 N N . VAL B 1 343 ? -11.742 8.656 10.953 1 98.94 343 VAL B N 1
ATOM 6325 C CA . VAL B 1 343 ? -11.031 8.375 9.711 1 98.94 343 VAL B CA 1
ATOM 6326 C C . VAL B 1 343 ? -9.539 8.617 9.898 1 98.94 343 VAL B C 1
ATOM 6328 O O . VAL B 1 343 ? -9.133 9.672 10.391 1 98.94 343 VAL B O 1
ATOM 6331 N N . VAL B 1 344 ? -8.695 7.645 9.656 1 98.94 344 VAL B N 1
ATOM 6332 C CA . VAL B 1 344 ? -7.242 7.762 9.68 1 98.94 344 VAL B CA 1
ATOM 6333 C C . VAL B 1 344 ? -6.684 7.562 8.273 1 98.94 344 VAL B C 1
ATOM 6335 O O . VAL B 1 344 ? -6.918 6.523 7.648 1 98.94 344 VAL B O 1
ATOM 6338 N N . THR B 1 345 ? -5.98 8.539 7.734 1 98.88 345 THR B N 1
ATOM 6339 C CA . THR B 1 345 ? -5.441 8.422 6.383 1 98.88 345 THR B CA 1
ATOM 6340 C C . THR B 1 345 ? -4.145 9.219 6.25 1 98.88 345 THR B C 1
ATOM 6342 O O . THR B 1 345 ? -3.572 9.656 7.25 1 98.88 345 THR B O 1
ATOM 6345 N N . SER B 1 346 ? -3.533 9.195 5.086 1 98.88 346 SER B N 1
ATOM 6346 C CA . SER B 1 346 ? -2.375 9.984 4.684 1 98.88 346 SER B CA 1
ATOM 6347 C C . SER B 1 346 ? -2.691 10.852 3.467 1 98.88 346 SER B C 1
ATOM 6349 O O . SER B 1 346 ? -3.701 10.633 2.791 1 98.88 346 SER B O 1
ATOM 6351 N N . ASP B 1 347 ? -1.913 11.836 3.252 1 98.69 347 ASP B N 1
ATOM 6352 C CA . ASP B 1 347 ? -2.172 12.711 2.111 1 98.69 347 ASP B CA 1
ATOM 6353 C C . ASP B 1 347 ? -1.379 12.266 0.885 1 98.69 347 ASP B C 1
ATOM 6355 O O . ASP B 1 347 ? -1.781 12.523 -0.251 1 98.69 347 ASP B O 1
ATOM 6359 N N . HIS B 1 348 ? -0.255 11.711 1.055 1 98.44 348 HIS B N 1
ATOM 6360 C CA . HIS B 1 348 ? 0.619 11.125 0.044 1 98.44 348 HIS B CA 1
ATOM 6361 C C . HIS B 1 348 ? 1.589 10.125 0.665 1 98.44 348 HIS B C 1
ATOM 6363 O O . HIS B 1 348 ? 1.55 9.891 1.874 1 98.44 348 HIS B O 1
ATOM 6369 N N . SER B 1 349 ? 2.369 9.5 -0.232 1 98.25 349 SER B N 1
ATOM 6370 C CA . SER B 1 349 ? 3.385 8.555 0.232 1 98.25 349 SER B CA 1
ATOM 6371 C C . SER B 1 349 ? 4.785 9.148 0.105 1 98.25 349 SER B C 1
ATOM 6373 O O . SER B 1 349 ? 4.945 10.297 -0.318 1 98.25 349 SER B O 1
ATOM 6375 N N . HIS B 1 350 ? 5.785 8.453 0.636 1 98.12 350 HIS B N 1
ATOM 6376 C CA . HIS B 1 350 ? 7.211 8.703 0.446 1 98.12 350 HIS B CA 1
ATOM 6377 C C . HIS B 1 350 ? 7.91 7.48 -0.132 1 98.12 350 HIS B C 1
ATOM 6379 O O . HIS B 1 350 ? 7.309 6.406 -0.239 1 98.12 350 HIS B O 1
ATOM 6385 N N . THR B 1 351 ? 9.18 7.609 -0.515 1 97.56 351 THR B N 1
ATOM 6386 C CA . THR B 1 351 ? 9.906 6.574 -1.243 1 97.56 351 THR B CA 1
ATOM 6387 C C . THR B 1 351 ? 10.594 5.613 -0.277 1 97.56 351 THR B C 1
ATOM 6389 O O . THR B 1 351 ? 11.602 4.996 -0.622 1 97.56 351 THR B O 1
ATOM 6392 N N . LEU B 1 352 ? 10.086 5.508 0.962 1 98.31 352 LEU B N 1
ATOM 6393 C CA . LEU B 1 352 ? 10.602 4.57 1.956 1 98.31 352 LEU B CA 1
ATOM 6394 C C . LEU B 1 352 ? 10.312 3.131 1.545 1 98.31 352 LEU B C 1
ATOM 6396 O O . LEU B 1 352 ? 9.188 2.803 1.168 1 98.31 352 LEU B O 1
ATOM 6400 N N . THR B 1 353 ? 11.312 2.256 1.565 1 97.25 353 THR B N 1
ATOM 6401 C CA . THR B 1 353 ? 11.133 0.846 1.241 1 97.25 353 THR B CA 1
ATOM 6402 C C . THR B 1 353 ? 11.625 -0.038 2.385 1 97.25 353 THR B C 1
ATOM 6404 O O . THR B 1 353 ? 12.523 0.345 3.131 1 97.25 353 THR B O 1
ATOM 6407 N N . ILE B 1 354 ? 10.977 -1.16 2.637 1 97.5 354 ILE B N 1
ATOM 6408 C CA . ILE B 1 354 ? 11.438 -2.25 3.49 1 97.5 354 ILE B CA 1
ATOM 6409 C C . ILE B 1 354 ? 12.141 -3.305 2.645 1 97.5 354 ILE B C 1
ATOM 6411 O O . ILE B 1 354 ? 11.5 -4.074 1.932 1 97.5 354 ILE B O 1
ATOM 6415 N N . THR B 1 355 ? 13.414 -3.395 2.779 1 93.06 355 THR B N 1
ATOM 6416 C CA . THR B 1 355 ? 14.227 -4.016 1.737 1 93.06 355 THR B CA 1
ATOM 6417 C C . THR B 1 355 ? 14.859 -5.305 2.246 1 93.06 355 THR B C 1
ATOM 6419 O O . THR B 1 355 ? 15.367 -5.355 3.369 1 93.06 355 THR B O 1
ATOM 6422 N N . GLY B 1 356 ? 14.828 -6.316 1.355 1 89 356 GLY B N 1
ATOM 6423 C CA . GLY B 1 356 ? 15.656 -7.496 1.57 1 89 356 GLY B CA 1
ATOM 6424 C C . GLY B 1 356 ? 14.938 -8.602 2.318 1 89 356 GLY B C 1
ATOM 6425 O O . GLY B 1 356 ? 13.711 -8.703 2.252 1 89 356 GLY B O 1
ATOM 6426 N N . TYR B 1 357 ? 15.797 -9.516 2.91 1 91.31 357 TYR B N 1
ATOM 6427 C CA . TYR B 1 357 ? 15.242 -10.672 3.6 1 91.31 357 TYR B CA 1
ATOM 6428 C C . TYR B 1 357 ? 15.758 -10.758 5.031 1 91.31 357 TYR B C 1
ATOM 6430 O O . TYR B 1 357 ? 16.266 -11.797 5.457 1 91.31 357 TYR B O 1
ATOM 6438 N N . PRO B 1 358 ? 15.578 -9.586 5.719 1 93.88 358 PRO B N 1
ATOM 6439 C CA . PRO B 1 358 ? 15.93 -9.711 7.133 1 93.88 358 PRO B CA 1
ATOM 6440 C C . PRO B 1 358 ? 15.141 -10.812 7.844 1 93.88 358 PRO B C 1
ATOM 6442 O O . PRO B 1 358 ? 13.992 -11.086 7.48 1 93.88 358 PRO B O 1
ATOM 6445 N N . VAL B 1 359 ? 15.758 -11.367 8.867 1 94.44 359 VAL B N 1
ATOM 6446 C CA . VAL B 1 359 ? 15.078 -12.391 9.656 1 94.44 359 VAL B CA 1
ATOM 6447 C C . VAL B 1 359 ? 13.961 -11.742 10.477 1 94.44 359 VAL B C 1
ATOM 6449 O O . VAL B 1 359 ? 14.016 -10.555 10.781 1 94.44 359 VAL B O 1
ATOM 6452 N N . ARG B 1 360 ? 12.977 -12.562 10.805 1 95.19 360 ARG B N 1
ATOM 6453 C CA . ARG B 1 360 ? 11.906 -12.078 11.68 1 95.19 360 ARG B CA 1
ATOM 6454 C C . ARG B 1 360 ? 12.477 -11.523 12.984 1 95.19 360 ARG B C 1
ATOM 6456 O O . ARG B 1 360 ? 13.367 -12.133 13.586 1 95.19 360 ARG B O 1
ATOM 6463 N N . GLY B 1 361 ? 12.031 -10.328 13.367 1 95.69 361 GLY B N 1
ATOM 6464 C CA . GLY B 1 361 ? 12.508 -9.711 14.586 1 95.69 361 GLY B CA 1
ATOM 6465 C C . GLY B 1 361 ? 13.727 -8.82 14.375 1 95.69 361 GLY B C 1
ATOM 6466 O O . GLY B 1 361 ? 14.133 -8.094 15.281 1 95.69 361 GLY B O 1
ATOM 6467 N N . ASN B 1 362 ? 14.352 -8.945 13.148 1 96.44 362 ASN B N 1
ATOM 6468 C CA . ASN B 1 362 ? 15.406 -7.973 12.867 1 96.44 362 ASN B CA 1
ATOM 6469 C C . ASN B 1 362 ? 14.953 -6.547 13.164 1 96.44 362 ASN B C 1
ATOM 6471 O O . ASN B 1 362 ? 13.852 -6.148 12.781 1 96.44 362 ASN B O 1
ATOM 6475 N N . PRO B 1 363 ? 15.805 -5.82 13.898 1 97.62 363 PRO B N 1
ATOM 6476 C CA . PRO B 1 363 ? 15.375 -4.445 14.156 1 97.62 363 PRO B CA 1
ATOM 6477 C C . PRO B 1 363 ? 15.008 -3.697 12.875 1 97.62 363 PRO B C 1
ATOM 6479 O O . PRO B 1 363 ? 15.812 -3.621 11.945 1 97.62 363 PRO B O 1
ATOM 6482 N N . ILE B 1 364 ? 13.828 -3.107 12.805 1 98.56 364 ILE B N 1
ATOM 6483 C CA . ILE B 1 364 ? 13.32 -2.445 11.609 1 98.56 364 ILE B CA 1
ATOM 6484 C C . ILE B 1 364 ? 14.219 -1.257 11.266 1 98.56 364 ILE B C 1
ATOM 6486 O O . ILE B 1 364 ? 14.352 -0.895 10.094 1 98.56 364 ILE B O 1
ATOM 6490 N N . LEU B 1 365 ? 14.891 -0.62 12.266 1 98.56 365 LEU B N 1
ATOM 6491 C CA . LEU B 1 365 ? 15.805 0.503 12.086 1 98.56 365 LEU B CA 1
ATOM 6492 C C . LEU B 1 365 ? 17.25 0.019 11.969 1 98.56 365 LEU B C 1
ATOM 6494 O O . LEU B 1 365 ? 18.172 0.827 11.969 1 98.56 365 LEU B O 1
ATOM 6498 N N . GLY B 1 366 ? 17.406 -1.273 11.922 1 97.69 366 GLY B N 1
ATOM 6499 C CA . GLY B 1 366 ? 18.734 -1.858 11.828 1 97.69 366 GLY B CA 1
ATOM 6500 C C . GLY B 1 366 ? 19.141 -2.207 10.406 1 97.69 366 GLY B C 1
ATOM 6501 O O . GLY B 1 366 ? 18.656 -1.597 9.445 1 97.69 366 GLY B O 1
ATOM 6502 N N . TYR B 1 367 ? 20.156 -3.047 10.25 1 94.94 367 TYR B N 1
ATOM 6503 C CA . TYR B 1 367 ? 20.641 -3.508 8.953 1 94.94 367 TYR B CA 1
ATOM 6504 C C . TYR B 1 367 ? 20.594 -5.031 8.867 1 94.94 367 TYR B C 1
ATOM 6506 O O . TYR B 1 367 ? 20.516 -5.715 9.883 1 94.94 367 TYR B O 1
ATOM 6514 N N . ASN B 1 368 ? 20.438 -5.516 7.672 1 88.62 368 ASN B N 1
ATOM 6515 C CA . ASN B 1 368 ? 20.438 -6.945 7.375 1 88.62 368 ASN B CA 1
ATOM 6516 C C . ASN B 1 368 ? 21.828 -7.441 7.016 1 88.62 368 ASN B C 1
ATOM 6518 O O . ASN B 1 368 ? 22.516 -6.844 6.184 1 88.62 368 ASN B O 1
ATOM 6522 N N . GLN B 1 369 ? 22.234 -8.516 7.754 1 75.75 369 GLN B N 1
ATOM 6523 C CA . GLN B 1 369 ? 23.562 -9.07 7.508 1 75.75 369 GLN B CA 1
ATOM 6524 C C . GLN B 1 369 ? 23.484 -10.359 6.703 1 75.75 369 GLN B C 1
ATOM 6526 O O . GLN B 1 369 ? 24.516 -10.867 6.238 1 75.75 369 GLN B O 1
ATOM 6531 N N . GLN B 1 370 ? 22.328 -10.758 6.672 1 64.62 370 GLN B N 1
ATOM 6532 C CA . GLN B 1 370 ? 22.203 -12.141 6.23 1 64.62 370 GLN B CA 1
ATOM 6533 C C . GLN B 1 370 ? 22.375 -12.25 4.719 1 64.62 370 GLN B C 1
ATOM 6535 O O . GLN B 1 370 ? 21.938 -11.375 3.971 1 64.62 370 GLN B O 1
ATOM 6540 N N . LYS B 1 371 ? 23.281 -13.227 4.57 1 60.78 371 LYS B N 1
ATOM 6541 C CA . LYS B 1 371 ? 23.531 -13.602 3.184 1 60.78 371 LYS B CA 1
ATOM 6542 C C . LYS B 1 371 ? 22.469 -14.57 2.672 1 60.78 371 LYS B C 1
ATOM 6544 O O . LYS B 1 371 ? 22.125 -15.539 3.352 1 60.78 371 LYS B O 1
ATOM 6549 N N . SER B 1 372 ? 21.438 -14.125 2.002 1 64.62 372 SER B N 1
ATOM 6550 C CA . SER B 1 372 ? 20.5 -14.922 1.23 1 64.62 372 SER B CA 1
ATOM 6551 C C . SER B 1 372 ? 21.094 -15.367 -0.099 1 64.62 372 SER B C 1
ATOM 6553 O O . SER B 1 372 ? 22.312 -15.258 -0.305 1 64.62 372 SER B O 1
ATOM 6555 N N . ASP B 1 373 ? 20.344 -16.109 -0.831 1 67.31 373 ASP B N 1
ATOM 6556 C CA . ASP B 1 373 ? 20.703 -16.516 -2.184 1 67.31 373 ASP B CA 1
ATOM 6557 C C . ASP B 1 373 ? 20.922 -15.297 -3.082 1 67.31 373 ASP B C 1
ATOM 6559 O O . ASP B 1 373 ? 20.922 -15.414 -4.309 1 67.31 373 ASP B O 1
ATOM 6563 N N . ILE B 1 374 ? 21.234 -14.195 -2.436 1 79 374 ILE B N 1
ATOM 6564 C CA . ILE B 1 374 ? 21.438 -12.938 -3.148 1 79 374 ILE B CA 1
ATOM 6565 C C . ILE B 1 374 ? 22.922 -12.625 -3.223 1 79 374 ILE B C 1
ATOM 6567 O O . ILE B 1 374 ? 23.656 -12.773 -2.232 1 79 374 ILE B O 1
ATOM 6571 N N . ILE B 1 375 ? 23.406 -12.414 -4.438 1 78.25 375 ILE B N 1
ATOM 6572 C CA . ILE B 1 375 ? 24.781 -12.023 -4.668 1 78.25 375 ILE B CA 1
ATOM 6573 C C . ILE B 1 375 ? 24.922 -10.508 -4.578 1 78.25 375 ILE B C 1
ATOM 6575 O O . ILE B 1 375 ? 24.219 -9.773 -5.277 1 78.25 375 ILE B O 1
ATOM 6579 N N . PHE B 1 376 ? 25.781 -10.148 -3.672 1 80.38 376 PHE B N 1
ATOM 6580 C CA . PHE B 1 376 ? 26.078 -8.734 -3.508 1 80.38 376 PHE B CA 1
ATOM 6581 C C . PHE B 1 376 ? 27.453 -8.398 -4.09 1 80.38 376 PHE B C 1
ATOM 6583 O O . PHE B 1 376 ? 28.375 -9.219 -4.055 1 80.38 376 PHE B O 1
ATOM 6590 N N . SER B 1 377 ? 27.609 -7.281 -4.648 1 76 377 SER B N 1
ATOM 6591 C CA . SER B 1 377 ? 28.859 -6.914 -5.297 1 76 377 SER B CA 1
ATOM 6592 C C . SER B 1 377 ? 29.891 -6.449 -4.277 1 76 377 SER B C 1
ATOM 6594 O O . SER B 1 377 ? 31.094 -6.648 -4.465 1 76 377 SER B O 1
ATOM 6596 N N . ASP B 1 378 ? 29.453 -5.762 -3.275 1 82.75 378 ASP B N 1
ATOM 6597 C CA . ASP B 1 378 ? 30.406 -5.109 -2.381 1 82.75 378 ASP B CA 1
ATOM 6598 C C . ASP B 1 378 ? 30.5 -5.84 -1.045 1 82.75 378 ASP B C 1
ATOM 6600 O O . ASP B 1 378 ? 31.359 -5.523 -0.214 1 82.75 378 ASP B O 1
ATOM 6604 N N . GLY B 1 379 ? 29.625 -6.828 -0.8 1 84.62 379 GLY B N 1
ATOM 6605 C CA . GLY B 1 379 ? 29.656 -7.629 0.414 1 84.62 379 GLY B CA 1
ATOM 6606 C C . GLY B 1 379 ? 29.219 -6.863 1.646 1 84.62 379 GLY B C 1
ATOM 6607 O O . GLY B 1 379 ? 29.375 -7.34 2.771 1 84.62 379 GLY B O 1
ATOM 6608 N N . LEU B 1 380 ? 28.766 -5.664 1.502 1 90.44 380 LEU B N 1
ATOM 6609 C CA . LEU B 1 380 ? 28.344 -4.824 2.623 1 90.44 380 LEU B CA 1
ATOM 6610 C C . LEU B 1 380 ? 26.922 -5.129 3.035 1 90.44 380 LEU B C 1
ATOM 6612 O O . LEU B 1 380 ? 26.062 -5.398 2.184 1 90.44 380 LEU B O 1
ATOM 6616 N N . PRO B 1 381 ? 26.641 -5.066 4.344 1 92 381 PRO B N 1
ATOM 6617 C CA . PRO B 1 381 ? 25.234 -5.094 4.742 1 92 381 PRO B CA 1
ATOM 6618 C C . PRO B 1 381 ? 24.469 -3.867 4.262 1 92 381 PRO B C 1
ATOM 6620 O O . PRO B 1 381 ? 25.047 -2.945 3.693 1 92 381 PRO B O 1
ATOM 6623 N N . TYR B 1 382 ? 23.219 -3.914 4.363 1 91.69 382 TYR B N 1
ATOM 6624 C CA . TYR B 1 382 ? 22.359 -2.785 4.027 1 91.69 382 TYR B CA 1
ATOM 6625 C C . TYR B 1 382 ? 21.266 -2.605 5.07 1 91.69 382 TYR B C 1
ATOM 6627 O O . TYR B 1 382 ? 20.844 -3.572 5.711 1 91.69 382 TYR B O 1
ATOM 6635 N N . THR B 1 383 ? 20.859 -1.346 5.27 1 96.12 383 THR B N 1
ATOM 6636 C CA . THR B 1 383 ? 19.766 -1.089 6.203 1 96.12 383 THR B CA 1
ATOM 6637 C C . THR B 1 383 ? 18.453 -1.681 5.684 1 96.12 383 THR B C 1
ATOM 6639 O O . THR B 1 383 ? 18.234 -1.743 4.473 1 96.12 383 THR B O 1
ATOM 6642 N N . THR B 1 384 ? 17.578 -2.119 6.602 1 97.06 384 THR B N 1
ATOM 6643 C CA . THR B 1 384 ? 16.266 -2.643 6.262 1 97.06 384 THR B CA 1
ATOM 6644 C C . THR B 1 384 ? 15.414 -1.571 5.586 1 97.06 384 THR B C 1
ATOM 6646 O O . THR B 1 384 ? 14.664 -1.862 4.652 1 97.06 384 THR B O 1
ATOM 6649 N N . LEU B 1 385 ? 15.57 -0.353 6.074 1 98.38 385 LEU B N 1
ATOM 6650 C CA . LEU B 1 385 ? 14.836 0.769 5.504 1 98.38 385 LEU B CA 1
ATOM 6651 C C . LEU B 1 385 ? 15.75 1.652 4.664 1 98.38 385 LEU B C 1
ATOM 6653 O O . LEU B 1 385 ? 16.859 1.98 5.082 1 98.38 385 LEU B O 1
ATOM 6657 N N . ASN B 1 386 ? 15.352 1.983 3.498 1 97.69 386 ASN B N 1
ATOM 6658 C CA . ASN B 1 386 ? 16.047 2.885 2.59 1 97.69 386 ASN B CA 1
ATOM 6659 C C . ASN B 1 386 ? 15.086 3.822 1.871 1 97.69 386 ASN B C 1
ATOM 6661 O O . ASN B 1 386 ? 13.867 3.625 1.925 1 97.69 386 ASN B O 1
ATOM 6665 N N . TYR B 1 387 ? 15.633 4.875 1.273 1 98.19 387 TYR B N 1
ATOM 6666 C CA . TYR B 1 387 ? 14.828 5.832 0.52 1 98.19 387 TYR B CA 1
ATOM 6667 C C . TYR B 1 387 ? 15.227 5.836 -0.953 1 98.19 387 TYR B C 1
ATOM 6669 O O . TYR B 1 387 ? 16.359 5.516 -1.297 1 98.19 387 TYR B O 1
ATOM 6677 N N . GLY B 1 388 ? 14.266 6.188 -1.85 1 96.94 388 GLY B N 1
ATOM 6678 C CA . GLY B 1 388 ? 14.562 6.379 -3.26 1 96.94 388 GLY B CA 1
ATOM 6679 C C . GLY B 1 388 ? 15.234 7.703 -3.557 1 96.94 388 GLY B C 1
ATOM 6680 O O . GLY B 1 388 ? 16.047 7.805 -4.484 1 96.94 388 GLY B O 1
ATOM 6681 N N . ILE B 1 389 ? 14.922 8.727 -2.811 1 96 389 ILE B N 1
ATOM 6682 C CA . ILE B 1 389 ? 15.414 10.078 -3.084 1 96 389 ILE B CA 1
ATOM 6683 C C . ILE B 1 389 ? 15.492 10.867 -1.783 1 96 389 ILE B C 1
ATOM 6685 O O . ILE B 1 389 ? 14.625 10.742 -0.918 1 96 389 ILE B O 1
ATOM 6689 N N . GLY B 1 390 ? 16.5 11.664 -1.581 1 96.69 390 GLY B N 1
ATOM 6690 C CA . GLY B 1 390 ? 16.641 12.539 -0.431 1 96.69 390 GLY B CA 1
ATOM 6691 C C . GLY B 1 390 ? 18.094 12.773 -0.04 1 96.69 390 GLY B C 1
ATOM 6692 O O . GLY B 1 390 ? 19 12.359 -0.752 1 96.69 390 GLY B O 1
ATOM 6693 N N . PRO B 1 391 ? 18.375 13.438 1.083 1 97.38 391 PRO B N 1
ATOM 6694 C CA . PRO B 1 391 ? 19.719 13.828 1.479 1 97.38 391 PRO B CA 1
ATOM 6695 C C . PRO B 1 391 ? 20.641 12.625 1.725 1 97.38 391 PRO B C 1
ATOM 6697 O O . PRO B 1 391 ? 21.859 12.75 1.64 1 97.38 391 PRO B O 1
ATOM 6700 N N . GLY B 1 392 ? 20.031 11.469 1.98 1 97.62 392 GLY B N 1
ATOM 6701 C CA . GLY B 1 392 ? 20.844 10.273 2.115 1 97.62 392 GLY B CA 1
ATOM 6702 C C . GLY B 1 392 ? 21.641 9.945 0.862 1 97.62 392 GLY B C 1
ATOM 6703 O O . GLY B 1 392 ? 22.625 9.211 0.919 1 97.62 392 GLY B O 1
ATOM 6704 N N . GLY B 1 393 ? 21.188 10.43 -0.273 1 96.44 393 GLY B N 1
ATOM 6705 C CA . GLY B 1 393 ? 21.891 10.219 -1.527 1 96.44 393 GLY B CA 1
ATOM 6706 C C . GLY B 1 393 ? 23.234 10.93 -1.586 1 96.44 393 GLY B C 1
ATOM 6707 O O . GLY B 1 393 ? 24.141 10.484 -2.289 1 96.44 393 GLY B O 1
ATOM 6708 N N . PHE B 1 394 ? 23.344 12.07 -0.875 1 95.56 394 PHE B N 1
ATOM 6709 C CA . PHE B 1 394 ? 24.625 12.789 -0.85 1 95.56 394 PHE B CA 1
ATOM 6710 C C . PHE B 1 394 ? 25.688 11.969 -0.137 1 95.56 394 PHE B C 1
ATOM 6712 O O . PHE B 1 394 ? 26.859 11.977 -0.539 1 95.56 394 PHE B O 1
ATOM 6719 N N . GLU B 1 395 ? 25.25 11.266 0.877 1 94.38 395 GLU B N 1
ATOM 6720 C CA . GLU B 1 395 ? 26.188 10.406 1.588 1 94.38 395 GLU B CA 1
ATOM 6721 C C . GLU B 1 395 ? 26.609 9.227 0.719 1 94.38 395 GLU B C 1
ATOM 6723 O O . GLU B 1 395 ? 27.766 8.773 0.8 1 94.38 395 GLU B O 1
ATOM 6728 N N . VAL B 1 396 ? 25.703 8.719 -0.044 1 95.31 396 VAL B N 1
ATOM 6729 C CA . VAL B 1 396 ? 26.016 7.621 -0.956 1 95.31 396 VAL B CA 1
ATOM 6730 C C . VAL B 1 396 ? 27.016 8.086 -2.012 1 95.31 396 VAL B C 1
ATOM 6732 O O . VAL B 1 396 ? 28 7.406 -2.279 1 95.31 396 VAL B O 1
ATOM 6735 N N . GLN B 1 397 ? 26.797 9.258 -2.582 1 93.56 397 GLN B N 1
ATOM 6736 C CA . GLN B 1 397 ? 27.703 9.82 -3.574 1 93.56 397 GLN B CA 1
ATOM 6737 C C . GLN B 1 397 ? 29.094 10.008 -2.994 1 93.56 397 GLN B C 1
ATOM 6739 O O . GLN B 1 397 ? 30.094 9.656 -3.629 1 93.56 397 GLN B O 1
ATOM 6744 N N . LYS B 1 398 ? 29.109 10.617 -1.838 1 94.44 398 LYS B N 1
ATOM 6745 C CA . LYS B 1 398 ? 30.391 10.852 -1.169 1 94.44 398 LYS B CA 1
ATOM 6746 C C . LYS B 1 398 ? 31.125 9.547 -0.922 1 94.44 398 LYS B C 1
ATOM 6748 O O . LYS B 1 398 ? 32.344 9.453 -1.159 1 94.44 398 LYS B O 1
ATOM 6753 N N . SER B 1 399 ? 30.422 8.562 -0.455 1 95.06 399 SER B N 1
ATOM 6754 C CA . SER B 1 399 ? 31.047 7.281 -0.149 1 95.06 399 SER B CA 1
ATOM 6755 C C . SER B 1 399 ? 31.594 6.617 -1.408 1 95.06 399 SER B C 1
ATOM 6757 O O . SER B 1 399 ? 32.656 6.023 -1.384 1 95.06 399 SER B O 1
ATOM 6759 N N . PHE B 1 400 ? 30.844 6.664 -2.506 1 93 400 PHE B N 1
ATOM 6760 C CA . PHE B 1 400 ? 31.328 6.09 -3.75 1 93 400 PHE B CA 1
ATOM 6761 C C . PHE B 1 400 ? 32.625 6.781 -4.191 1 93 400 PHE B C 1
ATOM 6763 O O . PHE B 1 400 ? 33.562 6.125 -4.66 1 93 400 PHE B O 1
ATOM 6770 N N . LYS B 1 401 ? 32.625 8.047 -4.055 1 90.38 401 LYS B N 1
ATOM 6771 C CA . LYS B 1 401 ? 33.812 8.812 -4.438 1 90.38 401 LYS B CA 1
ATOM 6772 C C . LYS B 1 401 ? 35 8.438 -3.578 1 90.38 401 LYS B C 1
ATOM 6774 O O . LYS B 1 401 ? 36.125 8.289 -4.09 1 90.38 401 LYS B O 1
ATOM 6779 N N . GLU B 1 402 ? 34.719 8.312 -2.352 1 93.12 402 GLU B N 1
ATOM 6780 C CA . GLU B 1 402 ? 35.812 8.133 -1.403 1 93.12 402 GLU B CA 1
ATOM 6781 C C . GLU B 1 402 ? 36.188 6.656 -1.244 1 93.12 402 GLU B C 1
ATOM 6783 O O . GLU B 1 402 ? 37.344 6.316 -1.032 1 93.12 402 GLU B O 1
ATOM 6788 N N . ASN B 1 403 ? 35.156 5.75 -1.347 1 91.56 403 ASN B N 1
ATOM 6789 C CA . ASN B 1 403 ? 35.375 4.363 -0.946 1 91.56 403 ASN B CA 1
ATOM 6790 C C . ASN B 1 403 ? 35.031 3.395 -2.074 1 91.56 403 ASN B C 1
ATOM 6792 O O . ASN B 1 403 ? 35.219 2.184 -1.934 1 91.56 403 ASN B O 1
ATOM 6796 N N . SER B 1 404 ? 34.438 3.869 -3.17 1 89.31 404 SER B N 1
ATOM 6797 C CA . SER B 1 404 ? 34.062 3.1 -4.352 1 89.31 404 SER B CA 1
ATOM 6798 C C . SER B 1 404 ? 32.906 2.143 -4.043 1 89.31 404 SER B C 1
ATOM 6800 O O . SER B 1 404 ? 32.719 1.152 -4.754 1 89.31 404 SER B O 1
ATOM 6802 N N . HIS B 1 405 ? 32.281 2.385 -2.908 1 90.56 405 HIS B N 1
ATOM 6803 C CA . HIS B 1 405 ? 31.062 1.646 -2.551 1 90.56 405 HIS B CA 1
ATOM 6804 C C . HIS B 1 405 ? 30.109 2.502 -1.713 1 90.56 405 HIS B C 1
ATOM 6806 O O . HIS B 1 405 ? 30.484 3.592 -1.271 1 90.56 405 HIS B O 1
ATOM 6812 N N . ARG B 1 406 ? 28.875 2.033 -1.557 1 92.56 406 ARG B N 1
ATOM 6813 C CA . ARG B 1 406 ? 27.906 2.744 -0.723 1 92.56 406 ARG B CA 1
ATOM 6814 C C . ARG B 1 406 ? 28.344 2.74 0.74 1 92.56 406 ARG B C 1
ATOM 6816 O O . ARG B 1 406 ? 29.234 1.98 1.127 1 92.56 406 ARG B O 1
ATOM 6823 N N . PRO B 1 407 ? 27.672 3.58 1.597 1 94.88 407 PRO B N 1
ATOM 6824 C CA . PRO B 1 407 ? 28.016 3.574 3.02 1 94.88 407 PRO B CA 1
ATOM 6825 C C . PRO B 1 407 ? 27.812 2.213 3.674 1 94.88 407 PRO B C 1
ATOM 6827 O O . PRO B 1 407 ? 26.828 1.518 3.361 1 94.88 407 PRO B O 1
ATOM 6830 N N . ASP B 1 408 ? 28.75 1.83 4.578 1 94.94 408 ASP B N 1
ATOM 6831 C CA . ASP B 1 408 ? 28.656 0.608 5.367 1 94.94 408 ASP B CA 1
ATOM 6832 C C . ASP B 1 408 ? 27.875 0.847 6.656 1 94.94 408 ASP B C 1
ATOM 6834 O O . ASP B 1 408 ? 28.406 1.423 7.609 1 94.94 408 ASP B O 1
ATOM 6838 N N . PRO B 1 409 ? 26.672 0.391 6.703 1 95.38 409 PRO B N 1
ATOM 6839 C CA . PRO B 1 409 ? 25.844 0.684 7.883 1 95.38 409 PRO B CA 1
ATOM 6840 C C . PRO B 1 409 ? 26.375 0.007 9.148 1 95.38 409 PRO B C 1
ATOM 6842 O O . PRO B 1 409 ? 26 0.381 10.258 1 95.38 409 PRO B O 1
ATOM 6845 N N . SER B 1 410 ? 27.188 -1.022 9.016 1 94.38 410 SER B N 1
ATOM 6846 C CA . SER B 1 410 ? 27.703 -1.739 10.18 1 94.38 410 SER B CA 1
ATOM 6847 C C . SER B 1 410 ? 28.672 -0.881 10.969 1 94.38 410 SER B C 1
ATOM 6849 O O . SER B 1 410 ? 29.016 -1.21 12.109 1 94.38 410 SER B O 1
ATOM 6851 N N . LYS B 1 411 ? 29.094 0.255 10.461 1 95.25 411 LYS B N 1
ATOM 6852 C CA . LYS B 1 411 ? 30.078 1.111 11.102 1 95.25 411 LYS B CA 1
ATOM 6853 C C . LYS B 1 411 ? 29.422 2.244 11.875 1 95.25 411 LYS B C 1
ATOM 6855 O O . LYS B 1 411 ? 30.109 3.107 12.43 1 95.25 411 LYS B O 1
ATOM 6860 N N . THR B 1 412 ? 28.125 2.283 11.852 1 95.75 412 THR B N 1
ATOM 6861 C CA . THR B 1 412 ? 27.391 3.332 12.547 1 95.75 412 THR B CA 1
ATOM 6862 C C . THR B 1 412 ? 26.188 2.748 13.289 1 95.75 412 THR B C 1
ATOM 6864 O O . THR B 1 412 ? 25.734 1.647 12.977 1 95.75 412 THR B O 1
ATOM 6867 N N . ASP B 1 413 ? 25.75 3.422 14.328 1 97.88 413 ASP B N 1
ATOM 6868 C CA . ASP B 1 413 ? 24.516 3.039 15 1 97.88 413 ASP B CA 1
ATOM 6869 C C . ASP B 1 413 ? 23.297 3.408 14.156 1 97.88 413 ASP B C 1
ATOM 6871 O O . ASP B 1 413 ? 22.75 4.508 14.289 1 97.88 413 ASP B O 1
ATOM 6875 N N . THR B 1 414 ? 22.812 2.469 13.43 1 98 414 THR B N 1
ATOM 6876 C CA . THR B 1 414 ? 21.719 2.721 12.492 1 98 414 THR B CA 1
ATOM 6877 C C . THR B 1 414 ? 20.422 2.965 13.242 1 98 414 THR B C 1
ATOM 6879 O O . THR B 1 414 ? 19.438 3.414 12.648 1 98 414 THR B O 1
ATOM 6882 N N . GLN B 1 415 ? 20.344 2.68 14.523 1 97.88 415 GLN B N 1
ATOM 6883 C CA . GLN B 1 415 ? 19.109 2.834 15.297 1 97.88 415 GLN B CA 1
ATOM 6884 C C . GLN B 1 415 ? 19.078 4.18 16.016 1 97.88 415 GLN B C 1
ATOM 6886 O O . GLN B 1 415 ? 18.094 4.516 16.672 1 97.88 415 GLN B O 1
ATOM 6891 N N . ALA B 1 416 ? 20.188 4.957 15.867 1 97.88 416 ALA B N 1
ATOM 6892 C CA . ALA B 1 416 ? 20.234 6.281 16.484 1 97.88 416 ALA B CA 1
ATOM 6893 C C . ALA B 1 416 ? 19.094 7.164 15.953 1 97.88 416 ALA B C 1
ATOM 6895 O O . ALA B 1 416 ? 18.719 7.059 14.781 1 97.88 416 ALA B O 1
ATOM 6896 N N . PRO B 1 417 ? 18.594 8.062 16.75 1 97.31 417 PRO B N 1
ATOM 6897 C CA . PRO B 1 417 ? 17.406 8.844 16.406 1 97.31 417 PRO B CA 1
ATOM 6898 C C . PRO B 1 417 ? 17.594 9.688 15.148 1 97.31 417 PRO B C 1
ATOM 6900 O O . PRO B 1 417 ? 16.609 9.992 14.453 1 97.31 417 PRO B O 1
ATOM 6903 N N . HIS B 1 418 ? 18.828 10.086 14.867 1 97.94 418 HIS B N 1
ATOM 6904 C CA . HIS B 1 418 ? 19.047 10.977 13.734 1 97.94 418 HIS B CA 1
ATOM 6905 C C . HIS B 1 418 ? 19.875 10.312 12.648 1 97.94 418 HIS B C 1
ATOM 6907 O O . HIS B 1 418 ? 20.547 10.984 11.867 1 97.94 418 HIS B O 1
ATOM 6913 N N . TYR B 1 419 ? 19.938 8.992 12.719 1 98.19 419 TYR B N 1
ATOM 6914 C CA . TYR B 1 419 ? 20.594 8.281 11.625 1 98.19 419 TYR B CA 1
ATOM 6915 C C . TYR B 1 419 ? 19.891 8.547 10.297 1 98.19 419 TYR B C 1
ATOM 6917 O O . TYR B 1 419 ? 18.672 8.383 10.195 1 98.19 419 TYR B O 1
ATOM 6925 N N . MET B 1 420 ? 20.641 9.016 9.328 1 98.31 420 MET B N 1
ATOM 6926 C CA . MET B 1 420 ? 20.109 9.297 8 1 98.31 420 MET B CA 1
ATOM 6927 C C . MET B 1 420 ? 20.234 8.086 7.09 1 98.31 420 MET B C 1
ATOM 6929 O O . MET B 1 420 ? 21.344 7.652 6.777 1 98.31 420 MET B O 1
ATOM 6933 N N . GLN B 1 421 ? 19.172 7.496 6.633 1 98.31 421 GLN B N 1
ATOM 6934 C CA . GLN B 1 421 ? 19.172 6.355 5.723 1 98.31 421 GLN B CA 1
ATOM 6935 C C . GLN B 1 421 ? 19.703 6.762 4.348 1 98.31 421 GLN B C 1
ATOM 6937 O O . GLN B 1 421 ? 19.484 7.887 3.898 1 98.31 421 GLN B O 1
ATOM 6942 N N . SER B 1 422 ? 20.312 5.789 3.662 1 97.44 422 SER B N 1
ATOM 6943 C CA . SER B 1 422 ? 20.797 6 2.301 1 97.44 422 SER B CA 1
ATOM 6944 C C . SER B 1 422 ? 19.641 6.156 1.325 1 97.44 422 SER B C 1
ATOM 6946 O O . SER B 1 422 ? 18.547 5.641 1.567 1 97.44 422 SER B O 1
ATOM 6948 N N . ALA B 1 423 ? 19.891 6.906 0.257 1 97.25 423 ALA B N 1
ATOM 6949 C CA . ALA B 1 423 ? 18.953 7.078 -0.843 1 97.25 423 ALA B CA 1
ATOM 6950 C C . ALA B 1 423 ? 19.656 6.965 -2.193 1 97.25 423 ALA B C 1
ATOM 6952 O O . ALA B 1 423 ? 20.859 7.211 -2.295 1 97.25 423 ALA B O 1
ATOM 6953 N N . LEU B 1 424 ? 18.891 6.52 -3.203 1 96.06 424 LEU B N 1
ATOM 6954 C CA . LEU B 1 424 ? 19.422 6.348 -4.547 1 96.06 424 LEU B CA 1
ATOM 6955 C C . LEU B 1 424 ? 19.781 7.695 -5.172 1 96.06 424 LEU B C 1
ATOM 6957 O O . LEU B 1 424 ? 20.844 7.855 -5.754 1 96.06 424 LEU B O 1
ATOM 6961 N N . ILE B 1 425 ? 18.875 8.656 -5.102 1 95.06 425 ILE B N 1
ATOM 6962 C CA . ILE B 1 425 ? 19.016 9.961 -5.734 1 95.06 425 ILE B CA 1
ATOM 6963 C C . ILE B 1 425 ? 19.297 11.016 -4.672 1 95.06 425 ILE B C 1
ATOM 6965 O O . ILE B 1 425 ? 18.531 11.156 -3.707 1 95.06 425 ILE B O 1
ATOM 6969 N N . ALA B 1 426 ? 20.359 11.797 -4.832 1 95.19 426 ALA B N 1
ATOM 6970 C CA . ALA B 1 426 ? 20.719 12.859 -3.906 1 95.19 426 ALA B CA 1
ATOM 6971 C C . ALA B 1 426 ? 19.891 14.109 -4.145 1 95.19 426 ALA B C 1
ATOM 6973 O O . ALA B 1 426 ? 19.922 14.695 -5.23 1 95.19 426 ALA B O 1
ATOM 6974 N N . ALA B 1 427 ? 19.125 14.422 -3.154 1 93.5 427 ALA B N 1
ATOM 6975 C CA . ALA B 1 427 ? 18.266 15.602 -3.254 1 93.5 427 ALA B CA 1
ATOM 6976 C C . ALA B 1 427 ? 18 16.203 -1.877 1 93.5 427 ALA B C 1
ATOM 6978 O O . ALA B 1 427 ? 18.016 15.484 -0.87 1 93.5 427 ALA B O 1
ATOM 6979 N N . VAL B 1 428 ? 17.797 17.484 -1.827 1 93.56 428 VAL B N 1
ATOM 6980 C CA . VAL B 1 428 ? 17.359 18.156 -0.607 1 93.56 428 VAL B CA 1
ATOM 6981 C C . VAL B 1 428 ? 16.25 19.141 -0.931 1 93.56 428 VAL B C 1
ATOM 6983 O O . VAL B 1 428 ? 16.422 20.047 -1.753 1 93.56 428 VAL B O 1
ATOM 6986 N N . PRO B 1 429 ? 15.109 19.078 -0.309 1 94 429 PRO B N 1
ATOM 6987 C CA . PRO B 1 429 ? 14.68 17.969 0.556 1 94 429 PRO B CA 1
ATOM 6988 C C . PRO B 1 429 ? 14.367 16.703 -0.224 1 94 429 PRO B C 1
ATOM 6990 O O . PRO B 1 429 ? 14.383 16.703 -1.458 1 94 429 PRO B O 1
ATOM 6993 N N . GLY B 1 430 ? 14.188 15.547 0.5 1 94.38 430 GLY B N 1
ATOM 6994 C CA . GLY B 1 430 ? 13.602 14.383 -0.148 1 94.38 430 GLY B CA 1
ATOM 6995 C C . GLY B 1 430 ? 12.25 14.664 -0.767 1 94.38 430 GLY B C 1
ATOM 6996 O O . GLY B 1 430 ? 11.625 15.688 -0.476 1 94.38 430 GLY B O 1
ATOM 6997 N N . ALA B 1 431 ? 11.789 13.734 -1.636 1 94.06 431 ALA B N 1
ATOM 6998 C CA . ALA B 1 431 ? 10.547 13.977 -2.365 1 94.06 431 ALA B CA 1
ATOM 6999 C C . ALA B 1 431 ? 9.477 12.969 -1.974 1 94.06 431 ALA B C 1
ATOM 7001 O O . ALA B 1 431 ? 9.781 11.898 -1.436 1 94.06 431 ALA B O 1
ATOM 7002 N N . HIS B 1 432 ? 8.203 13.391 -2.234 1 96.94 432 HIS B N 1
ATOM 7003 C CA . HIS B 1 432 ? 7.059 12.5 -2.061 1 96.94 432 HIS B CA 1
ATOM 7004 C C . HIS B 1 432 ? 7.094 11.352 -3.064 1 96.94 432 HIS B C 1
ATOM 7006 O O . HIS B 1 432 ? 7.914 11.352 -3.986 1 96.94 432 HIS B O 1
ATOM 7012 N N . ALA B 1 433 ? 6.316 10.359 -2.801 1 97.56 433 ALA B N 1
ATOM 7013 C CA . ALA B 1 433 ? 6.066 9.273 -3.754 1 97.56 433 ALA B CA 1
ATOM 7014 C C . ALA B 1 433 ? 4.613 9.281 -4.215 1 97.56 433 ALA B C 1
ATOM 7016 O O . ALA B 1 433 ? 3.783 10.008 -3.67 1 97.56 433 ALA B O 1
ATOM 7017 N N . GLY B 1 434 ? 4.371 8.469 -5.297 1 97.56 434 GLY B N 1
ATOM 7018 C CA . GLY B 1 434 ? 3.076 8.547 -5.961 1 97.56 434 GLY B CA 1
ATOM 7019 C C . GLY B 1 434 ? 2.164 7.383 -5.625 1 97.56 434 GLY B C 1
ATOM 7020 O O . GLY B 1 434 ? 1.126 7.195 -6.266 1 97.56 434 GLY B O 1
ATOM 7021 N N . ASP B 1 435 ? 2.436 6.574 -4.598 1 97.69 435 ASP B N 1
ATOM 7022 C CA . ASP B 1 435 ? 1.617 5.418 -4.25 1 97.69 435 ASP B CA 1
ATOM 7023 C C . ASP B 1 435 ? 0.268 5.852 -3.68 1 97.69 435 ASP B C 1
ATOM 7025 O O . ASP B 1 435 ? 0.159 6.918 -3.072 1 97.69 435 ASP B O 1
ATOM 7029 N N . ASP B 1 436 ? -0.754 4.965 -3.865 1 98.62 436 ASP B N 1
ATOM 7030 C CA . ASP B 1 436 ? -1.979 5.145 -3.092 1 98.62 436 ASP B CA 1
ATOM 7031 C C . ASP B 1 436 ? -1.711 4.992 -1.598 1 98.62 436 ASP B C 1
ATOM 7033 O O . ASP B 1 436 ? -0.773 4.301 -1.197 1 98.62 436 ASP B O 1
ATOM 7037 N N . VAL B 1 437 ? -2.496 5.699 -0.821 1 98.81 437 VAL B N 1
ATOM 7038 C CA . VAL B 1 437 ? -2.385 5.602 0.63 1 98.81 437 VAL B CA 1
ATOM 7039 C C . VAL B 1 437 ? -3.672 5.02 1.211 1 98.81 437 VAL B C 1
ATOM 7041 O O . VAL B 1 437 ? -4.711 5.012 0.547 1 98.81 437 VAL B O 1
ATOM 7044 N N . ALA B 1 438 ? -3.609 4.492 2.408 1 98.81 438 ALA B N 1
ATOM 7045 C CA . ALA B 1 438 ? -4.75 3.82 3.02 1 98.81 438 ALA B CA 1
ATOM 7046 C C . ALA B 1 438 ? -5.691 4.828 3.678 1 98.81 438 ALA B C 1
ATOM 7048 O O . ALA B 1 438 ? -5.258 5.895 4.121 1 98.81 438 ALA B O 1
ATOM 7049 N N . ILE B 1 439 ? -6.969 4.535 3.68 1 98.88 439 ILE B N 1
ATOM 7050 C CA . ILE B 1 439 ? -8 5.145 4.516 1 98.88 439 ILE B CA 1
ATOM 7051 C C . ILE B 1 439 ? -8.547 4.109 5.496 1 98.88 439 ILE B C 1
ATOM 7053 O O . ILE B 1 439 ? -9.125 3.1 5.086 1 98.88 439 ILE B O 1
ATOM 7057 N N . PHE B 1 440 ? -8.305 4.285 6.766 1 98.88 440 PHE B N 1
ATOM 7058 C CA . PHE B 1 440 ? -8.914 3.465 7.809 1 98.88 440 PHE B CA 1
ATOM 7059 C C . PHE B 1 440 ? -10.109 4.172 8.43 1 98.88 440 PHE B C 1
ATOM 7061 O O . PHE B 1 440 ? -10.047 5.375 8.711 1 98.88 440 PHE B O 1
ATOM 7068 N N . ALA B 1 441 ? -11.195 3.445 8.641 1 98.81 441 ALA B N 1
ATOM 7069 C CA . ALA B 1 441 ? -12.375 4.133 9.156 1 98.81 441 ALA B CA 1
ATOM 7070 C C . ALA B 1 441 ? -13.133 3.256 10.156 1 98.81 441 ALA B C 1
ATOM 7072 O O . ALA B 1 441 ? -13.172 2.033 10 1 98.81 441 ALA B O 1
ATOM 7073 N N . HIS B 1 442 ? -13.672 3.887 11.133 1 98.12 442 HIS B N 1
ATOM 7074 C CA . HIS B 1 442 ? -14.461 3.291 12.203 1 98.12 442 HIS B CA 1
ATOM 7075 C C . HIS B 1 442 ? -15.609 4.203 12.617 1 98.12 442 HIS B C 1
ATOM 7077 O O . HIS B 1 442 ? -15.461 5.43 12.625 1 98.12 442 HIS B O 1
ATOM 7083 N N . GLY B 1 443 ? -16.781 3.639 12.992 1 98.5 443 GLY B N 1
ATOM 7084 C CA . GLY B 1 443 ? -17.922 4.422 13.453 1 98.5 443 GLY B CA 1
ATOM 7085 C C . GLY B 1 443 ? -19.031 4.52 12.43 1 98.5 443 GLY B C 1
ATOM 7086 O O . GLY B 1 443 ? -19.125 3.701 11.516 1 98.5 443 GLY B O 1
ATOM 7087 N N . PRO B 1 444 ? -19.984 5.492 12.578 1 98.38 444 PRO B N 1
ATOM 7088 C CA . PRO B 1 444 ? -21.141 5.633 11.68 1 98.38 444 PRO B CA 1
ATOM 7089 C C . PRO B 1 444 ? -20.719 5.809 10.219 1 98.38 444 PRO B C 1
ATOM 7091 O O . PRO B 1 444 ? -19.875 6.656 9.914 1 98.38 444 PRO B O 1
ATOM 7094 N N . MET B 1 445 ? -21.312 4.957 9.375 1 97.62 445 MET B N 1
ATOM 7095 C CA . MET B 1 445 ? -21.188 5.043 7.922 1 97.62 445 MET B CA 1
ATOM 7096 C C . MET B 1 445 ? -19.75 4.75 7.488 1 97.62 445 MET B C 1
ATOM 7098 O O . MET B 1 445 ? -19.391 5.008 6.344 1 97.62 445 MET B O 1
ATOM 7102 N N . SER B 1 446 ? -18.938 4.199 8.398 1 98.25 446 SER B N 1
ATOM 7103 C CA . SER B 1 446 ? -17.531 3.939 8.07 1 98.25 446 SER B CA 1
ATOM 7104 C C . SER B 1 446 ? -17.406 2.957 6.914 1 98.25 446 SER B C 1
ATOM 7106 O O . SER B 1 446 ? -16.391 2.914 6.234 1 98.25 446 SER B O 1
ATOM 7108 N N . HIS B 1 447 ? -18.453 2.131 6.598 1 97.31 447 HIS B N 1
ATOM 7109 C CA . HIS B 1 447 ? -18.453 1.175 5.496 1 97.31 447 HIS B CA 1
ATOM 7110 C C . HIS B 1 447 ? -18.406 1.886 4.148 1 97.31 447 HIS B C 1
ATOM 7112 O O . HIS B 1 447 ? -18.156 1.257 3.119 1 97.31 447 HIS B O 1
ATOM 7118 N N . LEU B 1 448 ? -18.562 3.246 4.152 1 97.56 448 LEU B N 1
ATOM 7119 C CA . LEU B 1 448 ? -18.469 4.012 2.916 1 97.56 448 LEU B CA 1
ATOM 7120 C C . LEU B 1 448 ? -17 4.184 2.494 1 97.56 448 LEU B C 1
ATOM 7122 O O . LEU B 1 448 ? -16.719 4.562 1.354 1 97.56 448 LEU B O 1
ATOM 7126 N N . PHE B 1 449 ? -16.078 4.012 3.412 1 98 449 PHE B N 1
ATOM 7127 C CA . PHE B 1 449 ? -14.656 4.047 3.107 1 98 449 PHE B CA 1
ATOM 7128 C C . PHE B 1 449 ? -14.148 2.658 2.736 1 98 449 PHE B C 1
ATOM 7130 O O . PHE B 1 449 ? -13.68 1.911 3.6 1 98 449 PHE B O 1
ATOM 7137 N N . HIS B 1 450 ? -14.266 2.35 1.521 1 95.44 450 HIS B N 1
ATOM 7138 C CA . HIS B 1 450 ? -13.953 1.056 0.927 1 95.44 450 HIS B CA 1
ATOM 7139 C C . HIS B 1 450 ? -13.398 1.217 -0.486 1 95.44 450 HIS B C 1
ATOM 7141 O O . HIS B 1 450 ? -13.375 2.326 -1.025 1 95.44 450 HIS B O 1
ATOM 7147 N N . SER B 1 451 ? -12.82 0.175 -1.092 1 96.38 451 SER B N 1
ATOM 7148 C CA . SER B 1 451 ? -12.352 0.183 -2.475 1 96.38 451 SER B CA 1
ATOM 7149 C C . SER B 1 451 ? -11.297 1.263 -2.695 1 96.38 451 SER B C 1
ATOM 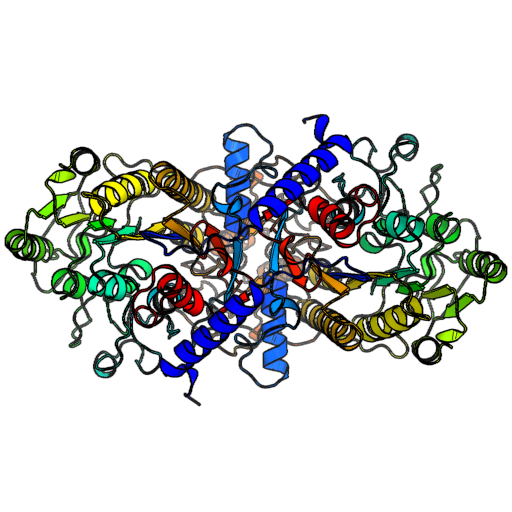7151 O O . SER B 1 451 ? -10.562 1.615 -1.774 1 96.38 451 SER B O 1
ATOM 7153 N N . VAL B 1 452 ? -11.07 1.648 -3.973 1 98.38 452 VAL B N 1
ATOM 7154 C CA . VAL B 1 452 ? -10.117 2.686 -4.355 1 98.38 452 VAL B CA 1
ATOM 7155 C C . VAL B 1 452 ? -10.867 3.953 -4.758 1 98.38 452 VAL B C 1
ATOM 7157 O O . VAL B 1 452 ? -11.773 3.906 -5.594 1 98.38 452 VAL B O 1
ATOM 7160 N N . HIS B 1 453 ? -10.492 5.082 -4.125 1 98.56 453 HIS B N 1
ATOM 7161 C CA . HIS B 1 453 ? -11.188 6.344 -4.375 1 98.56 453 HIS B CA 1
ATOM 7162 C C . HIS B 1 453 ? -10.211 7.438 -4.785 1 98.56 453 HIS B C 1
ATOM 7164 O O . HIS B 1 453 ? -9.039 7.402 -4.406 1 98.56 453 HIS B O 1
ATOM 7170 N N . GLU B 1 454 ? -10.797 8.375 -5.605 1 98.62 454 GLU B N 1
ATOM 7171 C CA . GLU B 1 454 ? -10.109 9.656 -5.664 1 98.62 454 GLU B CA 1
ATOM 7172 C C . GLU B 1 454 ? -10.07 10.328 -4.293 1 98.62 454 GLU B C 1
ATOM 7174 O O . GLU B 1 454 ? -11.016 10.211 -3.512 1 98.62 454 GLU B O 1
ATOM 7179 N N . GLN B 1 455 ? -9.031 11.047 -4.059 1 98.75 455 GLN B N 1
ATOM 7180 C CA . GLN B 1 455 ? -8.758 11.57 -2.725 1 98.75 455 GLN B CA 1
ATOM 7181 C C . GLN B 1 455 ? -9.852 12.523 -2.266 1 98.75 455 GLN B C 1
ATOM 7183 O O . GLN B 1 455 ? -10.172 12.586 -1.077 1 98.75 455 GLN B O 1
ATOM 7188 N N . ASN B 1 456 ? -10.469 13.25 -3.207 1 98.75 456 ASN B N 1
ATOM 7189 C CA . ASN B 1 456 ? -11.516 14.203 -2.865 1 98.75 456 ASN B CA 1
ATOM 7190 C C . ASN B 1 456 ? -12.75 13.516 -2.297 1 98.75 456 ASN B C 1
ATOM 7192 O O . ASN B 1 456 ? -13.57 14.148 -1.628 1 98.75 456 ASN B O 1
ATOM 7196 N N . TYR B 1 457 ? -12.875 12.25 -2.529 1 98.69 457 TYR B N 1
ATOM 7197 C CA . TYR B 1 457 ? -14 11.461 -2.055 1 98.69 457 TYR B CA 1
ATOM 7198 C C . TYR B 1 457 ? -14.117 11.531 -0.537 1 98.69 457 TYR B C 1
ATOM 7200 O O . TYR B 1 457 ? -15.227 11.531 0.007 1 98.69 457 TYR B O 1
ATOM 7208 N N . ILE B 1 458 ? -13.039 11.633 0.146 1 98.88 458 ILE B N 1
ATOM 7209 C CA . ILE B 1 458 ? -12.969 11.547 1.6 1 98.88 458 ILE B CA 1
ATOM 7210 C C . ILE B 1 458 ? -13.859 12.609 2.23 1 98.88 458 ILE B C 1
ATOM 7212 O O . ILE B 1 458 ? -14.656 12.312 3.127 1 98.88 458 ILE B O 1
ATOM 7216 N N . MET B 1 459 ? -13.805 13.805 1.697 1 98.62 459 MET B N 1
ATOM 7217 C CA . MET B 1 459 ? -14.602 14.914 2.221 1 98.62 459 MET B CA 1
ATOM 7218 C C . MET B 1 459 ? -16.094 14.625 2.07 1 98.62 459 MET B C 1
ATOM 7220 O O . MET B 1 459 ? -16.859 14.836 3.008 1 98.62 459 MET B O 1
ATOM 7224 N N . HIS B 1 460 ? -16.484 14.141 0.934 1 98.25 460 HIS B N 1
ATOM 7225 C CA . HIS B 1 460 ? -17.891 13.914 0.644 1 98.25 460 HIS B CA 1
ATOM 7226 C C . HIS B 1 460 ? -18.453 12.789 1.506 1 98.25 460 HIS B C 1
ATOM 7228 O O . HIS B 1 460 ? -19.609 12.867 1.965 1 98.25 460 HIS B O 1
ATOM 7234 N N . ALA B 1 461 ? -17.688 11.758 1.707 1 98.38 461 ALA B N 1
ATOM 7235 C CA . ALA B 1 461 ? -18.109 10.656 2.564 1 98.38 461 ALA B CA 1
ATOM 7236 C C . ALA B 1 461 ? -18.297 11.125 4.004 1 98.38 461 ALA B C 1
ATOM 7238 O O . ALA B 1 461 ? -19.266 10.727 4.676 1 98.38 461 ALA B O 1
ATOM 7239 N N . MET B 1 462 ? -17.391 11.969 4.516 1 98.75 462 MET B N 1
ATOM 7240 C CA . MET B 1 462 ? -17.516 12.508 5.867 1 98.75 462 MET B CA 1
ATOM 7241 C C . MET B 1 462 ? -18.766 13.383 5.988 1 98.75 462 MET B C 1
ATOM 7243 O O . MET B 1 462 ? -19.5 13.297 6.977 1 98.75 462 MET B O 1
ATOM 7247 N N . GLN B 1 463 ? -19.016 14.227 4.969 1 98.19 463 GLN B N 1
ATOM 7248 C CA . GLN B 1 463 ? -20.203 15.07 4.961 1 98.19 463 GLN B CA 1
ATOM 7249 C C . GLN B 1 463 ? -21.484 14.227 5.012 1 98.19 463 GLN B C 1
ATOM 7251 O O . GLN B 1 463 ? -22.406 14.539 5.762 1 98.19 463 GLN B O 1
ATOM 7256 N N . TYR B 1 464 ? -21.453 13.227 4.168 1 98.25 464 TYR B N 1
ATOM 7257 C CA . TYR B 1 464 ? -22.609 12.344 4.121 1 98.25 464 TYR B CA 1
ATOM 7258 C C . TYR B 1 464 ? -22.844 11.68 5.473 1 98.25 464 TYR B C 1
ATOM 7260 O O . TYR B 1 464 ? -23.969 11.648 5.969 1 98.25 464 TYR B O 1
ATOM 7268 N N . ALA B 1 465 ? -21.781 11.188 6.043 1 98.38 465 ALA B N 1
ATOM 7269 C CA . ALA B 1 465 ? -21.875 10.477 7.316 1 98.38 465 ALA B CA 1
ATOM 7270 C C . ALA B 1 465 ? -22.438 11.383 8.406 1 98.38 465 ALA B C 1
ATOM 7272 O O . ALA B 1 465 ? -23.203 10.93 9.266 1 98.38 465 ALA B O 1
ATOM 7273 N N . ALA B 1 466 ? -22.109 12.664 8.391 1 98.38 466 ALA B N 1
ATOM 7274 C CA . ALA B 1 466 ? -22.484 13.609 9.438 1 98.38 466 ALA B CA 1
ATOM 7275 C C . ALA B 1 466 ? -23.797 14.32 9.102 1 98.38 466 ALA B C 1
ATOM 7277 O O . ALA B 1 466 ? -24.328 15.07 9.914 1 98.38 466 ALA B O 1
ATOM 7278 N N . CYS B 1 467 ? -24.328 14.133 7.918 1 97.69 467 CYS B N 1
ATOM 7279 C CA . CYS B 1 467 ? -25.547 14.789 7.453 1 97.69 467 CYS B CA 1
ATOM 7280 C C . CYS B 1 467 ? -25.391 16.297 7.496 1 97.69 467 CYS B C 1
ATOM 7282 O O . CYS B 1 467 ? -26.234 17 8.07 1 97.69 467 CYS B O 1
ATOM 7284 N N . ILE B 1 468 ? -24.328 16.766 6.844 1 98 468 ILE B N 1
ATOM 7285 C CA . ILE B 1 468 ? -24.109 18.203 6.793 1 98 468 ILE B CA 1
ATOM 7286 C C . ILE B 1 468 ? -23.812 18.641 5.359 1 98 468 ILE B C 1
ATOM 7288 O O . ILE B 1 468 ? -23.656 17.797 4.469 1 98 468 ILE B O 1
ATOM 7292 N N . GLY B 1 469 ? -23.75 19.969 5.117 1 96 469 GLY B N 1
ATOM 7293 C CA . GLY B 1 469 ? -23.469 20.5 3.787 1 96 469 GLY B CA 1
ATOM 7294 C C . GLY B 1 469 ? -24.484 20.047 2.75 1 96 469 GLY B C 1
ATOM 7295 O O . GLY B 1 469 ? -25.688 20.141 2.967 1 96 469 GLY B O 1
ATOM 7296 N N . ASP B 1 470 ? -24 19.438 1.661 1 91.94 470 ASP B N 1
ATOM 7297 C CA . ASP B 1 470 ? -24.828 19.062 0.521 1 91.94 470 ASP B CA 1
ATOM 7298 C C . ASP B 1 470 ? -25.781 17.922 0.884 1 91.94 470 ASP B C 1
ATOM 7300 O O . ASP B 1 470 ? -26.766 17.672 0.191 1 91.94 470 ASP B O 1
ATOM 7304 N N . PHE B 1 471 ? -25.5 17.312 1.999 1 93.56 471 PHE B N 1
ATOM 7305 C CA . PHE B 1 471 ? -26.25 16.094 2.324 1 93.56 471 PHE B CA 1
ATOM 7306 C C . PHE B 1 471 ? -27.219 16.359 3.475 1 93.56 471 PHE B C 1
ATOM 7308 O O . PHE B 1 471 ? -27.984 15.469 3.863 1 93.56 471 PHE B O 1
ATOM 7315 N N . ALA B 1 472 ? -27.281 17.531 4.031 1 89.69 472 ALA B N 1
ATOM 7316 C CA . ALA B 1 472 ? -28.172 17.891 5.137 1 89.69 472 ALA B CA 1
ATOM 7317 C C . ALA B 1 472 ? -29.641 17.703 4.738 1 89.69 472 ALA B C 1
ATOM 7319 O O . ALA B 1 472 ? -30.422 17.109 5.484 1 89.69 472 ALA B O 1
ATOM 7320 N N . PRO B 1 473 ? -30.078 18.094 3.547 1 86.88 473 PRO B N 1
ATOM 7321 C CA . PRO B 1 473 ? -31.484 17.969 3.186 1 86.88 473 PRO B CA 1
ATOM 7322 C C . PRO B 1 473 ? -31.922 16.516 2.994 1 86.88 473 PRO B C 1
ATOM 7324 O O . PRO B 1 473 ? -33.094 16.188 3.156 1 86.88 473 PRO B O 1
ATOM 7327 N N . ASN B 1 474 ? -31.016 15.602 2.6 1 81.31 474 ASN B N 1
ATOM 7328 C CA . ASN B 1 474 ? -31.312 14.188 2.352 1 81.31 474 ASN B CA 1
ATOM 7329 C C . ASN B 1 474 ? -30.469 13.281 3.238 1 81.31 474 ASN B C 1
ATOM 7331 O O . ASN B 1 474 ? -29.812 12.359 2.744 1 81.31 474 ASN B O 1
ATOM 7335 N N . CYS B 1 475 ? -30.703 13.586 4.477 1 84.56 475 CYS B N 1
ATOM 7336 C CA . CYS B 1 475 ? -29.938 12.836 5.473 1 84.56 475 CYS B CA 1
ATOM 7337 C C . CYS B 1 475 ? -30.391 11.383 5.523 1 84.56 475 CYS B C 1
ATOM 7339 O O . CYS B 1 475 ? -31.562 11.094 5.281 1 84.56 475 CYS B O 1
ATOM 7341 N N . HIS B 1 476 ? -29.516 10.477 5.738 1 84.75 476 HIS B N 1
ATOM 7342 C CA . HIS B 1 476 ? -29.781 9.039 5.766 1 84.75 476 HIS B CA 1
ATOM 7343 C C . HIS B 1 476 ? -30.406 8.625 7.09 1 84.75 476 HIS B C 1
ATOM 7345 O O . HIS B 1 476 ? -30.266 9.32 8.102 1 84.75 476 HIS B O 1
#

InterPro domains:
  IPR001952 Alkaline phosphatase [PF00245] (33-468)
  IPR001952 Alkaline phosphatase [PR00113] (33-53)
  IPR001952 Alkaline phosphatase [PR00113] (89-104)
  IPR001952 Alkaline phosphatase [PR00113] (136-156)
  IPR001952 Alkaline phosphatase [PR00113] (190-200)
  IPR001952 Alkaline phosphatase [PR00113] (277-306)
  IPR001952 Alkaline phosphatase [PTHR11596] (7-475)
  IPR001952 Alkaline phosphatase [SM00098] (34-469)
  IPR001952 Alkaline phosphatase [cd16012] (35-467)
  IPR017850 Alkaline-phosphatase-like, core domain superfamily [G3DSA:3.40.720.10] (2-476)
  IPR017850 Alkaline-phosphatase-like, core domain superfamily [SSF53649] (8-471)
  IPR018299 Alkaline phosphatase, active site [PS00123] (89-97)

Organism: Acanthaster planci (NCBI:txid133434)

Nearest PDB structures (foldseek):
  3mk0-assembly1_A  TM=9.413E-01  e=7.700E-58  Homo sapiens
  1k7h-assembly1_B  TM=9.503E-01  e=1.360E-56  Pandalus borealis
  4kjg-assembly1_B  TM=9.340E-01  e=7.383E-57  Rattus norvegicus
  1shq-assembly1_A  TM=9.451E-01  e=7.526E-56  Pandalus borealis
  4kjd-assembly1_B  TM=9.284E-01  e=3.362E-47  Rattus norvegicus

pLDDT: mean 96.05, std 6.04, range [29.39, 99.0]

Foldseek 3Di:
DDDLVVDPVNVVVVVVVVVVVLVVLVPAQADFFLAEEEEAAAQCFPQLVQLLQQQVQVVVVHLRNPGAFPLNPFNFKAWAFQAAPPGLAADLQQLLLQQFQLAGAHHQWAQFHPQDDALDPVRQPPGGTATLQRQCVVVVAAEEEAELWACLARNNLNHFHGDSGSPQQQHSPPDPDDGSLCRQQVPPRAHAYYAWAALLSQADQPDDDPRDGRDHPVHGRSVVSSCVVVVVVAAEDEEAFLVCLVPDPLQRHRHYDYHNYNTGHDQVVVPDHGTDFLLSSLLSVCSNRCHPNGRYYYYGYLNCLVVCVQQQQSLSNSSSVVSSSSNVVSVPVVDDLSRYKYKYKYNFHFQKAQDDDADRSPNLLAWRQDDDVDDDDPSAIFHRIAGAEAQLQVQQVVCCVVPVGGDRRVVDDSNDRRRHHHHNYHDHGGDTDRDIMMMRITHHQRNVNHYYDHSSVNRVSSCQSNCTDPRVVPHD/DDPLVVDVVNVVVVVVVVVVVLVVLVPAQADFFLAEEEEAAAQCFPQLVQLLQQQVQVVVVHLRNPGAFPLNPFNFKAWAFQAAPPGLAADLQQLLLQQFQLAGAHHQWAQFHPQDDALDPVRQPPGGTATLQRQCVVVVAAEEEAELWACLARNNLNHFHGDSGSPQQQHSPPDPDDGSLCRQQVPPRAHAYYAWAALLSQADQPDDDPRDGRDHPVHGRSVVSSCVVVVVVAAEDEEAFLVCLVPDPLQRHRHYDYHNYNTGHDQVVVPDHGTDFLLSSLLSVCSNRCHPNGRYYYYGYLNVLVVCVQQQQSLSNSSSVVSSSSNVVSVPVVDDLSRYKYKYKYNFHFQKAQDDDADRSPNLLAWRQDDDVDDDDPSAIFHRIAGAEAQLQVQQVVCCVVPVGGDRRVVDDSNPRRRHHHHNYHDHGGDTDRDIMMMRITHHQRNVNHYYDHSSVNRVSSCQSNCTDPRVVPHD

Radius of gyration: 28.22 Å; Cα contacts (8 Å, |Δi|>4): 2584; chains: 2; bounding box: 67×89×64 Å